Protein AF-A0A4Z0YU75-F1 (afdb_monomer_lite)

Organism: NCBI:txid37992

Foldseek 3Di:
DPDDPLRVCCVVCVPQDFDALCQQVSLLLVLLQDDDPDLLCSQVVCLVVHDPQLVVQADDDPVDDSQLSQLSNQVSSCVTQLDLVCLQQQAPVPDDAPHFSSTHDSHNVCNVLDVLQPVQLQAFQLLPQFGWDWDPPDSFKIKTKDADPFFFADWFDKQALALLVNLVSLLVRLVVLVPDPAPDDVVLLVLLSLCVLLQVDFAEPPDDDVVLLVVLSVVVSVPNPVSSVVSSVSNVVRRHNCSTFIWTAGPNGKIWTDHNPRDGDDDPLADASNHDIDIRPSRHNCLQQNDAPPQKGWHFYFDDDPLDTLDTATWIAGNVVRDIGLDRPSDDDDDPQKDQDQDSRDPDDDRHRRAWIAGNVPRDIDRGDPCSYPVNSVVVVRDMDMHIHSGSPPDDPPPCVVVVLVVVQPPVVPPCPPDPQVPVVQDWLDQDPQWTDDPLFIWHPPQRDGADQLVVLCVQPPPHHDPVNVVLLVVTPWLRSVVGNCVQLVNDDDPVCQDTNNSVVSNVCSVVCSRNDGDPVSVVVSLVSSLVSLVRDDLVNCLVPLPSVCCQAADRPNAGDQVRHVAKDKRKDFQPDDPSLVVNQVSQVVHPQKDWDWADAPGIIIIIIHNDNVRRVVCRVCVRVVVVVVVVVVVVVLVVVLVVLLVVVVVVLVVPDDDDDFDLAAKKFKDFVLLCVVPVPQQRTWIKGWADDPDPQWIKMWTRRRQKTWIKIKGLDPVVQVVVLVVLVPVVDDDDDDDDDDDDDDDDDDDDDDDDDDDDDDDDDDDDDDDDFDKGKMKMWMWIAGPPLRATDAPIWIKMWIADGSNSQKIKIFIDDPPRGHGGIMIIGGSTNDDDDDHDDNCCRHPVVNSVSVVVNVD

pLDDT: mean 72.79, std 19.42, range [22.66, 95.75]

Structure (mmCIF, N/CA/C/O backbone):
data_AF-A0A4Z0YU75-F1
#
_entry.id   AF-A0A4Z0YU75-F1
#
loop_
_atom_site.group_PDB
_atom_site.id
_atom_site.type_symbol
_atom_site.label_atom_id
_atom_site.label_alt_id
_atom_site.label_comp_id
_atom_site.label_asym_id
_atom_site.label_entity_id
_atom_site.label_seq_id
_atom_site.pdbx_PDB_ins_code
_atom_site.Cartn_x
_atom_site.Cartn_y
_atom_site.Cartn_z
_atom_site.occupancy
_atom_site.B_iso_or_equiv
_atom_site.auth_seq_id
_atom_site.auth_comp_id
_atom_site.auth_asym_id
_atom_site.auth_atom_id
_atom_site.pdbx_PDB_model_num
ATOM 1 N N . MET A 1 1 ? -13.061 40.464 -6.332 1.00 37.69 1 MET A N 1
ATOM 2 C CA . MET A 1 1 ? -13.507 39.900 -5.040 1.00 37.69 1 MET A CA 1
ATOM 3 C C . MET A 1 1 ? -12.484 38.860 -4.617 1.00 37.69 1 MET A C 1
ATOM 5 O O . MET A 1 1 ? -11.912 38.257 -5.519 1.00 37.69 1 MET A O 1
ATOM 9 N N . PRO A 1 2 ? -12.206 38.675 -3.318 1.00 36.81 2 PRO A N 1
ATOM 10 C CA . PRO A 1 2 ? -11.420 37.527 -2.878 1.00 36.81 2 PRO A CA 1
ATOM 11 C C . PRO A 1 2 ? -12.155 36.226 -3.252 1.00 36.81 2 PRO A C 1
ATOM 13 O O . PRO A 1 2 ? -13.390 36.224 -3.221 1.00 36.81 2 PRO A O 1
ATOM 16 N N . PRO A 1 3 ? -11.430 35.159 -3.633 1.00 42.34 3 PRO A N 1
ATOM 17 C CA . PRO A 1 3 ? -12.044 33.880 -3.965 1.00 42.34 3 PRO A CA 1
ATOM 18 C C . PRO A 1 3 ? -12.832 33.345 -2.766 1.00 42.34 3 PRO A C 1
ATOM 20 O O . PRO A 1 3 ? -12.418 33.477 -1.611 1.00 42.34 3 PRO A O 1
ATOM 23 N N . THR A 1 4 ? -13.997 32.766 -3.038 1.00 53.59 4 THR A N 1
ATOM 24 C CA . THR A 1 4 ? -14.807 32.099 -2.015 1.00 53.59 4 THR A CA 1
ATOM 25 C C . THR A 1 4 ? -14.056 30.886 -1.456 1.00 53.59 4 THR A C 1
ATOM 27 O O . THR A 1 4 ? -13.216 30.297 -2.134 1.00 53.59 4 THR A O 1
ATOM 30 N N . LEU A 1 5 ? -14.372 30.460 -0.228 1.00 50.31 5 LEU A N 1
ATOM 31 C CA . LEU A 1 5 ? -13.768 29.260 0.375 1.00 50.31 5 LEU A CA 1
ATOM 32 C C . LEU A 1 5 ? -13.909 28.022 -0.536 1.00 50.31 5 LEU A C 1
ATOM 34 O O . LEU A 1 5 ? -12.986 27.223 -0.635 1.00 50.31 5 LEU A O 1
ATOM 38 N N . ASN A 1 6 ? -15.024 27.913 -1.265 1.00 49.09 6 ASN A N 1
ATOM 39 C CA . ASN A 1 6 ? -15.243 26.854 -2.252 1.00 49.09 6 ASN A CA 1
ATOM 40 C C . ASN A 1 6 ? -14.306 26.957 -3.466 1.00 49.09 6 ASN A C 1
ATOM 42 O O . ASN A 1 6 ? -13.868 25.930 -3.973 1.00 49.09 6 ASN A O 1
ATOM 46 N N . GLU A 1 7 ? -13.986 28.163 -3.935 1.00 51.06 7 GLU A N 1
ATOM 47 C CA . GLU A 1 7 ? -13.023 28.373 -5.027 1.00 51.06 7 GLU A CA 1
ATOM 48 C C . GLU A 1 7 ? -11.586 28.090 -4.572 1.00 51.06 7 GLU A C 1
ATOM 50 O O . GLU A 1 7 ? -10.823 27.480 -5.316 1.00 51.06 7 GLU A O 1
ATOM 55 N N . LEU A 1 8 ? -11.240 28.448 -3.330 1.00 50.97 8 LEU A N 1
ATOM 56 C CA . LEU A 1 8 ? -9.939 28.139 -2.730 1.00 50.97 8 LEU A CA 1
ATOM 57 C C . LEU A 1 8 ? -9.740 26.633 -2.527 1.00 50.97 8 LEU A C 1
ATOM 59 O O . LEU A 1 8 ? -8.694 26.110 -2.896 1.00 50.97 8 LEU A O 1
ATOM 63 N N . ILE A 1 9 ? -10.744 25.921 -2.004 1.00 50.03 9 ILE A N 1
ATOM 64 C CA . ILE A 1 9 ? -10.688 24.461 -1.835 1.00 50.03 9 ILE A CA 1
ATOM 65 C C . ILE A 1 9 ? -10.602 23.762 -3.198 1.00 50.03 9 ILE A C 1
ATOM 67 O O . ILE A 1 9 ? -9.820 22.830 -3.345 1.00 50.03 9 ILE A O 1
ATOM 71 N N . ARG A 1 10 ? -11.336 24.233 -4.219 1.00 47.62 10 ARG A N 1
ATOM 72 C CA . ARG A 1 10 ? -11.226 23.688 -5.584 1.00 47.62 10 ARG A CA 1
ATOM 73 C C . ARG A 1 10 ? -9.830 23.865 -6.184 1.00 47.62 10 ARG A C 1
ATOM 75 O O . ARG A 1 10 ? -9.337 22.945 -6.825 1.00 47.62 10 ARG A O 1
ATOM 82 N N . ALA A 1 11 ? -9.193 25.014 -5.953 1.00 42.44 11 ALA A N 1
ATOM 83 C CA . ALA A 1 11 ? -7.854 25.314 -6.459 1.00 42.44 11 ALA A CA 1
ATOM 84 C C . ALA A 1 11 ? -6.733 24.571 -5.707 1.00 42.44 11 ALA A C 1
ATOM 86 O O . ALA A 1 11 ? -5.764 24.150 -6.327 1.00 42.44 11 ALA A O 1
ATOM 87 N N . TYR A 1 12 ? -6.867 24.371 -4.390 1.00 40.75 12 TYR A N 1
ATOM 88 C CA . TYR A 1 12 ? -5.881 23.652 -3.565 1.00 40.75 12 TYR A CA 1
ATOM 89 C C . TYR A 1 12 ? -5.966 22.122 -3.718 1.00 40.75 12 TYR A C 1
ATOM 91 O O . TYR A 1 12 ? -5.117 21.389 -3.222 1.00 40.75 12 TYR A O 1
ATOM 99 N N . CYS A 1 13 ? -7.025 21.621 -4.359 1.00 41.84 13 CYS A N 1
ATOM 100 C CA . CYS A 1 13 ? -7.361 20.203 -4.441 1.00 41.84 13 CYS A CA 1
ATOM 101 C C . CYS A 1 13 ? -7.784 19.807 -5.865 1.00 41.84 13 CYS A C 1
ATOM 103 O O . CYS A 1 13 ? -8.845 19.196 -6.051 1.00 41.84 13 CYS A O 1
ATOM 105 N N . SER A 1 14 ? -6.954 20.122 -6.864 1.00 34.44 14 SER A N 1
ATOM 106 C CA . SER A 1 14 ? -7.152 19.717 -8.267 1.00 34.44 14 SER A CA 1
ATOM 107 C C . SER A 1 14 ? -7.244 18.192 -8.458 1.00 34.44 14 SER A C 1
ATOM 109 O O . SER A 1 14 ? -7.832 17.743 -9.435 1.00 34.44 14 SER A O 1
ATOM 111 N N . GLY A 1 15 ? -6.784 17.387 -7.490 1.00 38.50 15 GLY A N 1
ATOM 112 C CA . GLY A 1 15 ? -7.010 15.934 -7.445 1.00 38.50 15 GLY A CA 1
ATOM 113 C C . GLY A 1 15 ? -8.224 15.463 -6.620 1.00 38.50 15 GLY A C 1
ATOM 114 O O . GLY A 1 15 ? -8.531 14.268 -6.608 1.00 38.50 15 GLY A O 1
ATOM 115 N N . ILE A 1 16 ? -8.919 16.347 -5.880 1.00 38.19 16 ILE A N 1
ATOM 116 C CA . ILE A 1 16 ? -9.810 15.915 -4.781 1.00 38.19 16 ILE A CA 1
ATOM 117 C C . ILE A 1 16 ? -11.239 16.489 -4.811 1.00 38.19 16 ILE A C 1
ATOM 119 O O . ILE A 1 16 ? -12.124 15.895 -4.185 1.00 38.19 16 ILE A O 1
ATOM 123 N N . THR A 1 17 ? -11.548 17.516 -5.608 1.00 32.16 17 THR A N 1
ATOM 124 C CA . THR A 1 17 ? -12.929 18.044 -5.702 1.00 32.16 17 THR A CA 1
ATOM 125 C C . THR A 1 17 ? -13.547 17.976 -7.107 1.00 32.16 17 THR A C 1
ATOM 127 O O . THR A 1 17 ? -13.479 18.946 -7.853 1.00 32.16 17 THR A O 1
ATOM 130 N N . PRO A 1 18 ? -14.244 16.882 -7.475 1.00 36.28 18 PRO A N 1
ATOM 131 C CA . PRO A 1 18 ? -15.213 16.934 -8.565 1.00 36.28 18 PRO A CA 1
ATOM 132 C C . PRO A 1 18 ? -16.542 17.499 -8.044 1.00 36.28 18 PRO A C 1
ATOM 134 O O . PRO A 1 18 ? -17.009 17.119 -6.974 1.00 36.28 18 PRO A O 1
ATOM 137 N N . SER A 1 19 ? -17.147 18.438 -8.769 1.00 38.00 19 SER A N 1
ATOM 138 C CA . SER A 1 19 ? -18.389 19.127 -8.402 1.00 38.00 19 SER A CA 1
ATOM 139 C C . SER A 1 19 ? -19.594 18.193 -8.275 1.00 38.00 19 SER A C 1
ATOM 141 O O . SER A 1 19 ? -20.010 17.630 -9.269 1.00 38.00 19 SER A O 1
ATOM 143 N N . GLY A 1 20 ? -20.214 18.164 -7.083 1.00 38.41 20 GLY A N 1
ATOM 144 C CA . GLY A 1 20 ? -21.573 17.673 -6.781 1.00 38.41 20 GLY A CA 1
ATOM 145 C C . GLY A 1 20 ? -21.689 16.173 -6.429 1.00 38.41 20 GLY A C 1
ATOM 146 O O . GLY A 1 20 ? -20.913 15.341 -6.893 1.00 38.41 20 GLY A O 1
ATOM 147 N N . GLY A 1 21 ? -22.646 15.829 -5.560 1.00 38.50 21 GLY A N 1
ATOM 148 C CA . GLY A 1 21 ? -22.843 14.475 -5.014 1.00 38.50 21 GLY A CA 1
ATOM 149 C C . GLY A 1 21 ? -21.652 13.996 -4.177 1.00 38.50 21 GLY A C 1
ATOM 150 O O . GLY A 1 21 ? -21.591 14.220 -2.979 1.00 38.50 21 GLY A O 1
ATOM 151 N N . GLN A 1 22 ? -20.605 13.475 -4.817 1.00 49.00 22 GLN A N 1
ATOM 152 C CA . GLN A 1 22 ? -19.466 12.842 -4.141 1.00 49.00 22 GLN A CA 1
ATOM 153 C C . GLN A 1 22 ? -18.541 13.791 -3.349 1.00 49.00 22 GLN A C 1
ATOM 155 O O . GLN A 1 22 ? -17.719 13.298 -2.571 1.00 49.00 22 GLN A O 1
ATOM 160 N N . ILE A 1 23 ? -18.672 15.123 -3.492 1.00 54.72 23 ILE A N 1
ATOM 161 C CA . ILE A 1 23 ? -18.047 16.086 -2.558 1.00 54.72 23 ILE A CA 1
ATOM 162 C C . ILE A 1 23 ? -18.497 15.764 -1.144 1.00 54.72 23 ILE A C 1
ATOM 164 O O . ILE A 1 23 ? -17.677 15.698 -0.244 1.00 54.72 23 ILE A O 1
ATOM 168 N N . ALA A 1 24 ? -19.791 15.531 -0.958 1.00 62.03 24 ALA A N 1
ATOM 169 C CA . ALA A 1 24 ? -20.364 15.297 0.347 1.00 62.03 24 ALA A CA 1
ATOM 170 C C . ALA A 1 24 ? -19.774 14.053 0.999 1.00 62.03 24 ALA A C 1
ATOM 172 O O . ALA A 1 24 ? -19.251 14.145 2.102 1.00 62.03 24 ALA A O 1
ATOM 173 N N . ARG A 1 25 ? -19.744 12.927 0.277 1.00 64.25 25 ARG A N 1
ATOM 174 C CA . ARG A 1 25 ? -19.086 11.705 0.743 1.00 64.25 25 ARG A CA 1
ATOM 175 C C . ARG A 1 25 ? -17.615 11.937 1.101 1.00 64.25 25 ARG A C 1
ATOM 177 O O . ARG A 1 25 ? -17.204 11.576 2.191 1.00 64.25 25 ARG A O 1
ATOM 184 N N . ARG A 1 26 ? -16.828 12.581 0.228 1.00 62.75 26 ARG A N 1
ATOM 185 C CA . ARG A 1 26 ? -15.400 12.869 0.492 1.00 62.75 26 ARG A CA 1
ATOM 186 C C . ARG A 1 26 ? -15.195 13.840 1.660 1.00 62.75 26 ARG A C 1
ATOM 188 O O . ARG A 1 26 ? -14.255 13.688 2.429 1.00 62.75 26 ARG A O 1
ATOM 195 N N . LEU A 1 27 ? -16.072 14.823 1.822 1.00 68.69 27 LEU A N 1
ATOM 196 C CA . LEU A 1 27 ? -16.049 15.736 2.962 1.00 68.69 27 LEU A CA 1
ATOM 197 C C . LEU A 1 27 ? -16.445 15.025 4.256 1.00 68.69 27 LEU A C 1
ATOM 199 O O . LEU A 1 27 ? -15.845 15.300 5.289 1.00 68.69 27 LEU A O 1
ATOM 203 N N . LEU A 1 28 ? -17.405 14.098 4.203 1.00 71.81 28 LEU A N 1
ATOM 204 C CA . LEU A 1 28 ? -17.752 13.233 5.328 1.00 71.81 28 LEU A CA 1
ATOM 205 C C . LEU A 1 28 ? -16.569 12.336 5.697 1.00 71.81 28 LEU A C 1
ATOM 207 O O . LEU A 1 28 ? -16.238 12.262 6.875 1.00 71.81 28 LEU A O 1
ATOM 211 N N . THR A 1 29 ? -15.886 11.736 4.711 1.00 64.38 29 THR A N 1
ATOM 212 C CA . THR A 1 29 ? -14.633 10.985 4.898 1.00 64.38 29 THR A CA 1
ATOM 213 C C . THR A 1 29 ? -13.622 11.808 5.689 1.00 64.38 29 THR A C 1
ATOM 215 O O . THR A 1 29 ? -13.151 11.383 6.738 1.00 64.38 29 THR A O 1
ATOM 218 N N . TRP A 1 30 ? -13.321 13.010 5.202 1.00 64.06 30 TRP A N 1
ATOM 219 C CA . TRP A 1 30 ? -12.300 13.887 5.770 1.00 64.06 30 TRP A CA 1
ATOM 220 C C . TRP A 1 30 ? -12.688 14.491 7.115 1.00 64.06 30 TRP A C 1
ATOM 222 O O . TRP A 1 30 ? -11.842 14.682 7.989 1.00 64.06 30 TRP A O 1
ATOM 232 N N . GLY A 1 31 ? -13.970 14.806 7.288 1.00 67.56 31 GLY A N 1
ATOM 233 C CA . GLY A 1 31 ? -14.520 15.335 8.527 1.00 67.56 31 GLY A CA 1
ATOM 234 C C . GLY A 1 31 ? -14.598 14.290 9.640 1.00 67.56 31 GLY A C 1
ATOM 235 O O . GLY A 1 31 ? -14.584 14.662 10.810 1.00 67.56 31 GLY A O 1
ATOM 236 N N . ARG A 1 32 ? -14.636 12.991 9.310 1.00 68.88 32 ARG A N 1
ATOM 237 C CA . ARG A 1 32 ? -14.849 11.893 10.272 1.00 68.88 32 ARG A CA 1
ATOM 238 C C . ARG A 1 32 ? -13.759 11.790 11.335 1.00 68.88 32 ARG A C 1
ATOM 240 O O . ARG A 1 32 ? -14.074 11.579 12.503 1.00 68.88 32 ARG A O 1
ATOM 247 N N . GLY A 1 33 ? -12.498 11.972 10.938 1.00 65.31 33 GLY A N 1
ATOM 248 C CA . GLY A 1 33 ? -11.343 11.958 11.843 1.00 65.31 33 GLY A CA 1
ATOM 249 C C . GLY A 1 33 ? -11.188 13.236 12.677 1.00 65.31 33 GLY A C 1
ATOM 250 O O . GLY A 1 33 ? -10.291 13.327 13.512 1.00 65.31 33 GLY A O 1
ATOM 251 N N . ARG A 1 34 ? -12.038 14.252 12.466 1.00 72.31 34 ARG A N 1
ATOM 252 C CA . ARG A 1 34 ? -11.964 15.523 13.193 1.00 72.31 34 ARG A CA 1
ATOM 253 C C . ARG A 1 34 ? -12.765 15.456 14.489 1.00 72.31 34 ARG A C 1
ATOM 255 O O . ARG A 1 34 ? -13.888 14.954 14.541 1.00 72.31 34 ARG A O 1
ATOM 262 N N . GLN A 1 35 ? -12.185 16.016 15.547 1.00 71.12 35 GLN A N 1
ATOM 263 C CA . GLN A 1 35 ? -12.858 16.147 16.834 1.00 71.12 35 GLN A CA 1
ATOM 264 C C . GLN A 1 35 ? -14.018 17.147 16.711 1.00 71.12 35 GLN A C 1
ATOM 266 O O . GLN A 1 35 ? -13.841 18.258 16.214 1.00 71.12 35 GLN A O 1
ATOM 271 N N . CYS A 1 36 ? -15.206 16.750 17.166 1.00 79.12 36 CYS A N 1
ATOM 272 C CA . CYS A 1 36 ? -16.395 17.598 17.250 1.00 79.12 36 CYS A CA 1
ATOM 273 C C . CYS A 1 36 ? -17.060 17.406 18.615 1.00 79.12 36 CYS A C 1
ATOM 275 O O . CYS A 1 36 ? -17.132 16.287 19.123 1.00 79.12 36 CYS A O 1
ATOM 277 N N . THR A 1 37 ? -17.537 18.502 19.208 1.00 84.00 37 THR A N 1
ATOM 278 C CA . THR A 1 37 ? -18.224 18.479 20.509 1.00 84.00 37 THR A CA 1
ATOM 279 C C . THR A 1 37 ? -19.636 17.904 20.381 1.00 84.00 37 THR A C 1
ATOM 281 O O . THR A 1 37 ? -20.068 17.144 21.244 1.00 84.00 37 THR A O 1
ATOM 284 N N . ASP A 1 38 ? -20.346 18.233 19.296 1.00 86.88 38 ASP A N 1
ATOM 285 C CA . ASP A 1 38 ? -21.648 17.657 18.958 1.00 86.88 38 ASP A CA 1
ATOM 286 C C . ASP A 1 38 ? -21.505 16.678 17.774 1.00 86.88 38 ASP A C 1
ATOM 288 O O . ASP A 1 38 ? -21.054 17.078 16.698 1.00 86.88 38 ASP A O 1
ATOM 292 N N . PRO A 1 39 ? -21.913 15.401 17.907 1.00 86.44 39 PRO A N 1
ATOM 293 C CA . PRO A 1 39 ? -21.851 14.423 16.819 1.00 86.44 39 PRO A CA 1
ATOM 294 C C . PRO A 1 39 ? -22.579 14.827 15.525 1.00 86.44 39 PRO A C 1
ATOM 296 O O . PRO A 1 39 ? -22.256 14.294 14.458 1.00 86.44 39 PRO A O 1
ATOM 299 N N . ARG A 1 40 ? -23.562 15.736 15.590 1.00 89.50 40 ARG A N 1
ATOM 300 C CA . ARG A 1 40 ? -24.286 16.255 14.414 1.00 89.50 40 ARG A CA 1
ATOM 301 C C . ARG A 1 40 ? -23.408 17.151 13.543 1.00 89.50 40 ARG A C 1
ATOM 303 O O . ARG A 1 40 ? -23.630 17.216 12.334 1.00 89.50 40 ARG A O 1
ATOM 310 N N . ASP A 1 41 ? -22.375 17.770 14.116 1.00 89.38 41 ASP A N 1
ATOM 311 C CA . ASP A 1 41 ? -21.453 18.660 13.398 1.00 89.38 41 ASP A CA 1
ATOM 312 C C . ASP A 1 41 ? -20.604 17.927 12.358 1.00 89.38 41 ASP A C 1
ATOM 314 O O . ASP A 1 41 ? -20.024 18.556 11.479 1.00 89.38 41 ASP A O 1
ATOM 318 N N . ARG A 1 42 ? -20.605 16.592 12.366 1.00 84.94 42 ARG A N 1
ATOM 319 C CA . ARG A 1 42 ? -20.034 15.797 11.270 1.00 84.94 42 ARG A CA 1
ATOM 320 C C . ARG A 1 42 ? -20.785 15.976 9.952 1.00 84.94 42 ARG A C 1
ATOM 322 O O . ARG A 1 42 ? -20.191 15.836 8.892 1.00 84.94 42 ARG A O 1
ATOM 329 N N . VAL A 1 43 ? -22.073 16.315 10.024 1.00 87.44 43 VAL A N 1
ATOM 330 C CA . VAL A 1 43 ? -22.901 16.689 8.871 1.00 87.44 43 VAL A CA 1
ATOM 331 C C . VAL A 1 43 ? -23.041 18.208 8.807 1.00 87.44 43 VAL A C 1
ATOM 333 O O . VAL A 1 43 ? -22.760 18.822 7.780 1.00 87.44 43 VAL A O 1
ATOM 336 N N . TYR A 1 44 ? -23.441 18.845 9.910 1.00 90.12 44 TYR A N 1
ATOM 337 C CA . TYR A 1 44 ? -23.746 20.278 9.918 1.00 90.12 44 TYR A CA 1
ATOM 338 C C . TYR A 1 44 ? -22.498 21.159 9.767 1.00 90.12 44 TYR A C 1
ATOM 340 O O . TYR A 1 44 ? -22.562 22.199 9.114 1.00 90.12 44 TYR A O 1
ATOM 348 N N . GLY A 1 45 ? -21.342 20.723 10.274 1.00 86.38 45 GLY A N 1
ATOM 349 C CA . GLY A 1 45 ? -20.077 21.452 10.159 1.00 86.38 45 GLY A CA 1
ATOM 350 C C . GLY A 1 45 ? -19.547 21.537 8.727 1.00 86.38 45 GLY A C 1
ATOM 351 O O . GLY A 1 45 ? -18.863 22.500 8.387 1.00 86.38 45 GLY A O 1
ATOM 352 N N . ILE A 1 46 ? -19.916 20.587 7.858 1.00 82.31 46 ILE A N 1
ATOM 353 C CA . ILE A 1 46 ? -19.573 20.617 6.426 1.00 82.31 46 ILE A CA 1
ATOM 354 C C . ILE A 1 46 ? -20.693 21.197 5.553 1.00 82.31 46 ILE A C 1
ATOM 356 O O . ILE A 1 46 ? -20.513 21.326 4.344 1.00 82.31 46 ILE A O 1
ATOM 360 N N . PHE A 1 47 ? -21.840 21.578 6.129 1.00 85.69 47 PHE A N 1
ATOM 361 C CA . PHE A 1 47 ? -23.033 22.001 5.384 1.00 85.69 47 PHE A CA 1
ATOM 362 C C . PHE A 1 47 ? -22.754 23.145 4.398 1.00 85.69 47 PHE A C 1
ATOM 364 O O . PHE A 1 47 ? -23.247 23.135 3.271 1.00 85.69 47 PHE A O 1
ATOM 371 N N . GLY A 1 48 ? -21.910 24.109 4.787 1.00 81.62 48 GLY A N 1
ATOM 372 C CA . GLY A 1 48 ? -21.517 25.235 3.931 1.00 81.62 48 GLY A CA 1
ATOM 373 C C . GLY A 1 48 ? -20.709 24.846 2.684 1.00 81.62 48 GLY A C 1
ATOM 374 O O . GLY A 1 48 ? -20.639 25.631 1.740 1.00 81.62 48 GLY A O 1
ATOM 375 N N . LEU A 1 49 ? -20.134 23.641 2.668 1.00 77.88 49 LEU A N 1
ATOM 376 C CA . LEU A 1 49 ? -19.327 23.093 1.576 1.00 77.88 49 LEU A CA 1
ATOM 377 C C . LEU A 1 49 ? -20.135 22.166 0.646 1.00 77.88 49 LEU A C 1
ATOM 379 O O . LEU A 1 49 ? -19.639 21.751 -0.402 1.00 77.88 49 LEU A O 1
ATOM 383 N N . LEU A 1 50 ? -21.377 21.828 1.012 1.00 76.94 50 LEU A N 1
ATOM 384 C CA . LEU A 1 50 ? -22.242 20.959 0.216 1.00 76.94 50 LEU A CA 1
ATOM 385 C C . LEU A 1 50 ? -22.807 21.684 -1.015 1.00 76.94 50 LEU A C 1
ATOM 387 O O . LEU A 1 50 ? -22.991 22.905 -1.038 1.00 76.94 50 LEU A O 1
ATOM 391 N N . SER A 1 51 ? -23.139 20.902 -2.047 1.00 72.81 51 SER A N 1
ATOM 392 C CA . SER A 1 51 ? -23.808 21.418 -3.246 1.00 72.81 51 SER A CA 1
ATOM 393 C C . SER A 1 51 ? -25.186 22.010 -2.920 1.00 72.81 51 SER A C 1
ATOM 395 O O . SER A 1 51 ? -25.827 21.625 -1.943 1.00 72.81 51 SER A O 1
ATOM 397 N N . GLU A 1 52 ? -25.657 22.955 -3.736 1.00 79.31 52 GLU A N 1
ATOM 398 C CA . GLU A 1 52 ? -26.964 23.593 -3.533 1.00 79.31 52 GLU A CA 1
ATOM 399 C C . GLU A 1 52 ? -28.130 22.589 -3.428 1.00 79.31 52 GLU A C 1
ATOM 401 O O . GLU A 1 52 ? -28.848 22.683 -2.433 1.00 79.31 52 GLU A O 1
ATOM 406 N N . PRO A 1 53 ? -28.275 21.572 -4.308 1.00 80.19 53 PRO A N 1
ATOM 407 C CA . PRO A 1 53 ? -29.330 20.565 -4.160 1.00 80.19 53 PRO A CA 1
ATOM 408 C C . PRO A 1 53 ? -29.301 19.858 -2.799 1.00 80.19 53 PRO A C 1
ATOM 410 O O . PRO A 1 53 ? -30.333 19.706 -2.152 1.00 80.19 53 PRO A O 1
ATOM 413 N N . MET A 1 54 ? -28.116 19.504 -2.299 1.00 81.88 54 MET A N 1
ATOM 414 C CA . MET A 1 54 ? -27.988 18.850 -0.992 1.00 81.88 54 MET A CA 1
ATOM 415 C C . MET A 1 54 ? -28.350 19.778 0.167 1.00 81.88 54 MET A C 1
ATOM 417 O O . MET A 1 54 ? -29.047 19.363 1.089 1.00 81.88 54 MET A O 1
ATOM 421 N N . ARG A 1 55 ? -27.935 21.050 0.106 1.00 84.81 55 ARG A N 1
ATOM 422 C CA . ARG A 1 55 ? -28.280 22.047 1.132 1.00 84.81 55 ARG A CA 1
ATOM 423 C C . ARG A 1 55 ? -29.784 22.298 1.226 1.00 84.81 55 ARG A C 1
ATOM 425 O O . ARG A 1 55 ? -30.257 22.656 2.295 1.00 84.81 55 ARG A O 1
ATOM 432 N N . THR A 1 56 ? -30.532 22.102 0.138 1.00 87.75 56 THR A N 1
ATOM 433 C CA . THR A 1 56 ? -32.002 22.215 0.163 1.00 87.75 56 THR A CA 1
ATOM 434 C C . THR A 1 56 ? -32.706 21.004 0.775 1.00 87.75 56 THR A C 1
ATOM 436 O O . THR A 1 56 ? -33.842 21.134 1.222 1.00 87.75 56 THR A O 1
ATOM 439 N N . LEU A 1 57 ? -32.045 19.842 0.812 1.00 86.88 57 LEU A N 1
ATOM 440 C CA . LEU A 1 57 ? -32.609 18.590 1.328 1.00 86.88 57 LEU A CA 1
ATOM 441 C C . LEU A 1 57 ? -32.278 18.337 2.807 1.00 86.88 57 LEU A C 1
ATOM 443 O O . LEU A 1 57 ? -32.974 17.559 3.453 1.00 86.88 57 LEU A O 1
ATOM 447 N N . ILE A 1 58 ? -31.242 18.983 3.348 1.00 88.75 58 ILE A N 1
ATOM 448 C CA . ILE A 1 58 ? -30.785 18.799 4.734 1.00 88.75 58 ILE A CA 1
ATOM 449 C C . ILE A 1 58 ? -31.235 19.987 5.586 1.00 88.75 58 ILE A C 1
ATOM 451 O O . ILE A 1 58 ? -30.911 21.134 5.275 1.00 88.75 58 ILE A O 1
ATOM 455 N N . ASN A 1 59 ? -31.933 19.721 6.695 1.00 87.88 59 ASN A N 1
ATOM 456 C CA . ASN A 1 59 ? -32.383 20.765 7.616 1.00 87.88 59 ASN A CA 1
ATOM 457 C C . ASN A 1 59 ? -31.524 20.787 8.891 1.00 87.88 59 ASN A C 1
ATOM 459 O O . ASN A 1 59 ? -31.635 19.890 9.728 1.00 87.88 59 ASN A O 1
ATOM 463 N N . VAL A 1 60 ? -30.710 21.837 9.059 1.00 91.94 60 VAL A N 1
ATOM 464 C CA . VAL A 1 60 ? -29.831 22.016 10.228 1.00 91.94 60 VAL A CA 1
ATOM 465 C C . VAL A 1 60 ? -30.660 22.316 11.476 1.00 91.94 60 VAL A C 1
ATOM 467 O O . VAL A 1 60 ? -31.098 23.442 11.705 1.00 91.94 60 VAL A O 1
ATOM 470 N N . ASP A 1 61 ? -30.855 21.289 12.299 1.00 90.19 61 ASP A N 1
ATOM 471 C CA . ASP A 1 61 ? -31.648 21.354 13.523 1.00 90.19 61 ASP A CA 1
ATOM 472 C C . ASP A 1 61 ? -30.991 20.518 14.633 1.00 90.19 61 ASP A C 1
ATOM 474 O O . ASP A 1 61 ? -30.925 19.286 14.560 1.00 90.19 61 ASP A O 1
ATOM 478 N N . TYR A 1 62 ? -30.489 21.196 15.669 1.00 91.88 62 TYR A N 1
ATOM 479 C CA . TYR A 1 62 ? -29.836 20.568 16.825 1.00 91.88 62 TYR A CA 1
ATOM 480 C C . TYR A 1 62 ? -30.831 19.979 17.836 1.00 91.88 62 TYR A C 1
ATOM 482 O O . TYR A 1 62 ? -30.419 19.270 18.755 1.00 91.88 62 TYR A O 1
ATOM 490 N N . THR A 1 63 ? -32.138 20.220 17.673 1.00 92.38 63 THR A N 1
ATOM 491 C CA . THR A 1 63 ? -33.174 19.599 18.515 1.00 92.38 63 THR A CA 1
ATOM 492 C C . THR A 1 63 ? -33.434 18.139 18.134 1.00 92.38 63 THR A C 1
ATOM 494 O O . THR A 1 63 ? -33.915 17.358 18.958 1.00 92.38 63 THR A O 1
ATOM 497 N N . LYS A 1 64 ? -33.062 17.734 16.912 1.00 87.69 64 LYS A N 1
ATOM 498 C CA . LYS A 1 64 ? -33.221 16.362 16.419 1.00 87.69 64 LYS A CA 1
ATOM 499 C C . LYS A 1 64 ? -32.190 15.399 17.030 1.00 87.69 64 LYS A C 1
ATOM 501 O O . LYS A 1 64 ? -31.073 15.808 17.367 1.00 87.69 64 LYS A O 1
ATOM 506 N N . PRO A 1 65 ? -32.501 14.093 17.141 1.00 87.56 65 PRO A N 1
ATOM 507 C CA . PRO A 1 65 ? -31.508 13.073 17.476 1.00 87.56 65 PRO A CA 1
ATOM 508 C C . PRO A 1 65 ? -30.372 13.012 16.443 1.00 87.56 65 PRO A C 1
ATOM 510 O O . PRO A 1 65 ? -30.597 13.270 15.263 1.00 87.56 65 PRO A O 1
ATOM 513 N N . VAL A 1 66 ? -29.174 12.587 16.861 1.00 87.38 66 VAL A N 1
ATOM 514 C CA . VAL A 1 66 ? -28.006 12.412 15.966 1.00 87.38 66 VAL A CA 1
ATOM 515 C C . VAL A 1 66 ? -28.341 11.526 14.760 1.00 87.38 66 VAL A C 1
ATOM 517 O O . VAL A 1 66 ? -27.973 11.853 13.635 1.00 87.38 66 VAL A O 1
ATOM 520 N N . SER A 1 67 ? -29.109 10.451 14.977 1.00 84.31 67 SER A N 1
ATOM 521 C CA . SER A 1 67 ? -29.520 9.525 13.916 1.00 84.31 67 SER A CA 1
ATOM 522 C C . SER A 1 67 ? -30.270 10.209 12.772 1.00 84.31 67 SER A C 1
ATOM 524 O O . SER A 1 67 ? -30.077 9.836 11.621 1.00 84.31 67 SER A O 1
ATOM 526 N N . HIS A 1 68 ? -31.081 11.232 13.063 1.00 86.81 68 HIS A N 1
ATOM 527 C CA . HIS A 1 68 ? -31.845 11.944 12.038 1.00 86.81 68 HIS A CA 1
ATOM 528 C C . HIS A 1 68 ? -30.939 12.762 11.120 1.00 86.81 68 HIS A C 1
ATOM 530 O O . HIS A 1 68 ? -31.141 12.739 9.912 1.00 86.81 68 HIS A O 1
ATOM 536 N N . ALA A 1 69 ? -29.914 13.426 11.665 1.00 88.44 69 ALA A N 1
ATOM 537 C CA . ALA A 1 69 ? -28.960 14.179 10.851 1.00 88.44 69 ALA A CA 1
ATOM 538 C C . ALA A 1 69 ? -28.222 13.262 9.857 1.00 88.44 69 ALA A C 1
ATOM 540 O O . ALA A 1 69 ? -27.965 13.653 8.721 1.00 88.44 69 ALA A O 1
ATOM 541 N N . TYR A 1 70 ? -27.910 12.026 10.265 1.00 87.50 70 TYR A N 1
ATOM 542 C CA . TYR A 1 70 ? -27.205 11.064 9.412 1.00 87.50 70 TYR A CA 1
ATOM 543 C C . TYR A 1 70 ? -28.147 10.424 8.377 1.00 87.50 70 TYR A C 1
ATOM 545 O O . TYR A 1 70 ? -27.747 10.245 7.228 1.00 87.50 70 TYR A O 1
ATOM 553 N N . ILE A 1 71 ? -29.406 10.143 8.747 1.00 86.56 71 ILE A N 1
ATOM 554 C CA . ILE A 1 71 ? -30.453 9.682 7.817 1.00 86.56 71 ILE A CA 1
ATOM 555 C C . ILE A 1 71 ? -30.708 10.738 6.732 1.00 86.56 71 ILE A C 1
ATOM 557 O O . ILE A 1 71 ? -30.639 10.415 5.550 1.00 86.56 71 ILE A O 1
ATOM 561 N N . GLU A 1 72 ? -30.948 12.000 7.111 1.00 88.19 72 GLU A N 1
ATOM 562 C CA . GLU A 1 72 ? -31.197 13.093 6.155 1.00 88.19 72 GLU A CA 1
ATOM 563 C C . GLU A 1 72 ? -30.026 13.269 5.185 1.00 88.19 72 GLU A C 1
ATOM 565 O O . GLU A 1 72 ? -30.235 13.437 3.985 1.00 88.19 72 GLU A O 1
ATOM 570 N N . MET A 1 73 ? -28.795 13.151 5.689 1.00 87.31 73 MET A N 1
ATOM 571 C CA . MET A 1 73 ? -27.593 13.198 4.863 1.00 87.31 73 MET A CA 1
ATOM 572 C C . MET A 1 73 ? -27.539 12.054 3.841 1.00 87.31 73 MET A C 1
ATOM 574 O O . MET A 1 73 ? -27.308 12.294 2.656 1.00 87.31 73 MET A O 1
ATOM 578 N N . ALA A 1 74 ? -27.781 10.814 4.278 1.00 85.50 74 ALA A N 1
ATOM 579 C CA . ALA A 1 74 ? -27.789 9.645 3.401 1.00 85.50 74 ALA A CA 1
ATOM 580 C C . ALA A 1 74 ? -28.900 9.728 2.339 1.00 85.50 74 ALA A C 1
ATOM 582 O O . ALA A 1 74 ? -28.666 9.442 1.165 1.00 85.50 74 ALA A O 1
ATOM 583 N N . MET A 1 75 ? -30.097 10.175 2.727 1.00 86.69 75 MET A N 1
ATOM 584 C CA . MET A 1 75 ? -31.221 10.381 1.811 1.00 86.69 75 MET A CA 1
ATOM 585 C C . MET A 1 75 ? -30.913 11.457 0.766 1.00 86.69 75 MET A C 1
ATOM 587 O O . MET A 1 75 ? -31.157 11.244 -0.423 1.00 86.69 75 MET A O 1
ATOM 591 N N . ALA A 1 76 ? -30.344 12.588 1.192 1.00 86.00 76 ALA A N 1
ATOM 592 C CA . ALA A 1 76 ? -29.949 13.667 0.294 1.00 86.00 76 ALA A CA 1
ATOM 593 C C . ALA A 1 76 ? -28.878 13.215 -0.711 1.00 86.00 76 ALA A C 1
ATOM 595 O O . ALA A 1 76 ? -28.962 13.564 -1.888 1.00 86.00 76 ALA A O 1
ATOM 596 N N . GLU A 1 77 ? -27.906 12.406 -0.277 1.00 80.69 77 GLU A N 1
ATOM 597 C CA . GLU A 1 77 ? -26.871 11.854 -1.158 1.00 80.69 77 GLU A CA 1
ATOM 598 C C . GLU A 1 77 ? -27.475 10.952 -2.239 1.00 80.69 77 GLU A C 1
ATOM 600 O O . GLU A 1 77 ? -27.163 11.119 -3.418 1.00 80.69 77 GLU A O 1
ATOM 605 N N . VAL A 1 78 ? -28.376 10.032 -1.878 1.00 82.69 78 VAL A N 1
ATOM 606 C CA . VAL A 1 78 ? -29.061 9.155 -2.847 1.00 82.69 78 VAL A CA 1
ATOM 607 C C . VAL A 1 78 ? -29.911 9.963 -3.820 1.00 82.69 78 VAL A C 1
ATOM 609 O O . VAL A 1 78 ? -29.883 9.709 -5.025 1.00 82.69 78 VAL A O 1
ATOM 612 N N . GLU A 1 79 ? -30.644 10.956 -3.316 1.00 83.38 79 GLU A N 1
ATOM 613 C CA . GLU A 1 79 ? -31.538 11.764 -4.140 1.00 83.38 79 GLU A CA 1
ATOM 614 C C . GLU A 1 79 ? -30.767 12.598 -5.167 1.00 83.38 79 GLU A C 1
ATOM 616 O O . GLU A 1 79 ? -31.185 12.668 -6.323 1.00 83.38 79 GLU A O 1
ATOM 621 N N . VAL A 1 80 ? -29.630 13.180 -4.775 1.00 78.81 80 VAL A N 1
ATOM 622 C CA . VAL A 1 80 ? -28.820 14.049 -5.642 1.00 78.81 80 VAL A CA 1
ATOM 623 C C . VAL A 1 80 ? -27.897 13.253 -6.561 1.00 78.81 80 VAL A C 1
ATOM 625 O O . VAL A 1 80 ? -27.780 13.591 -7.736 1.00 78.81 80 VAL A O 1
ATOM 628 N N . SER A 1 81 ? -27.232 12.211 -6.054 1.00 73.44 81 SER A N 1
ATOM 629 C CA . SER A 1 81 ? -26.251 11.444 -6.837 1.00 73.44 81 SER A CA 1
ATOM 630 C C . SER A 1 81 ? -26.883 10.373 -7.724 1.00 73.44 81 SER A C 1
ATOM 632 O O . SER A 1 81 ? -26.244 9.940 -8.680 1.00 73.44 81 SER A O 1
ATOM 634 N N . LYS A 1 82 ? -28.101 9.916 -7.391 1.00 80.19 82 LYS A N 1
ATOM 635 C CA . LYS A 1 82 ? -28.720 8.705 -7.956 1.00 80.19 82 LYS A CA 1
ATOM 636 C C . LYS A 1 82 ? -27.782 7.491 -7.889 1.00 80.19 82 LYS A C 1
ATOM 638 O O . LYS A 1 82 ? -27.777 6.650 -8.782 1.00 80.19 82 LYS A O 1
ATOM 643 N N . GLN A 1 83 ? -26.989 7.392 -6.820 1.00 78.25 83 GLN A N 1
ATOM 644 C CA . GLN A 1 83 ? -26.047 6.302 -6.558 1.00 78.25 83 GLN A CA 1
ATOM 645 C C . GLN A 1 83 ? -26.190 5.795 -5.115 1.00 78.25 83 GLN A C 1
ATOM 647 O O . GLN A 1 83 ? -26.530 6.543 -4.203 1.00 78.25 83 GLN A O 1
ATOM 652 N N . LEU A 1 84 ? -25.861 4.518 -4.889 1.00 80.38 84 LEU A N 1
ATOM 653 C CA . LEU A 1 84 ? -25.812 3.900 -3.551 1.00 80.38 84 LEU A CA 1
ATOM 654 C C . LEU A 1 84 ? -24.378 3.780 -3.012 1.00 80.38 84 LEU A C 1
ATOM 656 O O . LEU A 1 84 ? -24.086 2.952 -2.152 1.00 80.38 84 LEU A O 1
ATOM 660 N N . GLY A 1 85 ? -23.455 4.608 -3.512 1.00 73.81 85 GLY A N 1
ATOM 661 C CA . GLY A 1 85 ? -22.030 4.524 -3.176 1.00 73.81 85 GLY A CA 1
ATOM 662 C C . GLY A 1 85 ? -21.704 4.729 -1.690 1.00 73.81 85 GLY A C 1
ATOM 663 O O . GLY A 1 85 ? -20.620 4.342 -1.261 1.00 73.81 85 GLY A O 1
ATOM 664 N N . PHE A 1 86 ? -22.624 5.309 -0.916 1.00 73.81 86 PHE A N 1
ATOM 665 C CA . PHE A 1 86 ? -22.527 5.492 0.535 1.00 73.81 86 PHE A CA 1
ATOM 666 C C . PHE A 1 86 ? -22.755 4.192 1.336 1.00 73.81 86 PHE A C 1
ATOM 668 O O . PHE A 1 86 ? -22.330 4.098 2.485 1.00 73.81 86 PHE A O 1
ATOM 675 N N . LEU A 1 87 ? -23.350 3.147 0.739 1.00 80.00 87 LEU A N 1
ATOM 676 C CA . LEU A 1 87 ? -23.504 1.842 1.404 1.00 80.00 87 LEU A CA 1
ATOM 677 C C . LEU A 1 87 ? -22.155 1.182 1.714 1.00 80.00 87 LEU A C 1
ATOM 679 O O . LEU A 1 87 ? -22.056 0.399 2.652 1.00 80.00 87 LEU A O 1
ATOM 683 N N . LYS A 1 88 ? -21.095 1.556 0.985 1.00 74.19 88 LYS A N 1
ATOM 684 C CA . LYS A 1 88 ? -19.706 1.156 1.275 1.00 74.19 88 LYS A CA 1
ATOM 685 C C . LYS A 1 88 ? -19.239 1.588 2.670 1.00 74.19 88 LYS A C 1
ATOM 687 O O . LYS A 1 88 ? -18.287 1.034 3.205 1.00 74.19 88 LYS A O 1
ATOM 692 N N . GLU A 1 89 ? -19.905 2.580 3.251 1.00 72.56 89 GLU A N 1
ATOM 693 C CA . GLU A 1 89 ? -19.587 3.161 4.555 1.00 72.56 89 GLU A CA 1
ATOM 694 C C . GLU A 1 89 ? -20.453 2.592 5.687 1.00 72.56 89 GLU A C 1
ATOM 696 O O . GLU A 1 89 ? -20.298 2.976 6.849 1.00 72.56 89 GLU A O 1
ATOM 701 N N . CYS A 1 90 ? -21.381 1.700 5.341 1.00 79.12 90 CYS A N 1
ATOM 702 C CA . CYS A 1 90 ? -22.295 1.051 6.263 1.00 79.12 90 CYS A CA 1
ATOM 703 C C . CYS A 1 90 ? -21.715 -0.308 6.644 1.00 79.12 90 CYS A C 1
ATOM 705 O O . CYS A 1 90 ? -21.565 -1.175 5.790 1.00 79.12 90 CYS A O 1
ATOM 707 N N . PHE A 1 91 ? -21.374 -0.486 7.918 1.00 75.69 91 PHE A N 1
ATOM 708 C CA . PHE A 1 91 ? -20.767 -1.707 8.437 1.00 75.69 91 PHE A CA 1
ATOM 709 C C . PHE A 1 91 ? -21.478 -2.113 9.726 1.00 75.69 91 PHE A C 1
ATOM 711 O O . PHE A 1 91 ? -21.654 -1.297 10.635 1.00 75.69 91 PHE A O 1
ATOM 718 N N . LEU A 1 92 ? -21.922 -3.366 9.795 1.00 77.00 92 LEU A N 1
ATOM 719 C CA . LEU A 1 92 ? -22.767 -3.844 10.882 1.00 77.00 92 LEU A CA 1
ATOM 720 C C . LEU A 1 92 ? -22.016 -3.892 12.218 1.00 77.00 92 LEU A C 1
ATOM 722 O O . LEU A 1 92 ? -22.594 -3.514 13.237 1.00 77.00 92 LEU A O 1
ATOM 726 N N . GLY A 1 93 ? -20.729 -4.253 12.210 1.00 69.31 93 GLY A N 1
ATOM 727 C CA . GLY A 1 93 ? -19.899 -4.296 13.417 1.00 69.31 93 GLY A CA 1
ATOM 728 C C . GLY A 1 93 ? -19.645 -2.938 14.072 1.00 69.31 93 GLY A C 1
ATOM 729 O O . GLY A 1 93 ? -19.303 -2.878 15.249 1.00 69.31 93 GLY A O 1
ATOM 730 N N . SER A 1 94 ? -19.859 -1.829 13.355 1.00 68.31 94 SER A N 1
ATOM 731 C CA . SER A 1 94 ? -19.689 -0.468 13.878 1.00 68.31 94 SER A CA 1
ATOM 732 C C . SER A 1 94 ? -21.010 0.287 14.040 1.00 68.31 94 SER A C 1
ATOM 734 O O . SER A 1 94 ? -21.031 1.518 14.103 1.00 68.31 94 SER A O 1
ATOM 736 N N . LYS A 1 95 ? -22.138 -0.428 14.098 1.00 69.31 95 LYS A N 1
ATOM 737 C CA . LYS A 1 95 ? -23.472 0.177 14.133 1.00 69.31 95 LYS A CA 1
ATOM 738 C C . LYS A 1 95 ? -23.721 0.987 15.410 1.00 69.31 95 LYS A C 1
ATOM 740 O O . LYS A 1 95 ? -23.539 0.511 16.527 1.00 69.31 95 LYS A O 1
ATOM 745 N N . MET A 1 96 ? -24.253 2.198 15.237 1.00 71.94 96 MET A N 1
ATOM 746 C CA . MET A 1 96 ? -24.737 3.039 16.334 1.00 71.94 96 MET A CA 1
ATOM 747 C C . MET A 1 96 ? -26.202 2.707 16.682 1.00 71.94 96 MET A C 1
ATOM 749 O O . MET A 1 96 ? -27.018 2.510 15.770 1.00 71.94 96 MET A O 1
ATOM 753 N N . PRO A 1 97 ? -26.589 2.696 17.975 1.00 72.56 97 PRO A N 1
ATOM 754 C CA . PRO A 1 97 ? -27.978 2.524 18.375 1.00 72.56 97 PRO A CA 1
ATOM 755 C C . PRO A 1 97 ? -28.904 3.535 17.699 1.00 72.56 97 PRO A C 1
ATOM 757 O O . PRO A 1 97 ? -28.666 4.741 17.700 1.00 72.56 97 PRO A O 1
ATOM 760 N N . GLY A 1 98 ? -30.004 3.034 17.146 1.00 73.19 98 GLY A N 1
ATOM 761 C CA . GLY A 1 98 ? -31.054 3.873 16.587 1.00 73.19 98 GLY A CA 1
ATOM 762 C C . GLY A 1 98 ? -30.834 4.364 15.154 1.00 73.19 98 GLY A C 1
ATOM 763 O O . GLY A 1 98 ? -31.688 5.115 14.678 1.00 73.19 98 GLY A O 1
ATOM 764 N N . ILE A 1 99 ? -29.767 3.924 14.479 1.00 79.69 99 ILE A N 1
ATOM 765 C CA . ILE A 1 99 ? -29.495 4.183 13.058 1.00 79.69 99 ILE A CA 1
ATOM 766 C C . ILE A 1 99 ? -29.856 2.936 12.208 1.00 79.69 99 ILE A C 1
ATOM 768 O O . ILE A 1 99 ? -29.552 1.810 12.627 1.00 79.69 99 ILE A O 1
ATOM 772 N N . PRO A 1 100 ? -30.522 3.083 11.044 1.00 84.00 100 PRO A N 1
ATOM 773 C CA . PRO A 1 100 ? -30.769 1.978 10.107 1.00 84.00 100 PRO A CA 1
ATOM 774 C C . PRO A 1 100 ? -29.475 1.364 9.557 1.00 84.00 100 PRO A C 1
ATOM 776 O O . PRO A 1 100 ? -28.462 2.045 9.456 1.00 84.00 100 PRO A O 1
ATOM 779 N N . SER A 1 101 ? -29.485 0.088 9.148 1.00 82.94 101 SER A N 1
ATOM 780 C CA . SER A 1 101 ? -28.258 -0.572 8.650 1.00 82.94 101 SER A CA 1
ATOM 781 C C . SER A 1 101 ? -27.673 0.062 7.388 1.00 82.94 101 SER A C 1
ATOM 783 O O . SER A 1 101 ? -26.502 -0.123 7.102 1.00 82.94 101 SER A O 1
ATOM 785 N N . TRP A 1 102 ? -28.500 0.765 6.616 1.00 84.19 102 TRP A N 1
ATOM 786 C CA . TRP A 1 102 ? -28.104 1.435 5.383 1.00 84.19 102 TRP A CA 1
ATOM 787 C C . TRP A 1 102 ? -27.596 2.855 5.607 1.00 84.19 102 TRP A C 1
ATOM 789 O O . TRP A 1 102 ? -27.270 3.508 4.632 1.00 84.19 102 TRP A O 1
ATOM 799 N N . VAL A 1 103 ? -27.539 3.350 6.846 1.00 86.25 103 VAL A N 1
ATOM 800 C CA . VAL A 1 103 ? -27.045 4.697 7.155 1.00 86.25 103 VAL A CA 1
ATOM 801 C C . VAL A 1 103 ? -25.670 4.592 7.820 1.00 86.25 103 VAL A C 1
ATOM 803 O O . VAL A 1 103 ? -25.515 3.836 8.784 1.00 86.25 103 VAL A O 1
ATOM 806 N N . PRO A 1 104 ? -24.662 5.348 7.348 1.00 82.31 104 PRO A N 1
ATOM 807 C CA . PRO A 1 104 ? -23.306 5.238 7.863 1.00 82.31 104 PRO A CA 1
ATOM 808 C C . PRO A 1 104 ? -23.191 5.762 9.296 1.00 82.31 104 PRO A C 1
ATOM 810 O O . PRO A 1 104 ? -23.730 6.816 9.644 1.00 82.31 104 PRO A O 1
ATOM 813 N N . ASN A 1 105 ? -22.427 5.054 10.132 1.00 80.50 105 ASN A N 1
ATOM 814 C CA . ASN A 1 105 ? -22.052 5.563 11.449 1.00 80.50 105 ASN A CA 1
ATOM 815 C C . ASN A 1 105 ? -20.857 6.515 11.330 1.00 80.50 105 ASN A C 1
ATOM 817 O O . ASN A 1 105 ? -19.722 6.066 11.338 1.00 80.50 105 ASN A O 1
ATOM 821 N N . LEU A 1 106 ? -21.077 7.826 11.311 1.00 79.44 106 LEU A N 1
ATOM 822 C CA . LEU A 1 106 ? -19.999 8.807 11.142 1.00 79.44 106 LEU A CA 1
ATOM 823 C C . LEU A 1 106 ? -19.100 9.019 12.386 1.00 79.44 106 LEU A C 1
ATOM 825 O O . LEU A 1 106 ? -18.355 9.990 12.418 1.00 79.44 106 LEU A O 1
ATOM 829 N N . SER A 1 107 ? -19.142 8.176 13.425 1.00 74.38 107 SER A N 1
ATOM 830 C CA . SER A 1 107 ? -18.339 8.366 14.648 1.00 74.38 107 SER A CA 1
ATOM 831 C C . SER A 1 107 ? -16.823 8.119 14.444 1.00 74.38 107 SER A C 1
ATOM 833 O O . SER A 1 107 ? -16.446 7.328 13.577 1.00 74.38 107 SER A O 1
ATOM 835 N N . PRO A 1 108 ? -15.925 8.784 15.198 1.00 65.88 108 PRO A N 1
ATOM 836 C CA . PRO A 1 108 ? -14.474 8.738 14.990 1.00 65.88 108 PRO A CA 1
ATOM 837 C C . PRO A 1 108 ? -13.874 7.363 15.288 1.00 65.88 108 PRO A C 1
ATOM 839 O O . PRO A 1 108 ? -12.873 7.000 14.685 1.00 65.88 108 PRO A O 1
ATOM 842 N N . GLU A 1 109 ? -14.518 6.553 16.130 1.00 62.69 109 GLU A N 1
ATOM 843 C CA . GLU A 1 109 ? -14.112 5.168 16.412 1.00 62.69 109 GLU A CA 1
ATOM 844 C C . GLU A 1 109 ? -14.205 4.279 15.161 1.00 62.69 109 GLU A C 1
ATOM 846 O O . GLU A 1 109 ? -13.607 3.211 15.099 1.00 62.69 109 GLU A O 1
ATOM 851 N N . THR A 1 110 ? -14.938 4.732 14.139 1.00 59.72 110 THR A N 1
ATOM 852 C CA . THR A 1 110 ? -15.047 4.058 12.840 1.00 59.72 110 THR A CA 1
ATOM 853 C C . THR A 1 110 ? -14.075 4.602 11.789 1.00 59.72 110 THR A C 1
ATOM 855 O O . THR A 1 110 ? -14.011 4.051 10.690 1.00 59.72 110 THR A O 1
ATOM 858 N N . ALA A 1 111 ? -13.309 5.660 12.096 1.00 50.91 111 ALA A N 1
ATOM 859 C CA . ALA A 1 111 ? -12.447 6.355 11.137 1.00 50.91 111 ALA A CA 1
ATOM 860 C C . ALA A 1 111 ? -11.206 5.540 10.723 1.00 50.91 111 ALA A C 1
ATOM 862 O O . ALA A 1 111 ? -10.886 5.514 9.535 1.00 50.91 111 ALA A O 1
ATOM 863 N N . SER A 1 112 ? -10.569 4.807 11.650 1.00 46.12 112 SER A N 1
ATOM 864 C CA . SER A 1 112 ? -9.407 3.943 11.350 1.00 46.12 112 SER A CA 1
ATOM 865 C C . SER A 1 112 ? -9.764 2.809 10.387 1.00 46.12 112 SER A C 1
ATOM 867 O O . SER A 1 112 ? -9.042 2.542 9.435 1.00 46.12 112 SER A O 1
ATOM 869 N N . SER A 1 113 ? -10.952 2.220 10.550 1.00 48.72 113 SER A N 1
ATOM 870 C CA . SER A 1 113 ? -11.469 1.186 9.649 1.00 48.72 113 SER A CA 1
ATOM 871 C C . SER A 1 113 ? -11.803 1.702 8.245 1.00 48.72 113 SER A C 1
ATOM 873 O O . SER A 1 113 ? -12.144 0.914 7.377 1.00 48.72 113 SER A O 1
ATOM 875 N N . TYR A 1 114 ? -11.776 3.012 8.002 1.00 45.28 114 TYR A N 1
ATOM 876 C CA . TYR A 1 114 ? -12.393 3.632 6.834 1.00 45.28 114 TYR A CA 1
ATOM 877 C C . TYR A 1 114 ? -11.381 4.289 5.882 1.00 45.28 114 TYR A C 1
ATOM 879 O O . TYR A 1 114 ? -11.556 4.188 4.665 1.00 45.28 114 TYR A O 1
ATOM 887 N N . GLU A 1 115 ? -10.297 4.889 6.385 1.00 42.19 115 GLU A N 1
ATOM 888 C CA . GLU A 1 115 ? -9.206 5.402 5.532 1.00 42.19 115 GLU A CA 1
ATOM 889 C C . GLU A 1 115 ? -8.520 4.258 4.764 1.00 42.19 115 GLU A C 1
ATOM 891 O O . GLU A 1 115 ? -8.398 4.338 3.538 1.00 42.19 115 GLU A O 1
ATOM 896 N N . SER A 1 116 ? -8.255 3.129 5.434 1.00 41.97 116 SER A N 1
ATOM 897 C CA . SER A 1 116 ? -7.767 1.896 4.800 1.00 41.97 116 SER A CA 1
ATOM 898 C C . SER A 1 116 ? -8.803 1.254 3.864 1.00 41.97 116 SER A C 1
ATOM 900 O O . SER A 1 116 ? -8.439 0.688 2.846 1.00 41.97 116 SER A O 1
ATOM 902 N N . ARG A 1 117 ? -10.116 1.353 4.129 1.00 46.97 117 ARG A N 1
ATOM 903 C CA . ARG A 1 117 ? -11.151 0.688 3.299 1.00 46.97 117 ARG A CA 1
ATOM 904 C C . ARG A 1 117 ? -11.598 1.494 2.071 1.00 46.97 117 ARG A C 1
ATOM 906 O O . ARG A 1 117 ? -12.087 0.909 1.106 1.00 46.97 117 ARG A O 1
ATOM 913 N N . THR A 1 118 ? -11.455 2.823 2.064 1.00 41.59 118 THR A N 1
ATOM 914 C CA . THR A 1 118 ? -12.023 3.691 1.007 1.00 41.59 118 THR A CA 1
ATOM 915 C C . THR A 1 118 ? -11.061 4.124 -0.092 1.00 41.59 118 THR A C 1
ATOM 917 O O . THR A 1 118 ? -11.531 4.458 -1.184 1.00 41.59 118 THR A O 1
ATOM 920 N N . MET A 1 119 ? -9.743 4.100 0.130 1.00 38.50 119 MET A N 1
ATOM 921 C CA . MET A 1 119 ? -8.777 4.372 -0.944 1.00 38.50 119 MET A CA 1
ATOM 922 C C . MET A 1 119 ? -8.761 3.255 -2.002 1.00 38.50 119 MET A C 1
ATOM 924 O O . MET A 1 119 ? -8.676 3.545 -3.195 1.00 38.50 119 MET A O 1
ATOM 928 N N . TYR A 1 120 ? -8.968 2.000 -1.593 1.00 44.97 120 TYR A N 1
ATOM 929 C CA . TYR A 1 120 ? -8.779 0.820 -2.450 1.00 44.97 120 TYR A CA 1
ATOM 930 C C . TYR A 1 120 ? -10.075 0.286 -3.098 1.00 44.97 120 TYR A C 1
ATOM 932 O O . TYR A 1 120 ? -10.045 -0.390 -4.124 1.00 44.97 120 TYR A O 1
ATOM 940 N N . GLN A 1 121 ? -11.254 0.698 -2.612 1.00 48.06 121 GLN A N 1
ATOM 941 C CA . GLN A 1 121 ? -12.556 0.426 -3.255 1.00 48.06 121 GLN A CA 1
ATOM 942 C C . GLN A 1 121 ? -12.890 1.371 -4.431 1.00 48.06 121 GLN A C 1
ATOM 944 O O . GLN A 1 121 ? -14.021 1.351 -4.938 1.00 48.06 121 GLN A O 1
ATOM 949 N N . ARG A 1 122 ? -11.947 2.235 -4.839 1.00 49.00 122 ARG A N 1
ATOM 950 C CA . ARG A 1 122 ? -12.157 3.291 -5.849 1.00 49.00 122 ARG A CA 1
ATOM 951 C C . ARG A 1 122 ? -12.288 2.778 -7.280 1.00 49.00 122 ARG A C 1
ATOM 953 O O . ARG A 1 122 ? -12.917 3.461 -8.085 1.00 49.00 122 ARG A O 1
ATOM 960 N N . TRP A 1 123 ? -11.753 1.597 -7.575 1.00 56.09 123 TRP A N 1
ATOM 961 C CA . TRP A 1 123 ? -11.634 1.125 -8.956 1.00 56.09 123 TRP A CA 1
ATOM 962 C C . TRP A 1 123 ? -12.651 0.046 -9.331 1.00 56.09 123 TRP A C 1
ATOM 964 O O . TRP A 1 123 ? -13.053 -0.009 -10.479 1.00 56.09 123 TRP A O 1
ATOM 974 N N . HIS A 1 124 ? -13.181 -0.722 -8.379 1.00 66.69 124 HIS A N 1
ATOM 975 C CA . HIS A 1 124 ? -14.214 -1.729 -8.649 1.00 66.69 124 HIS A CA 1
ATOM 976 C C . HIS A 1 124 ? -15.525 -1.111 -9.171 1.00 66.69 124 HIS A C 1
ATOM 978 O O . HIS A 1 124 ? -16.002 -0.101 -8.640 1.00 66.69 124 HIS A O 1
ATOM 984 N N . SER A 1 125 ? -16.159 -1.762 -10.149 1.00 72.94 125 SER A N 1
ATOM 985 C CA . SER A 1 125 ? -17.373 -1.268 -10.806 1.00 72.94 125 SER A CA 1
ATOM 986 C C . SER A 1 125 ? -18.420 -2.371 -10.999 1.00 72.94 125 SER A C 1
ATOM 988 O O . SER A 1 125 ? -18.900 -2.620 -12.101 1.00 72.94 125 SER A O 1
ATOM 990 N N . ALA A 1 126 ? -18.815 -3.013 -9.894 1.00 78.38 126 ALA A N 1
ATOM 991 C CA . ALA A 1 126 ? -19.765 -4.130 -9.906 1.00 78.38 126 ALA A CA 1
ATOM 992 C C . ALA A 1 126 ? -21.136 -3.802 -10.527 1.00 78.38 126 ALA A C 1
ATOM 994 O O . ALA A 1 126 ? -21.796 -4.671 -11.083 1.00 78.38 126 ALA A O 1
ATOM 995 N N . THR A 1 127 ? -21.562 -2.540 -10.456 1.00 80.81 127 THR A N 1
ATOM 996 C CA . THR A 1 127 ? -22.811 -2.050 -11.061 1.00 80.81 127 THR A CA 1
ATOM 997 C C . THR A 1 127 ? -22.566 -1.162 -12.280 1.00 80.81 127 THR A C 1
ATOM 999 O O . THR A 1 127 ? -23.490 -0.479 -12.727 1.00 80.81 127 THR A O 1
ATOM 1002 N N . LEU A 1 128 ? -21.324 -1.106 -12.781 1.00 79.25 128 LEU A N 1
ATOM 1003 C CA . LEU A 1 128 ? -20.886 -0.139 -13.788 1.00 79.25 128 LEU A CA 1
ATOM 1004 C C . LEU A 1 128 ? -21.357 1.276 -13.398 1.00 79.25 128 LEU A C 1
ATOM 1006 O O . LEU A 1 128 ? -21.276 1.659 -12.226 1.00 79.25 128 LEU A O 1
ATOM 1010 N N . ASN A 1 129 ? -21.898 2.027 -14.354 1.00 78.19 129 ASN A N 1
ATOM 1011 C CA . ASN A 1 129 ? -22.488 3.341 -14.137 1.00 78.19 129 ASN A CA 1
ATOM 1012 C C . ASN A 1 129 ? -24.034 3.304 -14.131 1.00 78.19 129 ASN A C 1
ATOM 1014 O O . ASN A 1 129 ? -24.684 4.162 -14.728 1.00 78.19 129 ASN A O 1
ATOM 1018 N N . SER A 1 130 ? -24.631 2.281 -13.506 1.00 84.88 130 SER A N 1
ATOM 1019 C CA . SER A 1 130 ? -26.089 2.159 -13.341 1.00 84.88 130 SER A CA 1
ATOM 1020 C C . SER A 1 130 ? -26.658 3.212 -12.384 1.00 84.88 130 SER A C 1
ATOM 1022 O O . SER A 1 130 ? -26.061 3.520 -11.351 1.00 84.88 130 SER A O 1
ATOM 1024 N N . ALA A 1 131 ? -27.867 3.697 -12.676 1.00 85.44 131 ALA A N 1
ATOM 1025 C CA . ALA A 1 131 ? -28.630 4.538 -11.757 1.00 85.44 131 ALA A CA 1
ATOM 1026 C C . ALA A 1 131 ? -29.179 3.715 -10.584 1.00 85.44 131 ALA A C 1
ATOM 1028 O O . ALA A 1 131 ? -29.705 2.617 -10.775 1.00 85.44 131 ALA A O 1
ATOM 1029 N N . ALA A 1 132 ? -29.130 4.276 -9.380 1.00 85.19 132 ALA A N 1
ATOM 1030 C CA . ALA A 1 132 ? -29.864 3.754 -8.240 1.00 85.19 132 ALA A CA 1
ATOM 1031 C C . ALA A 1 132 ? -31.344 4.138 -8.337 1.00 85.19 132 ALA A C 1
ATOM 1033 O O . ALA A 1 132 ? -31.686 5.322 -8.396 1.00 85.19 132 ALA A O 1
ATOM 1034 N N . VAL A 1 133 ? -32.225 3.141 -8.271 1.00 87.94 133 VAL A N 1
ATOM 1035 C CA . VAL A 1 133 ? -33.650 3.354 -8.005 1.00 87.94 133 VAL A CA 1
ATOM 1036 C C . VAL A 1 133 ? -33.892 3.029 -6.543 1.00 87.94 133 VAL A C 1
ATOM 1038 O O . VAL A 1 133 ? -33.833 1.871 -6.133 1.00 87.94 133 VAL A O 1
ATOM 1041 N N . ALA A 1 134 ? -34.105 4.082 -5.761 1.00 86.62 134 ALA A N 1
ATOM 1042 C CA . ALA A 1 134 ? -34.287 4.023 -4.322 1.00 86.62 134 ALA A CA 1
ATOM 1043 C C . ALA A 1 134 ? -35.597 4.705 -3.926 1.00 86.62 134 ALA A C 1
ATOM 1045 O O . ALA A 1 134 ? -35.928 5.779 -4.431 1.00 86.62 134 ALA A O 1
ATOM 1046 N N . ARG A 1 135 ? -36.334 4.093 -2.998 1.00 85.31 135 ARG A N 1
ATOM 1047 C CA . ARG A 1 135 ? -37.558 4.655 -2.425 1.00 85.31 135 ARG A CA 1
ATOM 1048 C C . ARG A 1 135 ? -37.489 4.602 -0.907 1.00 85.31 135 ARG A C 1
ATOM 1050 O O . ARG A 1 135 ? -37.335 3.535 -0.318 1.00 85.31 135 ARG A O 1
ATOM 1057 N N . PHE A 1 136 ? -37.667 5.757 -0.281 1.00 82.38 136 PHE A N 1
ATOM 1058 C CA . PHE A 1 136 ? -37.774 5.878 1.169 1.00 82.38 136 PHE A CA 1
ATOM 1059 C C . PHE A 1 136 ? -39.245 5.731 1.558 1.00 82.38 136 PHE A C 1
ATOM 1061 O O . PHE A 1 136 ? -40.068 6.595 1.261 1.00 82.38 136 PHE A O 1
ATOM 1068 N N . VAL A 1 137 ? -39.598 4.583 2.136 1.00 75.44 137 VAL A N 1
ATOM 1069 C CA . VAL A 1 137 ? -40.986 4.274 2.542 1.00 75.44 137 VAL A CA 1
ATOM 1070 C C . VAL A 1 137 ? -41.300 4.886 3.903 1.00 75.44 137 VAL A C 1
ATOM 1072 O O . VAL A 1 137 ? -42.422 5.310 4.157 1.00 75.44 137 VAL A O 1
ATOM 1075 N N . ASP A 1 138 ? -40.276 4.919 4.747 1.00 69.56 138 ASP A N 1
ATOM 1076 C CA . ASP A 1 138 ? -40.222 5.436 6.108 1.00 69.56 138 ASP A CA 1
ATOM 1077 C C . ASP A 1 138 ? -38.763 5.902 6.330 1.00 69.56 138 ASP A C 1
ATOM 1079 O O . ASP A 1 138 ? -37.876 5.334 5.679 1.00 69.56 138 ASP A O 1
ATOM 1083 N N . PRO A 1 139 ? -38.463 6.900 7.187 1.00 66.81 139 PRO A N 1
ATOM 1084 C CA . PRO A 1 139 ? -37.085 7.282 7.521 1.00 66.81 139 PRO A CA 1
ATOM 1085 C C . PRO A 1 139 ? -36.147 6.117 7.867 1.00 66.81 139 PRO A C 1
ATOM 1087 O O . PRO A 1 139 ? -34.943 6.228 7.652 1.00 66.81 139 PRO A O 1
ATOM 1090 N N . ASP A 1 140 ? -36.682 4.996 8.359 1.00 73.56 140 ASP A N 1
ATOM 1091 C CA . ASP A 1 140 ? -35.896 3.808 8.698 1.00 73.56 140 ASP A CA 1
ATOM 1092 C C . ASP A 1 140 ? -35.865 2.728 7.593 1.00 73.56 140 ASP A C 1
ATOM 1094 O O . ASP A 1 140 ? -35.162 1.723 7.732 1.00 73.56 140 ASP A O 1
ATOM 1098 N N . VAL A 1 141 ? -36.605 2.897 6.488 1.00 81.25 141 VAL A N 1
ATOM 1099 C CA . VAL A 1 141 ? -36.785 1.874 5.443 1.00 81.25 141 VAL A CA 1
ATOM 1100 C C . VAL A 1 141 ? -36.415 2.402 4.060 1.00 81.25 141 VAL A C 1
ATOM 1102 O O . VAL A 1 141 ? -37.175 3.127 3.414 1.00 81.25 141 VAL A O 1
ATOM 1105 N N . LEU A 1 142 ? -35.275 1.912 3.576 1.00 85.88 142 LEU A N 1
ATOM 1106 C CA . LEU A 1 142 ? -34.834 2.042 2.196 1.00 85.88 142 LEU A CA 1
ATOM 1107 C C . LEU A 1 142 ? -35.272 0.809 1.384 1.00 85.88 142 LEU A C 1
ATOM 1109 O O . LEU A 1 142 ? -34.975 -0.331 1.755 1.00 85.88 142 LEU A O 1
ATOM 1113 N N . GLU A 1 143 ? -35.989 1.043 0.286 1.00 88.31 143 GLU A N 1
ATOM 1114 C CA . GLU A 1 143 ? -36.201 0.068 -0.787 1.00 88.31 143 GLU A CA 1
ATOM 1115 C C . GLU A 1 143 ? -35.293 0.399 -1.967 1.00 88.31 143 GLU A C 1
ATOM 1117 O O . GLU A 1 143 ? -35.195 1.566 -2.350 1.00 88.31 143 GLU A O 1
ATOM 1122 N N . VAL A 1 144 ? -34.661 -0.616 -2.555 1.00 89.31 144 VAL A N 1
ATOM 1123 C CA . VAL A 1 144 ? -33.789 -0.459 -3.728 1.00 89.31 144 VAL A CA 1
ATOM 1124 C C . VAL A 1 144 ? -34.073 -1.526 -4.771 1.00 89.31 144 VAL A C 1
ATOM 1126 O O . VAL A 1 144 ? -34.459 -2.644 -4.432 1.00 89.31 144 VAL A O 1
ATOM 1129 N N . GLU A 1 145 ? -33.856 -1.192 -6.038 1.00 90.81 145 GLU A N 1
ATOM 1130 C CA . GLU A 1 145 ? -33.808 -2.180 -7.116 1.00 90.81 145 GLU A CA 1
ATOM 1131 C C . GLU A 1 145 ? -32.376 -2.675 -7.340 1.00 90.81 145 GLU A C 1
ATOM 1133 O O . GLU A 1 145 ? -31.427 -1.891 -7.290 1.00 90.81 145 GLU A O 1
ATOM 1138 N N . GLY A 1 146 ? -32.212 -3.974 -7.591 1.00 90.56 146 GLY A N 1
ATOM 1139 C CA . GLY A 1 146 ? -30.904 -4.581 -7.840 1.00 90.56 146 GLY A CA 1
ATOM 1140 C C . GLY A 1 146 ? -31.000 -5.971 -8.461 1.00 90.56 146 GLY A C 1
ATOM 1141 O O . GLY A 1 146 ? -32.092 -6.483 -8.686 1.00 90.56 146 GLY A O 1
ATOM 1142 N N . VAL A 1 147 ? -29.855 -6.595 -8.724 1.00 90.00 147 VAL A N 1
ATOM 1143 C CA . VAL A 1 147 ? -29.777 -7.983 -9.206 1.00 90.00 147 VAL A CA 1
ATOM 1144 C C . VAL A 1 147 ? -29.365 -8.886 -8.048 1.00 90.00 147 VAL A C 1
ATOM 1146 O O . VAL A 1 147 ? -28.390 -8.600 -7.352 1.00 90.00 147 VAL A O 1
ATOM 1149 N N . HIS A 1 148 ? -30.110 -9.971 -7.831 1.00 88.94 148 HIS A N 1
ATOM 1150 C CA . HIS A 1 148 ? -29.750 -10.991 -6.851 1.00 88.94 148 HIS A CA 1
ATOM 1151 C C . HIS A 1 148 ? -28.610 -11.861 -7.401 1.00 88.94 148 HIS A C 1
ATOM 1153 O O . HIS A 1 148 ? -28.826 -12.670 -8.302 1.00 88.94 148 HIS A O 1
ATOM 1159 N N . CYS A 1 149 ? -27.398 -11.698 -6.864 1.00 86.75 149 CYS A N 1
ATOM 1160 C CA . CYS A 1 149 ? -26.224 -12.421 -7.361 1.00 86.75 149 CYS A CA 1
ATOM 1161 C C . CYS A 1 149 ? -26.052 -13.823 -6.760 1.00 86.75 149 CYS A C 1
ATOM 1163 O O . CYS A 1 149 ? -25.461 -14.660 -7.426 1.00 86.75 149 CYS A O 1
ATOM 1165 N N . GLY A 1 150 ? -26.534 -14.077 -5.539 1.00 86.25 150 GLY A N 1
ATOM 1166 C CA . GLY A 1 150 ? -26.364 -15.362 -4.854 1.00 86.25 150 GLY A CA 1
ATOM 1167 C C . GLY A 1 150 ? -26.622 -15.282 -3.351 1.00 86.25 150 GLY A C 1
ATOM 1168 O O . GLY A 1 150 ? -26.686 -14.194 -2.774 1.00 86.25 150 GLY A O 1
ATOM 1169 N N . ILE A 1 151 ? -26.745 -16.445 -2.717 1.00 87.56 151 ILE A N 1
ATOM 1170 C CA . ILE A 1 151 ? -26.905 -16.612 -1.270 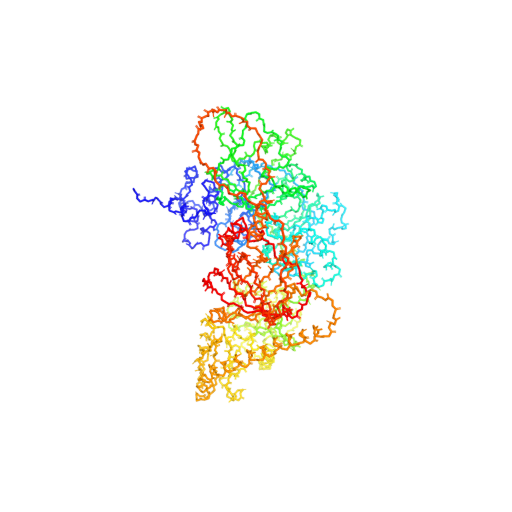1.00 87.56 151 ILE A CA 1
ATOM 1171 C C . ILE A 1 151 ? -25.621 -17.214 -0.718 1.00 87.56 151 ILE A C 1
ATOM 1173 O O . ILE A 1 151 ? -25.115 -18.196 -1.252 1.00 87.56 151 ILE A O 1
ATOM 1177 N N . VAL A 1 152 ? -25.095 -16.667 0.378 1.00 88.12 152 VAL A N 1
ATOM 1178 C CA . VAL A 1 152 ? -23.935 -17.257 1.056 1.00 88.12 152 VAL A CA 1
ATOM 1179 C C . VAL A 1 152 ? -24.295 -18.660 1.551 1.00 88.12 152 VAL A C 1
ATOM 1181 O O . VAL A 1 152 ? -25.155 -18.832 2.418 1.00 88.12 152 VAL A O 1
ATOM 1184 N N . SER A 1 153 ? -23.632 -19.667 0.991 1.00 85.19 153 SER A N 1
ATOM 1185 C CA . SER A 1 153 ? -23.822 -21.075 1.332 1.00 85.19 153 SER A CA 1
ATOM 1186 C C . SER A 1 153 ? -22.825 -21.533 2.391 1.00 85.19 153 SER A C 1
ATOM 1188 O O . SER A 1 153 ? -23.180 -22.319 3.268 1.00 85.19 153 SER A O 1
ATOM 1190 N N . SER A 1 154 ? -21.593 -21.019 2.332 1.00 83.31 154 SER A N 1
ATOM 1191 C CA . SER A 1 154 ? -20.488 -21.460 3.184 1.00 83.31 154 SER A CA 1
ATOM 1192 C C . SER A 1 154 ? -19.611 -20.287 3.606 1.00 83.31 154 SER A C 1
ATOM 1194 O O . SER A 1 154 ? -19.371 -19.367 2.825 1.00 83.31 154 SER A O 1
ATOM 1196 N N . LEU A 1 155 ? -19.094 -20.357 4.831 1.00 85.69 155 LEU A N 1
ATOM 1197 C CA . LEU A 1 155 ? -18.113 -19.418 5.371 1.00 85.69 155 LEU A CA 1
ATOM 1198 C C . LEU A 1 155 ? -16.749 -20.103 5.461 1.00 85.69 155 LEU A C 1
ATOM 1200 O O . LEU A 1 155 ? -16.662 -21.293 5.767 1.00 85.69 155 LEU A O 1
ATOM 1204 N N . GLY A 1 156 ? -15.705 -19.344 5.164 1.00 76.69 156 GLY A N 1
ATOM 1205 C CA . GLY A 1 156 ? -14.315 -19.758 5.235 1.00 76.69 156 GLY A CA 1
ATOM 1206 C C . GLY A 1 156 ? -13.627 -19.296 6.518 1.00 76.69 156 GLY A C 1
ATOM 1207 O O . GLY A 1 156 ? -14.282 -18.824 7.451 1.00 76.69 156 GLY A O 1
ATOM 1208 N N . PRO A 1 157 ? -12.296 -19.458 6.597 1.00 73.69 157 PRO A N 1
ATOM 1209 C CA . PRO A 1 157 ? -11.527 -18.982 7.737 1.00 73.69 157 PRO A CA 1
ATOM 1210 C C . PRO A 1 157 ? -11.554 -17.450 7.820 1.00 73.69 157 PRO A C 1
ATOM 1212 O O . PRO A 1 157 ? -11.715 -16.757 6.809 1.00 73.69 157 PRO A O 1
ATOM 1215 N N . ARG A 1 158 ? -11.342 -16.925 9.035 1.00 73.38 158 ARG A N 1
ATOM 1216 C CA . ARG A 1 158 ? -11.111 -15.491 9.243 1.00 73.38 158 ARG A CA 1
ATOM 1217 C C . ARG A 1 158 ? -9.899 -15.035 8.426 1.00 73.38 158 ARG A C 1
ATOM 1219 O O . ARG A 1 158 ? -8.887 -15.730 8.345 1.00 73.38 158 ARG A O 1
ATOM 1226 N N . VAL A 1 159 ? -10.012 -13.852 7.836 1.00 67.69 159 VAL A N 1
ATOM 1227 C CA . VAL A 1 159 ? -8.912 -13.187 7.137 1.00 67.69 159 VAL A CA 1
ATOM 1228 C C . VAL A 1 159 ? -7.915 -12.703 8.191 1.00 67.69 159 VAL A C 1
ATOM 1230 O O . VAL A 1 159 ? -8.299 -11.966 9.094 1.00 67.69 159 VAL A O 1
ATOM 1233 N N . SER A 1 160 ? -6.660 -13.154 8.101 1.00 61.69 160 SER A N 1
ATOM 1234 C CA . SER A 1 160 ? -5.594 -12.753 9.031 1.00 61.69 160 SER A CA 1
ATOM 1235 C C . SER A 1 160 ? -5.139 -11.301 8.811 1.00 61.69 160 SER A C 1
ATOM 1237 O O . SER A 1 160 ? -5.264 -10.739 7.718 1.00 61.69 160 SER A O 1
ATOM 1239 N N . GLU A 1 161 ? -4.549 -10.701 9.840 1.00 56.62 161 GLU A N 1
ATOM 1240 C CA . GLU A 1 161 ? -3.932 -9.373 9.777 1.00 56.62 161 GLU A CA 1
ATOM 1241 C C . GLU A 1 161 ? -2.548 -9.404 9.105 1.00 56.62 161 GLU A C 1
ATOM 1243 O O . GLU A 1 161 ? -2.140 -8.415 8.488 1.00 56.62 161 GLU A O 1
ATOM 1248 N N . THR A 1 162 ? -1.853 -10.548 9.115 1.00 60.41 162 THR A N 1
ATOM 1249 C CA . THR A 1 162 ? -0.530 -10.679 8.486 1.00 60.41 162 THR A CA 1
ATOM 1250 C C . THR A 1 162 ? -0.650 -11.077 7.004 1.00 60.41 162 THR A C 1
ATOM 1252 O O . THR A 1 162 ? -1.458 -11.943 6.648 1.00 60.41 162 THR A O 1
ATOM 1255 N N . PRO A 1 163 ? 0.152 -10.488 6.097 1.00 58.69 163 PRO A N 1
ATOM 1256 C CA . PRO A 1 163 ? 0.147 -10.851 4.677 1.00 58.69 163 PRO A CA 1
ATOM 1257 C C . PRO A 1 163 ? 0.379 -12.352 4.419 1.00 58.69 163 PRO A C 1
ATOM 1259 O O . PRO A 1 163 ? -0.315 -12.951 3.596 1.00 58.69 163 PRO A O 1
ATOM 1262 N N . ALA A 1 164 ? 1.288 -12.980 5.172 1.00 64.00 164 ALA A N 1
ATOM 1263 C CA . ALA A 1 164 ? 1.648 -14.386 4.994 1.00 64.00 164 ALA A CA 1
ATOM 1264 C C . ALA A 1 164 ? 0.518 -15.337 5.412 1.00 64.00 164 ALA A C 1
ATOM 1266 O O . ALA A 1 164 ? 0.201 -16.285 4.690 1.00 64.00 164 ALA A O 1
ATOM 1267 N N . ASP A 1 165 ? -0.142 -15.078 6.543 1.00 67.81 165 ASP A N 1
ATOM 1268 C CA . ASP A 1 165 ? -1.239 -15.936 6.994 1.00 67.81 165 ASP A CA 1
ATOM 1269 C C . ASP A 1 165 ? -2.519 -15.685 6.202 1.00 67.81 165 ASP A C 1
ATOM 1271 O O . ASP A 1 165 ? -3.322 -16.606 6.038 1.00 67.81 165 ASP A O 1
ATOM 1275 N N . ARG A 1 166 ? -2.697 -14.484 5.629 1.00 67.31 166 ARG A N 1
ATOM 1276 C CA . ARG A 1 166 ? -3.729 -14.249 4.610 1.00 67.31 166 ARG A CA 1
ATOM 1277 C C . ARG A 1 166 ? -3.519 -15.138 3.398 1.00 67.31 166 ARG A C 1
ATOM 1279 O O . ARG A 1 166 ? -4.475 -15.796 2.993 1.00 67.31 166 ARG A O 1
ATOM 1286 N N . LEU A 1 167 ? -2.299 -15.189 2.857 1.00 69.75 167 LEU A N 1
ATOM 1287 C CA . LEU A 1 167 ? -1.971 -16.024 1.701 1.00 69.75 167 LEU A CA 1
ATOM 1288 C C . LEU A 1 167 ? -2.196 -17.514 2.005 1.00 69.75 167 LEU A C 1
ATOM 1290 O O . LEU A 1 167 ? -2.855 -18.208 1.232 1.00 69.75 167 LEU A O 1
ATOM 1294 N N . LYS A 1 168 ? -1.749 -17.996 3.171 1.00 70.69 168 LYS A N 1
ATOM 1295 C CA . LYS A 1 168 ? -1.986 -19.383 3.617 1.00 70.69 168 LYS A CA 1
ATOM 1296 C C . LYS A 1 168 ? -3.475 -19.696 3.791 1.00 70.69 168 LYS A C 1
ATOM 1298 O O . LYS A 1 168 ? -3.952 -20.712 3.289 1.00 70.69 168 LYS A O 1
ATOM 1303 N N . SER A 1 169 ? -4.222 -18.819 4.467 1.00 70.25 169 SER A N 1
ATOM 1304 C CA . SER A 1 169 ? -5.668 -18.986 4.693 1.00 70.25 169 SER A CA 1
ATOM 1305 C C . SER A 1 169 ? -6.448 -18.958 3.382 1.00 70.25 169 SER A C 1
ATOM 1307 O O . SER A 1 169 ? -7.400 -19.716 3.208 1.00 70.25 169 SER A O 1
ATOM 1309 N N . PHE A 1 170 ? -6.014 -18.119 2.441 1.00 71.50 170 PHE A N 1
ATOM 1310 C CA . PHE A 1 170 ? -6.570 -18.030 1.101 1.00 71.50 170 PHE A CA 1
ATOM 1311 C C . PHE A 1 170 ? -6.345 -19.320 0.297 1.00 71.50 170 PHE A C 1
ATOM 1313 O O . PHE A 1 170 ? -7.293 -19.873 -0.259 1.00 71.50 170 PHE A O 1
ATOM 1320 N N . ILE A 1 171 ? -5.113 -19.840 0.284 1.00 71.81 171 ILE A N 1
ATOM 1321 C CA . ILE A 1 171 ? -4.758 -21.113 -0.366 1.00 71.81 171 ILE A CA 1
ATOM 1322 C C . ILE A 1 171 ? -5.566 -22.280 0.225 1.00 71.81 171 ILE A C 1
ATOM 1324 O O . ILE A 1 171 ? -6.131 -23.091 -0.515 1.00 71.81 171 ILE A O 1
ATOM 1328 N N . ALA A 1 172 ? -5.671 -22.347 1.554 1.00 70.19 172 ALA A N 1
ATOM 1329 C CA . ALA A 1 172 ? -6.447 -23.376 2.240 1.00 70.19 172 ALA A CA 1
ATOM 1330 C C . ALA A 1 172 ? -7.943 -23.291 1.896 1.00 70.19 172 ALA A C 1
ATOM 1332 O O . ALA A 1 172 ? -8.574 -24.308 1.608 1.00 70.19 172 ALA A O 1
ATOM 1333 N N . TRP A 1 173 ? -8.505 -22.078 1.876 1.00 72.50 173 TRP A N 1
ATOM 1334 C CA . TRP A 1 173 ? -9.900 -21.850 1.510 1.00 72.50 173 TRP A CA 1
ATOM 1335 C C . TRP A 1 173 ? -10.195 -22.246 0.060 1.00 72.50 173 TRP A C 1
ATOM 1337 O O . TRP A 1 173 ? -11.176 -22.943 -0.191 1.00 72.50 173 TRP A O 1
ATOM 1347 N N . GLN A 1 174 ? -9.323 -21.884 -0.884 1.00 68.88 174 GLN A N 1
ATOM 1348 C CA . GLN A 1 174 ? -9.469 -22.252 -2.295 1.00 68.88 174 GLN A CA 1
ATOM 1349 C C . GLN A 1 174 ? -9.431 -23.772 -2.499 1.00 68.88 174 GLN A C 1
ATOM 1351 O O . GLN A 1 174 ? -10.239 -24.320 -3.248 1.00 68.88 174 GLN A O 1
ATOM 1356 N N . THR A 1 175 ? -8.552 -24.472 -1.778 1.00 65.75 175 THR A N 1
ATOM 1357 C CA . THR A 1 175 ? -8.449 -25.937 -1.859 1.00 65.75 175 THR A CA 1
ATOM 1358 C C . THR A 1 175 ? -9.740 -26.624 -1.397 1.00 65.75 175 THR A C 1
ATOM 1360 O O . THR A 1 175 ? -10.117 -27.669 -1.931 1.00 65.75 175 THR A O 1
ATOM 1363 N N . LEU A 1 176 ? -10.436 -26.034 -0.418 1.00 63.06 176 LEU A N 1
ATOM 1364 C CA . LEU A 1 176 ? -11.722 -26.522 0.086 1.00 63.06 176 LEU A CA 1
ATOM 1365 C C . LEU A 1 176 ? -12.875 -26.215 -0.879 1.00 63.06 176 LEU A C 1
ATOM 1367 O O . LEU A 1 176 ? -13.741 -27.064 -1.083 1.00 63.06 176 LEU A O 1
ATOM 1371 N N . THR A 1 177 ? -12.890 -25.032 -1.498 1.00 63.41 177 THR A N 1
ATOM 1372 C CA . THR A 1 177 ? -13.962 -24.635 -2.425 1.00 63.41 177 THR A CA 1
ATOM 1373 C C . THR A 1 177 ? -13.835 -25.278 -3.804 1.00 63.41 177 THR A C 1
ATOM 1375 O O . THR A 1 177 ? -14.857 -25.559 -4.424 1.00 63.41 177 THR A O 1
ATOM 1378 N N . ALA A 1 178 ? -12.621 -25.621 -4.247 1.00 61.97 178 ALA A N 1
ATOM 1379 C CA . ALA A 1 178 ? -12.371 -26.361 -5.489 1.00 61.97 178 ALA A CA 1
ATOM 1380 C C . ALA A 1 178 ? -12.985 -27.779 -5.508 1.00 61.97 178 ALA A C 1
ATOM 1382 O O . ALA A 1 178 ? -13.111 -28.386 -6.569 1.00 61.97 178 ALA A O 1
ATOM 1383 N N . GLN A 1 179 ? -13.361 -28.319 -4.343 1.00 52.00 179 GLN A N 1
ATOM 1384 C CA . GLN A 1 179 ? -13.996 -29.636 -4.200 1.00 52.00 179 GLN A CA 1
ATOM 1385 C C . GLN A 1 179 ? -15.532 -29.573 -4.228 1.00 52.00 179 GLN A C 1
ATOM 1387 O O . GLN A 1 179 ? -16.188 -30.617 -4.226 1.00 52.00 179 GLN A O 1
ATOM 1392 N N . LEU A 1 180 ? -16.119 -28.373 -4.233 1.00 52.84 180 LEU A N 1
ATOM 1393 C CA . LEU A 1 180 ? -17.565 -28.185 -4.220 1.00 52.84 180 LEU A CA 1
ATOM 1394 C C . LEU A 1 180 ? -18.117 -28.179 -5.657 1.00 52.84 180 LEU A C 1
ATOM 1396 O O . LEU A 1 180 ? -17.495 -27.602 -6.549 1.00 52.84 180 LEU A O 1
ATOM 1400 N N . PRO A 1 181 ? -19.275 -28.820 -5.910 1.00 43.62 181 PRO A N 1
ATOM 1401 C CA . PRO A 1 181 ? -19.888 -28.875 -7.232 1.00 43.62 181 PRO A CA 1
ATOM 1402 C C . PRO A 1 181 ? -20.502 -27.512 -7.552 1.00 43.62 181 PRO A C 1
ATOM 1404 O O . PRO A 1 181 ? -21.665 -27.252 -7.259 1.00 43.62 181 PRO A O 1
ATOM 1407 N N . ILE A 1 182 ? -19.682 -26.621 -8.093 1.00 50.62 182 ILE A N 1
ATOM 1408 C CA . ILE A 1 182 ? -20.067 -25.269 -8.471 1.00 50.62 182 ILE A CA 1
ATOM 1409 C C . ILE A 1 182 ? -20.120 -25.206 -9.999 1.00 50.62 182 ILE A C 1
ATOM 1411 O O . ILE A 1 182 ? -19.134 -25.528 -10.664 1.00 50.62 182 ILE A O 1
ATOM 1415 N N . ASP A 1 183 ? -21.250 -24.771 -10.557 1.00 42.97 183 ASP A N 1
ATOM 1416 C CA . ASP A 1 183 ? -21.409 -24.572 -11.999 1.00 42.97 183 ASP A CA 1
ATOM 1417 C C . ASP A 1 183 ? -20.525 -23.405 -12.482 1.00 42.97 183 ASP A C 1
ATOM 1419 O O . ASP A 1 183 ? -20.787 -22.237 -12.206 1.00 42.97 183 ASP A O 1
ATOM 1423 N N . GLY A 1 184 ? -19.446 -23.720 -13.203 1.00 48.31 184 GLY A N 1
ATOM 1424 C CA . GLY A 1 184 ? -18.532 -22.741 -13.795 1.00 48.31 184 GLY A CA 1
ATOM 1425 C C . GLY A 1 184 ? -17.264 -23.395 -14.348 1.00 48.31 184 GLY A C 1
ATOM 1426 O O . GLY A 1 184 ? -16.830 -24.446 -13.883 1.00 48.31 184 GLY A O 1
ATOM 1427 N N . THR A 1 185 ? -16.646 -22.803 -15.370 1.00 47.19 185 THR A N 1
ATOM 1428 C CA . THR A 1 185 ? -15.354 -23.285 -15.885 1.00 47.19 185 THR A CA 1
ATOM 1429 C C . THR A 1 185 ? -14.247 -23.002 -14.864 1.00 47.19 185 THR A C 1
ATOM 1431 O O . THR A 1 185 ? -14.056 -21.846 -14.489 1.00 47.19 185 THR A O 1
ATOM 1434 N N . ALA A 1 186 ? -13.487 -24.026 -14.458 1.00 48.47 186 ALA A N 1
ATOM 1435 C CA . ALA A 1 186 ? -12.423 -23.958 -13.441 1.00 48.47 186 ALA A CA 1
ATOM 1436 C C . ALA A 1 186 ? -11.408 -22.802 -13.625 1.00 48.47 186 ALA A C 1
ATOM 1438 O O . ALA A 1 186 ? -10.842 -22.297 -12.659 1.00 48.47 186 ALA A O 1
ATOM 1439 N N . THR A 1 187 ? -11.197 -22.341 -14.861 1.00 47.19 187 THR A N 1
ATOM 1440 C CA . THR A 1 187 ? -10.327 -21.205 -15.206 1.00 47.19 187 THR A CA 1
ATOM 1441 C C . THR A 1 187 ? -10.838 -19.866 -14.666 1.00 47.19 187 THR A C 1
ATOM 1443 O O . THR A 1 187 ? -10.056 -19.090 -14.128 1.00 47.19 187 THR A O 1
ATOM 1446 N N . ALA A 1 188 ? -12.150 -19.619 -14.740 1.00 55.47 188 ALA A N 1
ATOM 1447 C CA . ALA A 1 188 ? -12.768 -18.391 -14.232 1.00 55.47 188 ALA A CA 1
ATOM 1448 C C . ALA A 1 188 ? -12.725 -18.326 -12.695 1.00 55.47 188 ALA A C 1
ATOM 1450 O O . ALA A 1 188 ? -12.607 -17.250 -12.115 1.00 55.47 188 ALA A O 1
ATOM 1451 N N . GLN A 1 189 ? -12.765 -19.489 -12.036 1.00 58.56 189 GLN A N 1
ATOM 1452 C CA . GLN A 1 189 ? -12.619 -19.604 -10.585 1.00 58.56 189 GLN A CA 1
ATOM 1453 C C . GLN A 1 189 ? -11.189 -19.283 -10.137 1.00 58.56 189 GLN A C 1
ATOM 1455 O O . GLN A 1 189 ? -11.008 -18.560 -9.158 1.00 58.56 189 GLN A O 1
ATOM 1460 N N . LEU A 1 190 ? -10.176 -19.778 -10.861 1.00 60.88 190 LEU A N 1
ATOM 1461 C CA . LEU A 1 190 ? -8.778 -19.451 -10.580 1.00 60.88 190 LEU A CA 1
ATOM 1462 C C . LEU A 1 190 ? -8.511 -17.957 -10.768 1.00 60.88 190 LEU A C 1
ATOM 1464 O O . LEU A 1 190 ? -7.970 -17.344 -9.859 1.00 60.88 190 LEU A O 1
ATOM 1468 N N . ASP A 1 191 ? -8.941 -17.350 -11.873 1.00 63.75 191 ASP A N 1
ATOM 1469 C CA . ASP A 1 191 ? -8.713 -15.918 -12.105 1.00 63.75 191 ASP A CA 1
ATOM 1470 C C . ASP A 1 191 ? -9.451 -15.051 -11.070 1.00 63.75 191 ASP A C 1
ATOM 1472 O O . ASP A 1 191 ? -8.879 -14.090 -10.559 1.00 63.75 191 ASP A O 1
ATOM 1476 N N . ALA A 1 192 ? -10.666 -15.440 -10.658 1.00 63.34 192 ALA A N 1
ATOM 1477 C CA . ALA A 1 192 ? -11.362 -14.820 -9.530 1.00 63.34 192 ALA A CA 1
ATOM 1478 C C . ALA A 1 192 ? -10.564 -14.945 -8.221 1.00 63.34 192 ALA A C 1
ATOM 1480 O O . ALA A 1 192 ? -10.480 -13.988 -7.455 1.00 63.34 192 ALA A O 1
ATOM 1481 N N . CYS A 1 193 ? -9.935 -16.094 -7.975 1.00 64.50 193 CYS A N 1
ATOM 1482 C CA . CYS A 1 193 ? -9.090 -16.309 -6.806 1.00 64.50 193 CYS A CA 1
ATOM 1483 C C . CYS A 1 193 ? -7.801 -15.473 -6.859 1.00 64.50 193 CYS A C 1
ATOM 1485 O O . CYS A 1 193 ? -7.461 -14.803 -5.889 1.00 64.50 193 CYS A O 1
ATOM 1487 N N . LEU A 1 194 ? -7.100 -15.453 -7.989 1.00 67.12 194 LEU A N 1
ATOM 1488 C CA . LEU A 1 194 ? -5.886 -14.652 -8.154 1.00 67.12 194 LEU A CA 1
ATOM 1489 C C . LEU A 1 194 ? -6.193 -13.154 -8.050 1.00 67.12 194 LEU A C 1
ATOM 1491 O O . LEU A 1 194 ? -5.438 -12.411 -7.433 1.00 67.12 194 LEU A O 1
ATOM 1495 N N . TYR A 1 195 ? -7.346 -12.720 -8.559 1.00 66.31 195 TYR A N 1
ATOM 1496 C CA . TYR A 1 195 ? -7.830 -11.354 -8.395 1.00 66.31 195 TYR A CA 1
ATOM 1497 C C . TYR A 1 195 ? -8.053 -10.991 -6.918 1.00 66.31 195 TYR A C 1
ATOM 1499 O O . TYR A 1 195 ? -7.669 -9.908 -6.482 1.00 66.31 195 TYR A O 1
ATOM 1507 N N . LEU A 1 196 ? -8.621 -11.904 -6.121 1.00 66.62 196 LEU A N 1
ATOM 1508 C CA . LEU A 1 196 ? -8.764 -11.723 -4.672 1.00 66.62 196 LEU A CA 1
ATOM 1509 C C . LEU A 1 196 ? -7.414 -11.711 -3.941 1.00 66.62 196 LEU A C 1
ATOM 1511 O O . LEU A 1 196 ? -7.243 -10.915 -3.019 1.00 66.62 196 LEU A O 1
ATOM 1515 N N . LEU A 1 197 ? -6.465 -12.555 -4.359 1.00 63.97 197 LEU A N 1
ATOM 1516 C CA . LEU A 1 197 ? -5.104 -12.605 -3.814 1.00 63.97 197 LEU A CA 1
ATOM 1517 C C . LEU A 1 197 ? -4.388 -11.266 -4.003 1.00 63.97 197 LEU A C 1
ATOM 1519 O O . LEU A 1 197 ? -3.736 -10.785 -3.084 1.00 63.97 197 LEU A O 1
ATOM 1523 N N . LEU A 1 198 ? -4.597 -10.615 -5.146 1.00 63.38 198 LEU A N 1
ATOM 1524 C CA . LEU A 1 198 ? -4.078 -9.279 -5.435 1.00 63.38 198 LEU A CA 1
ATOM 1525 C C . LEU A 1 198 ? -4.906 -8.149 -4.805 1.00 63.38 198 LEU A C 1
ATOM 1527 O O . LEU A 1 198 ? -4.796 -7.014 -5.244 1.00 63.38 198 LEU A O 1
ATOM 1531 N N . GLY A 1 199 ? -5.769 -8.426 -3.821 1.00 57.69 199 GLY A N 1
ATOM 1532 C CA . GLY A 1 199 ? -6.559 -7.401 -3.127 1.00 57.69 199 GLY A CA 1
ATOM 1533 C C . GLY A 1 199 ? -7.729 -6.838 -3.940 1.00 57.69 199 GLY A C 1
ATOM 1534 O O . GLY A 1 199 ? -8.286 -5.804 -3.582 1.00 57.69 199 GLY A O 1
ATOM 1535 N N . GLY A 1 200 ? -8.124 -7.498 -5.030 1.00 54.12 200 GLY A N 1
ATOM 1536 C CA . GLY A 1 200 ? -9.222 -7.062 -5.886 1.00 54.12 200 GLY A CA 1
ATOM 1537 C C . GLY A 1 200 ? -8.886 -5.883 -6.805 1.00 54.12 200 GLY A C 1
ATOM 1538 O O . GLY A 1 200 ? -9.788 -5.260 -7.357 1.00 54.12 200 GLY A O 1
ATOM 1539 N N . PHE A 1 201 ? -7.619 -5.520 -7.002 1.00 55.62 201 PHE A N 1
ATOM 1540 C CA . PHE A 1 201 ? -7.308 -4.389 -7.876 1.00 55.62 201 PHE A CA 1
ATOM 1541 C C . PHE A 1 201 ? -7.583 -4.712 -9.349 1.00 55.62 201 PHE A C 1
ATOM 1543 O O . PHE A 1 201 ? -7.093 -5.692 -9.908 1.00 55.62 201 PHE A O 1
ATOM 1550 N N . ILE A 1 202 ? -8.321 -3.815 -10.004 1.00 51.09 202 ILE A N 1
ATOM 1551 C CA . ILE A 1 202 ? -8.294 -3.691 -11.459 1.00 51.09 202 ILE A CA 1
ATOM 1552 C C . ILE A 1 202 ? -6.857 -3.300 -11.830 1.00 51.09 202 ILE A C 1
ATOM 1554 O O . ILE A 1 202 ? -6.343 -2.327 -11.275 1.00 51.09 202 ILE A O 1
ATOM 1558 N N . LYS A 1 203 ? -6.216 -4.062 -12.729 1.00 51.62 203 LYS A N 1
ATOM 1559 C CA . LYS A 1 203 ? -4.788 -3.942 -13.092 1.00 51.62 203 LYS A CA 1
ATOM 1560 C C . LYS A 1 203 ? -4.378 -2.469 -13.246 1.00 51.62 203 LYS A C 1
ATOM 1562 O O . LYS A 1 203 ? -4.847 -1.822 -14.178 1.00 51.62 203 LYS A O 1
ATOM 1567 N N . ARG A 1 204 ? -3.546 -1.918 -12.355 1.00 42.19 204 ARG A N 1
ATOM 1568 C CA . ARG A 1 204 ? -2.911 -0.603 -12.578 1.00 42.19 204 ARG A CA 1
ATOM 1569 C C . ARG A 1 204 ? -1.881 -0.750 -13.707 1.00 42.19 204 ARG A C 1
ATOM 1571 O O . ARG A 1 204 ? -1.398 -1.849 -13.958 1.00 42.19 204 ARG A O 1
ATOM 1578 N N . SER A 1 205 ? -1.537 0.348 -14.373 1.00 38.88 205 SER A N 1
ATOM 1579 C CA . SER A 1 205 ? -0.470 0.402 -15.387 1.00 38.88 205 SER A CA 1
ATOM 1580 C C . SER A 1 205 ? 0.924 0.005 -14.864 1.00 38.88 205 SER A C 1
ATOM 1582 O O . SER A 1 205 ? 1.820 -0.210 -15.669 1.00 38.88 205 SER A O 1
ATOM 1584 N N . VAL A 1 206 ? 1.096 -0.149 -13.544 1.00 41.75 206 VAL A N 1
ATOM 1585 C CA . VAL A 1 206 ? 2.294 -0.717 -12.904 1.00 41.75 206 VAL A CA 1
ATOM 1586 C C . VAL A 1 206 ? 2.002 -2.169 -12.508 1.00 41.75 206 VAL A C 1
ATOM 1588 O O . VAL A 1 206 ? 0.994 -2.466 -11.864 1.00 41.75 206 VAL A O 1
ATOM 1591 N N . ILE A 1 207 ? 2.857 -3.061 -12.996 1.00 50.56 207 ILE A N 1
ATOM 1592 C CA . ILE A 1 207 ? 2.574 -4.445 -13.380 1.00 50.56 207 ILE A CA 1
ATOM 1593 C C . ILE A 1 207 ? 2.539 -5.394 -12.174 1.00 50.56 207 ILE A C 1
ATOM 1595 O O . ILE A 1 207 ? 3.547 -5.606 -11.512 1.00 50.56 207 ILE A O 1
ATOM 1599 N N . VAL A 1 208 ? 1.404 -6.069 -11.983 1.00 53.56 208 VAL A N 1
ATOM 1600 C CA . VAL A 1 208 ? 1.422 -7.496 -11.637 1.00 53.56 208 VAL A CA 1
ATOM 1601 C C . VAL A 1 208 ? 0.738 -8.220 -12.789 1.00 53.56 208 VAL A C 1
ATOM 1603 O O . VAL A 1 208 ? -0.465 -8.047 -13.022 1.00 53.56 208 VAL A O 1
ATOM 1606 N N . ASP A 1 209 ? 1.505 -8.981 -13.569 1.00 59.88 209 ASP A N 1
ATOM 1607 C CA . ASP A 1 209 ? 0.933 -9.767 -14.654 1.00 59.88 209 ASP A CA 1
ATOM 1608 C C . ASP A 1 209 ? 0.154 -10.948 -14.060 1.00 59.88 209 ASP A C 1
ATOM 1610 O O . ASP A 1 209 ? 0.702 -11.808 -13.372 1.00 59.88 209 ASP A O 1
ATOM 1614 N N . LEU A 1 210 ? -1.152 -11.019 -14.340 1.00 63.66 210 LEU A N 1
ATOM 1615 C CA . LEU A 1 210 ? -1.967 -12.166 -13.933 1.00 63.66 210 LEU A CA 1
ATOM 1616 C C . LEU A 1 210 ? -1.410 -13.480 -14.495 1.00 63.66 210 LEU A C 1
ATOM 1618 O O . LEU A 1 210 ? -1.596 -14.513 -13.860 1.00 63.66 210 LEU A O 1
ATOM 1622 N N . ALA A 1 211 ? -0.724 -13.464 -15.645 1.00 67.44 211 ALA A N 1
ATOM 1623 C CA . ALA A 1 211 ? -0.068 -14.656 -16.176 1.00 67.44 211 ALA A CA 1
ATOM 1624 C C . ALA A 1 211 ? 1.111 -15.101 -15.295 1.00 67.44 211 ALA A C 1
ATOM 1626 O O . ALA A 1 211 ? 1.257 -16.295 -15.021 1.00 67.44 211 ALA A O 1
ATOM 1627 N N . GLU A 1 212 ? 1.899 -14.154 -14.784 1.00 72.69 212 GLU A N 1
ATOM 1628 C CA . GLU A 1 212 ? 2.975 -14.419 -13.830 1.00 72.69 212 GLU A CA 1
ATOM 1629 C C . GLU A 1 212 ? 2.410 -14.972 -12.517 1.00 72.69 212 GLU A C 1
ATOM 1631 O O . GLU A 1 212 ? 2.803 -16.057 -12.084 1.00 72.69 212 GLU A O 1
ATOM 1636 N N . VAL A 1 213 ? 1.394 -14.322 -11.944 1.00 72.00 213 VAL A N 1
ATOM 1637 C CA . VAL A 1 213 ? 0.708 -14.790 -10.726 1.00 72.00 213 VAL A CA 1
ATOM 1638 C C . VAL A 1 213 ? 0.111 -16.184 -10.921 1.00 72.00 213 VAL A C 1
ATOM 1640 O O . VAL A 1 213 ? 0.231 -17.046 -10.050 1.00 72.00 213 VAL A O 1
ATOM 1643 N N . ARG A 1 214 ? -0.473 -16.451 -12.093 1.00 73.69 214 ARG A N 1
ATOM 1644 C CA . ARG A 1 214 ? -1.013 -17.764 -12.467 1.00 73.69 214 ARG A CA 1
ATOM 1645 C C . ARG A 1 214 ? 0.066 -18.837 -12.568 1.00 73.69 214 ARG A C 1
ATOM 1647 O O . ARG A 1 214 ? -0.224 -20.001 -12.298 1.00 73.69 214 ARG A O 1
ATOM 1654 N N . SER A 1 215 ? 1.294 -18.464 -12.924 1.00 80.00 215 SER A N 1
ATOM 1655 C CA . SER A 1 215 ? 2.443 -19.374 -12.941 1.00 80.00 215 SER A CA 1
ATOM 1656 C C . SER A 1 215 ? 3.014 -19.639 -11.540 1.00 80.00 215 SER A C 1
ATOM 1658 O O . SER A 1 215 ? 3.437 -20.759 -11.244 1.00 80.00 215 SER A O 1
ATOM 1660 N N . LEU A 1 216 ? 2.990 -18.634 -10.660 1.00 76.69 216 LEU A N 1
ATOM 1661 C CA . LEU A 1 216 ? 3.549 -18.700 -9.309 1.00 76.69 216 LEU A CA 1
ATOM 1662 C C . LEU A 1 216 ? 2.607 -19.392 -8.321 1.00 76.69 216 LEU A C 1
ATOM 1664 O O . LEU A 1 216 ? 3.064 -20.142 -7.460 1.00 76.69 216 LEU A O 1
ATOM 1668 N N . TYR A 1 217 ? 1.295 -19.194 -8.461 1.00 77.44 217 TYR A N 1
ATOM 1669 C CA . TYR A 1 217 ? 0.304 -19.697 -7.510 1.00 77.44 217 TYR A CA 1
ATOM 1670 C C . TYR A 1 217 ? 0.376 -21.218 -7.287 1.00 77.44 217 TYR A C 1
ATOM 1672 O O . TYR A 1 217 ? 0.538 -21.628 -6.137 1.00 77.44 217 TYR A O 1
ATOM 1680 N N . PRO A 1 218 ? 0.374 -22.088 -8.319 1.00 75.94 218 PRO A N 1
ATOM 1681 C CA . PRO A 1 218 ? 0.480 -23.533 -8.105 1.00 75.94 218 PRO A CA 1
ATOM 1682 C C . PRO A 1 218 ? 1.797 -23.954 -7.439 1.00 75.94 218 PRO A C 1
ATOM 1684 O O . PRO A 1 218 ? 1.818 -24.922 -6.682 1.00 75.94 218 PRO A O 1
ATOM 1687 N N . ARG A 1 219 ? 2.892 -23.224 -7.696 1.00 78.75 219 ARG A N 1
ATOM 1688 C CA . ARG A 1 219 ? 4.204 -23.476 -7.082 1.00 78.75 219 ARG A CA 1
ATOM 1689 C C . ARG A 1 219 ? 4.187 -23.131 -5.596 1.00 78.75 219 ARG A C 1
ATOM 1691 O O . ARG A 1 219 ? 4.634 -23.937 -4.787 1.00 78.75 219 ARG A O 1
ATOM 1698 N N . ALA A 1 220 ? 3.602 -21.990 -5.233 1.00 73.12 220 ALA A N 1
ATOM 1699 C CA . ALA A 1 220 ? 3.433 -21.593 -3.839 1.00 73.12 220 ALA A CA 1
ATOM 1700 C C . ALA A 1 220 ? 2.541 -22.583 -3.067 1.00 73.12 220 ALA A C 1
ATOM 1702 O O . ALA A 1 220 ? 2.888 -22.982 -1.958 1.00 73.12 220 ALA A O 1
ATOM 1703 N N . VAL A 1 221 ? 1.445 -23.063 -3.675 1.00 73.19 221 VAL A N 1
ATOM 1704 C CA . VAL A 1 221 ? 0.596 -24.128 -3.095 1.00 73.19 221 VAL A CA 1
ATOM 1705 C C . VAL A 1 221 ? 1.380 -25.432 -2.896 1.00 73.19 221 VAL A C 1
ATOM 1707 O O . VAL A 1 221 ? 1.163 -26.142 -1.917 1.00 73.19 221 VAL A O 1
ATOM 1710 N N . ALA A 1 222 ? 2.319 -25.739 -3.794 1.00 75.12 222 ALA A N 1
ATOM 1711 C CA . ALA A 1 222 ? 3.198 -26.902 -3.697 1.00 75.12 222 ALA A CA 1
ATOM 1712 C C . ALA A 1 222 ? 4.378 -26.729 -2.712 1.00 75.12 222 ALA A C 1
ATOM 1714 O O . ALA A 1 222 ? 5.164 -27.663 -2.554 1.00 75.12 222 ALA A O 1
ATOM 1715 N N . GLY A 1 223 ? 4.501 -25.575 -2.043 1.00 67.81 223 GLY A N 1
ATOM 1716 C CA . GLY A 1 223 ? 5.533 -25.305 -1.035 1.00 67.81 223 GLY A CA 1
ATOM 1717 C C . GLY A 1 223 ? 6.817 -24.645 -1.556 1.00 67.81 223 GLY A C 1
ATOM 1718 O O . GLY A 1 223 ? 7.828 -24.667 -0.859 1.00 67.81 223 GLY A O 1
ATOM 1719 N N . ASP A 1 224 ? 6.809 -24.069 -2.762 1.00 73.06 224 ASP A N 1
ATOM 1720 C CA . ASP A 1 224 ? 7.926 -23.270 -3.289 1.00 73.06 224 ASP A CA 1
ATOM 1721 C C . ASP A 1 224 ? 8.023 -21.920 -2.556 1.00 73.06 224 ASP A C 1
ATOM 1723 O O . ASP A 1 224 ? 7.166 -21.050 -2.726 1.00 73.06 224 ASP A O 1
ATOM 1727 N N . ILE A 1 225 ? 9.077 -21.758 -1.750 1.00 66.56 225 ILE A N 1
ATOM 1728 C CA . ILE A 1 225 ? 9.307 -20.579 -0.900 1.00 66.56 225 ILE A CA 1
ATOM 1729 C C . ILE A 1 225 ? 9.488 -19.310 -1.743 1.00 66.56 225 ILE A C 1
ATOM 1731 O O . ILE A 1 225 ? 8.882 -18.293 -1.440 1.00 66.56 225 ILE A O 1
ATOM 1735 N N . THR A 1 226 ? 10.237 -19.363 -2.848 1.00 66.12 226 THR A N 1
ATOM 1736 C CA . THR A 1 226 ? 10.472 -18.182 -3.696 1.00 66.12 226 THR A CA 1
ATOM 1737 C C . THR A 1 226 ? 9.184 -17.718 -4.373 1.00 66.12 226 THR A C 1
ATOM 1739 O O . THR A 1 226 ? 8.908 -16.520 -4.443 1.00 66.12 226 THR A O 1
ATOM 1742 N N . ALA A 1 227 ? 8.368 -18.662 -4.855 1.00 68.38 227 ALA A N 1
ATOM 1743 C CA . ALA A 1 227 ? 7.061 -18.334 -5.419 1.00 68.38 227 ALA A CA 1
ATOM 1744 C C . ALA A 1 227 ? 6.107 -17.773 -4.353 1.00 68.38 227 ALA A C 1
ATOM 1746 O O . ALA A 1 227 ? 5.363 -16.835 -4.633 1.00 68.38 227 ALA A O 1
ATOM 1747 N N . PHE A 1 228 ? 6.151 -18.319 -3.134 1.00 70.12 228 PHE A N 1
ATOM 1748 C CA . PHE A 1 228 ? 5.390 -17.815 -1.994 1.00 70.12 228 PHE A CA 1
ATOM 1749 C C . PHE A 1 228 ? 5.799 -16.380 -1.627 1.00 70.12 228 PHE A C 1
ATOM 1751 O O . PHE A 1 228 ? 4.927 -15.519 -1.529 1.00 70.12 228 PHE A O 1
ATOM 1758 N N . ASP A 1 229 ? 7.098 -16.098 -1.517 1.00 68.62 229 ASP A N 1
ATOM 1759 C CA . ASP A 1 229 ? 7.631 -14.770 -1.183 1.00 68.62 229 ASP A CA 1
ATOM 1760 C C . ASP A 1 229 ? 7.342 -13.735 -2.276 1.00 68.62 229 ASP A C 1
ATOM 1762 O O . ASP A 1 229 ? 7.022 -12.586 -1.981 1.00 68.62 229 ASP A O 1
ATOM 1766 N N . THR A 1 230 ? 7.368 -14.141 -3.547 1.00 69.31 230 THR A N 1
ATOM 1767 C CA . THR A 1 230 ? 7.030 -13.248 -4.669 1.00 69.31 230 THR A CA 1
ATOM 1768 C C . THR A 1 230 ? 5.541 -12.882 -4.651 1.00 69.31 230 THR A C 1
ATOM 1770 O O . THR A 1 230 ? 5.184 -11.710 -4.778 1.00 69.31 230 THR A O 1
ATOM 1773 N N . LEU A 1 231 ? 4.655 -13.858 -4.408 1.00 68.12 231 LEU A N 1
ATOM 1774 C CA . LEU A 1 231 ? 3.222 -13.594 -4.216 1.00 68.12 231 LEU A CA 1
ATOM 1775 C C . LEU A 1 231 ? 2.963 -12.719 -2.984 1.00 68.12 231 LEU A C 1
ATOM 1777 O O . LEU A 1 231 ? 2.113 -11.830 -3.030 1.00 68.12 231 LEU A O 1
ATOM 1781 N N . LEU A 1 232 ? 3.707 -12.945 -1.900 1.00 69.38 232 LEU A N 1
ATOM 1782 C CA . LEU A 1 232 ? 3.662 -12.119 -0.697 1.00 69.38 232 LEU A CA 1
ATOM 1783 C C . LEU A 1 232 ? 4.083 -10.671 -0.992 1.00 69.38 232 LEU A C 1
ATOM 1785 O O . LEU A 1 232 ? 3.433 -9.738 -0.523 1.00 69.38 232 LEU A O 1
ATOM 1789 N N . GLY A 1 233 ? 5.115 -10.482 -1.820 1.00 64.25 233 GLY A N 1
ATOM 1790 C CA . GLY A 1 233 ? 5.549 -9.180 -2.325 1.00 64.25 233 GLY A CA 1
ATOM 1791 C C . GLY A 1 233 ? 4.432 -8.445 -3.067 1.00 64.25 233 GLY A C 1
ATOM 1792 O O . GLY A 1 233 ? 4.125 -7.301 -2.729 1.00 64.25 233 GLY A O 1
ATOM 1793 N N . PHE A 1 234 ? 3.739 -9.119 -3.992 1.00 65.38 234 PHE A N 1
ATOM 1794 C CA . PHE A 1 234 ? 2.576 -8.539 -4.678 1.00 65.38 234 PHE A CA 1
ATOM 1795 C C . PHE A 1 234 ? 1.454 -8.149 -3.704 1.00 65.38 234 PHE A C 1
ATOM 1797 O O . PHE A 1 234 ? 0.846 -7.091 -3.850 1.00 65.38 234 PHE A O 1
ATOM 1804 N N . MET A 1 235 ? 1.202 -8.958 -2.671 1.00 60.25 235 MET A N 1
ATOM 1805 C CA . MET A 1 235 ? 0.210 -8.639 -1.638 1.00 60.25 235 MET A CA 1
ATOM 1806 C C . MET A 1 235 ? 0.605 -7.436 -0.767 1.00 60.25 235 MET A C 1
ATOM 1808 O O . MET A 1 235 ? -0.275 -6.690 -0.336 1.00 60.25 235 MET A O 1
ATOM 1812 N N . ASN A 1 236 ? 1.900 -7.230 -0.512 1.00 57.31 236 ASN A N 1
ATOM 1813 C CA . ASN A 1 236 ? 2.408 -6.114 0.294 1.00 57.31 236 ASN A CA 1
ATOM 1814 C C . ASN A 1 236 ? 2.325 -4.768 -0.437 1.00 57.31 236 ASN A C 1
ATOM 1816 O O . ASN A 1 236 ? 2.030 -3.752 0.189 1.00 57.31 236 ASN A O 1
ATOM 1820 N N . ILE A 1 237 ? 2.522 -4.759 -1.759 1.00 51.62 237 ILE A N 1
ATOM 1821 C CA . ILE A 1 237 ? 2.391 -3.554 -2.598 1.00 51.62 237 ILE A CA 1
ATOM 1822 C C . ILE A 1 237 ? 0.924 -3.081 -2.664 1.00 51.62 237 ILE A C 1
ATOM 1824 O O . ILE A 1 237 ? 0.642 -1.895 -2.839 1.00 51.62 237 ILE A O 1
ATOM 1828 N N . HIS A 1 238 ? -0.032 -3.997 -2.488 1.00 52.34 238 HIS A N 1
ATOM 1829 C CA . HIS A 1 238 ? -1.458 -3.774 -2.739 1.00 52.34 238 HIS A CA 1
ATOM 1830 C C . HIS A 1 238 ? -2.336 -3.801 -1.473 1.00 52.34 238 HIS A C 1
ATOM 1832 O O . HIS A 1 238 ? -3.415 -4.384 -1.501 1.00 52.34 238 HIS A O 1
ATOM 1838 N N . TYR A 1 239 ? -1.877 -3.160 -0.386 1.00 47.47 239 TYR A N 1
ATOM 1839 C CA . TYR A 1 239 ? -2.569 -2.903 0.900 1.00 47.47 239 TYR A CA 1
ATOM 1840 C C . TYR A 1 239 ? -4.007 -3.492 1.031 1.00 47.47 239 TYR A C 1
ATOM 1842 O O . TYR A 1 239 ? -4.943 -3.011 0.382 1.00 47.47 239 TYR A O 1
ATOM 1850 N N . PRO A 1 240 ? -4.232 -4.518 1.873 1.00 50.53 240 PRO A N 1
ATOM 1851 C CA . PRO A 1 240 ? -5.468 -5.297 1.838 1.00 50.53 240 PRO A CA 1
ATOM 1852 C C . PRO A 1 240 ? -6.706 -4.556 2.355 1.00 50.53 240 PRO A C 1
ATOM 1854 O O . PRO A 1 240 ? -6.675 -3.831 3.345 1.00 50.53 240 PRO A O 1
ATOM 1857 N N . ILE A 1 241 ? -7.842 -4.842 1.710 1.00 47.34 241 ILE A N 1
ATOM 1858 C CA . ILE A 1 241 ? -9.150 -4.211 1.951 1.00 47.34 241 ILE A CA 1
ATOM 1859 C C . ILE A 1 241 ? -9.831 -4.654 3.257 1.00 47.34 241 ILE A C 1
ATOM 1861 O O . ILE A 1 241 ? -10.761 -3.986 3.694 1.00 47.34 241 ILE A O 1
ATOM 1865 N N . ASN A 1 242 ? -9.384 -5.707 3.941 1.00 48.81 242 ASN A N 1
ATOM 1866 C CA . ASN A 1 242 ? -10.038 -6.171 5.167 1.00 48.81 242 ASN A CA 1
ATOM 1867 C C . ASN A 1 242 ? -9.003 -6.684 6.173 1.00 48.81 242 ASN A C 1
ATOM 1869 O O . ASN A 1 242 ? -8.643 -7.856 6.144 1.00 48.81 242 ASN A O 1
ATOM 1873 N N . GLU A 1 243 ? -8.554 -5.812 7.078 1.00 48.38 243 GLU A N 1
ATOM 1874 C CA . GLU A 1 243 ? -7.761 -6.205 8.258 1.00 48.38 243 GLU A CA 1
ATOM 1875 C C . GLU A 1 243 ? -8.538 -7.187 9.158 1.00 48.38 243 GLU A C 1
ATOM 1877 O O . GLU A 1 243 ? -7.945 -7.990 9.862 1.00 48.38 243 GLU A O 1
ATOM 1882 N N . THR A 1 244 ? -9.874 -7.191 9.075 1.00 53.97 244 THR A N 1
ATOM 1883 C CA . THR A 1 244 ? -10.771 -8.092 9.809 1.00 53.97 244 THR A CA 1
ATOM 1884 C C . THR A 1 244 ? -11.939 -8.528 8.914 1.00 53.97 244 THR A C 1
ATOM 1886 O O . THR A 1 244 ? -12.604 -7.688 8.301 1.00 53.97 244 THR A O 1
ATOM 1889 N N . GLY A 1 245 ? -12.185 -9.838 8.792 1.00 71.88 245 GLY A N 1
ATOM 1890 C CA . GLY A 1 245 ? -13.263 -10.381 7.954 1.00 71.88 245 GLY A CA 1
ATOM 1891 C C . GLY A 1 245 ? -13.263 -11.906 7.836 1.00 71.88 245 GLY A C 1
ATOM 1892 O O . GLY A 1 245 ? -12.485 -12.588 8.501 1.00 71.88 245 GLY A O 1
ATOM 1893 N N . THR A 1 246 ? -14.120 -12.449 6.971 1.00 78.56 246 THR A N 1
ATOM 1894 C CA . THR A 1 246 ? -14.180 -13.882 6.635 1.00 78.56 246 THR A CA 1
ATOM 1895 C C . THR A 1 246 ? -14.322 -14.090 5.131 1.00 78.56 246 THR A C 1
ATOM 1897 O O . THR A 1 246 ? -14.906 -13.255 4.434 1.00 78.56 246 THR A O 1
ATOM 1900 N N . TYR A 1 247 ? -13.790 -15.193 4.607 1.00 80.00 247 TYR A N 1
ATOM 1901 C CA . TYR A 1 247 ? -14.114 -15.607 3.244 1.00 80.00 247 TYR A CA 1
ATOM 1902 C C . TYR A 1 247 ? -15.521 -16.206 3.190 1.00 80.00 247 TYR A C 1
ATOM 1904 O O . TYR A 1 247 ? -15.988 -16.813 4.149 1.00 80.00 247 TYR A O 1
ATOM 1912 N N . PHE A 1 248 ? -16.202 -16.079 2.059 1.00 82.06 248 PHE A N 1
ATOM 1913 C CA . PHE A 1 248 ? -17.484 -16.733 1.838 1.00 82.06 248 PHE A CA 1
ATOM 1914 C C . PHE A 1 248 ? -17.577 -17.321 0.434 1.00 82.06 248 PHE A C 1
ATOM 1916 O O . PHE A 1 248 ? -16.892 -16.885 -0.493 1.00 82.06 248 PHE A O 1
ATOM 1923 N N . LEU A 1 249 ? -18.444 -18.320 0.303 1.00 81.75 249 LEU A N 1
ATOM 1924 C CA . LEU A 1 249 ? -18.867 -18.925 -0.950 1.00 81.75 249 LEU A CA 1
ATOM 1925 C C . LEU A 1 249 ? -20.387 -18.814 -1.047 1.00 81.75 249 LEU A C 1
ATOM 1927 O O . LEU A 1 249 ? -21.096 -19.020 -0.059 1.00 81.75 249 LEU A O 1
ATOM 1931 N N . THR A 1 250 ? -20.873 -18.499 -2.239 1.00 83.81 250 THR A N 1
ATOM 1932 C CA . THR A 1 250 ? -22.303 -18.477 -2.551 1.00 83.81 250 THR A CA 1
ATOM 1933 C C . THR A 1 250 ? -22.769 -19.779 -3.199 1.00 83.81 250 THR A C 1
ATOM 1935 O O . THR A 1 250 ? -21.980 -20.493 -3.817 1.00 83.81 250 THR A O 1
ATOM 1938 N N . ASP A 1 251 ? -24.068 -20.051 -3.119 1.00 82.31 251 ASP A N 1
ATOM 1939 C CA . ASP A 1 251 ? -24.749 -21.137 -3.835 1.00 82.31 251 ASP A CA 1
ATOM 1940 C C . ASP A 1 251 ? -24.601 -21.049 -5.365 1.00 82.31 251 ASP A C 1
ATOM 1942 O O . ASP A 1 251 ? -24.617 -22.063 -6.055 1.00 82.31 251 ASP A O 1
ATOM 1946 N N . THR A 1 252 ? -24.390 -19.841 -5.883 1.00 78.00 252 THR A N 1
ATOM 1947 C CA . THR A 1 252 ? -24.082 -19.546 -7.288 1.00 78.00 252 THR A CA 1
ATOM 1948 C C . THR A 1 252 ? -22.598 -19.656 -7.646 1.00 78.00 252 THR A C 1
ATOM 1950 O O . THR A 1 252 ? -22.225 -19.392 -8.784 1.00 78.00 252 THR A O 1
ATOM 1953 N N . GLY A 1 253 ? -21.728 -20.005 -6.693 1.00 76.12 253 GLY A N 1
ATOM 1954 C CA . GLY A 1 253 ? -20.310 -20.239 -6.961 1.00 76.12 253 GLY A CA 1
ATOM 1955 C C . GLY A 1 253 ? -19.370 -19.054 -6.802 1.00 76.12 253 GLY A C 1
ATOM 1956 O O . GLY A 1 253 ? -18.155 -19.221 -6.904 1.00 76.12 253 GLY A O 1
ATOM 1957 N N . TYR A 1 254 ? -19.896 -17.863 -6.532 1.00 79.06 254 TYR A N 1
ATOM 1958 C CA . TYR A 1 254 ? -19.066 -16.697 -6.260 1.00 79.06 254 TYR A CA 1
ATOM 1959 C C . TYR A 1 254 ? -18.339 -16.821 -4.926 1.00 79.06 254 TYR A C 1
ATOM 1961 O O . TYR A 1 254 ? -18.939 -17.218 -3.924 1.00 79.06 254 TYR A O 1
ATOM 1969 N N . VAL A 1 255 ? -17.073 -16.406 -4.920 1.00 77.81 255 VAL A N 1
ATOM 1970 C CA . VAL A 1 255 ? -16.191 -16.396 -3.751 1.00 77.81 255 VAL A CA 1
ATOM 1971 C C . VAL A 1 255 ? -15.688 -14.980 -3.481 1.00 77.81 255 VAL A C 1
ATOM 1973 O O . VAL A 1 255 ? -15.462 -14.198 -4.410 1.00 77.81 255 VAL A O 1
ATOM 1976 N N . GLY A 1 256 ? -15.510 -14.638 -2.209 1.00 77.19 256 GLY A N 1
ATOM 1977 C CA . GLY A 1 256 ? -15.046 -13.309 -1.830 1.00 77.19 256 GLY A CA 1
ATOM 1978 C C . GLY A 1 256 ? -14.728 -13.158 -0.345 1.00 77.19 256 GLY A C 1
ATOM 1979 O O . GLY A 1 256 ? -15.245 -13.925 0.466 1.00 77.19 256 GLY A O 1
ATOM 1980 N N . PRO A 1 257 ? -13.878 -12.193 0.043 1.00 77.19 257 PRO A N 1
ATOM 1981 C CA . PRO A 1 257 ? -13.780 -11.736 1.418 1.00 77.19 257 PRO A CA 1
ATOM 1982 C C . PRO A 1 257 ? -14.930 -10.774 1.745 1.00 77.19 257 PRO A C 1
ATOM 1984 O O . PRO A 1 257 ? -15.302 -9.901 0.952 1.00 77.19 257 PRO A O 1
ATOM 1987 N N . GLY A 1 258 ? -15.460 -10.903 2.954 1.00 77.19 258 GLY A N 1
ATOM 1988 C CA . GLY A 1 258 ? -16.507 -10.051 3.492 1.00 77.19 258 GLY A CA 1
ATOM 1989 C C . GLY A 1 258 ? -16.286 -9.711 4.966 1.00 77.19 258 GLY A C 1
ATOM 1990 O O . GLY A 1 258 ? -15.332 -10.191 5.584 1.00 77.19 258 GLY A O 1
ATOM 1991 N N . PRO A 1 259 ? -17.164 -8.867 5.526 1.00 76.75 259 PRO A N 1
ATOM 1992 C CA . PRO A 1 259 ? -17.146 -8.520 6.940 1.00 76.75 259 PRO A CA 1
ATOM 1993 C C . PRO A 1 259 ? -17.359 -9.771 7.808 1.00 76.75 259 PRO A C 1
ATOM 1995 O O . PRO A 1 259 ? -17.886 -10.778 7.341 1.00 76.75 259 PRO A O 1
ATOM 1998 N N . GLU A 1 260 ? -16.944 -9.741 9.071 1.00 77.12 260 GLU A N 1
ATOM 1999 C CA . GLU A 1 260 ? -17.080 -10.916 9.942 1.00 77.12 260 GLU A CA 1
ATOM 2000 C C . GLU A 1 260 ? -18.551 -11.308 10.167 1.00 77.12 260 GLU A C 1
ATOM 2002 O O . GLU A 1 260 ? -18.880 -12.478 10.335 1.00 77.12 260 GLU A O 1
ATOM 2007 N N . GLU A 1 261 ? -19.453 -10.334 10.105 1.00 80.75 261 GLU A N 1
ATOM 2008 C CA . GLU A 1 261 ? -20.881 -10.511 10.331 1.00 80.75 261 GLU A CA 1
ATOM 2009 C C . GLU A 1 261 ? -21.621 -11.181 9.156 1.00 80.75 261 GLU A C 1
ATOM 2011 O O . GLU A 1 261 ? -22.852 -11.263 9.182 1.00 80.75 261 GLU A O 1
ATOM 2016 N N . VAL A 1 262 ? -20.915 -11.646 8.113 1.00 83.31 262 VAL A N 1
ATOM 2017 C CA . VAL A 1 262 ? -21.524 -12.439 7.033 1.00 83.31 262 VAL A CA 1
ATOM 2018 C C . VAL A 1 262 ? -22.080 -13.745 7.607 1.00 83.31 262 VAL A C 1
ATOM 2020 O O . VAL A 1 262 ? -21.408 -14.468 8.337 1.00 83.31 262 VAL A O 1
ATOM 2023 N N . GLN A 1 263 ? -23.320 -14.068 7.242 1.00 83.31 263 GLN A N 1
ATOM 2024 C CA . GLN A 1 263 ? -24.025 -15.274 7.677 1.00 83.31 263 GLN A CA 1
ATOM 2025 C C . GLN A 1 263 ? -24.431 -16.118 6.469 1.00 83.31 263 GLN A C 1
ATOM 2027 O O . GLN A 1 263 ? -24.690 -15.575 5.394 1.00 83.31 263 GLN A O 1
ATOM 2032 N N . SER A 1 264 ? -24.503 -17.438 6.653 1.00 83.62 264 SER A N 1
ATOM 2033 C CA . SER A 1 264 ? -25.037 -18.356 5.648 1.00 83.62 264 SER A CA 1
ATOM 2034 C C . SER A 1 264 ? -26.554 -18.526 5.774 1.00 83.62 264 SER A C 1
ATOM 2036 O O . SER A 1 264 ? -27.122 -18.424 6.864 1.00 83.62 264 SER A O 1
ATOM 2038 N N . GLY A 1 265 ? -27.209 -18.833 4.653 1.00 72.94 265 GLY A N 1
ATOM 2039 C CA . GLY A 1 265 ? -28.628 -19.195 4.613 1.00 72.94 265 GLY A CA 1
ATOM 2040 C C . GLY A 1 265 ? -29.551 -18.164 3.947 1.00 72.94 265 GLY A C 1
ATOM 2041 O O . GLY A 1 265 ? -29.131 -17.062 3.595 1.00 72.94 265 GLY A O 1
ATOM 2042 N N . PRO A 1 266 ? -30.824 -18.538 3.720 1.00 60.16 266 PRO A N 1
ATOM 2043 C CA . PRO A 1 266 ? -31.759 -17.748 2.926 1.00 60.16 266 PRO A CA 1
ATOM 2044 C C . PRO A 1 266 ? -32.203 -16.469 3.646 1.00 60.16 266 PRO A C 1
ATOM 2046 O O . PRO A 1 266 ? -32.431 -16.458 4.857 1.00 60.16 266 PRO A O 1
ATOM 2049 N N . SER A 1 267 ? -32.400 -15.392 2.885 1.00 58.88 267 SER A N 1
ATOM 2050 C CA . SER A 1 267 ? -32.936 -14.137 3.413 1.00 58.88 267 SER A CA 1
ATOM 2051 C C . SER A 1 267 ? -34.453 -14.243 3.637 1.00 58.88 267 SER A C 1
ATOM 2053 O O . SER A 1 267 ? -35.216 -14.653 2.764 1.00 58.88 267 SER A O 1
ATOM 2055 N N . ALA A 1 268 ? -34.931 -13.846 4.820 1.00 56.19 268 ALA A N 1
ATOM 2056 C CA . ALA A 1 268 ? -36.349 -13.901 5.201 1.00 56.19 268 ALA A CA 1
ATOM 2057 C C . ALA A 1 268 ? -37.209 -12.775 4.568 1.00 56.19 268 ALA A C 1
ATOM 2059 O O . ALA A 1 268 ? -38.083 -12.204 5.220 1.00 56.19 268 ALA A O 1
ATOM 2060 N N . GLY A 1 269 ? -36.938 -12.398 3.312 1.00 62.56 269 GLY A N 1
ATOM 2061 C CA . GLY A 1 269 ? -37.637 -11.323 2.586 1.00 62.56 269 GLY A CA 1
ATOM 2062 C C . GLY A 1 269 ? -37.366 -9.896 3.093 1.00 62.56 269 GLY A C 1
ATOM 2063 O O . GLY A 1 269 ? -37.886 -8.932 2.532 1.00 62.56 269 GLY A O 1
ATOM 2064 N N . THR A 1 270 ? -36.550 -9.744 4.139 1.00 73.75 270 THR A N 1
ATOM 2065 C CA . THR A 1 270 ? -36.078 -8.462 4.683 1.00 73.75 270 THR A CA 1
ATOM 2066 C C . THR A 1 270 ? -34.559 -8.479 4.767 1.00 73.75 270 THR A C 1
ATOM 2068 O O . THR A 1 270 ? -33.998 -9.431 5.311 1.00 73.75 270 THR A O 1
ATOM 2071 N N . PHE A 1 271 ? -33.898 -7.441 4.258 1.00 80.88 271 PHE A N 1
ATOM 2072 C CA . PHE A 1 271 ? -32.441 -7.423 4.091 1.00 80.88 271 PHE A CA 1
ATOM 2073 C C . PHE A 1 271 ? -31.777 -6.452 5.058 1.00 80.88 271 PHE A C 1
ATOM 2075 O O . PHE A 1 271 ? -32.242 -5.336 5.197 1.00 80.88 271 PHE A O 1
ATOM 2082 N N . THR A 1 272 ? -30.664 -6.833 5.685 1.00 82.81 272 THR A N 1
ATOM 2083 C CA . THR A 1 272 ? -29.817 -5.915 6.468 1.00 82.81 272 THR A CA 1
ATOM 2084 C C . THR A 1 272 ? -28.515 -5.689 5.713 1.00 82.81 272 THR A C 1
ATOM 2086 O O . THR A 1 272 ? -27.937 -6.638 5.191 1.00 82.81 272 THR A O 1
ATOM 2089 N N . VAL A 1 273 ? -28.044 -4.444 5.652 1.00 85.00 273 VAL A N 1
ATOM 2090 C CA . VAL A 1 273 ? -26.724 -4.143 5.078 1.00 85.00 273 VAL A CA 1
ATOM 2091 C C . VAL A 1 273 ? -25.666 -4.581 6.085 1.00 85.00 273 VAL A C 1
ATOM 2093 O O . VAL A 1 273 ? -25.598 -4.037 7.186 1.00 85.00 273 VAL A O 1
ATOM 2096 N N . VAL A 1 274 ? -24.887 -5.598 5.718 1.00 83.62 274 VAL A N 1
ATOM 2097 C CA . VAL A 1 274 ? -23.848 -6.177 6.582 1.00 83.62 274 VAL A CA 1
ATOM 2098 C C . VAL A 1 274 ? -22.548 -5.382 6.465 1.00 83.62 274 VAL A C 1
ATOM 2100 O O . VAL A 1 274 ? -21.967 -4.978 7.467 1.00 83.62 274 VAL A O 1
ATOM 2103 N N . GLY A 1 275 ? -22.105 -5.113 5.241 1.00 79.44 275 GLY A N 1
ATOM 2104 C CA . GLY A 1 275 ? -20.877 -4.375 4.986 1.00 79.44 275 GLY A CA 1
ATOM 2105 C C . GLY A 1 275 ? -20.416 -4.484 3.538 1.00 79.44 275 GLY A C 1
ATOM 2106 O O . GLY A 1 275 ? -21.014 -5.230 2.756 1.00 79.44 275 GLY A O 1
ATOM 2107 N N . PRO A 1 276 ? -19.359 -3.747 3.163 1.00 78.06 276 PRO A N 1
ATOM 2108 C CA . PRO A 1 276 ? -18.733 -3.892 1.858 1.00 78.06 276 PRO A CA 1
ATOM 2109 C C . PRO A 1 276 ? -18.054 -5.262 1.726 1.00 78.06 276 PRO A C 1
ATOM 2111 O O . PRO A 1 276 ? -17.443 -5.756 2.670 1.00 78.06 276 PRO A O 1
ATOM 2114 N N . CYS A 1 277 ? -18.116 -5.854 0.537 1.00 78.25 277 CYS A N 1
ATOM 2115 C CA . CYS A 1 277 ? -17.388 -7.074 0.193 1.00 78.25 277 CYS A CA 1
ATOM 2116 C C . CYS A 1 277 ? -16.830 -6.979 -1.230 1.00 78.25 277 CYS A C 1
ATOM 2118 O O . CYS A 1 277 ? -17.293 -6.168 -2.038 1.00 78.25 277 CYS A O 1
ATOM 2120 N N . ILE A 1 278 ? -15.830 -7.809 -1.522 1.00 75.88 278 ILE A N 1
ATOM 2121 C CA . ILE A 1 278 ? -15.295 -8.004 -2.873 1.00 75.88 278 ILE A CA 1
ATOM 2122 C C . ILE A 1 278 ? -15.700 -9.401 -3.298 1.00 75.88 278 ILE A C 1
ATOM 2124 O O . ILE A 1 278 ? -15.547 -10.342 -2.529 1.00 75.88 278 ILE A O 1
ATOM 2128 N N . VAL A 1 279 ? -16.206 -9.537 -4.515 1.00 77.25 279 VAL A N 1
ATOM 2129 C CA . VAL A 1 279 ? -16.705 -10.810 -5.028 1.00 77.25 279 VAL A CA 1
ATOM 2130 C C . VAL A 1 279 ? -16.075 -11.059 -6.383 1.00 77.25 279 VAL A C 1
ATOM 2132 O O . VAL A 1 279 ? -16.326 -10.317 -7.334 1.00 77.25 279 VAL A O 1
ATOM 2135 N N . GLY A 1 280 ? -15.220 -12.076 -6.459 1.00 74.31 280 GLY A N 1
ATOM 2136 C CA . GLY A 1 280 ? -14.541 -12.429 -7.700 1.00 74.31 280 GLY A CA 1
ATOM 2137 C C . GLY A 1 280 ? -15.557 -12.751 -8.798 1.00 74.31 280 GLY A C 1
ATOM 2138 O O . GLY A 1 280 ? -16.533 -13.455 -8.550 1.00 74.31 280 GLY A O 1
ATOM 2139 N N . GLY A 1 281 ? -15.349 -12.197 -9.994 1.00 74.12 281 GLY A N 1
ATOM 2140 C CA . GLY A 1 281 ? -16.253 -12.368 -11.136 1.00 74.12 281 GLY A CA 1
ATOM 2141 C C . GLY A 1 281 ? -17.517 -11.499 -11.124 1.00 74.12 281 GLY A C 1
ATOM 2142 O O . GLY A 1 281 ? -18.369 -11.694 -11.982 1.00 74.12 281 GLY A O 1
ATOM 2143 N N . LEU A 1 282 ? -17.659 -10.562 -10.175 1.00 79.44 282 LEU A N 1
ATOM 2144 C CA . LEU A 1 282 ? -18.745 -9.565 -10.165 1.00 79.44 282 LEU A CA 1
ATOM 2145 C C . LEU A 1 282 ? -18.256 -8.114 -10.198 1.00 79.44 282 LEU A C 1
ATOM 2147 O O . LEU A 1 282 ? -19.066 -7.194 -10.288 1.00 79.44 282 LEU A O 1
ATOM 2151 N N . MET A 1 283 ? -16.954 -7.876 -10.041 1.00 77.69 283 MET A N 1
ATOM 2152 C CA . MET A 1 283 ? -16.408 -6.538 -9.792 1.00 77.69 283 MET A CA 1
ATOM 2153 C C . MET A 1 283 ? -16.189 -5.695 -11.052 1.00 77.69 283 MET A C 1
ATOM 2155 O O . MET A 1 283 ? -15.873 -4.506 -10.939 1.00 77.69 283 MET A O 1
ATOM 2159 N N . SER A 1 284 ? -16.417 -6.274 -12.228 1.00 76.69 284 SER A N 1
ATOM 2160 C CA . SER A 1 284 ? -16.299 -5.641 -13.539 1.00 76.69 284 SER A CA 1
ATOM 2161 C C . SER A 1 284 ? -17.650 -5.568 -14.266 1.00 76.69 284 SER A C 1
ATOM 2163 O O . SER A 1 284 ? -17.685 -5.463 -15.492 1.00 76.69 284 SER A O 1
ATOM 2165 N N . GLY A 1 285 ? -18.774 -5.599 -13.542 1.00 81.88 285 GLY A N 1
ATOM 2166 C CA . GLY A 1 285 ? -20.118 -5.411 -14.104 1.00 81.88 285 GLY A CA 1
ATOM 2167 C C . GLY A 1 285 ? -20.730 -6.650 -14.756 1.00 81.88 285 GLY A C 1
ATOM 2168 O O . GLY A 1 285 ? -21.680 -6.536 -15.533 1.00 81.88 285 GLY A O 1
ATOM 2169 N N . GLU A 1 286 ? -20.191 -7.833 -14.471 1.00 85.81 286 GLU A N 1
ATOM 2170 C CA . GLU A 1 286 ? -20.586 -9.099 -15.087 1.00 85.81 286 GLU A CA 1
ATOM 2171 C C . GLU A 1 286 ? -22.047 -9.467 -14.805 1.00 85.81 286 GLU A C 1
ATOM 2173 O O . GLU A 1 286 ? -22.706 -10.037 -15.670 1.00 85.81 286 GLU A O 1
ATOM 2178 N N . SER A 1 287 ? -22.594 -9.076 -13.649 1.00 85.62 287 SER A N 1
ATOM 2179 C CA . SER A 1 287 ? -24.007 -9.309 -13.312 1.00 85.62 287 SER A CA 1
ATOM 2180 C C . SER A 1 287 ? -24.989 -8.527 -14.191 1.00 85.62 287 SER A C 1
ATOM 2182 O O . SER A 1 287 ? -26.144 -8.931 -14.310 1.00 85.62 287 SER A O 1
ATOM 2184 N N . LEU A 1 288 ? -24.551 -7.418 -14.799 1.00 88.12 288 LEU A N 1
ATOM 2185 C CA . LEU A 1 288 ? -25.392 -6.566 -15.647 1.00 88.12 288 LEU A CA 1
ATOM 2186 C C . LEU A 1 288 ? -25.118 -6.765 -17.142 1.00 88.12 288 LEU A C 1
ATOM 2188 O O . LEU A 1 288 ? -26.039 -6.662 -17.948 1.00 88.12 288 LEU A O 1
ATOM 2192 N N . ARG A 1 289 ? -23.860 -7.022 -17.527 1.00 85.75 289 ARG A N 1
ATOM 2193 C CA . ARG A 1 289 ? -23.421 -7.105 -18.936 1.00 85.75 289 ARG A CA 1
ATOM 2194 C C . ARG A 1 289 ? -22.909 -8.482 -19.367 1.00 85.75 289 ARG A C 1
ATOM 2196 O O . ARG A 1 289 ? -22.550 -8.643 -20.530 1.00 85.75 289 ARG A O 1
ATOM 2203 N N . GLY A 1 290 ? -22.853 -9.459 -18.464 1.00 85.06 290 GLY A N 1
ATOM 2204 C CA . GLY A 1 290 ? -22.164 -10.730 -18.697 1.00 85.06 290 GLY A CA 1
ATOM 2205 C C . GLY A 1 290 ? -20.634 -10.600 -18.618 1.00 85.06 290 GLY A C 1
ATOM 2206 O O . GLY A 1 290 ? -20.117 -9.495 -18.442 1.00 85.06 290 GLY A O 1
ATOM 2207 N N . PRO A 1 291 ? -19.881 -11.708 -18.727 1.00 80.44 291 PRO A N 1
ATOM 2208 C CA . PRO A 1 291 ? -18.420 -11.687 -18.644 1.00 80.44 291 PRO A CA 1
ATOM 2209 C C . PRO A 1 291 ? -17.792 -10.853 -19.770 1.00 80.44 291 PRO A C 1
ATOM 2211 O O . PRO A 1 291 ? -18.352 -10.734 -20.862 1.00 80.44 291 PRO A O 1
ATOM 2214 N N . LEU A 1 292 ? -16.615 -10.277 -19.514 1.00 79.88 292 LEU A N 1
ATOM 2215 C CA . LEU A 1 292 ? -15.820 -9.651 -20.574 1.00 79.88 292 LEU A CA 1
ATOM 2216 C C . LEU A 1 292 ? -15.400 -10.706 -21.614 1.00 79.88 292 LEU A C 1
ATOM 2218 O O . LEU A 1 292 ? -15.136 -11.850 -21.234 1.00 79.88 292 LEU A O 1
ATOM 2222 N N . PRO A 1 293 ? -15.325 -10.358 -22.914 1.00 84.56 293 PRO A N 1
ATOM 2223 C CA . PRO A 1 293 ? -14.775 -11.280 -23.903 1.00 84.56 293 PRO A CA 1
ATOM 2224 C C . PRO A 1 293 ? -13.310 -11.606 -23.578 1.00 84.56 293 PRO A C 1
ATOM 2226 O O . PRO A 1 293 ? -12.597 -10.751 -23.064 1.00 84.56 293 PRO A O 1
ATOM 2229 N N . GLU A 1 294 ? -12.855 -12.815 -23.915 1.00 75.12 294 GLU A N 1
ATOM 2230 C CA . GLU A 1 294 ? -11.569 -13.387 -23.467 1.00 75.12 294 GLU A CA 1
ATOM 2231 C C . GLU A 1 294 ? -10.345 -12.500 -23.761 1.00 75.12 294 GLU A C 1
ATOM 2233 O O . GLU A 1 294 ? -9.428 -12.401 -22.949 1.00 75.12 294 GLU A O 1
ATOM 2238 N N . GLN A 1 295 ? -10.350 -11.801 -24.896 1.00 79.81 295 GLN A N 1
ATOM 2239 C CA . GLN A 1 295 ? -9.277 -10.891 -25.293 1.00 79.81 295 GLN A CA 1
ATOM 2240 C C . GLN A 1 295 ? -9.291 -9.538 -24.565 1.00 79.81 295 GLN A C 1
ATOM 2242 O O . GLN A 1 295 ? -8.362 -8.759 -24.737 1.00 79.81 295 GLN A O 1
ATOM 2247 N N . TRP A 1 296 ? -10.325 -9.216 -23.786 1.00 80.88 296 TRP A N 1
ATOM 2248 C CA . TRP A 1 296 ? -10.467 -7.927 -23.113 1.00 80.88 296 TRP A CA 1
ATOM 2249 C C . TRP A 1 296 ? -10.262 -8.055 -21.610 1.00 80.88 296 TRP A C 1
ATOM 2251 O O . TRP A 1 296 ? -10.831 -8.914 -20.946 1.00 80.88 296 TRP A O 1
ATOM 2261 N N . THR A 1 297 ? -9.487 -7.137 -21.042 1.00 75.50 297 THR A N 1
ATOM 2262 C CA . THR A 1 297 ? -9.325 -7.017 -19.592 1.00 75.50 297 TH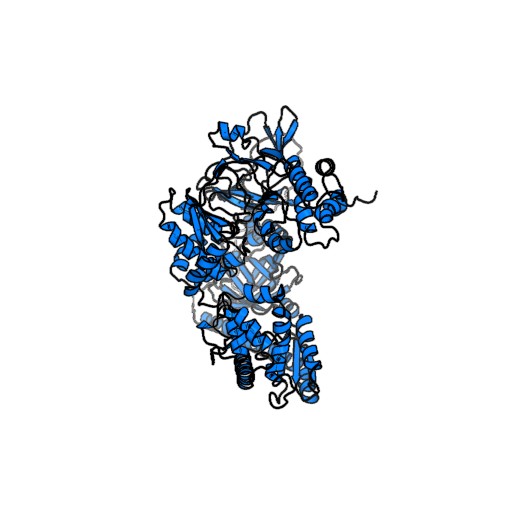R A CA 1
ATOM 2263 C C . THR A 1 297 ? -9.592 -5.590 -19.145 1.00 75.50 297 THR A C 1
ATOM 2265 O O . THR A 1 297 ? -9.121 -4.643 -19.770 1.00 75.50 297 THR A O 1
ATOM 2268 N N . MET A 1 298 ? -10.318 -5.438 -18.040 1.00 74.50 298 MET A N 1
ATOM 2269 C CA . MET A 1 298 ? -10.486 -4.155 -17.363 1.00 74.50 298 MET A CA 1
ATOM 2270 C C . MET A 1 298 ? -9.191 -3.807 -16.605 1.00 74.50 298 MET A C 1
ATOM 2272 O O . MET A 1 298 ? -8.689 -4.611 -15.819 1.00 74.50 298 MET A O 1
ATOM 2276 N N . ILE A 1 299 ? -8.645 -2.623 -16.862 1.00 70.56 299 ILE A N 1
ATOM 2277 C CA . ILE A 1 299 ? -7.427 -2.055 -16.273 1.00 70.56 299 ILE A CA 1
ATOM 2278 C C . ILE A 1 299 ? -7.715 -0.631 -15.762 1.00 70.56 299 ILE A C 1
ATOM 2280 O O . ILE A 1 299 ? -8.717 -0.022 -16.128 1.00 70.56 299 ILE A O 1
ATOM 2284 N N . VAL A 1 300 ? -6.847 -0.086 -14.919 1.00 65.00 300 VAL A N 1
ATOM 2285 C CA . VAL A 1 300 ? -6.822 1.330 -14.542 1.00 65.00 300 VAL A CA 1
ATOM 2286 C C . VAL A 1 300 ? -5.613 1.952 -15.225 1.00 65.00 300 VAL A C 1
ATOM 2288 O O . VAL A 1 300 ? -4.477 1.674 -14.841 1.00 65.00 300 VAL A O 1
ATOM 2291 N N . ALA A 1 301 ? -5.858 2.785 -16.231 1.00 60.91 301 ALA A N 1
ATOM 2292 C CA . ALA A 1 301 ? -4.810 3.480 -16.971 1.00 60.91 301 ALA A CA 1
ATOM 2293 C C . ALA A 1 301 ? -4.832 4.976 -16.639 1.00 60.91 301 ALA A C 1
ATOM 2295 O O . ALA A 1 301 ? -5.897 5.546 -16.388 1.00 60.91 301 ALA A O 1
ATOM 2296 N N . GLY A 1 302 ? -3.657 5.607 -16.596 1.00 59.34 302 GLY A N 1
ATOM 2297 C CA . GLY A 1 302 ? -3.566 7.066 -16.657 1.00 59.34 302 GLY A CA 1
ATOM 2298 C C . GLY A 1 302 ? -4.026 7.541 -18.032 1.00 59.34 302 GLY A C 1
ATOM 2299 O O . GLY A 1 302 ? -3.673 6.928 -19.035 1.00 59.34 302 GLY A O 1
ATOM 2300 N N . HIS A 1 303 ? -4.848 8.587 -18.076 1.00 56.09 303 HIS A N 1
ATOM 2301 C CA . HIS A 1 303 ? -5.270 9.204 -19.331 1.00 56.09 303 HIS A CA 1
ATOM 2302 C C . HIS A 1 303 ? -4.736 10.616 -19.456 1.00 56.09 303 HIS A C 1
ATOM 2304 O O . HIS A 1 303 ? -4.876 11.438 -18.544 1.00 56.09 303 HIS A O 1
ATOM 2310 N N . HIS A 1 304 ? -4.208 10.880 -20.644 1.00 59.47 304 HIS A N 1
ATOM 2311 C CA . HIS A 1 304 ? -3.688 12.162 -21.078 1.00 59.47 304 HIS A CA 1
ATOM 2312 C C . HIS A 1 304 ? -4.553 12.663 -22.229 1.00 59.47 304 HIS A C 1
ATOM 2314 O O . HIS A 1 304 ? -4.872 11.913 -23.149 1.00 59.47 304 HIS A O 1
ATOM 2320 N N . GLU A 1 305 ? -4.966 13.924 -22.176 1.00 50.66 305 GLU A N 1
ATOM 2321 C CA . GLU A 1 305 ? -5.661 14.572 -23.290 1.00 50.66 305 GLU A CA 1
ATOM 2322 C C . GLU A 1 305 ? -4.951 15.894 -23.571 1.00 50.66 305 GLU A C 1
ATOM 2324 O O . GLU A 1 305 ? -4.893 16.763 -22.699 1.00 50.66 305 GLU A O 1
ATOM 2329 N N . SER A 1 306 ? -4.398 16.030 -24.780 1.00 57.41 306 SER A N 1
ATOM 2330 C CA . SER A 1 306 ? -3.621 17.202 -25.213 1.00 57.41 306 SER A CA 1
ATOM 2331 C C . SER A 1 306 ? -2.401 17.511 -24.325 1.00 57.41 306 SER A C 1
ATOM 2333 O O . SER A 1 306 ? -2.139 18.676 -24.041 1.00 57.41 306 SER A O 1
ATOM 2335 N N . GLY A 1 307 ? -1.693 16.477 -23.854 1.00 46.09 307 GLY A N 1
ATOM 2336 C CA . GLY A 1 307 ? -0.511 16.598 -22.980 1.00 46.09 307 GLY A CA 1
ATOM 2337 C C . GLY A 1 307 ? -0.827 16.793 -21.490 1.00 46.09 307 GLY A C 1
ATOM 2338 O O . GLY A 1 307 ? 0.027 16.580 -20.637 1.00 46.09 307 GLY A O 1
ATOM 2339 N N . ASP A 1 308 ? -2.073 17.111 -21.136 1.00 44.34 308 ASP A N 1
ATOM 2340 C CA . ASP A 1 308 ? -2.480 17.254 -19.740 1.00 44.34 308 ASP A CA 1
ATOM 2341 C C . ASP A 1 308 ? -2.933 15.910 -19.158 1.00 44.34 308 ASP A C 1
ATOM 2343 O O . ASP A 1 308 ? -3.852 15.272 -19.688 1.00 44.34 308 ASP A O 1
ATOM 2347 N N . TYR A 1 309 ? -2.395 15.531 -17.997 1.00 51.22 309 TYR A N 1
ATOM 2348 C CA . TYR A 1 309 ? -2.942 14.419 -17.222 1.00 51.22 309 TYR A CA 1
ATOM 2349 C C . TYR A 1 309 ? -4.368 14.740 -16.747 1.00 51.22 309 TYR A C 1
ATOM 2351 O O . TYR A 1 309 ? -4.609 15.742 -16.065 1.00 51.22 309 TYR A O 1
ATOM 2359 N N . LYS A 1 310 ? -5.329 13.879 -17.098 1.00 53.09 310 LYS A N 1
ATOM 2360 C CA . LYS A 1 310 ? -6.750 14.051 -16.749 1.00 53.09 310 LYS A CA 1
ATOM 2361 C C . LYS A 1 310 ? -7.201 13.176 -15.585 1.00 53.09 310 LYS A C 1
ATOM 2363 O O . LYS A 1 310 ? -8.197 13.498 -14.939 1.00 53.09 310 LYS A O 1
ATOM 2368 N N . GLY A 1 311 ? -6.479 12.103 -15.282 1.00 52.62 311 GLY A N 1
ATOM 2369 C CA . GLY A 1 311 ? -6.857 11.173 -14.222 1.00 52.62 311 GLY A CA 1
ATOM 2370 C C . GLY A 1 311 ? -6.522 9.728 -14.551 1.00 52.62 311 GLY A C 1
ATOM 2371 O O . GLY A 1 311 ? -6.184 9.381 -15.680 1.00 52.62 311 GLY A O 1
ATOM 2372 N N . HIS A 1 312 ? -6.690 8.866 -13.555 1.00 59.38 312 HIS A N 1
ATOM 2373 C CA . HIS A 1 312 ? -6.769 7.429 -13.767 1.00 59.38 312 HIS A CA 1
ATOM 2374 C C . HIS A 1 312 ? -8.210 7.024 -14.061 1.00 59.38 312 HIS A C 1
ATOM 2376 O O . HIS A 1 312 ? -9.121 7.376 -13.304 1.00 59.38 312 HIS A O 1
ATOM 2382 N N . TYR A 1 313 ? -8.392 6.232 -15.115 1.00 66.38 313 TYR A N 1
ATOM 2383 C CA . TYR A 1 313 ? -9.695 5.737 -15.530 1.00 66.38 313 TYR A CA 1
ATOM 2384 C C . TYR A 1 313 ? -9.670 4.228 -15.807 1.00 66.38 313 TYR A C 1
ATOM 2386 O O . TYR A 1 313 ? -8.695 3.669 -16.314 1.00 66.38 313 TYR A O 1
ATOM 2394 N N . ILE A 1 314 ? -10.777 3.568 -15.473 1.00 71.25 314 ILE A N 1
ATOM 2395 C CA . ILE A 1 314 ? -11.182 2.257 -15.958 1.00 71.25 314 ILE A CA 1
ATOM 2396 C C . ILE A 1 314 ? -11.096 2.283 -17.482 1.00 71.25 314 ILE A C 1
ATOM 2398 O O . ILE A 1 314 ? -11.753 3.074 -18.154 1.00 71.25 314 ILE A O 1
ATOM 2402 N N . THR A 1 315 ? -10.239 1.413 -17.989 1.00 73.50 315 THR A N 1
ATOM 2403 C CA . THR A 1 315 ? -9.882 1.262 -19.393 1.00 73.50 315 THR A CA 1
ATOM 2404 C C . THR A 1 315 ? -9.914 -0.222 -19.715 1.00 73.50 315 THR A C 1
ATOM 2406 O O . THR A 1 315 ? -9.627 -1.059 -18.867 1.00 73.50 315 THR A O 1
ATOM 2409 N N . PHE A 1 316 ? -10.256 -0.580 -20.937 1.00 80.00 316 PHE A N 1
ATOM 2410 C CA . PHE A 1 316 ? -10.279 -1.950 -21.416 1.00 80.00 316 PHE A CA 1
ATOM 2411 C C . PHE A 1 316 ? -9.083 -2.158 -22.317 1.00 80.00 316 PHE A C 1
ATOM 2413 O O . PHE A 1 316 ? -8.968 -1.501 -23.344 1.00 80.00 316 PHE A O 1
ATOM 2420 N N . ARG A 1 317 ? -8.184 -3.063 -21.944 1.00 80.50 317 ARG A N 1
ATOM 2421 C CA . ARG A 1 317 ? -7.047 -3.441 -22.781 1.00 80.50 317 ARG A CA 1
ATOM 2422 C C . ARG A 1 317 ? -7.364 -4.729 -23.514 1.00 80.50 317 ARG A C 1
ATOM 2424 O O . ARG A 1 317 ? -7.761 -5.713 -22.887 1.00 80.50 317 ARG A O 1
ATOM 2431 N N . ASN A 1 318 ? -7.175 -4.713 -24.825 1.00 83.12 318 ASN A N 1
ATOM 2432 C CA . ASN A 1 318 ? -7.240 -5.896 -25.656 1.00 83.12 318 ASN A CA 1
ATOM 2433 C C . ASN A 1 318 ? -5.864 -6.573 -25.687 1.00 83.12 318 ASN A C 1
ATOM 2435 O O . ASN A 1 318 ? -4.912 -5.992 -26.195 1.00 83.12 318 ASN A O 1
ATOM 2439 N N . SER A 1 319 ? -5.747 -7.791 -25.162 1.00 74.25 319 SER A N 1
ATOM 2440 C CA . SER A 1 319 ? -4.473 -8.518 -25.076 1.00 74.25 319 SER A CA 1
ATOM 2441 C C . SER A 1 319 ? -3.926 -8.985 -26.428 1.00 74.25 319 SER A C 1
ATOM 2443 O O . SER A 1 319 ? -2.733 -9.244 -26.532 1.00 74.25 319 SER A O 1
ATOM 2445 N N . ALA A 1 320 ? -4.766 -9.099 -27.461 1.00 76.44 320 ALA A N 1
ATOM 2446 C CA . ALA A 1 320 ? -4.350 -9.578 -28.779 1.00 76.44 320 ALA A CA 1
ATOM 2447 C C . ALA A 1 320 ? -3.805 -8.463 -29.683 1.00 76.44 320 ALA A C 1
ATOM 2449 O O . ALA A 1 320 ? -2.988 -8.735 -30.558 1.00 76.44 320 ALA A O 1
ATOM 2450 N N . SER A 1 321 ? -4.275 -7.226 -29.505 1.00 80.38 321 SER A N 1
ATOM 2451 C CA . SER A 1 321 ? -3.870 -6.076 -30.326 1.00 80.38 321 SER A CA 1
ATOM 2452 C C . SER A 1 321 ? -3.116 -4.996 -29.553 1.00 80.38 321 SER A C 1
ATOM 2454 O O . SER A 1 321 ? -2.801 -3.969 -30.141 1.00 80.38 321 SER A O 1
ATOM 2456 N N . ASP A 1 322 ? -2.956 -5.178 -28.240 1.00 73.50 322 ASP A N 1
ATOM 2457 C CA . ASP A 1 322 ? -2.472 -4.192 -27.261 1.00 73.50 322 ASP A CA 1
ATOM 2458 C C . ASP A 1 322 ? -3.191 -2.828 -27.306 1.00 73.50 322 ASP A C 1
ATOM 2460 O O . ASP A 1 322 ? -2.730 -1.818 -26.784 1.00 73.50 322 ASP A O 1
ATOM 2464 N N . LYS A 1 323 ? -4.388 -2.794 -27.910 1.00 80.62 323 LYS A N 1
ATOM 2465 C CA . LYS A 1 323 ? -5.200 -1.577 -28.016 1.00 80.62 323 LYS A CA 1
ATOM 2466 C C . LYS A 1 323 ? -5.989 -1.378 -26.733 1.00 80.62 323 LYS A C 1
ATOM 2468 O O . LYS A 1 323 ? -6.590 -2.320 -26.210 1.00 80.62 323 LYS A O 1
ATOM 2473 N N . THR A 1 324 ? -6.041 -0.142 -26.261 1.00 79.56 324 THR A N 1
ATOM 2474 C CA . THR A 1 324 ? -6.873 0.262 -25.130 1.00 79.56 324 THR A CA 1
ATOM 2475 C C . THR A 1 324 ? -8.151 0.944 -25.615 1.00 79.56 324 THR A C 1
ATOM 2477 O O . THR A 1 324 ? -8.193 1.551 -26.682 1.00 79.56 324 THR A O 1
ATOM 2480 N N . SER A 1 325 ? -9.231 0.808 -24.850 1.00 80.75 325 SER A N 1
ATOM 2481 C CA . SER A 1 325 ? -10.496 1.498 -25.083 1.00 80.75 325 SER A CA 1
ATOM 2482 C C . SER A 1 325 ? -11.072 2.001 -23.770 1.00 80.75 325 SER A C 1
ATOM 2484 O O . SER A 1 325 ? -10.985 1.340 -22.740 1.00 80.75 325 SER A O 1
ATOM 2486 N N . LEU A 1 326 ? -11.663 3.184 -23.809 1.00 73.88 326 LEU A N 1
ATOM 2487 C CA . LEU A 1 326 ? -12.340 3.804 -22.671 1.00 73.88 326 LEU A CA 1
ATOM 2488 C C . LEU A 1 326 ? -13.797 3.365 -22.536 1.00 73.88 326 LEU A C 1
ATOM 2490 O O . LEU A 1 326 ? -14.394 3.501 -21.467 1.00 73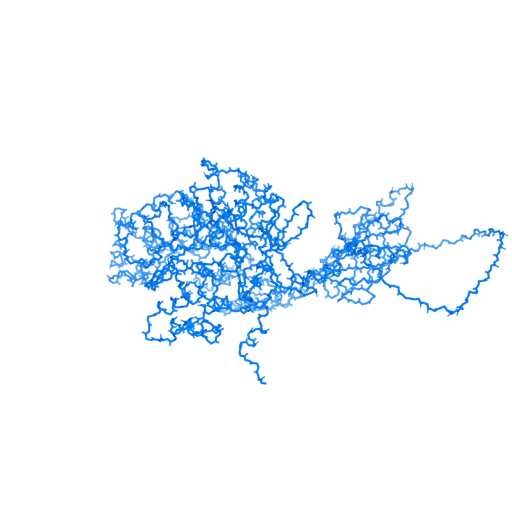.88 326 LEU A O 1
ATOM 2494 N N . ASP A 1 327 ? -14.349 2.831 -23.619 1.00 76.88 327 ASP A N 1
ATOM 2495 C CA . ASP A 1 327 ? -15.690 2.286 -23.652 1.00 76.88 327 ASP A CA 1
ATOM 2496 C C . ASP A 1 327 ? -15.638 0.798 -23.310 1.00 76.88 327 ASP A C 1
ATOM 2498 O O . ASP A 1 327 ? -14.777 0.054 -23.790 1.00 76.88 327 ASP A O 1
ATOM 2502 N N . ASP A 1 328 ? -16.582 0.351 -22.483 1.00 80.94 328 ASP A N 1
ATOM 2503 C CA . ASP A 1 328 ? -16.740 -1.072 -22.207 1.00 80.94 328 ASP A CA 1
ATOM 2504 C C . ASP A 1 328 ? -17.121 -1.802 -23.505 1.00 80.94 328 ASP A C 1
ATOM 2506 O O . ASP A 1 328 ? -18.107 -1.434 -24.150 1.00 80.94 328 ASP A O 1
ATOM 2510 N N . PRO A 1 329 ? -16.369 -2.846 -23.908 1.00 83.50 329 PRO A N 1
ATOM 2511 C CA . PRO A 1 329 ? -16.583 -3.553 -25.170 1.00 83.50 329 PRO A CA 1
ATOM 2512 C C . PRO A 1 329 ? -17.942 -4.267 -25.242 1.00 83.50 329 PRO A C 1
ATOM 2514 O O . PRO A 1 329 ? -18.329 -4.742 -26.309 1.00 83.50 329 PRO A O 1
ATOM 2517 N N . ARG A 1 330 ? -18.668 -4.361 -24.121 1.00 85.50 330 ARG A N 1
ATOM 2518 C CA . ARG A 1 330 ? -20.028 -4.908 -24.027 1.00 85.50 330 ARG A CA 1
ATOM 2519 C C . ARG A 1 330 ? -21.113 -3.831 -24.160 1.00 85.50 330 ARG A C 1
ATOM 2521 O O . ARG A 1 330 ? -22.294 -4.172 -24.092 1.00 85.50 330 ARG A O 1
ATOM 2528 N N . ILE A 1 331 ? -20.760 -2.546 -24.304 1.00 78.88 331 ILE A N 1
ATOM 2529 C CA . ILE A 1 331 ? -21.739 -1.458 -24.435 1.00 78.88 331 ILE A CA 1
ATOM 2530 C C . ILE A 1 331 ? -22.504 -1.618 -25.757 1.00 78.88 331 ILE A C 1
ATOM 2532 O O . ILE A 1 331 ? -21.902 -1.584 -26.833 1.00 78.88 331 ILE A O 1
ATOM 2536 N N . PRO A 1 332 ? -23.840 -1.766 -25.714 1.00 73.38 332 PRO A N 1
ATOM 2537 C CA . PRO A 1 332 ? -24.653 -1.715 -26.913 1.00 73.38 332 PRO A CA 1
ATOM 2538 C C . PRO A 1 332 ? -24.705 -0.273 -27.440 1.00 73.38 332 PRO A C 1
ATOM 2540 O O . PRO A 1 332 ? -24.623 0.673 -26.652 1.00 73.38 332 PRO A O 1
ATOM 2543 N N . PRO A 1 333 ? -24.913 -0.073 -28.753 1.00 76.81 333 PRO A N 1
ATOM 2544 C CA . PRO A 1 333 ? -25.093 1.260 -29.309 1.00 76.81 333 PRO A CA 1
ATOM 2545 C C . PRO A 1 333 ? -26.189 2.026 -28.562 1.00 76.81 333 PRO A C 1
ATOM 2547 O O . PRO A 1 333 ? -27.299 1.518 -28.377 1.00 76.81 333 PRO A O 1
ATOM 2550 N N . LEU A 1 334 ? -25.887 3.260 -28.153 1.00 79.25 334 LEU A N 1
ATOM 2551 C CA . LEU A 1 334 ? -26.894 4.149 -27.583 1.00 79.25 334 LEU A CA 1
ATOM 2552 C C . LEU A 1 334 ? -28.030 4.346 -28.595 1.00 79.25 334 LEU A C 1
ATOM 2554 O O . LEU A 1 334 ? -27.799 4.499 -29.797 1.00 79.25 334 LEU A O 1
ATOM 2558 N N . SER A 1 335 ? -29.271 4.380 -28.107 1.00 79.69 335 SER A N 1
ATOM 2559 C CA . SER A 1 335 ? -30.410 4.767 -28.946 1.00 79.69 335 SER A CA 1
ATOM 2560 C C . SER A 1 335 ? -30.193 6.169 -29.526 1.00 79.69 335 SER A C 1
ATOM 2562 O O . SER A 1 335 ? -29.509 6.992 -28.914 1.00 79.69 335 SER A O 1
ATOM 2564 N N . THR A 1 336 ? -30.848 6.490 -30.642 1.00 79.38 336 THR A N 1
ATOM 2565 C CA . THR A 1 336 ? -30.720 7.796 -31.317 1.00 79.38 336 THR A CA 1
ATOM 2566 C C . THR A 1 336 ? -30.991 8.999 -30.412 1.00 79.38 336 THR A C 1
ATOM 2568 O O . THR A 1 336 ? -30.455 10.077 -30.673 1.00 79.38 336 THR A O 1
ATOM 2571 N N . ASP A 1 337 ? -31.773 8.803 -29.347 1.00 84.44 337 ASP A N 1
ATOM 2572 C CA . ASP A 1 337 ? -32.203 9.824 -28.389 1.00 84.44 337 ASP A CA 1
ATOM 2573 C C . ASP A 1 337 ? -31.136 10.216 -27.367 1.00 84.44 337 ASP A C 1
ATOM 2575 O O . ASP A 1 337 ? -31.286 11.237 -26.695 1.00 84.44 337 ASP A O 1
ATOM 2579 N N . TRP A 1 338 ? -30.064 9.436 -27.247 1.00 84.88 338 TRP A N 1
ATOM 2580 C CA . TRP A 1 338 ? -28.997 9.663 -26.280 1.00 84.88 338 TRP A CA 1
ATOM 2581 C C . TRP A 1 338 ? -27.656 9.863 -26.985 1.00 84.88 338 TRP A C 1
ATOM 2583 O O . TRP A 1 338 ? -27.397 9.332 -28.064 1.00 84.88 338 TRP A O 1
ATOM 2593 N N . GLU A 1 339 ? -26.793 10.658 -26.370 1.00 84.19 339 GLU A N 1
ATOM 2594 C CA . GLU A 1 339 ? -25.379 10.752 -26.718 1.00 84.19 339 GLU A CA 1
ATOM 2595 C C . GLU A 1 339 ? -24.528 10.705 -25.456 1.00 84.19 339 GLU A C 1
ATOM 2597 O O . GLU A 1 339 ? -24.853 11.333 -24.443 1.00 84.19 339 GLU A O 1
ATOM 2602 N N . ALA A 1 340 ? -23.427 9.962 -25.532 1.00 77.50 340 ALA A N 1
ATOM 2603 C CA . ALA A 1 340 ? -22.366 10.063 -24.552 1.00 77.50 340 ALA A CA 1
ATOM 2604 C C . ALA A 1 340 ? -21.672 11.415 -24.746 1.00 77.50 340 ALA A C 1
ATOM 2606 O O . ALA A 1 340 ? -21.271 11.787 -25.847 1.00 77.50 340 ALA A O 1
ATOM 2607 N N . THR A 1 341 ? -21.544 12.163 -23.661 1.00 69.38 341 THR A N 1
ATOM 2608 C CA . THR A 1 341 ? -20.879 13.460 -23.623 1.00 69.38 341 THR A CA 1
ATOM 2609 C C . THR A 1 341 ? -19.718 13.391 -22.649 1.00 69.38 341 THR A C 1
ATOM 2611 O O . THR A 1 341 ? -19.812 12.796 -21.572 1.00 69.38 341 THR A O 1
ATOM 2614 N N . ARG A 1 342 ? -18.605 14.015 -23.030 1.00 62.00 342 ARG A N 1
ATOM 2615 C CA . ARG A 1 342 ? -17.482 14.239 -22.123 1.00 62.00 342 ARG A CA 1
ATOM 2616 C C . ARG A 1 342 ? -17.826 15.435 -21.249 1.00 62.00 342 ARG A C 1
ATOM 2618 O O . ARG A 1 342 ? -18.104 16.518 -21.763 1.00 62.00 342 ARG A O 1
ATOM 2625 N N . ASN A 1 343 ? -17.840 15.247 -19.936 1.00 53.56 343 ASN A N 1
ATOM 2626 C CA . ASN A 1 343 ? -17.966 16.365 -19.016 1.00 53.56 343 ASN A CA 1
ATOM 2627 C C . ASN A 1 343 ? -17.085 16.134 -17.792 1.00 53.56 343 ASN A C 1
ATOM 2629 O O . ASN A 1 343 ? -17.467 15.426 -16.867 1.00 53.56 343 ASN A O 1
ATOM 2633 N N . MET A 1 344 ? -15.913 16.772 -17.789 1.00 48.00 344 MET A N 1
ATOM 2634 C CA . MET A 1 344 ? -14.980 16.754 -16.657 1.00 48.00 344 MET A CA 1
ATOM 2635 C C . MET A 1 344 ? -15.524 17.489 -15.414 1.00 48.00 344 MET A C 1
ATOM 2637 O O . MET A 1 344 ? -14.917 17.418 -14.352 1.00 48.00 344 MET A O 1
ATOM 2641 N N . ASN A 1 345 ? -16.664 18.190 -15.527 1.00 42.19 345 ASN A N 1
ATOM 2642 C CA . ASN A 1 345 ? -17.208 19.071 -14.488 1.00 42.19 345 ASN A CA 1
ATOM 2643 C C . ASN A 1 345 ? -18.526 18.579 -13.854 1.00 42.19 345 ASN A C 1
ATOM 2645 O O . ASN A 1 345 ? -19.121 19.317 -13.061 1.00 42.19 345 ASN A O 1
ATOM 2649 N N . MET A 1 346 ? -19.016 17.377 -14.180 1.00 37.31 346 MET A N 1
ATOM 2650 C CA . MET A 1 346 ? -20.269 16.854 -13.614 1.00 37.31 346 MET A CA 1
ATOM 2651 C C . MET A 1 346 ? -20.058 15.921 -12.406 1.00 37.31 346 MET A C 1
ATOM 2653 O O . MET A 1 346 ? -19.027 15.264 -12.304 1.00 37.31 346 MET A O 1
ATOM 2657 N N . PRO A 1 347 ? -21.043 15.876 -11.488 1.00 35.25 347 PRO A N 1
ATOM 2658 C CA . PRO A 1 347 ? -21.067 15.009 -10.315 1.00 35.25 347 PRO A CA 1
ATOM 2659 C C . PRO A 1 347 ? -21.248 13.537 -10.654 1.00 35.25 347 PRO A C 1
ATOM 2661 O O . PRO A 1 347 ? -22.154 13.164 -11.396 1.00 35.25 347 PRO A O 1
ATOM 2664 N N . GLY A 1 348 ? -20.445 12.701 -10.002 1.00 42.44 348 GLY A N 1
ATOM 2665 C CA . GLY A 1 348 ? -20.193 11.331 -10.436 1.00 42.44 348 GLY A CA 1
ATOM 2666 C C . GLY A 1 348 ? -18.925 11.370 -11.276 1.00 42.44 348 GLY A C 1
ATOM 2667 O O . GLY A 1 348 ? -18.804 12.162 -12.190 1.00 42.44 348 GLY A O 1
ATOM 2668 N N . GLN A 1 349 ? -17.882 10.627 -10.942 1.00 49.00 349 GLN A N 1
ATOM 2669 C CA . GLN A 1 349 ? -17.853 9.195 -11.212 1.00 49.00 349 GLN A CA 1
ATOM 2670 C C . GLN A 1 349 ? -16.538 8.639 -10.651 1.00 49.00 349 GLN A C 1
ATOM 2672 O O . GLN A 1 349 ? -15.535 9.341 -10.567 1.00 49.00 349 GLN A O 1
ATOM 2677 N N . THR A 1 350 ? -16.524 7.464 -10.014 1.00 49.78 350 THR A N 1
ATOM 2678 C CA . THR A 1 350 ? -16.282 6.153 -10.664 1.00 49.78 350 THR A CA 1
ATOM 2679 C C . THR A 1 350 ? -15.295 6.280 -11.821 1.00 49.78 350 THR A C 1
ATOM 2681 O O . THR A 1 350 ? -15.503 7.115 -12.677 1.00 49.78 350 THR A O 1
ATOM 2684 N N . GLY A 1 351 ? -14.231 5.486 -11.878 1.00 48.69 351 GLY A N 1
ATOM 2685 C CA . GLY A 1 351 ? -13.144 5.685 -12.844 1.00 48.69 351 GLY A CA 1
ATOM 2686 C C . GLY A 1 351 ? -13.497 5.642 -14.343 1.00 48.69 351 GLY A C 1
ATOM 2687 O O . GLY A 1 351 ? -12.610 5.430 -15.128 1.00 48.69 351 GLY A O 1
ATOM 2688 N N . TRP A 1 352 ? -14.725 5.798 -14.814 1.00 51.47 352 TRP A N 1
ATOM 2689 C CA . TRP A 1 352 ? -15.075 5.802 -16.234 1.00 51.47 352 TRP A CA 1
ATOM 2690 C C . TRP A 1 352 ? -14.745 7.148 -16.896 1.00 51.47 352 TRP A C 1
ATOM 2692 O O . TRP A 1 352 ? -14.766 8.178 -16.232 1.00 51.47 352 TRP A O 1
ATOM 2702 N N . TYR A 1 353 ? -14.401 7.154 -18.186 1.00 49.06 353 TYR A N 1
ATOM 2703 C CA . TYR A 1 353 ? -14.033 8.376 -18.926 1.00 49.06 353 TYR A CA 1
ATOM 2704 C C . TYR A 1 353 ? -15.243 9.021 -19.631 1.00 49.06 353 TYR A C 1
ATOM 2706 O O . TYR A 1 353 ? -15.341 10.246 -19.733 1.00 49.06 353 TYR A O 1
ATOM 2714 N N . HIS A 1 354 ? -16.225 8.208 -20.047 1.00 54.16 354 HIS A N 1
ATOM 2715 C CA . HIS A 1 354 ? -17.496 8.650 -20.628 1.00 54.16 354 HIS A CA 1
ATOM 2716 C C . HIS A 1 354 ? -18.641 8.542 -19.630 1.00 54.16 354 HIS A C 1
ATOM 2718 O O . HIS A 1 354 ? -19.179 7.481 -19.323 1.00 54.16 354 HIS A O 1
ATOM 2724 N N . ASN A 1 355 ? -19.006 9.708 -19.130 1.00 63.66 355 ASN A N 1
ATOM 2725 C CA . ASN A 1 355 ? -19.521 9.819 -17.787 1.00 63.66 355 ASN A CA 1
ATOM 2726 C C . ASN A 1 355 ? -20.853 10.593 -17.734 1.00 63.66 355 ASN A C 1
ATOM 2728 O O . ASN A 1 355 ? -21.643 10.513 -16.797 1.00 63.66 355 ASN A O 1
ATOM 2732 N N . CYS A 1 356 ? -21.179 11.303 -18.802 1.00 70.50 356 CYS A N 1
ATOM 2733 C CA . CYS A 1 356 ? -22.426 12.032 -18.904 1.00 70.50 356 CYS A CA 1
ATOM 2734 C C . CYS A 1 356 ? -23.184 11.588 -20.137 1.00 70.50 356 CYS A C 1
ATOM 2736 O O . CYS A 1 356 ? -22.621 11.499 -21.224 1.00 70.50 356 CYS A O 1
ATOM 2738 N N . TYR A 1 357 ? -24.481 11.386 -19.983 1.00 80.19 357 TYR A N 1
ATOM 2739 C CA . TYR A 1 357 ? -25.365 11.001 -21.067 1.00 80.19 357 TYR A CA 1
ATOM 2740 C C . TYR A 1 357 ? -26.367 12.124 -21.262 1.00 80.19 357 TYR A C 1
ATOM 2742 O O . TYR A 1 357 ? -27.143 12.445 -20.361 1.00 80.19 357 TYR A O 1
ATOM 2750 N N . ARG A 1 358 ? -26.322 12.770 -22.428 1.00 84.69 358 ARG A N 1
ATOM 2751 C CA . ARG A 1 358 ? -27.277 13.817 -22.781 1.00 84.69 358 ARG A CA 1
ATOM 2752 C C . ARG A 1 358 ? -28.410 13.196 -23.577 1.00 84.69 358 ARG A C 1
ATOM 2754 O O . ARG A 1 358 ? -28.193 12.577 -24.617 1.00 84.69 358 ARG A O 1
ATOM 2761 N N . ASN A 1 359 ? -29.630 13.414 -23.113 1.00 86.00 359 ASN A N 1
ATOM 2762 C CA . ASN A 1 359 ? -30.814 13.133 -23.901 1.00 86.00 359 ASN A CA 1
ATOM 2763 C C . ASN A 1 359 ? -31.003 14.263 -24.929 1.00 86.00 359 ASN A C 1
ATOM 2765 O O . ASN A 1 359 ? -31.212 15.420 -24.560 1.00 86.00 359 ASN A O 1
ATOM 2769 N N . LYS A 1 360 ? -30.935 13.940 -26.222 1.00 85.25 360 LYS A N 1
ATOM 2770 C CA . LYS A 1 360 ? -30.984 14.911 -27.327 1.00 85.25 360 LYS A CA 1
ATOM 2771 C C . LYS A 1 360 ? -32.337 15.610 -27.463 1.00 85.25 360 LYS A C 1
ATOM 2773 O O . LYS A 1 360 ? -32.391 16.716 -27.986 1.00 85.25 360 LYS A O 1
ATOM 2778 N N . GLN A 1 361 ? -33.422 14.990 -26.991 1.00 84.88 361 GLN A N 1
ATOM 2779 C CA . GLN A 1 361 ? -34.772 15.556 -27.087 1.00 84.88 361 GLN A CA 1
ATOM 2780 C C . GLN A 1 361 ? -35.060 16.564 -25.968 1.00 84.88 361 GLN A C 1
ATOM 2782 O O . GLN A 1 361 ? -35.650 17.614 -26.204 1.00 84.88 361 GLN A O 1
ATOM 2787 N N . THR A 1 362 ? -34.647 16.245 -24.741 1.00 86.06 362 THR A N 1
ATOM 2788 C CA . THR A 1 362 ? -34.926 17.061 -23.545 1.00 86.06 362 THR A CA 1
ATOM 2789 C C . THR A 1 362 ? -33.776 17.993 -23.171 1.00 86.06 362 THR A C 1
ATOM 2791 O O . THR A 1 362 ? -33.958 18.909 -22.373 1.00 86.06 362 THR A O 1
ATOM 2794 N N . GLY A 1 363 ? -32.575 17.750 -23.704 1.00 82.06 363 GLY A N 1
ATOM 2795 C CA . GLY A 1 363 ? -31.343 18.438 -23.324 1.00 82.06 363 GLY A CA 1
ATOM 2796 C C . GLY A 1 363 ? -30.815 18.063 -21.935 1.00 82.06 363 GLY A C 1
ATOM 2797 O O . GLY A 1 363 ? -29.762 18.573 -21.544 1.00 82.06 363 GLY A O 1
ATOM 2798 N N . LYS A 1 364 ? -31.515 17.187 -21.196 1.00 81.94 364 LYS A N 1
ATOM 2799 C CA . LYS A 1 364 ? -31.145 16.754 -19.845 1.00 81.94 364 LYS A CA 1
ATOM 2800 C C . LYS A 1 364 ? -29.866 15.917 -19.888 1.00 81.94 364 LYS A C 1
ATOM 2802 O O . LYS A 1 364 ? -29.727 15.050 -20.749 1.00 81.94 364 LYS A O 1
ATOM 2807 N N . VAL A 1 365 ? -28.949 16.191 -18.964 1.00 78.62 365 VAL A N 1
ATOM 2808 C CA . VAL A 1 365 ? -27.689 15.457 -18.797 1.00 78.62 365 VAL A CA 1
ATOM 2809 C C . VAL A 1 365 ? -27.783 14.623 -17.529 1.00 78.62 365 VAL A C 1
ATOM 2811 O O . VAL A 1 365 ? -28.085 15.162 -16.467 1.00 78.62 365 VAL A O 1
ATOM 2814 N N . GLU A 1 366 ? -27.521 13.330 -17.656 1.00 77.44 366 GLU A N 1
ATOM 2815 C CA . GLU A 1 366 ? -27.532 12.361 -16.562 1.00 77.44 366 GLU A CA 1
ATOM 2816 C C . GLU A 1 366 ? -26.124 11.807 -16.333 1.00 77.44 366 GLU A C 1
ATOM 2818 O O . GLU A 1 366 ? -25.339 11.678 -17.274 1.00 77.44 366 GLU A O 1
ATOM 2823 N N . SER A 1 367 ? -25.813 11.456 -15.086 1.00 71.88 367 SER A N 1
ATOM 2824 C CA . SER A 1 367 ? -24.523 10.882 -14.678 1.00 71.88 367 SER A CA 1
ATOM 2825 C C . SER A 1 367 ? -24.479 9.351 -14.751 1.00 71.88 367 SER A C 1
ATOM 2827 O O . SER A 1 367 ? -23.494 8.751 -14.333 1.00 71.88 367 SER A O 1
ATOM 2829 N N . PHE A 1 368 ? -25.523 8.700 -15.268 1.00 78.81 368 PHE A N 1
ATOM 2830 C CA . PHE A 1 368 ? -25.653 7.241 -15.363 1.00 78.81 368 PHE A CA 1
ATOM 2831 C C . PHE A 1 368 ? -25.875 6.787 -16.811 1.00 78.81 368 PHE A C 1
ATOM 2833 O O . PHE A 1 368 ? -26.449 7.522 -17.614 1.00 78.81 368 PHE A O 1
ATOM 2840 N N . ASP A 1 369 ? -25.448 5.563 -17.132 1.00 82.62 369 ASP A N 1
ATOM 2841 C CA . ASP A 1 369 ? -25.654 4.949 -18.448 1.00 82.62 369 ASP A CA 1
ATOM 2842 C C . ASP A 1 369 ? -27.148 4.600 -18.640 1.00 82.62 369 ASP A C 1
ATOM 2844 O O . ASP A 1 369 ? -27.688 3.766 -17.901 1.00 82.62 369 ASP A O 1
ATOM 2848 N N . PRO A 1 370 ? -27.847 5.198 -19.626 1.00 84.88 370 PRO A N 1
ATOM 2849 C CA . PRO A 1 370 ? -29.272 4.963 -19.857 1.00 84.88 370 PRO A CA 1
ATOM 2850 C C . PRO A 1 370 ? -29.577 3.518 -20.276 1.00 84.88 370 PRO A C 1
ATOM 2852 O O . PRO A 1 370 ? -30.705 3.043 -20.122 1.00 84.88 370 PRO A O 1
ATOM 2855 N N . THR A 1 371 ? -28.583 2.789 -20.785 1.00 84.94 371 THR A N 1
ATOM 2856 C CA . THR A 1 371 ? -28.740 1.381 -21.159 1.00 84.94 371 THR A CA 1
ATOM 2857 C C . THR A 1 371 ? -28.661 0.430 -19.961 1.00 84.94 371 THR A C 1
ATOM 2859 O O . THR A 1 371 ? -28.995 -0.743 -20.106 1.00 84.94 371 THR A O 1
ATOM 2862 N N . LEU A 1 372 ? -28.277 0.938 -18.783 1.00 87.75 372 LEU A N 1
ATOM 2863 C CA . LEU A 1 372 ? -28.257 0.221 -17.504 1.00 87.75 372 LEU A CA 1
ATOM 2864 C C . LEU A 1 372 ? -29.428 0.601 -16.585 1.00 87.75 372 LEU A C 1
ATOM 2866 O O . LEU A 1 372 ? -29.456 0.209 -15.422 1.00 87.75 372 LEU A O 1
ATOM 2870 N N . LEU A 1 373 ? -30.408 1.364 -17.076 1.00 87.75 373 LEU A N 1
ATOM 2871 C CA . LEU A 1 373 ? -31.621 1.636 -16.307 1.00 87.75 373 LEU A CA 1
ATOM 2872 C C . LEU A 1 373 ? -32.351 0.324 -15.971 1.00 87.75 373 LEU A C 1
ATOM 2874 O O . LEU A 1 373 ? -32.431 -0.550 -16.837 1.00 87.75 373 LEU A O 1
ATOM 2878 N N . PRO A 1 374 ? -32.965 0.190 -14.779 1.00 88.06 374 PRO A N 1
ATOM 2879 C CA . PRO A 1 374 ? -33.645 -1.044 -14.384 1.00 88.06 374 PRO A CA 1
ATOM 2880 C C . PRO A 1 374 ? -34.666 -1.563 -15.396 1.00 88.06 374 PRO A C 1
ATOM 2882 O O . PRO A 1 374 ? -34.719 -2.762 -15.645 1.00 88.06 374 PRO A O 1
ATOM 2885 N N . GLN A 1 375 ? -35.444 -0.678 -16.028 1.00 87.00 375 GLN A N 1
ATOM 2886 C CA . GLN A 1 375 ? -36.381 -1.091 -17.075 1.00 87.00 375 GLN A CA 1
ATOM 2887 C C . GLN A 1 375 ? -35.652 -1.636 -18.309 1.00 87.00 375 GLN A C 1
ATOM 2889 O O . GLN A 1 375 ? -36.017 -2.696 -18.803 1.00 87.00 375 GLN A O 1
ATOM 2894 N N . THR A 1 376 ? -34.584 -0.971 -18.755 1.00 88.69 376 THR A N 1
ATOM 2895 C CA . THR A 1 376 ? -33.765 -1.433 -19.882 1.00 88.69 376 THR A CA 1
ATOM 2896 C C . THR A 1 376 ? -33.133 -2.797 -19.597 1.00 88.69 376 THR A C 1
ATOM 2898 O O . THR A 1 376 ? -33.116 -3.660 -20.470 1.00 88.69 376 THR A O 1
ATOM 2901 N N . LEU A 1 377 ? -32.664 -3.024 -18.366 1.00 90.00 377 LEU A N 1
ATOM 2902 C CA . LEU A 1 377 ? -32.132 -4.317 -17.928 1.00 90.00 377 LEU A CA 1
ATOM 2903 C C . LEU A 1 377 ? -33.213 -5.412 -17.952 1.00 90.00 377 LEU A C 1
ATOM 2905 O O . LEU A 1 377 ? -32.964 -6.505 -18.460 1.00 90.00 377 LEU A O 1
ATOM 2909 N N . ARG A 1 378 ? -34.434 -5.116 -17.479 1.00 91.19 378 ARG A N 1
ATOM 2910 C CA . ARG A 1 378 ? -35.581 -6.043 -17.568 1.00 91.19 378 ARG A CA 1
ATOM 2911 C C . ARG A 1 378 ? -35.928 -6.380 -19.016 1.00 91.19 378 ARG A C 1
ATOM 2913 O O . ARG A 1 378 ? -36.158 -7.545 -19.326 1.00 91.19 378 ARG A O 1
ATOM 2920 N N . ASP A 1 379 ? -35.931 -5.383 -19.897 1.00 89.25 379 ASP A N 1
ATOM 2921 C CA . ASP A 1 379 ? -36.214 -5.561 -21.325 1.00 89.25 379 ASP A CA 1
ATOM 2922 C C . ASP A 1 379 ? -35.133 -6.420 -22.016 1.00 89.25 379 ASP A C 1
ATOM 2924 O O . ASP A 1 379 ? -35.422 -7.133 -22.976 1.00 89.25 379 ASP A O 1
ATOM 2928 N N . GLN A 1 380 ? -33.902 -6.408 -21.491 1.00 86.31 380 GLN A N 1
ATOM 2929 C CA . GLN A 1 380 ? -32.795 -7.287 -21.894 1.00 86.31 380 GLN A CA 1
ATOM 2930 C C . GLN A 1 380 ? -32.856 -8.689 -21.256 1.00 86.31 380 GLN A C 1
ATOM 2932 O O . GLN A 1 380 ? -31.996 -9.524 -21.530 1.00 86.31 380 GLN A O 1
ATOM 2937 N N . GLY A 1 381 ? -33.864 -8.973 -20.426 1.00 88.75 381 GLY A N 1
ATOM 2938 C CA . GLY A 1 381 ? -34.045 -10.263 -19.759 1.00 88.75 381 GLY A CA 1
ATOM 2939 C C . GLY A 1 381 ? -33.268 -10.428 -18.449 1.00 88.75 381 GLY A C 1
ATOM 2940 O O . GLY A 1 381 ? -33.248 -11.528 -17.901 1.00 88.75 381 GLY A O 1
ATOM 2941 N N . ILE A 1 382 ? -32.651 -9.365 -17.921 1.00 90.75 382 ILE A N 1
ATOM 2942 C CA . ILE A 1 382 ? -32.001 -9.386 -16.605 1.00 90.75 382 ILE A CA 1
ATOM 2943 C C . ILE A 1 382 ? -33.069 -9.298 -15.509 1.00 90.75 382 ILE A C 1
ATOM 2945 O O . ILE A 1 382 ? -33.914 -8.397 -15.497 1.00 90.75 382 ILE A O 1
ATOM 2949 N N . ASN A 1 383 ? -33.024 -10.230 -14.556 1.00 90.62 383 ASN A N 1
ATOM 2950 C CA . ASN A 1 383 ? -33.949 -10.259 -13.427 1.00 90.62 383 ASN A CA 1
ATOM 2951 C C . ASN A 1 383 ? -33.558 -9.211 -12.372 1.00 90.62 383 ASN A C 1
ATOM 2953 O O . ASN A 1 383 ? -32.724 -9.459 -11.502 1.00 90.62 383 ASN A O 1
ATOM 2957 N N . VAL A 1 384 ? -34.164 -8.028 -12.467 1.00 92.44 384 VAL A N 1
ATOM 2958 C CA . VAL A 1 384 ? -34.034 -6.973 -11.457 1.00 92.44 384 VAL A CA 1
ATOM 2959 C C . VAL A 1 384 ? -35.118 -7.150 -10.391 1.00 92.44 384 VAL A C 1
ATOM 2961 O O . VAL A 1 384 ? -36.309 -7.188 -10.690 1.00 92.44 384 VAL A O 1
ATOM 2964 N N . GLU A 1 385 ? -34.740 -7.203 -9.124 1.00 90.94 385 GLU A N 1
ATOM 2965 C CA . GLU A 1 385 ? -35.642 -7.413 -7.992 1.00 90.94 385 GLU A CA 1
ATOM 2966 C C . GLU A 1 385 ? -35.717 -6.173 -7.100 1.00 90.94 385 GLU A C 1
ATOM 2968 O O . GLU A 1 385 ? -34.823 -5.326 -7.104 1.00 90.94 385 GLU A O 1
ATOM 2973 N N . VAL A 1 386 ? -36.802 -6.059 -6.331 1.00 88.50 386 VAL A N 1
ATOM 2974 C CA . VAL A 1 386 ? -36.965 -5.005 -5.322 1.00 88.50 386 VAL A CA 1
ATOM 2975 C C . VAL A 1 386 ? -36.570 -5.565 -3.961 1.00 88.50 386 VAL A C 1
ATOM 2977 O O . VAL A 1 386 ? -37.258 -6.427 -3.412 1.00 88.50 386 VAL A O 1
ATOM 2980 N N . PHE A 1 387 ? -35.512 -5.018 -3.377 1.00 85.31 387 PHE A N 1
ATOM 2981 C CA . PHE A 1 387 ? -35.032 -5.369 -2.047 1.00 85.31 387 PHE A CA 1
ATOM 2982 C C . PHE A 1 387 ? -35.644 -4.420 -1.019 1.00 85.31 387 PHE A C 1
ATOM 2984 O O . PHE A 1 387 ? -35.468 -3.202 -1.095 1.00 85.31 387 PHE A O 1
ATOM 2991 N N . ARG A 1 388 ? -36.391 -4.976 -0.055 1.00 75.44 388 ARG A N 1
ATOM 2992 C CA . ARG A 1 388 ? -37.108 -4.205 0.972 1.00 75.44 388 ARG A CA 1
ATOM 2993 C C . ARG A 1 388 ? -36.505 -4.369 2.368 1.00 75.44 388 ARG A C 1
ATOM 2995 O O . ARG A 1 388 ? -36.004 -5.433 2.732 1.00 75.44 388 ARG A O 1
ATOM 3002 N N . ARG A 1 389 ? -36.716 -3.329 3.186 1.00 61.44 389 ARG A N 1
ATOM 3003 C CA . ARG A 1 389 ? -36.631 -3.349 4.657 1.00 61.44 389 ARG A CA 1
ATOM 3004 C C . ARG A 1 389 ? -35.209 -3.534 5.215 1.00 61.44 389 ARG A C 1
ATOM 3006 O O . ARG A 1 389 ? -34.938 -4.505 5.910 1.00 61.44 389 ARG A O 1
ATOM 3013 N N . MET A 1 390 ? -34.354 -2.531 4.998 1.00 55.31 390 MET A N 1
ATOM 3014 C CA . MET A 1 390 ? -33.066 -2.354 5.692 1.00 55.31 390 MET A CA 1
ATOM 3015 C C . MET A 1 390 ? -33.256 -1.756 7.099 1.00 55.31 390 MET A C 1
ATOM 3017 O O . MET A 1 390 ? -33.063 -0.568 7.326 1.00 55.31 390 MET A O 1
ATOM 3021 N N . VAL A 1 391 ? -33.727 -2.574 8.045 1.00 44.09 391 VAL A N 1
ATOM 3022 C CA . VAL A 1 391 ? -34.301 -2.119 9.331 1.00 44.09 391 VAL A CA 1
ATOM 3023 C C . VAL A 1 391 ? -33.260 -1.641 10.359 1.00 44.09 391 VAL A C 1
ATOM 3025 O O . VAL A 1 391 ? -32.112 -2.090 10.422 1.00 44.09 391 VAL A O 1
ATOM 3028 N N . ARG A 1 392 ? -33.732 -0.814 11.300 1.00 42.59 392 ARG A N 1
ATOM 3029 C CA . ARG A 1 392 ? -33.341 -0.874 12.718 1.00 42.59 392 ARG A CA 1
ATOM 3030 C C . ARG A 1 392 ? -33.484 -2.314 13.242 1.00 42.59 392 ARG A C 1
ATOM 3032 O O . ARG A 1 392 ? -34.592 -2.783 13.479 1.00 42.59 392 ARG A O 1
ATOM 3039 N N . THR A 1 393 ? -32.385 -3.019 13.478 1.00 36.34 393 THR A N 1
ATOM 3040 C CA . THR A 1 393 ? -32.403 -4.172 14.386 1.00 36.34 393 THR A CA 1
ATOM 3041 C C . THR A 1 393 ? -32.600 -3.641 15.803 1.00 36.34 393 THR A C 1
ATOM 3043 O O . THR A 1 393 ? -31.662 -3.152 16.426 1.00 36.34 393 THR A O 1
ATOM 3046 N N . VAL A 1 394 ? -33.839 -3.673 16.287 1.00 32.38 394 VAL A N 1
ATOM 3047 C CA . VAL A 1 394 ? -34.146 -3.609 17.718 1.00 32.38 394 VAL A CA 1
ATOM 3048 C C . VAL A 1 394 ? -34.798 -4.934 18.063 1.00 32.38 394 VAL A C 1
ATOM 3050 O O . VAL A 1 394 ? -36.003 -5.077 17.939 1.00 32.38 394 VAL A O 1
ATOM 3053 N N . GLU A 1 395 ? -33.966 -5.914 18.386 1.00 28.89 395 GLU A N 1
ATOM 3054 C CA . GLU A 1 395 ? -34.177 -6.874 19.468 1.00 28.89 395 GLU A CA 1
ATOM 3055 C C . GLU A 1 395 ? -32.950 -7.779 19.522 1.00 28.89 395 GLU A C 1
ATOM 3057 O O . GLU A 1 395 ? -32.476 -8.309 18.517 1.00 28.89 395 GLU A O 1
ATOM 3062 N N . ALA A 1 396 ? -32.386 -7.873 20.718 1.00 34.19 396 ALA A N 1
ATOM 3063 C CA . ALA A 1 396 ? -31.333 -8.808 21.026 1.00 34.19 396 ALA A CA 1
ATOM 3064 C C . ALA A 1 396 ? -31.853 -10.233 20.793 1.00 34.19 396 ALA A C 1
ATOM 3066 O O . ALA A 1 396 ? -32.799 -10.657 21.452 1.00 34.19 396 ALA A O 1
ATOM 3067 N N . CYS A 1 397 ? -31.173 -11.015 19.953 1.00 24.89 397 CYS A N 1
ATOM 3068 C CA . CYS A 1 397 ? -31.106 -12.453 20.196 1.00 24.89 397 CYS A CA 1
ATOM 3069 C C . CYS A 1 397 ? -30.192 -12.671 21.408 1.00 24.89 397 CYS A C 1
ATOM 3071 O O . CYS A 1 397 ? -29.041 -13.081 21.286 1.00 24.89 397 CYS A O 1
ATOM 3073 N N . SER A 1 398 ? -30.728 -12.409 22.600 1.00 30.66 398 SER A N 1
ATOM 3074 C CA . SER A 1 398 ? -30.147 -12.800 23.887 1.00 30.66 398 SER A CA 1
ATOM 3075 C C . SER A 1 398 ? -30.320 -14.303 24.168 1.00 30.66 398 SER A C 1
ATOM 3077 O O . SER A 1 398 ? -30.437 -14.706 25.318 1.00 30.66 398 SER A O 1
ATOM 3079 N N . SER A 1 399 ? -30.393 -15.140 23.128 1.00 30.05 399 SER A N 1
ATOM 3080 C CA . SER A 1 399 ? -30.519 -16.598 23.257 1.00 30.05 399 SER A CA 1
ATOM 3081 C C . SER A 1 399 ? -29.759 -17.400 22.190 1.00 30.05 399 SER A C 1
ATOM 3083 O O . SER A 1 399 ? -29.984 -18.595 22.067 1.00 30.05 399 SER A O 1
ATOM 3085 N N . GLY A 1 400 ? -28.858 -16.772 21.424 1.00 27.61 400 GLY A N 1
ATOM 3086 C CA . GLY A 1 400 ? -27.984 -17.481 20.470 1.00 27.61 400 GLY A CA 1
ATOM 3087 C C . GLY A 1 400 ? -26.536 -16.982 20.421 1.00 27.61 400 GLY A C 1
ATOM 3088 O O . GLY A 1 400 ? -25.672 -17.657 19.871 1.00 27.61 400 GLY A O 1
ATOM 3089 N N . ILE A 1 401 ? -26.246 -15.824 21.027 1.00 29.56 401 ILE A N 1
ATOM 3090 C CA . ILE A 1 401 ? -24.883 -15.272 21.111 1.00 29.56 401 ILE A CA 1
ATOM 3091 C C . ILE A 1 401 ? -24.050 -15.999 22.182 1.00 29.56 401 ILE A C 1
ATOM 3093 O O . ILE A 1 401 ? -22.834 -16.110 22.033 1.00 29.56 401 ILE A O 1
ATOM 3097 N N . ASP A 1 402 ? -24.694 -16.564 23.208 1.00 29.41 402 ASP A N 1
ATOM 3098 C CA . ASP A 1 402 ? -24.009 -17.354 24.240 1.00 29.41 402 ASP A CA 1
ATOM 3099 C C . ASP A 1 402 ? -23.653 -18.773 23.748 1.00 29.41 402 ASP A C 1
ATOM 3101 O O . ASP A 1 402 ? -22.566 -19.261 24.054 1.00 29.41 402 ASP A O 1
ATOM 3105 N N . ASP A 1 403 ? -24.476 -19.381 22.881 1.00 28.56 403 ASP A N 1
ATOM 3106 C CA . ASP A 1 403 ? -24.184 -20.692 22.270 1.00 28.56 403 ASP A CA 1
ATOM 3107 C C . ASP A 1 403 ? -23.153 -20.603 21.126 1.00 28.56 403 ASP A C 1
ATOM 3109 O O . ASP A 1 403 ? -22.304 -21.487 20.994 1.00 28.56 403 ASP A O 1
ATOM 3113 N N . MET A 1 404 ? -23.126 -19.514 20.340 1.00 28.38 404 MET A N 1
ATOM 3114 C CA . MET A 1 404 ? -22.042 -19.297 19.365 1.00 28.38 404 MET A CA 1
ATOM 3115 C C . MET A 1 404 ? -20.700 -18.973 20.037 1.00 28.38 404 MET A C 1
ATOM 3117 O O . MET A 1 404 ? -19.668 -19.402 19.527 1.00 28.38 404 MET A O 1
ATOM 3121 N N . ARG A 1 405 ? -20.686 -18.290 21.196 1.00 30.67 405 ARG A N 1
ATOM 3122 C CA . ARG A 1 405 ? -19.460 -18.070 21.996 1.00 30.67 405 ARG A CA 1
ATOM 3123 C C . ARG A 1 405 ? -18.905 -19.363 22.604 1.00 30.67 405 ARG A C 1
ATOM 3125 O O . ARG A 1 405 ? -17.686 -19.503 22.710 1.00 30.67 405 ARG A O 1
ATOM 3132 N N . ALA A 1 406 ? -19.775 -20.310 22.954 1.00 28.50 406 ALA A N 1
ATOM 3133 C CA . ALA A 1 406 ? -19.381 -21.630 23.445 1.00 28.50 406 ALA A CA 1
ATOM 3134 C C . ALA A 1 406 ? -18.880 -22.561 22.319 1.00 28.50 406 ALA A C 1
ATOM 3136 O O . ALA A 1 406 ? -17.923 -23.302 22.514 1.00 28.50 406 ALA A O 1
ATOM 3137 N N . ALA A 1 407 ? -19.442 -22.479 21.107 1.00 26.97 407 ALA A N 1
ATOM 3138 C CA . ALA A 1 407 ? -18.936 -23.238 19.954 1.00 26.97 407 ALA A CA 1
ATOM 3139 C C . ALA A 1 407 ? -17.618 -22.664 19.378 1.00 26.97 407 ALA A C 1
ATOM 3141 O O . ALA A 1 407 ? -16.811 -23.405 18.812 1.00 26.97 407 ALA A O 1
ATOM 3142 N N . TYR A 1 408 ? -17.362 -21.361 19.572 1.00 27.42 408 TYR A N 1
ATOM 3143 C CA . TYR A 1 408 ? -16.112 -20.674 19.203 1.00 27.42 408 TYR A CA 1
ATOM 3144 C C . TYR A 1 408 ? -14.890 -21.122 20.024 1.00 27.42 408 TYR A C 1
ATOM 3146 O O . TYR A 1 408 ? -13.753 -20.924 19.598 1.00 27.42 408 TYR A O 1
ATOM 3154 N N . THR A 1 409 ? -15.098 -21.716 21.204 1.00 31.28 409 THR A N 1
ATOM 3155 C CA . THR A 1 409 ? -14.016 -22.027 22.152 1.00 31.28 409 THR A CA 1
ATOM 3156 C C . THR A 1 409 ? -13.421 -23.427 21.978 1.00 31.28 409 THR A C 1
ATOM 3158 O O . THR A 1 409 ? -12.258 -23.621 22.321 1.00 31.28 409 THR A O 1
ATOM 3161 N N . GLU A 1 410 ? -14.132 -24.386 21.371 1.00 26.50 410 GLU A N 1
ATOM 3162 C CA . GLU A 1 410 ? -13.623 -25.765 21.245 1.00 26.50 410 GLU A CA 1
ATOM 3163 C C . GLU A 1 410 ? -12.873 -26.065 19.933 1.00 26.50 410 GLU A C 1
ATOM 3165 O O . GLU A 1 410 ? -11.913 -26.837 19.955 1.00 26.50 410 GLU A O 1
ATOM 3170 N N . SER A 1 411 ? -13.226 -25.451 18.792 1.00 26.62 411 SER A N 1
ATOM 3171 C CA . SER A 1 411 ? -12.576 -25.787 17.505 1.00 26.62 411 SER A CA 1
ATOM 3172 C C . SER A 1 411 ? -11.353 -24.926 17.166 1.00 26.62 411 SER A C 1
ATOM 3174 O O . SER A 1 411 ? -10.480 -25.384 16.426 1.00 26.62 411 SER A O 1
ATOM 3176 N N . SER A 1 412 ? -11.244 -23.710 17.715 1.00 29.33 412 SER A N 1
ATOM 3177 C CA . SER A 1 412 ? -10.050 -22.860 17.551 1.00 29.33 412 SER A CA 1
ATOM 3178 C C . SER A 1 412 ? -8.872 -23.339 18.417 1.00 29.33 412 SER A C 1
ATOM 3180 O O . SER A 1 412 ? -7.718 -23.013 18.147 1.00 29.33 412 SER A O 1
ATOM 3182 N N . ALA A 1 413 ? -9.147 -24.183 19.420 1.00 29.56 413 ALA A N 1
ATOM 3183 C CA . ALA A 1 413 ? -8.176 -24.653 20.407 1.00 29.56 413 ALA A CA 1
ATOM 3184 C C . ALA A 1 413 ? -7.123 -25.640 19.863 1.00 29.56 413 ALA A C 1
ATOM 3186 O O . ALA A 1 413 ? -6.151 -25.923 20.560 1.00 29.56 413 ALA A O 1
ATOM 3187 N N . ARG A 1 414 ? -7.276 -26.177 18.639 1.00 27.00 414 ARG A N 1
ATOM 3188 C CA . ARG A 1 414 ? -6.302 -27.132 18.070 1.00 27.00 414 ARG A CA 1
ATOM 3189 C C . ARG A 1 414 ? -5.363 -26.577 17.002 1.00 27.00 414 ARG A C 1
ATOM 3191 O O . ARG A 1 414 ? -4.296 -27.154 16.840 1.00 27.00 414 ARG A O 1
ATOM 3198 N N . ASN A 1 415 ? -5.698 -25.472 16.332 1.00 27.67 415 ASN A N 1
ATOM 3199 C CA . ASN A 1 415 ? -4.896 -24.971 15.202 1.00 27.67 415 ASN A CA 1
ATOM 3200 C C . ASN A 1 415 ? -4.242 -23.592 15.430 1.00 27.67 415 ASN A C 1
ATOM 3202 O O . ASN A 1 415 ? -3.507 -23.135 14.563 1.00 27.67 415 ASN A O 1
ATOM 3206 N N . CYS A 1 416 ? -4.428 -22.958 16.594 1.00 27.19 416 CYS A N 1
ATOM 3207 C CA . CYS A 1 416 ? -3.746 -21.711 16.987 1.00 27.19 416 CYS A CA 1
ATOM 3208 C C . CYS A 1 416 ? -2.444 -21.950 17.788 1.00 27.19 416 CYS A C 1
ATOM 3210 O O . CYS A 1 416 ? -2.181 -21.247 18.758 1.00 27.19 416 CYS A O 1
ATOM 3212 N N . LEU A 1 417 ? -1.639 -22.954 17.420 1.00 27.42 417 LEU A N 1
ATOM 3213 C CA . LEU A 1 417 ? -0.358 -23.270 18.083 1.00 27.42 417 LEU A CA 1
ATOM 3214 C C . LEU A 1 417 ? 0.876 -23.030 17.197 1.00 27.42 417 LEU A C 1
ATOM 3216 O O . LEU A 1 417 ? 1.893 -23.696 17.361 1.00 27.42 417 LEU A O 1
ATOM 3220 N N . LEU A 1 418 ? 0.802 -22.056 16.293 1.00 28.47 418 LEU A N 1
ATOM 3221 C CA . LEU A 1 418 ? 1.985 -21.356 15.788 1.00 28.47 418 LEU A CA 1
ATOM 3222 C C . LEU A 1 418 ? 1.727 -19.873 16.053 1.00 28.47 418 LEU A C 1
ATOM 3224 O O . LEU A 1 418 ? 0.793 -19.291 15.501 1.00 28.47 418 LEU A O 1
ATOM 3228 N N . THR A 1 419 ? 2.419 -19.334 17.053 1.00 33.16 419 THR A N 1
ATOM 3229 C CA . THR A 1 419 ? 2.173 -18.003 17.605 1.00 33.16 419 THR A CA 1
ATOM 3230 C C . THR A 1 419 ? 2.661 -16.923 16.642 1.00 33.16 419 THR A C 1
ATOM 3232 O O . THR A 1 419 ? 3.645 -17.085 15.927 1.00 33.16 419 THR A O 1
ATOM 3235 N N . PHE A 1 420 ? 1.981 -15.776 16.684 1.00 29.64 420 PHE A N 1
ATOM 3236 C CA . PHE A 1 420 ? 2.277 -14.486 16.033 1.00 29.64 420 PHE A CA 1
ATOM 3237 C C . PHE A 1 420 ? 3.711 -13.947 16.305 1.00 29.64 420 PHE A C 1
ATOM 3239 O O . PHE A 1 420 ? 4.088 -12.878 15.838 1.00 29.64 420 PHE A O 1
ATOM 3246 N N . GLU A 1 421 ? 4.501 -14.691 17.078 1.00 35.84 421 GLU A N 1
ATOM 3247 C CA . GLU A 1 421 ? 5.802 -14.366 17.658 1.00 35.84 421 GLU A CA 1
ATOM 3248 C C . GLU A 1 421 ? 6.966 -14.922 16.807 1.00 35.84 421 GLU A C 1
ATOM 3250 O O . GLU A 1 421 ? 8.062 -14.373 16.857 1.00 35.84 421 GLU A O 1
ATOM 3255 N N . GLU A 1 422 ? 6.720 -15.907 15.925 1.00 33.69 422 GLU A N 1
ATOM 3256 C CA . GLU A 1 422 ? 7.722 -16.447 14.979 1.00 33.69 422 GLU A CA 1
ATOM 3257 C C . GLU A 1 422 ? 8.002 -15.517 13.774 1.00 33.69 422 GLU A C 1
ATOM 3259 O O . GLU A 1 422 ? 8.963 -15.723 13.035 1.00 33.69 422 GLU A O 1
ATOM 3264 N N . VAL A 1 423 ? 7.177 -14.484 13.554 1.00 32.88 423 VAL A N 1
ATOM 3265 C CA . VAL A 1 423 ? 7.181 -13.669 12.318 1.00 32.88 423 VAL A CA 1
ATOM 3266 C C . VAL A 1 423 ? 8.097 -12.439 12.397 1.00 32.88 423 VAL A C 1
ATOM 3268 O O . VAL A 1 423 ? 8.502 -11.917 11.363 1.00 32.88 423 VAL A O 1
ATOM 3271 N N . LEU A 1 424 ? 8.471 -11.987 13.598 1.00 31.64 424 LEU A N 1
ATOM 3272 C CA . LEU A 1 424 ? 9.341 -10.813 13.773 1.00 31.64 424 LEU A CA 1
ATOM 3273 C C . LEU A 1 424 ? 10.828 -11.159 13.941 1.00 31.64 424 LEU A C 1
ATOM 3275 O O . LEU A 1 424 ? 11.627 -10.261 14.172 1.00 31.64 424 LEU A O 1
ATOM 3279 N N . GLY A 1 425 ? 11.215 -12.433 13.834 1.00 33.84 425 GLY A N 1
ATOM 3280 C CA . GLY A 1 425 ? 12.622 -12.853 13.880 1.00 33.84 425 GLY A CA 1
ATOM 3281 C C . GLY A 1 425 ? 13.330 -12.658 15.228 1.00 33.84 425 GLY A C 1
ATOM 3282 O O . GLY A 1 425 ? 14.462 -13.113 15.373 1.00 33.84 425 GLY A O 1
ATOM 3283 N N . TYR A 1 426 ? 12.681 -12.048 16.226 1.00 39.06 426 TYR A N 1
ATOM 3284 C CA . TYR A 1 426 ? 13.257 -11.899 17.556 1.00 39.06 426 TYR A CA 1
ATOM 3285 C C . TYR A 1 426 ? 13.358 -13.257 18.251 1.00 39.06 426 TYR A C 1
ATOM 3287 O O . TYR A 1 426 ? 12.404 -14.039 18.247 1.00 39.06 426 TYR A O 1
ATOM 3295 N N . PRO A 1 427 ? 14.493 -13.550 18.886 1.00 44.53 427 PRO A N 1
ATOM 3296 C CA . PRO A 1 427 ? 14.713 -14.845 19.495 1.00 44.53 427 PRO A CA 1
ATOM 3297 C C . PRO A 1 427 ? 13.871 -14.969 20.778 1.00 44.53 427 PRO A C 1
ATOM 3299 O O . PRO A 1 427 ? 13.786 -14.040 21.580 1.00 44.53 427 PRO A O 1
ATOM 3302 N N . GLU A 1 428 ? 13.188 -16.101 20.958 1.00 55.12 428 GLU A N 1
ATOM 3303 C CA . GLU A 1 428 ? 12.426 -16.389 22.176 1.00 55.12 428 GLU A CA 1
ATOM 3304 C C . GLU A 1 428 ? 13.356 -16.918 23.277 1.00 55.12 428 GLU A C 1
ATOM 3306 O O . GLU A 1 428 ? 14.169 -17.822 23.053 1.00 55.12 428 GLU A O 1
ATOM 3311 N N . SER A 1 429 ? 13.179 -16.450 24.516 1.00 57.06 429 SER A N 1
ATOM 3312 C CA . SER A 1 429 ? 13.708 -17.207 25.656 1.00 57.06 429 SER A CA 1
ATOM 3313 C C . SER A 1 429 ? 12.867 -18.480 25.829 1.00 57.06 429 SER A C 1
ATOM 3315 O O . SER A 1 429 ? 11.637 -18.427 25.900 1.00 57.06 429 SER A O 1
ATOM 3317 N N . GLY A 1 430 ? 13.512 -19.650 25.862 1.00 62.84 430 GLY A N 1
ATOM 3318 C CA . GLY A 1 430 ? 12.807 -20.932 25.956 1.00 62.84 430 GLY A CA 1
ATOM 3319 C C . GLY A 1 430 ? 11.845 -21.002 27.154 1.00 62.84 430 GLY A C 1
ATOM 3320 O O . GLY A 1 430 ? 12.119 -20.453 28.222 1.00 62.84 430 GLY A O 1
ATOM 3321 N N . ARG A 1 431 ? 10.712 -21.702 26.994 1.00 76.94 431 ARG A N 1
ATOM 3322 C CA . ARG A 1 431 ? 9.676 -21.835 28.039 1.00 76.94 431 ARG A CA 1
ATOM 3323 C C . ARG A 1 431 ? 10.233 -22.491 29.312 1.00 76.94 431 ARG A C 1
ATOM 3325 O O . ARG A 1 431 ? 10.729 -23.617 29.255 1.00 76.94 431 ARG A O 1
ATOM 3332 N N . ARG A 1 432 ? 10.080 -21.835 30.469 1.00 84.19 432 ARG A N 1
ATOM 3333 C CA . ARG A 1 432 ? 10.516 -22.329 31.795 1.00 84.19 432 ARG A CA 1
ATOM 3334 C C . ARG A 1 432 ? 9.421 -22.148 32.837 1.00 84.19 432 ARG A C 1
ATOM 3336 O O . ARG A 1 432 ? 8.803 -21.096 32.898 1.00 84.19 432 ARG A O 1
ATOM 3343 N N . ASP A 1 433 ? 9.115 -23.199 33.600 1.00 83.56 433 ASP A N 1
ATOM 3344 C CA . ASP A 1 433 ? 8.043 -23.234 34.618 1.00 83.56 433 ASP A CA 1
ATOM 3345 C C . ASP A 1 433 ? 6.664 -22.758 34.108 1.00 83.56 433 ASP A C 1
ATOM 3347 O O . ASP A 1 433 ? 5.786 -22.289 34.837 1.00 83.56 433 ASP A O 1
ATOM 3351 N N . GLY A 1 434 ? 6.453 -22.920 32.798 1.00 81.69 434 GLY A N 1
ATOM 3352 C CA . GLY A 1 434 ? 5.322 -22.403 32.034 1.00 81.69 434 GLY A CA 1
ATOM 3353 C C . GLY A 1 434 ? 5.193 -20.875 32.078 1.00 81.69 434 GLY A C 1
ATOM 3354 O O . GLY A 1 434 ? 4.079 -20.352 32.144 1.00 8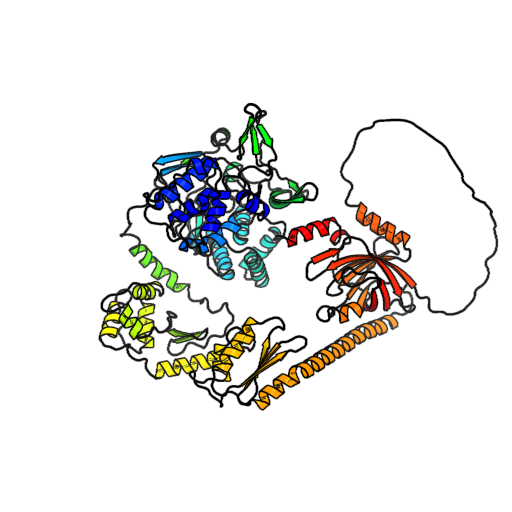1.69 434 GLY A O 1
ATOM 3355 N N . PHE A 1 435 ? 6.330 -20.193 32.035 1.00 86.50 435 PHE A N 1
ATOM 3356 C CA . PHE A 1 435 ? 6.494 -18.797 31.665 1.00 86.50 435 PHE A CA 1
ATOM 3357 C C . PHE A 1 435 ? 7.343 -18.685 30.393 1.00 86.50 435 PHE A C 1
ATOM 3359 O O . PHE A 1 435 ? 8.041 -19.629 30.012 1.00 86.50 435 PHE A O 1
ATOM 3366 N N . GLN A 1 436 ? 7.241 -17.540 29.726 1.00 82.94 436 GLN A N 1
ATOM 3367 C CA . GLN A 1 436 ? 7.964 -17.194 28.503 1.00 82.94 436 GLN A CA 1
ATOM 3368 C C . GLN A 1 436 ? 8.311 -15.700 28.527 1.00 82.94 436 GLN A C 1
ATOM 3370 O O . GLN A 1 436 ? 7.521 -14.905 29.040 1.00 82.94 436 GLN A O 1
ATOM 3375 N N . CYS A 1 437 ? 9.473 -15.316 27.988 1.00 75.69 437 CYS A N 1
ATOM 3376 C CA . CYS A 1 437 ? 9.847 -13.913 27.810 1.00 75.69 437 CYS A CA 1
ATOM 3377 C C . CYS A 1 437 ? 10.119 -13.602 26.334 1.00 75.69 437 CYS A C 1
ATOM 3379 O O . CYS A 1 437 ? 10.889 -14.316 25.684 1.00 75.69 437 CYS A O 1
ATOM 3381 N N . ALA A 1 438 ? 9.451 -12.558 25.837 1.00 69.19 438 ALA A N 1
ATOM 3382 C CA . ALA A 1 438 ? 9.541 -12.045 24.473 1.00 69.19 438 ALA A CA 1
ATOM 3383 C C . ALA A 1 438 ? 9.185 -10.548 24.460 1.00 69.19 438 ALA A C 1
ATOM 3385 O O . ALA A 1 438 ? 8.328 -10.113 25.234 1.00 69.19 438 ALA A O 1
ATOM 3386 N N . PHE A 1 439 ? 9.830 -9.759 23.593 1.00 68.25 439 PHE A N 1
ATOM 3387 C CA . PHE A 1 439 ? 9.612 -8.305 23.457 1.00 68.25 439 PHE A CA 1
ATOM 3388 C C . PHE A 1 439 ? 9.738 -7.527 24.779 1.00 68.25 439 PHE A C 1
ATOM 3390 O O . PHE A 1 439 ? 8.962 -6.614 25.063 1.00 68.25 439 PHE A O 1
ATOM 3397 N N . GLY A 1 440 ? 10.673 -7.941 25.636 1.00 70.31 440 GLY A N 1
ATOM 3398 C CA . GLY A 1 440 ? 10.894 -7.343 26.952 1.00 70.31 440 GLY A CA 1
ATOM 3399 C C . GLY A 1 440 ? 9.763 -7.568 27.961 1.00 70.31 440 GLY A C 1
ATOM 3400 O O . GLY A 1 440 ? 9.696 -6.879 28.979 1.00 70.31 440 GLY A O 1
ATOM 3401 N N . LYS A 1 441 ? 8.858 -8.514 27.692 1.00 79.75 441 LYS A N 1
ATOM 3402 C CA . LYS A 1 441 ? 7.703 -8.836 28.537 1.00 79.75 441 LYS A CA 1
ATOM 3403 C C . LYS A 1 441 ? 7.745 -10.279 29.016 1.00 79.75 441 LYS A C 1
ATOM 3405 O O . LYS A 1 441 ? 8.308 -11.147 28.355 1.00 79.75 441 LYS A O 1
ATOM 3410 N N . PHE A 1 442 ? 7.136 -10.535 30.174 1.00 83.94 442 PHE A N 1
ATOM 3411 C CA . PHE A 1 442 ? 7.133 -11.839 30.843 1.00 83.94 442 PHE A CA 1
ATOM 3412 C C . PHE A 1 442 ? 5.712 -12.373 31.020 1.00 83.94 442 PHE A C 1
ATOM 3414 O O . PHE A 1 442 ? 4.893 -11.804 31.749 1.00 83.94 442 PHE A O 1
ATOM 3421 N N . TYR A 1 443 ? 5.435 -13.496 30.367 1.00 84.56 443 TYR A N 1
ATOM 3422 C CA . TYR A 1 443 ? 4.097 -14.045 30.203 1.00 84.56 443 TYR A CA 1
ATOM 3423 C C . TYR A 1 443 ? 3.957 -15.409 30.863 1.00 84.56 443 TYR A C 1
ATOM 3425 O O . TYR A 1 443 ? 4.886 -16.213 30.858 1.00 84.56 443 TYR A O 1
ATOM 3433 N N . ALA A 1 444 ? 2.761 -15.707 31.367 1.00 83.44 444 ALA A N 1
ATOM 3434 C CA . ALA A 1 444 ? 2.392 -17.063 31.762 1.00 83.44 444 ALA A CA 1
ATOM 3435 C C . ALA A 1 444 ? 1.790 -17.817 30.562 1.00 83.44 444 ALA A C 1
ATOM 3437 O O . ALA A 1 444 ? 0.917 -17.301 29.864 1.00 83.44 444 ALA A O 1
ATOM 3438 N N . THR A 1 445 ? 2.230 -19.055 30.334 1.00 75.44 445 THR A N 1
ATOM 3439 C CA . THR A 1 445 ? 1.726 -19.936 29.265 1.00 75.44 445 THR A CA 1
ATOM 3440 C C . THR A 1 445 ? 0.684 -20.925 29.813 1.00 75.44 445 THR A C 1
ATOM 3442 O O . THR A 1 445 ? 0.731 -21.265 31.004 1.00 75.44 445 THR A O 1
ATOM 3445 N N . PRO A 1 446 ? -0.287 -21.388 28.991 1.00 60.03 446 PRO A N 1
ATOM 3446 C CA . PRO A 1 446 ? -0.426 -21.207 27.534 1.00 60.03 446 PRO A CA 1
ATOM 3447 C C . PRO A 1 446 ? -1.134 -19.915 27.083 1.00 60.03 446 PRO A C 1
ATOM 3449 O O . PRO A 1 446 ? -1.256 -19.697 25.887 1.00 60.03 446 PRO A O 1
ATOM 3452 N N . GLY A 1 447 ? -1.611 -19.072 28.006 1.00 60.91 447 GLY A N 1
ATOM 3453 C CA . GLY A 1 447 ? -2.439 -17.904 27.669 1.00 60.91 447 GLY A CA 1
ATOM 3454 C C . GLY A 1 447 ? -1.694 -16.654 27.188 1.00 60.91 447 GLY A C 1
ATOM 3455 O O . GLY A 1 447 ? -2.354 -15.687 26.829 1.00 60.91 447 GLY A O 1
ATOM 3456 N N . CYS A 1 448 ? -0.358 -16.642 27.241 1.00 71.75 448 CYS A N 1
ATOM 3457 C CA . CYS A 1 448 ? 0.501 -15.482 26.958 1.00 71.75 448 CYS A CA 1
ATOM 3458 C C . CYS A 1 448 ? 0.055 -14.191 27.675 1.00 71.75 448 CYS A C 1
ATOM 3460 O O . CYS A 1 448 ? 0.073 -13.101 27.112 1.00 71.75 448 CYS A O 1
ATOM 3462 N N . VAL A 1 449 ? -0.353 -14.303 28.945 1.00 78.62 449 VAL A N 1
ATOM 3463 C CA . VAL A 1 449 ? -0.880 -13.165 29.716 1.00 78.62 449 VAL A CA 1
ATOM 3464 C C . VAL A 1 449 ? 0.196 -12.592 30.642 1.00 78.62 449 VAL A C 1
ATOM 3466 O O . VAL A 1 449 ? 0.827 -13.319 31.421 1.00 78.62 449 VAL A O 1
ATOM 3469 N N . GLU A 1 450 ? 0.382 -11.273 30.583 1.00 85.19 450 GLU A N 1
ATOM 3470 C CA . GLU A 1 450 ? 1.279 -10.509 31.459 1.00 85.19 450 GLU A CA 1
ATOM 3471 C C . GLU A 1 450 ? 0.660 -10.290 32.852 1.00 85.19 450 GLU A C 1
ATOM 3473 O O . GLU A 1 450 ? -0.561 -10.255 33.032 1.00 85.19 450 GLU A O 1
ATOM 3478 N N . ARG A 1 451 ? 1.500 -10.141 33.879 1.00 92.00 451 ARG A N 1
ATOM 3479 C CA . ARG A 1 451 ? 1.042 -9.897 35.249 1.00 92.00 451 ARG A CA 1
ATOM 3480 C C . ARG A 1 451 ? 0.401 -8.514 35.394 1.00 92.00 451 ARG A C 1
ATOM 3482 O O . ARG A 1 451 ? 1.067 -7.492 35.251 1.00 92.00 451 ARG A O 1
ATOM 3489 N N . VAL A 1 452 ? -0.842 -8.478 35.863 1.00 91.00 452 VAL A N 1
ATOM 3490 C CA . VAL A 1 452 ? -1.502 -7.249 36.318 1.00 91.00 452 VAL A CA 1
ATOM 3491 C C . VAL A 1 452 ? -1.182 -7.026 37.795 1.00 91.00 452 VAL A C 1
ATOM 3493 O O . VAL A 1 452 ? -1.150 -7.964 38.586 1.00 91.00 452 VAL A O 1
ATOM 3496 N N . GLN A 1 453 ? -0.921 -5.781 38.197 1.00 91.88 453 GLN A N 1
ATOM 3497 C CA . GLN A 1 453 ? -0.609 -5.454 39.590 1.00 91.88 453 GLN A CA 1
ATOM 3498 C C . GLN A 1 453 ? -1.793 -5.764 40.524 1.00 91.88 453 GLN A C 1
ATOM 3500 O O . GLN A 1 453 ? -2.941 -5.469 40.203 1.00 91.88 453 GLN A O 1
ATOM 3505 N N . GLY A 1 454 ? -1.520 -6.314 41.710 1.00 90.25 454 GLY A N 1
ATOM 3506 C CA . GLY A 1 454 ? -2.552 -6.804 42.631 1.00 90.25 454 GLY A CA 1
ATOM 3507 C C . GLY A 1 454 ? -3.527 -5.722 43.090 1.00 90.25 454 GLY A C 1
ATOM 3508 O O . GLY A 1 454 ? -4.722 -5.972 43.221 1.00 90.25 454 GLY A O 1
ATOM 3509 N N . SER A 1 455 ? -3.042 -4.489 43.253 1.00 90.88 455 SER A N 1
ATOM 3510 C CA . SER A 1 455 ? -3.862 -3.300 43.512 1.00 90.88 455 SER A CA 1
ATOM 3511 C C . SER A 1 455 ? -4.839 -3.000 42.370 1.00 90.88 455 SER A C 1
ATOM 3513 O O . SER A 1 455 ? -6.005 -2.703 42.625 1.00 90.88 455 SER A O 1
ATOM 3515 N N . VAL A 1 456 ? -4.385 -3.121 41.120 1.00 91.62 456 VAL A N 1
ATOM 3516 C CA . VAL A 1 456 ? -5.192 -2.910 39.908 1.00 91.62 456 VAL A CA 1
ATOM 3517 C C . VAL A 1 456 ? -6.214 -4.032 39.742 1.00 91.62 456 VAL A C 1
ATOM 3519 O O . VAL A 1 456 ? -7.384 -3.750 39.490 1.00 91.62 456 VAL A O 1
ATOM 3522 N N . LEU A 1 457 ? -5.819 -5.289 39.974 1.00 91.62 457 LEU A N 1
ATOM 3523 C CA . LEU A 1 457 ? -6.747 -6.424 40.013 1.00 91.62 457 LEU A CA 1
ATOM 3524 C C . LEU A 1 457 ? -7.821 -6.214 41.084 1.00 91.62 457 LEU A C 1
ATOM 3526 O O . LEU A 1 457 ? -9.011 -6.334 40.808 1.00 91.62 457 LEU A O 1
ATOM 3530 N N . ARG A 1 458 ? -7.428 -5.814 42.296 1.00 91.94 458 ARG A N 1
ATOM 3531 C CA . ARG A 1 458 ? -8.366 -5.532 43.386 1.00 91.94 458 ARG A CA 1
ATOM 3532 C C . ARG A 1 458 ? -9.361 -4.434 43.004 1.00 91.94 458 ARG A C 1
ATOM 3534 O O . ARG A 1 458 ? -10.551 -4.619 43.223 1.00 91.94 458 ARG A O 1
ATOM 3541 N N . ALA A 1 459 ? -8.895 -3.336 42.410 1.00 90.69 459 ALA A N 1
ATOM 3542 C CA . ALA A 1 459 ? -9.755 -2.240 41.960 1.00 90.69 459 ALA A CA 1
ATOM 3543 C C . ALA A 1 459 ? -10.677 -2.629 40.790 1.00 90.69 459 ALA A C 1
ATOM 3545 O O . ALA A 1 459 ? -11.751 -2.053 40.635 1.00 90.69 459 ALA A O 1
ATOM 3546 N N . SER A 1 460 ? -10.261 -3.596 39.970 1.00 91.25 460 SER A N 1
ATOM 3547 C CA . SER A 1 460 ? -10.992 -4.004 38.767 1.00 91.25 460 SER A CA 1
ATOM 3548 C C . SER A 1 460 ? -12.015 -5.112 39.019 1.00 91.25 460 SER A C 1
ATOM 3550 O O . SER A 1 460 ? -12.977 -5.231 38.265 1.00 91.25 460 SER A O 1
ATOM 3552 N N . PHE A 1 461 ? -11.833 -5.910 40.073 1.00 91.44 461 PHE A N 1
ATOM 3553 C CA . PHE A 1 461 ? -12.678 -7.070 40.372 1.00 91.44 461 PHE A CA 1
ATOM 3554 C C . PHE A 1 461 ? -13.477 -6.929 41.678 1.00 91.44 461 PHE A C 1
ATOM 3556 O O . PHE A 1 461 ? -14.470 -7.628 41.852 1.00 91.44 461 PHE A O 1
ATOM 3563 N N . LEU A 1 462 ? -13.102 -6.024 42.595 1.00 89.62 462 LEU A N 1
ATOM 3564 C CA . LEU A 1 462 ? -13.792 -5.833 43.879 1.00 89.62 462 LEU A CA 1
ATOM 3565 C C . LEU A 1 462 ? -14.285 -4.386 44.076 1.00 89.62 462 LEU A C 1
ATOM 3567 O O . LEU A 1 462 ? -13.593 -3.442 43.705 1.00 89.62 462 LEU A O 1
ATOM 3571 N N . PRO A 1 463 ? -15.454 -4.177 44.722 1.00 81.88 463 PRO A N 1
ATOM 3572 C CA . PRO A 1 463 ? -16.396 -5.190 45.220 1.00 81.88 463 PRO A CA 1
ATOM 3573 C C . PRO A 1 463 ? -17.269 -5.807 44.115 1.00 81.88 463 PRO A C 1
ATOM 3575 O O . PRO A 1 463 ? -18.036 -6.725 44.391 1.00 81.88 463 PRO A O 1
ATOM 3578 N N . LYS A 1 464 ? -17.194 -5.269 42.893 1.00 85.69 464 LYS A N 1
ATOM 3579 C CA . LYS A 1 464 ? -17.847 -5.784 41.690 1.00 85.69 464 LYS A CA 1
ATOM 3580 C C . LYS A 1 464 ? -16.900 -5.610 40.508 1.00 85.69 464 LYS A C 1
ATOM 3582 O O . LYS A 1 464 ? -16.143 -4.641 40.482 1.00 85.69 464 LYS A O 1
ATOM 3587 N N . LEU A 1 465 ? -17.020 -6.496 39.526 1.00 88.06 465 LEU A N 1
ATOM 3588 C CA . LEU A 1 465 ? -16.309 -6.409 38.256 1.00 88.06 465 LEU A CA 1
ATOM 3589 C C . LEU A 1 465 ? -16.559 -5.058 37.562 1.00 88.06 465 LEU A C 1
ATOM 3591 O O . LEU A 1 465 ? -17.706 -4.679 37.309 1.00 88.06 465 LEU A O 1
ATOM 3595 N N . THR A 1 466 ? -15.485 -4.332 37.259 1.00 89.50 466 THR A N 1
ATOM 3596 C CA . THR A 1 466 ? -15.519 -3.062 36.523 1.00 89.50 466 THR A CA 1
ATOM 3597 C C . THR A 1 466 ? -15.388 -3.304 35.015 1.00 89.50 466 THR A C 1
ATOM 3599 O O . THR A 1 466 ? -14.979 -4.390 34.603 1.00 89.50 466 THR A O 1
ATOM 3602 N N . PRO A 1 467 ? -15.680 -2.305 34.158 1.00 81.38 467 PRO A N 1
ATOM 3603 C CA . PRO A 1 467 ? -15.436 -2.420 32.720 1.00 81.38 467 PRO A CA 1
ATOM 3604 C C . PRO A 1 467 ? -13.987 -2.788 32.370 1.00 81.38 467 PRO A C 1
ATOM 3606 O O . PRO A 1 467 ? -13.789 -3.627 31.502 1.00 81.38 467 PRO A O 1
ATOM 3609 N N . ALA A 1 468 ? -13.000 -2.245 33.094 1.00 71.44 468 ALA A N 1
ATOM 3610 C CA . ALA A 1 468 ? -11.585 -2.591 32.918 1.00 71.44 468 ALA A CA 1
ATOM 3611 C C . ALA A 1 468 ? -11.286 -4.045 33.330 1.00 71.44 468 ALA A C 1
ATOM 3613 O O . ALA A 1 468 ? -10.560 -4.757 32.646 1.00 71.44 468 ALA A O 1
ATOM 3614 N N . GLY A 1 469 ? -11.903 -4.530 34.415 1.00 78.69 469 GLY A N 1
ATOM 3615 C CA . GLY A 1 469 ? -11.836 -5.946 34.791 1.00 78.69 469 GLY A CA 1
ATOM 3616 C C . GLY A 1 469 ? -12.456 -6.867 33.738 1.00 78.69 469 GLY A C 1
ATOM 3617 O O . GLY A 1 469 ? -11.924 -7.935 33.448 1.00 78.69 469 GLY A O 1
ATOM 3618 N N . ASN A 1 470 ? -13.568 -6.436 33.141 1.00 79.00 470 ASN A N 1
ATOM 3619 C CA . ASN A 1 470 ? -14.270 -7.182 32.101 1.00 79.00 470 ASN A CA 1
ATOM 3620 C C . ASN A 1 470 ? -13.503 -7.194 30.769 1.00 79.00 470 ASN A C 1
ATOM 3622 O O . ASN A 1 470 ? -13.561 -8.174 30.035 1.00 79.00 470 ASN A O 1
ATOM 3626 N N . GLU A 1 471 ? -12.768 -6.125 30.475 1.00 75.81 471 GLU A N 1
ATOM 3627 C CA . GLU A 1 471 ? -11.838 -6.040 29.350 1.00 75.81 471 GLU A CA 1
ATOM 3628 C C . GLU A 1 471 ? -10.709 -7.068 29.480 1.00 75.81 471 GLU A C 1
ATOM 3630 O O . GLU A 1 471 ? -10.536 -7.883 28.579 1.00 75.81 471 GLU A O 1
ATOM 3635 N N . TYR A 1 472 ? -10.061 -7.165 30.647 1.00 76.88 472 TYR A N 1
ATOM 3636 C CA . TYR A 1 472 ? -9.039 -8.192 30.888 1.00 76.88 472 TYR A CA 1
ATOM 3637 C C . TYR A 1 472 ? -9.535 -9.632 30.666 1.00 76.88 472 TYR A C 1
ATOM 3639 O O . TYR A 1 472 ? -8.805 -10.472 30.142 1.00 76.88 472 TYR A O 1
ATOM 3647 N N . LEU A 1 473 ? -10.778 -9.924 31.062 1.00 74.75 473 LEU A N 1
ATOM 3648 C CA . LEU A 1 473 ? -11.401 -11.239 30.874 1.00 74.75 473 LEU A CA 1
ATOM 3649 C C . LEU A 1 473 ? -11.838 -11.504 29.429 1.00 74.75 473 LEU A C 1
ATOM 3651 O O . LEU A 1 473 ? -11.968 -12.660 29.047 1.00 74.75 473 LEU A O 1
ATOM 3655 N N . ARG A 1 474 ? -12.131 -10.456 28.655 1.00 68.81 474 ARG A N 1
ATOM 3656 C CA . ARG A 1 474 ? -12.548 -10.561 27.251 1.00 68.81 474 ARG A CA 1
ATOM 3657 C C . ARG A 1 474 ? -11.346 -10.749 26.334 1.00 68.81 474 ARG A C 1
ATOM 3659 O O . ARG A 1 474 ? -11.426 -11.528 25.391 1.00 68.81 474 ARG A O 1
ATOM 3666 N N . ASP A 1 475 ? -10.264 -10.033 26.615 1.00 55.38 475 ASP A N 1
ATOM 3667 C CA . ASP A 1 475 ? -9.077 -9.985 25.761 1.00 55.38 475 ASP A CA 1
ATOM 3668 C C . ASP A 1 475 ? -8.190 -11.236 25.932 1.00 55.38 475 ASP A C 1
ATOM 3670 O O . ASP A 1 475 ? -7.305 -11.496 25.123 1.00 55.38 475 ASP A O 1
ATOM 3674 N N . SER A 1 476 ? -8.459 -12.057 26.955 1.00 54.28 476 SER A N 1
ATOM 3675 C CA . SER A 1 476 ? -7.889 -13.399 27.118 1.00 54.28 476 SER A CA 1
ATOM 3676 C C . SER A 1 476 ? -8.978 -14.458 26.942 1.00 54.28 476 SER A C 1
ATOM 3678 O O . SER A 1 476 ? -10.015 -14.397 27.595 1.00 54.28 476 SER A O 1
ATOM 3680 N N . TYR A 1 477 ? -8.752 -15.469 26.105 1.00 47.72 477 TYR A N 1
ATOM 3681 C CA . TYR A 1 477 ? -9.749 -16.518 25.870 1.00 47.72 477 TYR A CA 1
ATOM 3682 C C . TYR A 1 477 ? -10.013 -17.374 27.127 1.00 47.72 477 TYR A C 1
ATOM 3684 O O . TYR A 1 477 ? -9.085 -17.801 27.814 1.00 47.72 477 TYR A O 1
ATOM 3692 N N . GLY A 1 478 ? -11.284 -17.669 27.416 1.00 66.31 478 GLY A N 1
ATOM 3693 C CA . GLY A 1 478 ? -11.681 -18.608 28.474 1.00 66.31 478 GLY A CA 1
ATOM 3694 C C . GLY A 1 478 ? -11.280 -18.173 29.890 1.00 66.31 478 GLY A C 1
ATOM 3695 O O . GLY A 1 478 ? -11.571 -17.062 30.324 1.00 66.31 478 GLY A O 1
ATOM 3696 N N . ASP A 1 479 ? -10.642 -19.074 30.637 1.00 74.19 479 ASP A N 1
ATOM 3697 C CA . ASP A 1 479 ? -10.128 -18.844 31.993 1.00 74.19 479 ASP A CA 1
ATOM 3698 C C . ASP A 1 479 ? -8.621 -18.515 32.014 1.00 74.19 479 ASP A C 1
ATOM 3700 O O . ASP A 1 479 ? -8.020 -18.391 33.088 1.00 74.19 479 ASP A O 1
ATOM 3704 N N . HIS A 1 480 ? -7.996 -18.334 30.840 1.00 80.56 480 HIS A N 1
ATOM 3705 C CA . HIS A 1 480 ? -6.554 -18.126 30.713 1.00 80.56 480 HIS A CA 1
ATOM 3706 C C . HIS A 1 480 ? -6.060 -16.875 31.435 1.00 80.56 480 HIS A C 1
ATOM 3708 O O . HIS A 1 480 ? -4.987 -16.938 32.038 1.00 80.56 480 HIS A O 1
ATOM 3714 N N . PHE A 1 481 ? -6.829 -15.778 31.440 1.00 87.00 481 PHE A N 1
ATOM 3715 C CA . PHE A 1 481 ? -6.480 -14.590 32.228 1.00 87.00 481 PHE A CA 1
ATOM 3716 C C . PHE A 1 481 ? -6.323 -14.952 33.701 1.00 87.00 481 PHE A C 1
ATOM 3718 O O . PHE A 1 481 ? -5.268 -14.727 34.291 1.00 87.00 481 PHE A O 1
ATOM 3725 N N . VAL A 1 482 ? -7.355 -15.567 34.286 1.00 88.50 482 VAL A N 1
ATOM 3726 C CA . VAL A 1 482 ? -7.382 -15.897 35.713 1.00 88.50 482 VAL A CA 1
ATOM 3727 C C . VAL A 1 482 ? -6.288 -16.899 36.052 1.00 88.50 482 VAL A C 1
ATOM 3729 O O . VAL A 1 482 ? -5.501 -16.634 36.957 1.00 88.50 482 VAL A O 1
ATOM 3732 N N . ARG A 1 483 ? -6.163 -17.998 35.298 1.00 89.38 483 ARG A N 1
ATOM 3733 C CA . ARG A 1 483 ? -5.090 -18.988 35.493 1.00 89.38 483 ARG A CA 1
ATOM 3734 C C . ARG A 1 483 ? -3.708 -18.341 35.460 1.00 89.38 483 ARG A C 1
ATOM 3736 O O . ARG A 1 483 ? -2.879 -18.615 36.324 1.00 89.38 483 ARG A O 1
ATOM 3743 N N . SER A 1 484 ? -3.478 -17.458 34.492 1.00 89.50 484 SER A N 1
ATOM 3744 C CA . SER A 1 484 ? -2.200 -16.771 34.319 1.00 89.50 484 SER A CA 1
ATOM 3745 C C . SER A 1 484 ? -1.908 -15.798 35.456 1.00 89.50 484 SER A C 1
ATOM 3747 O O . SER A 1 484 ? -0.798 -15.804 35.982 1.00 89.50 484 SER A O 1
ATOM 3749 N N . GLN A 1 485 ? -2.896 -15.011 35.901 1.00 94.31 485 GLN A N 1
ATOM 3750 C CA . GLN A 1 485 ? -2.727 -14.142 37.068 1.00 94.31 485 GLN A CA 1
ATOM 3751 C C . GLN A 1 485 ? -2.438 -14.965 38.328 1.00 94.31 485 GLN A C 1
ATOM 3753 O O . GLN A 1 485 ? -1.464 -14.690 39.025 1.00 94.31 485 GLN A O 1
ATOM 3758 N N . LEU A 1 486 ? -3.218 -16.016 38.606 1.00 93.56 486 LEU A N 1
ATOM 3759 C CA . LEU A 1 486 ? -2.983 -16.895 39.758 1.00 93.56 486 LEU A CA 1
ATOM 3760 C C . LEU A 1 486 ? -1.575 -17.499 39.725 1.00 93.56 486 LEU A C 1
ATOM 3762 O O . LEU A 1 486 ? -0.907 -17.543 40.757 1.00 93.56 486 LEU A O 1
ATOM 3766 N N . LYS A 1 487 ? -1.088 -17.870 38.538 1.00 92.62 487 LYS A N 1
ATOM 3767 C CA . LYS A 1 487 ? 0.264 -18.388 38.336 1.00 92.62 487 LYS A CA 1
ATOM 3768 C C . LYS A 1 487 ? 1.353 -17.349 38.603 1.00 92.62 487 LYS A C 1
ATOM 3770 O O . LYS A 1 487 ? 2.280 -17.645 39.353 1.00 92.62 487 LYS A O 1
ATOM 3775 N N . HIS A 1 488 ? 1.220 -16.130 38.072 1.00 93.06 488 HIS A N 1
ATOM 3776 C CA . HIS A 1 488 ? 2.127 -15.012 38.385 1.00 93.06 488 HIS A CA 1
ATOM 3777 C C . HIS A 1 488 ? 2.200 -14.737 39.893 1.00 93.06 488 HIS A C 1
ATOM 3779 O O . HIS A 1 488 ? 3.249 -14.359 40.405 1.00 93.06 488 HIS A O 1
ATOM 3785 N N . TYR A 1 489 ? 1.103 -14.961 40.617 1.00 95.00 489 TYR A N 1
ATOM 3786 C CA . TYR A 1 489 ? 1.024 -14.800 42.070 1.00 95.00 489 TYR A CA 1
ATOM 3787 C C . TYR A 1 489 ? 1.345 -16.075 42.871 1.00 95.00 489 TYR A C 1
ATOM 3789 O O . TYR A 1 489 ? 1.270 -16.060 44.098 1.00 95.00 489 TYR A O 1
ATOM 3797 N N . GLY A 1 490 ? 1.723 -17.179 42.214 1.00 91.56 490 GLY A N 1
ATOM 3798 C CA . GLY A 1 490 ? 2.029 -18.461 42.861 1.00 91.56 490 GLY A CA 1
ATOM 3799 C C . GLY A 1 490 ? 0.858 -19.074 43.633 1.00 91.56 490 GLY A C 1
ATOM 3800 O O . GLY A 1 490 ? 1.063 -19.851 44.569 1.00 91.56 490 GLY A O 1
ATOM 3801 N N . VAL A 1 491 ? -0.376 -18.711 43.282 1.00 93.25 491 VAL A N 1
ATOM 3802 C CA . VAL A 1 491 ? -1.583 -19.187 43.952 1.00 93.25 491 VAL A CA 1
ATOM 3803 C C . VAL A 1 491 ? -1.917 -20.580 43.441 1.00 93.25 491 VAL A C 1
ATOM 3805 O O . VAL A 1 491 ? -2.279 -20.760 42.283 1.00 93.25 491 VAL A O 1
ATOM 3808 N N . GLN A 1 492 ? -1.824 -21.561 44.334 1.00 90.31 492 GLN A N 1
ATOM 3809 C CA . GLN A 1 492 ? -2.280 -22.925 44.077 1.00 90.31 492 GLN A CA 1
ATOM 3810 C C . GLN A 1 492 ? -3.808 -22.991 44.170 1.00 90.31 492 GLN A C 1
ATOM 3812 O O . GLN A 1 492 ? -4.396 -22.439 45.108 1.00 90.31 492 GLN A O 1
ATOM 3817 N N . PHE A 1 493 ? -4.428 -23.673 43.215 1.00 88.56 493 PHE A N 1
ATOM 3818 C CA . PHE A 1 493 ? -5.863 -23.935 43.153 1.00 88.56 493 PHE A CA 1
ATOM 3819 C C . PHE A 1 493 ? -6.096 -25.307 42.517 1.00 88.56 493 PHE A C 1
ATOM 3821 O O . PHE A 1 493 ? -5.258 -25.786 41.751 1.00 88.56 493 PHE A O 1
ATOM 3828 N N . ASP A 1 494 ? -7.217 -25.939 42.850 1.00 87.94 494 ASP A N 1
ATOM 3829 C CA . ASP A 1 494 ? -7.671 -27.138 42.146 1.00 87.94 494 ASP A CA 1
ATOM 3830 C C . ASP A 1 494 ? -8.446 -26.735 40.882 1.00 87.94 494 ASP A C 1
ATOM 3832 O O . ASP A 1 494 ? -9.215 -25.773 40.910 1.00 87.94 494 ASP A O 1
ATOM 3836 N N . ASP A 1 495 ? -8.277 -27.458 39.771 1.00 82.75 495 ASP A N 1
ATOM 3837 C CA . ASP A 1 495 ? -8.962 -27.140 38.509 1.00 82.75 495 ASP A CA 1
ATOM 3838 C C . ASP A 1 495 ? -10.494 -27.119 38.650 1.00 82.75 495 ASP A C 1
ATOM 3840 O O . ASP A 1 495 ? -11.163 -26.366 37.944 1.00 82.75 495 ASP A O 1
ATOM 3844 N N . SER A 1 496 ? -11.059 -27.879 39.597 1.00 84.81 496 SER A N 1
ATOM 3845 C CA . SER A 1 496 ? -12.497 -27.860 39.896 1.00 84.81 496 SER A CA 1
ATOM 3846 C C . SER A 1 496 ? -12.982 -26.563 40.560 1.00 84.81 496 SER A C 1
ATOM 3848 O O . SER A 1 496 ? -14.185 -26.295 40.557 1.00 84.81 496 SER A O 1
ATOM 3850 N N . GLU A 1 497 ? -12.079 -25.738 41.108 1.00 84.00 497 GLU A N 1
ATOM 3851 C CA . GLU A 1 497 ? -12.410 -24.422 41.672 1.00 84.00 497 GLU A CA 1
ATOM 3852 C C . GLU A 1 497 ? -12.622 -23.351 40.590 1.00 84.00 497 GLU A C 1
ATOM 3854 O O . GLU A 1 497 ? -13.190 -22.294 40.884 1.00 84.00 497 GLU A O 1
ATOM 3859 N N . ILE A 1 498 ? -12.190 -23.593 39.346 1.00 83.56 498 ILE A N 1
ATOM 3860 C CA . ILE A 1 498 ? -12.453 -22.686 38.228 1.00 83.56 498 ILE A CA 1
ATOM 3861 C C . ILE A 1 498 ? -13.814 -23.008 37.609 1.00 83.56 498 ILE A C 1
ATOM 3863 O O . ILE A 1 498 ? -14.010 -24.020 36.945 1.00 83.56 498 ILE A O 1
ATOM 3867 N N . THR A 1 499 ? -14.759 -22.084 37.775 1.00 77.50 499 THR A N 1
ATOM 3868 C CA . THR A 1 499 ? -16.059 -22.113 37.094 1.00 77.50 499 THR A CA 1
ATOM 3869 C C . THR A 1 499 ? -16.184 -20.940 36.124 1.00 77.50 499 THR A C 1
ATOM 3871 O O . THR A 1 499 ? -15.873 -19.802 36.492 1.00 77.50 499 THR A O 1
ATOM 3874 N N . GLY A 1 500 ? -16.683 -21.187 34.909 1.00 80.88 500 GLY A N 1
ATOM 3875 C CA . GLY A 1 500 ? -16.781 -20.161 33.865 1.00 80.88 500 GLY A CA 1
ATOM 3876 C C . GLY A 1 500 ? -15.396 -19.645 33.462 1.00 80.88 500 GLY A C 1
ATOM 3877 O O . GLY A 1 500 ? -14.500 -20.431 33.195 1.00 80.88 500 GLY A O 1
ATOM 3878 N N . ASN A 1 501 ? -15.202 -18.327 33.470 1.00 76.88 501 ASN A N 1
ATOM 3879 C CA . ASN A 1 501 ? -13.907 -17.681 33.206 1.00 76.88 501 ASN A CA 1
ATOM 3880 C C . ASN A 1 501 ? -13.024 -17.520 34.466 1.00 76.88 501 ASN A C 1
ATOM 3882 O O . ASN A 1 501 ? -12.059 -16.762 34.452 1.00 76.88 501 ASN A O 1
ATOM 3886 N N . GLY A 1 502 ? -13.372 -18.173 35.585 1.00 83.62 502 GLY A N 1
ATOM 3887 C CA . GLY A 1 502 ? -12.596 -18.138 36.832 1.00 83.62 502 GLY A CA 1
ATOM 3888 C C . GLY A 1 502 ? -12.770 -16.878 37.689 1.00 83.62 502 GLY A C 1
ATOM 3889 O O . GLY A 1 502 ? -12.137 -16.769 38.739 1.00 83.62 502 GLY A O 1
ATOM 3890 N N . THR A 1 503 ? -13.645 -15.942 37.303 1.00 88.19 503 THR A N 1
ATOM 3891 C CA . THR A 1 503 ? -13.826 -14.652 38.005 1.00 88.19 503 THR A CA 1
ATOM 3892 C C . THR A 1 503 ? -14.119 -14.817 39.498 1.00 88.19 503 THR A C 1
ATOM 3894 O O . THR A 1 503 ? -13.509 -14.138 40.318 1.00 88.19 503 THR A O 1
ATOM 3897 N N . GLN A 1 504 ? -14.988 -15.760 39.878 1.00 88.56 504 GLN A N 1
ATOM 3898 C CA . GLN A 1 504 ? -15.338 -15.994 41.288 1.00 88.56 504 GLN A CA 1
ATOM 3899 C C . GLN A 1 504 ? -14.137 -16.467 42.122 1.00 88.56 504 GLN A C 1
ATOM 3901 O O . GLN A 1 504 ? -13.976 -16.065 43.277 1.00 88.56 504 GLN A O 1
ATOM 3906 N N . LEU A 1 505 ? -13.271 -17.300 41.534 1.00 91.75 505 LEU A N 1
ATOM 3907 C CA . LEU A 1 505 ? -12.039 -17.736 42.183 1.00 91.75 505 LEU A CA 1
ATOM 3908 C C . LEU A 1 505 ? -11.081 -16.554 42.347 1.00 91.75 505 LEU A C 1
ATOM 3910 O O . LEU A 1 505 ? -10.545 -16.356 43.437 1.00 91.75 505 LEU A O 1
ATOM 3914 N N . LEU A 1 506 ? -10.913 -15.733 41.305 1.00 92.56 506 LEU A N 1
ATOM 3915 C CA . LEU A 1 506 ? -10.068 -14.543 41.373 1.00 92.56 506 LEU A CA 1
ATOM 3916 C C . LEU A 1 506 ? -10.571 -13.552 42.435 1.00 92.56 506 LEU A C 1
ATOM 3918 O O . LEU A 1 506 ? -9.777 -13.080 43.244 1.00 92.56 506 LEU A O 1
ATOM 3922 N N . GLU A 1 507 ? -11.879 -13.298 42.513 1.00 92.50 507 GLU A N 1
ATOM 3923 C CA . GLU A 1 507 ? -12.481 -12.462 43.560 1.00 92.50 507 GLU A CA 1
ATOM 3924 C C . GLU A 1 507 ? -12.179 -13.001 44.967 1.00 92.50 507 GLU A C 1
ATOM 3926 O O . GLU A 1 507 ? -11.739 -12.242 45.833 1.00 92.50 507 GLU A O 1
ATOM 3931 N N . LYS A 1 508 ? -12.334 -14.314 45.196 1.00 93.00 508 LYS A N 1
ATOM 3932 C CA . LYS A 1 508 ? -12.019 -14.975 46.477 1.00 93.00 508 LYS A CA 1
ATOM 3933 C C . LYS A 1 508 ? -10.534 -14.854 46.836 1.00 93.00 508 LYS A C 1
ATOM 3935 O O . LYS A 1 508 ? -10.192 -14.584 47.988 1.00 93.00 508 LYS A O 1
ATOM 3940 N N . VAL A 1 509 ? -9.644 -15.038 45.862 1.00 93.94 509 VAL A N 1
ATOM 3941 C CA . VAL A 1 509 ? -8.184 -14.929 46.029 1.00 93.94 509 VAL A CA 1
ATOM 3942 C C . VAL A 1 509 ? -7.774 -13.484 46.339 1.00 93.94 509 VAL A C 1
ATOM 3944 O O . VAL A 1 509 ? -6.975 -13.259 47.253 1.00 93.94 509 VAL A O 1
ATOM 3947 N N . LEU A 1 510 ? -8.365 -12.503 45.651 1.00 93.75 510 LEU A N 1
ATOM 3948 C CA . LEU A 1 510 ? -8.146 -11.076 45.900 1.00 93.75 510 LEU A CA 1
ATOM 3949 C C . LEU A 1 510 ? -8.675 -10.656 47.277 1.00 93.75 510 LEU A C 1
ATOM 3951 O O . LEU A 1 510 ? -7.982 -9.956 48.019 1.00 93.75 510 LEU A O 1
ATOM 3955 N N . GLN A 1 511 ? -9.865 -11.113 47.673 1.00 93.19 511 GLN A N 1
ATOM 3956 C CA . GLN A 1 511 ? -10.406 -10.880 49.019 1.00 93.19 511 GLN A CA 1
ATOM 3957 C C . GLN A 1 511 ? -9.496 -11.465 50.106 1.00 93.19 511 GLN A C 1
ATOM 3959 O O . GLN A 1 511 ? -9.317 -10.842 51.148 1.00 93.19 511 GLN A O 1
ATOM 3964 N N . ALA A 1 512 ? -8.866 -12.611 49.837 1.00 91.69 512 ALA A N 1
ATOM 3965 C CA . ALA A 1 512 ? -7.910 -13.255 50.735 1.00 91.69 512 ALA A CA 1
ATOM 3966 C C . ALA A 1 512 ? -6.495 -12.633 50.725 1.00 91.69 512 ALA A C 1
ATOM 3968 O O . ALA A 1 512 ? -5.633 -13.113 51.457 1.00 91.69 512 ALA A O 1
ATOM 3969 N N . GLY A 1 513 ? -6.229 -11.609 49.901 1.00 91.69 513 GLY A N 1
ATOM 3970 C CA . GLY A 1 513 ? -4.917 -10.941 49.825 1.00 91.69 513 GLY A CA 1
ATOM 3971 C C . GLY A 1 513 ? -3.813 -11.765 49.154 1.00 91.69 513 GLY A C 1
ATOM 3972 O O . GLY A 1 513 ? -2.637 -11.420 49.213 1.00 91.69 513 GLY A O 1
ATOM 3973 N N . LYS A 1 514 ? -4.167 -12.861 48.478 1.00 91.69 514 LYS A N 1
ATOM 3974 C CA . LYS A 1 514 ? -3.192 -13.789 47.884 1.00 91.69 514 LYS A CA 1
ATOM 3975 C C . LYS A 1 514 ? -2.491 -13.248 46.628 1.00 91.69 514 LYS A C 1
ATOM 3977 O O . LYS A 1 514 ? -1.513 -13.841 46.197 1.00 91.69 514 LYS A O 1
ATOM 3982 N N . CYS A 1 515 ? -2.959 -12.130 46.066 1.00 92.00 515 CYS A N 1
ATOM 3983 C CA . CYS A 1 515 ? -2.308 -11.425 44.952 1.00 92.00 515 CYS A CA 1
ATOM 3984 C C . CYS A 1 515 ? -1.635 -10.109 45.386 1.00 92.00 515 CYS A C 1
ATOM 3986 O O . CYS A 1 515 ? -1.347 -9.257 44.546 1.00 92.00 515 CYS A O 1
ATOM 3988 N N . ASP A 1 516 ? -1.407 -9.901 46.686 1.00 89.69 516 ASP A N 1
ATOM 3989 C CA . ASP A 1 516 ? -0.803 -8.655 47.174 1.00 89.69 516 ASP A CA 1
ATOM 3990 C C . ASP A 1 516 ? 0.720 -8.611 46.933 1.00 89.69 516 ASP A C 1
ATOM 3992 O O . ASP A 1 516 ? 1.290 -7.528 46.801 1.00 89.69 516 ASP A O 1
ATOM 3996 N N . GLN A 1 517 ? 1.386 -9.770 46.828 1.00 89.25 517 GLN A N 1
ATOM 3997 C CA . GLN A 1 517 ? 2.824 -9.885 46.554 1.00 89.25 517 GLN A CA 1
ATOM 3998 C C . GLN A 1 517 ? 3.125 -11.025 45.578 1.00 89.25 517 GLN A C 1
ATOM 4000 O O . GLN A 1 517 ? 2.469 -12.063 45.604 1.00 89.25 517 GLN A O 1
ATOM 4005 N N . VAL A 1 518 ? 4.136 -10.827 44.732 1.00 92.00 518 VAL A N 1
ATOM 4006 C CA . VAL A 1 518 ? 4.644 -11.843 43.799 1.00 92.00 518 VAL A CA 1
ATOM 4007 C C . VAL A 1 518 ? 5.693 -12.696 44.519 1.00 92.00 518 VAL A C 1
ATOM 4009 O O . VAL A 1 518 ? 6.549 -12.127 45.202 1.00 92.00 518 VAL A O 1
ATOM 4012 N N . PRO A 1 519 ? 5.671 -14.034 44.388 1.00 93.38 519 PRO A N 1
ATOM 4013 C CA . PRO A 1 519 ? 6.700 -14.880 44.980 1.00 93.38 519 PRO A CA 1
ATOM 4014 C C . PRO A 1 519 ? 8.117 -14.525 44.476 1.00 93.38 519 PRO A C 1
ATOM 4016 O O . PRO A 1 519 ? 8.286 -14.307 43.272 1.00 93.38 519 PRO A O 1
ATOM 4019 N N . PRO A 1 520 ? 9.152 -14.533 45.344 1.00 91.25 520 PRO A N 1
ATOM 4020 C CA . PRO A 1 520 ? 10.523 -14.191 44.950 1.00 91.25 520 PRO A CA 1
ATOM 4021 C C . PRO A 1 520 ? 11.048 -15.013 43.768 1.00 91.25 520 PRO A C 1
ATOM 4023 O O . PRO A 1 520 ? 11.536 -14.434 42.807 1.00 91.25 520 PRO A O 1
ATOM 4026 N N . HIS A 1 521 ? 10.823 -16.331 43.772 1.00 91.19 521 HIS A N 1
ATOM 4027 C CA . HIS A 1 521 ? 11.280 -17.223 42.700 1.00 91.19 521 HIS A CA 1
ATOM 4028 C C . HIS A 1 521 ? 10.688 -16.891 41.315 1.00 91.19 521 HIS A C 1
ATOM 4030 O O . HIS A 1 521 ? 11.349 -17.102 40.309 1.00 91.19 521 HIS A O 1
ATOM 4036 N N . ILE A 1 522 ? 9.466 -16.341 41.237 1.00 90.38 522 ILE A N 1
ATOM 4037 C CA . ILE A 1 522 ? 8.869 -15.894 39.961 1.00 90.38 522 ILE A CA 1
ATOM 4038 C C . ILE A 1 522 ? 9.523 -14.596 39.481 1.00 90.38 522 ILE A C 1
ATOM 4040 O O . ILE A 1 522 ? 9.702 -14.388 38.285 1.00 90.38 522 ILE A O 1
ATOM 4044 N N . THR A 1 523 ? 9.888 -13.719 40.418 1.00 88.75 523 THR A N 1
ATOM 4045 C CA . THR A 1 523 ? 10.586 -12.465 40.106 1.00 88.75 523 THR A CA 1
ATOM 4046 C C . THR A 1 523 ? 12.016 -12.743 39.642 1.00 88.75 523 THR A C 1
ATOM 4048 O O . THR A 1 523 ? 12.449 -12.163 38.653 1.00 88.75 523 THR A O 1
ATOM 4051 N N . GLU A 1 524 ? 12.712 -13.672 40.303 1.00 89.69 524 GLU A N 1
ATOM 4052 C CA . GLU A 1 524 ? 14.037 -14.161 39.900 1.00 89.69 524 GLU A CA 1
ATOM 4053 C C . GLU A 1 524 ? 13.982 -14.810 38.511 1.00 89.69 524 GLU A C 1
ATOM 4055 O O . GLU A 1 524 ? 14.740 -14.418 37.628 1.00 89.69 524 GLU A O 1
ATOM 4060 N N . LEU A 1 525 ? 13.015 -15.707 38.270 1.00 89.31 525 LEU A N 1
ATOM 4061 C CA . LEU A 1 525 ? 12.831 -16.351 36.966 1.00 89.31 525 LEU A CA 1
ATOM 4062 C C . LEU A 1 525 ? 12.572 -15.337 35.842 1.00 89.31 525 LEU A C 1
ATOM 4064 O O . LEU A 1 525 ? 13.130 -15.464 34.754 1.00 89.31 525 LEU A O 1
ATOM 4068 N N . ARG A 1 526 ? 11.745 -14.316 36.097 1.00 88.62 526 ARG A N 1
ATOM 4069 C CA . ARG A 1 526 ? 11.517 -13.219 35.148 1.00 88.62 526 ARG A CA 1
ATOM 4070 C C . ARG A 1 526 ? 12.818 -12.507 34.798 1.00 88.62 526 ARG A C 1
ATOM 4072 O O . ARG A 1 526 ? 13.089 -12.298 33.619 1.00 88.62 526 ARG A O 1
ATOM 4079 N N . ASP A 1 527 ? 13.585 -12.108 35.808 1.00 85.88 527 ASP A N 1
ATOM 4080 C CA . ASP A 1 527 ? 14.808 -11.325 35.618 1.00 85.88 527 ASP A CA 1
ATOM 4081 C C . ASP A 1 527 ? 15.883 -12.145 34.877 1.00 85.88 527 ASP A C 1
ATOM 4083 O O . ASP A 1 527 ? 16.570 -11.617 33.998 1.00 85.88 527 ASP A O 1
ATOM 4087 N N . GLU A 1 528 ? 15.978 -13.448 35.161 1.00 87.12 528 GLU A N 1
ATOM 4088 C CA . GLU A 1 528 ? 16.833 -14.392 34.432 1.00 87.12 528 GLU A CA 1
ATOM 4089 C C . GLU A 1 528 ? 16.424 -14.521 32.958 1.00 87.12 528 GLU A C 1
ATOM 4091 O O . GLU A 1 528 ? 17.255 -14.334 32.069 1.00 87.12 528 GLU A O 1
ATOM 4096 N N . MET A 1 529 ? 15.142 -14.796 32.685 1.00 86.31 529 MET A N 1
ATOM 4097 C CA . MET A 1 529 ? 14.632 -14.980 31.320 1.00 86.31 529 MET A CA 1
ATOM 4098 C C . MET A 1 529 ? 14.759 -13.710 30.477 1.00 86.31 529 MET A C 1
ATOM 4100 O O . MET A 1 529 ? 15.136 -13.785 29.310 1.00 86.31 529 MET A O 1
ATOM 4104 N N . HIS A 1 530 ? 14.496 -12.544 31.070 1.00 85.19 530 HIS A N 1
ATOM 4105 C CA . HIS A 1 530 ? 14.656 -11.251 30.404 1.00 85.19 530 HIS A CA 1
ATOM 4106 C C . HIS A 1 530 ? 16.123 -10.955 30.072 1.00 85.19 530 HIS A C 1
ATOM 4108 O O . HIS A 1 530 ? 16.439 -10.492 28.979 1.00 85.19 530 HIS A O 1
ATOM 4114 N N . THR A 1 531 ? 17.042 -11.285 30.985 1.00 84.00 531 THR A N 1
ATOM 4115 C CA . THR A 1 531 ? 18.486 -11.114 30.757 1.00 84.00 531 THR A CA 1
ATOM 4116 C C . THR A 1 531 ? 18.998 -12.021 29.638 1.00 84.00 531 THR A C 1
ATOM 4118 O O . THR A 1 531 ? 19.806 -11.585 28.817 1.00 84.00 531 THR A O 1
ATOM 4121 N N . GLU A 1 532 ? 18.536 -13.272 29.592 1.00 84.69 532 GLU A N 1
ATOM 4122 C CA . GLU A 1 532 ? 18.852 -14.208 28.508 1.00 84.69 532 GLU A CA 1
ATOM 4123 C C . GLU A 1 532 ? 18.288 -13.739 27.168 1.00 84.69 532 GLU A C 1
ATOM 4125 O O . GLU A 1 532 ? 18.998 -13.789 26.169 1.00 84.69 532 GLU A O 1
ATOM 4130 N N . TRP A 1 533 ? 17.049 -13.242 27.156 1.00 83.56 533 TRP A N 1
ATOM 4131 C CA . TRP A 1 533 ? 16.399 -12.712 25.960 1.00 83.56 533 TRP A CA 1
ATOM 4132 C C . TRP A 1 533 ? 17.160 -11.508 25.384 1.00 83.56 533 TRP A C 1
ATOM 4134 O O . TRP A 1 533 ? 17.572 -11.530 24.226 1.00 83.56 533 TRP A O 1
ATOM 4144 N N . LEU A 1 534 ? 17.476 -10.508 26.217 1.00 81.88 534 LEU A N 1
ATOM 4145 C CA . LEU A 1 534 ? 18.293 -9.354 25.814 1.00 81.88 534 LEU A CA 1
ATOM 4146 C C . LEU A 1 534 ? 19.684 -9.757 25.300 1.00 81.88 534 LEU A C 1
ATOM 4148 O O . LEU A 1 534 ? 20.296 -9.022 24.528 1.00 81.88 534 LEU A O 1
ATOM 4152 N N . ALA A 1 535 ? 20.227 -10.893 25.744 1.00 82.62 535 ALA A N 1
ATOM 4153 C CA . ALA A 1 535 ? 21.535 -11.361 25.300 1.00 82.62 535 ALA A CA 1
ATOM 4154 C C . ALA A 1 535 ? 21.540 -11.946 23.882 1.00 82.62 535 ALA A C 1
ATOM 4156 O O . ALA A 1 535 ? 22.623 -12.097 23.317 1.00 82.62 535 ALA A O 1
ATOM 4157 N N . GLN A 1 536 ? 20.368 -12.266 23.333 1.00 79.19 536 GLN A N 1
ATOM 4158 C CA . GLN A 1 536 ? 20.212 -12.854 22.005 1.00 79.19 536 GLN A CA 1
ATOM 4159 C C . GLN A 1 536 ? 20.022 -11.795 20.900 1.00 79.19 536 GLN A C 1
ATOM 4161 O O . GLN A 1 536 ? 20.152 -12.137 19.730 1.00 79.19 536 GLN A O 1
ATOM 4166 N N . LEU A 1 537 ? 19.756 -10.532 21.260 1.00 74.94 537 LEU A N 1
ATOM 4167 C CA . LEU A 1 537 ? 19.543 -9.426 20.319 1.00 74.94 537 LEU A CA 1
ATOM 4168 C C . LEU A 1 537 ? 20.856 -8.873 19.738 1.00 74.94 537 LEU A C 1
ATOM 4170 O O . LEU A 1 537 ? 21.879 -8.770 20.426 1.00 74.94 537 LEU A O 1
ATOM 4174 N N . THR A 1 538 ? 20.800 -8.465 18.475 1.00 73.56 538 THR A N 1
ATOM 4175 C CA . THR A 1 538 ? 21.873 -7.792 17.734 1.00 73.56 538 THR A CA 1
ATOM 4176 C C . THR A 1 538 ? 21.902 -6.277 18.007 1.00 73.56 538 THR A C 1
ATOM 4178 O O . THR A 1 538 ? 20.878 -5.686 18.355 1.00 73.56 538 THR A O 1
ATOM 4181 N N . PRO A 1 539 ? 23.057 -5.597 17.840 1.00 66.06 539 PRO A N 1
ATOM 4182 C CA . PRO A 1 539 ? 23.176 -4.139 17.985 1.00 66.06 539 PRO A CA 1
ATOM 4183 C C . PRO A 1 539 ? 22.185 -3.315 17.150 1.00 66.06 539 PRO A C 1
ATOM 4185 O O . PRO A 1 539 ? 21.755 -2.261 17.603 1.00 66.06 539 PRO A O 1
ATOM 4188 N N . GLU A 1 540 ? 21.812 -3.789 15.961 1.00 62.53 540 GLU A N 1
ATOM 4189 C CA . GLU A 1 540 ? 20.882 -3.111 15.047 1.00 62.53 540 GLU A CA 1
ATOM 4190 C C . GLU A 1 540 ? 19.432 -3.191 15.548 1.00 62.53 540 GLU A C 1
ATOM 4192 O O . GLU A 1 540 ? 18.704 -2.199 15.517 1.00 62.53 540 GLU A O 1
ATOM 4197 N N . GLU A 1 541 ? 19.038 -4.335 16.115 1.00 66.06 541 GLU A N 1
ATOM 4198 C CA . GLU A 1 541 ? 17.722 -4.547 16.734 1.00 66.06 541 GLU A CA 1
ATOM 4199 C C . GLU A 1 541 ? 17.497 -3.658 17.969 1.00 66.06 541 GLU A C 1
ATOM 4201 O O . GLU A 1 541 ? 16.359 -3.318 18.300 1.00 66.06 541 GLU A O 1
ATOM 4206 N N . PHE A 1 542 ? 18.579 -3.232 18.628 1.00 68.88 542 PHE A N 1
ATOM 4207 C CA . PHE A 1 542 ? 18.540 -2.319 19.769 1.00 68.88 542 PHE A CA 1
ATOM 4208 C C . PHE A 1 542 ? 18.274 -0.853 19.392 1.00 68.88 542 PHE A C 1
ATOM 4210 O O . PHE A 1 542 ? 17.788 -0.097 20.234 1.00 68.88 542 PHE A O 1
ATOM 4217 N N . LEU A 1 543 ? 18.581 -0.417 18.162 1.00 66.19 543 LEU A N 1
ATOM 4218 C CA . LEU A 1 543 ? 18.569 1.011 17.789 1.00 66.19 543 LEU A CA 1
ATOM 4219 C C . LEU A 1 543 ? 17.169 1.652 17.831 1.00 66.19 543 LEU A C 1
ATOM 4221 O O . LEU A 1 543 ? 17.055 2.878 17.875 1.00 66.19 543 LEU A O 1
ATOM 4225 N N . GLY A 1 544 ? 16.107 0.839 17.830 1.00 67.12 544 GLY A N 1
ATOM 4226 C CA . GLY A 1 544 ? 14.723 1.283 18.020 1.00 67.12 544 GLY A CA 1
ATOM 4227 C C . GLY A 1 544 ? 14.260 1.369 19.480 1.00 67.12 544 GLY A C 1
ATOM 4228 O O . GLY A 1 544 ? 13.193 1.925 19.725 1.00 67.12 544 GLY A O 1
ATOM 4229 N N . HIS A 1 545 ? 15.042 0.842 20.431 1.00 78.94 545 HIS A N 1
ATOM 4230 C CA . HIS A 1 545 ? 14.640 0.615 21.826 1.00 78.94 545 HIS A CA 1
ATOM 4231 C C . HIS A 1 545 ? 15.740 1.032 22.827 1.00 78.94 545 HIS A C 1
ATOM 4233 O O . HIS A 1 545 ? 16.449 0.182 23.384 1.00 78.94 545 HIS A O 1
ATOM 4239 N N . PRO A 1 546 ? 15.910 2.346 23.081 1.00 81.38 546 PRO A N 1
ATOM 4240 C CA . PRO A 1 546 ? 16.916 2.881 24.005 1.00 81.38 546 PRO A CA 1
ATOM 4241 C C . PRO A 1 546 ? 16.893 2.258 25.407 1.00 81.38 546 PRO A C 1
ATOM 4243 O O . PRO A 1 546 ? 17.937 2.090 26.035 1.00 81.38 546 PRO A O 1
ATOM 4246 N N . GLU A 1 547 ? 15.714 1.888 25.901 1.00 82.88 547 GLU A N 1
ATOM 4247 C CA . GLU A 1 547 ? 15.504 1.240 27.192 1.00 82.88 547 GLU A CA 1
ATOM 4248 C C . GLU A 1 547 ? 16.217 -0.117 27.292 1.00 82.88 547 GLU A C 1
ATOM 4250 O O . GLU A 1 547 ? 16.877 -0.398 28.296 1.00 82.88 547 GLU A O 1
ATOM 4255 N N . TRP A 1 548 ? 16.185 -0.923 26.228 1.00 85.69 548 TRP A N 1
ATOM 4256 C CA . TRP A 1 548 ? 16.843 -2.229 26.192 1.00 85.69 548 TRP A CA 1
ATOM 4257 C C . TRP A 1 548 ? 18.361 -2.097 26.103 1.00 85.69 548 TRP A C 1
ATOM 4259 O O . TRP A 1 548 ? 19.078 -2.898 26.700 1.00 85.69 548 TRP A O 1
ATOM 4269 N N . ILE A 1 549 ? 18.865 -1.051 25.435 1.00 86.44 549 ILE A N 1
ATOM 4270 C CA . ILE A 1 549 ? 20.299 -0.721 25.427 1.00 86.44 549 ILE A CA 1
ATOM 4271 C C . ILE A 1 549 ? 20.779 -0.445 26.853 1.00 86.44 549 ILE A C 1
ATOM 4273 O O . ILE A 1 549 ? 21.802 -0.988 27.288 1.00 86.44 549 ILE A O 1
ATOM 4277 N N . MET A 1 550 ? 20.027 0.363 27.605 1.00 89.12 550 MET A N 1
ATOM 4278 C CA . MET A 1 550 ? 20.370 0.662 28.993 1.00 89.12 550 MET A CA 1
ATOM 4279 C C . MET A 1 550 ? 20.370 -0.604 29.852 1.00 89.12 550 MET A C 1
ATOM 4281 O O . MET A 1 550 ? 21.324 -0.837 30.593 1.00 89.12 550 MET A O 1
ATOM 4285 N N . GLU A 1 551 ? 19.358 -1.460 29.722 1.00 86.94 551 GLU A N 1
ATOM 4286 C CA . GLU A 1 551 ? 19.260 -2.724 30.464 1.00 86.94 551 GLU A CA 1
ATOM 4287 C C . GLU A 1 551 ? 20.332 -3.750 30.083 1.00 86.94 551 GLU A C 1
ATOM 4289 O O . GLU A 1 551 ? 20.872 -4.451 30.947 1.00 86.94 551 GLU A O 1
ATOM 4294 N N . ARG A 1 552 ? 20.699 -3.826 28.805 1.00 86.50 552 ARG A N 1
ATOM 4295 C CA . ARG A 1 552 ? 21.720 -4.755 28.326 1.00 86.50 552 ARG A CA 1
ATOM 4296 C C . ARG A 1 552 ? 23.106 -4.370 28.830 1.00 86.50 552 ARG A C 1
ATOM 4298 O O . ARG A 1 552 ? 23.810 -5.228 29.365 1.00 86.50 552 ARG A O 1
ATOM 4305 N N . TYR A 1 553 ? 23.483 -3.102 28.678 1.00 86.44 553 TYR A N 1
ATOM 4306 C CA . TYR A 1 553 ? 24.868 -2.663 28.854 1.00 86.44 553 TYR A CA 1
ATOM 4307 C C . TYR A 1 553 ? 25.140 -1.941 30.181 1.00 86.44 553 TYR A C 1
ATOM 4309 O O . TYR A 1 553 ? 26.278 -1.977 30.654 1.00 86.44 553 TYR A O 1
ATOM 4317 N N . PHE A 1 554 ? 24.144 -1.301 30.805 1.00 89.31 554 PHE A N 1
ATOM 4318 C CA . PHE A 1 554 ? 24.397 -0.327 31.880 1.00 89.31 554 PHE A CA 1
ATOM 4319 C C . PHE A 1 554 ? 23.551 -0.498 33.152 1.00 89.31 554 PHE A C 1
ATOM 4321 O O . PHE A 1 554 ? 23.920 0.063 34.187 1.00 89.31 554 PHE A O 1
ATOM 4328 N N . LEU A 1 555 ? 22.452 -1.257 33.123 1.00 87.44 555 LEU A N 1
ATOM 4329 C CA . LEU A 1 555 ? 21.555 -1.448 34.269 1.00 87.44 555 LEU A CA 1
ATOM 4330 C C . LEU A 1 555 ? 21.413 -2.922 34.650 1.00 87.44 555 LEU A C 1
ATOM 4332 O O . LEU A 1 555 ? 21.306 -3.774 33.780 1.00 87.44 555 LEU A O 1
ATOM 4336 N N . THR A 1 556 ? 21.294 -3.230 35.938 1.00 82.69 556 THR A N 1
ATOM 4337 C CA . THR A 1 556 ? 20.855 -4.537 36.454 1.00 82.69 556 THR A CA 1
ATOM 4338 C C . THR A 1 556 ? 19.631 -4.312 37.332 1.00 82.69 556 THR A C 1
ATOM 4340 O O . THR A 1 556 ? 19.683 -3.528 38.279 1.00 82.69 556 THR A O 1
ATOM 4343 N N . SER A 1 557 ? 18.502 -4.934 36.975 1.00 73.38 557 SER A N 1
ATOM 4344 C CA . SER A 1 557 ? 17.198 -4.728 37.635 1.00 73.38 557 SER A CA 1
ATOM 4345 C C . SER A 1 557 ? 16.830 -3.238 37.784 1.00 73.38 557 SER A C 1
ATOM 4347 O O . SER A 1 557 ? 16.379 -2.786 38.838 1.00 73.38 557 SER A O 1
ATOM 4349 N N . GLY A 1 558 ? 17.084 -2.450 36.731 1.00 76.06 558 GLY A N 1
ATOM 4350 C CA . GLY A 1 558 ? 16.810 -1.008 36.683 1.00 76.06 558 GLY A CA 1
ATOM 4351 C C . GLY A 1 558 ? 17.779 -0.124 37.478 1.00 76.06 558 GLY A C 1
ATOM 4352 O O . GLY A 1 558 ? 17.570 1.085 37.547 1.00 76.06 558 GLY A O 1
ATOM 4353 N N . GLN A 1 559 ? 18.831 -0.687 38.084 1.00 83.19 559 GLN A N 1
ATOM 4354 C CA . GLN A 1 559 ? 19.851 0.066 38.821 1.00 83.19 559 GLN A CA 1
ATOM 4355 C C . GLN A 1 559 ? 21.172 0.141 38.043 1.00 83.19 559 GLN A C 1
ATOM 4357 O O . GLN A 1 559 ? 21.545 -0.850 37.421 1.00 83.19 559 GLN A O 1
ATOM 4362 N N . PRO A 1 560 ? 21.913 1.266 38.095 1.00 88.81 560 PRO A N 1
ATOM 4363 C CA . PRO A 1 560 ? 23.212 1.398 37.433 1.00 88.81 560 PRO A CA 1
ATOM 4364 C C . PRO A 1 560 ? 24.202 0.304 37.855 1.00 88.81 560 PRO A C 1
ATOM 4366 O O . PRO A 1 560 ? 24.556 0.210 39.032 1.00 88.81 560 PRO A O 1
ATOM 4369 N N . ASP A 1 561 ? 24.693 -0.479 36.892 1.00 87.00 561 ASP A N 1
ATOM 4370 C CA . ASP A 1 561 ? 25.639 -1.573 37.116 1.00 87.00 561 ASP A CA 1
ATOM 4371 C C . ASP A 1 561 ? 26.924 -1.379 36.300 1.00 87.00 561 ASP A C 1
ATOM 4373 O O . ASP A 1 561 ? 26.989 -1.593 35.089 1.00 87.00 561 ASP A O 1
ATOM 4377 N N . ARG A 1 562 ? 27.989 -0.993 37.005 1.00 86.19 562 ARG A N 1
ATOM 4378 C CA . ARG A 1 562 ? 29.313 -0.743 36.418 1.00 86.19 562 ARG A CA 1
ATOM 4379 C C . ARG A 1 562 ? 30.075 -2.017 36.064 1.00 86.19 562 ARG A C 1
ATOM 4381 O O . ARG A 1 562 ? 31.093 -1.926 35.386 1.00 86.19 562 ARG A O 1
ATOM 4388 N N . ALA A 1 563 ? 29.635 -3.179 36.545 1.00 84.12 563 ALA A N 1
ATOM 4389 C CA . ALA A 1 563 ? 30.284 -4.447 36.243 1.00 84.12 563 ALA A CA 1
ATOM 4390 C C . ALA A 1 563 ? 29.899 -4.981 34.854 1.00 84.12 563 ALA A C 1
ATOM 4392 O O . ALA A 1 563 ? 30.674 -5.741 34.279 1.00 84.12 563 ALA A O 1
ATOM 4393 N N . LYS A 1 564 ? 28.747 -4.565 34.300 1.00 82.50 564 LYS A N 1
ATOM 4394 C CA . LYS A 1 564 ? 28.258 -5.024 32.987 1.00 82.50 564 LYS A CA 1
ATOM 4395 C C . LYS A 1 564 ? 29.136 -4.586 31.821 1.00 82.50 564 LYS A C 1
ATOM 4397 O O . LYS A 1 564 ? 29.429 -5.387 30.940 1.00 82.50 564 LYS A O 1
ATOM 4402 N N . THR A 1 565 ? 29.577 -3.333 31.835 1.00 82.19 565 THR A N 1
ATOM 4403 C CA . THR A 1 565 ? 30.365 -2.759 30.744 1.00 82.19 565 THR A CA 1
ATOM 4404 C C . THR A 1 565 ? 31.494 -1.922 31.314 1.00 82.19 565 THR A C 1
ATOM 4406 O O . THR A 1 565 ? 31.254 -0.967 32.046 1.00 82.19 565 THR A O 1
ATOM 4409 N N . THR A 1 566 ? 32.733 -2.263 30.966 1.00 80.94 566 THR A N 1
ATOM 4410 C CA . THR A 1 566 ? 33.940 -1.529 31.383 1.00 80.94 566 THR A CA 1
ATOM 4411 C C . THR A 1 566 ? 34.530 -0.661 30.270 1.00 80.94 566 THR A C 1
ATOM 4413 O O . THR A 1 566 ? 35.374 0.188 30.548 1.00 80.94 566 THR A O 1
ATOM 4416 N N . MET A 1 567 ? 34.081 -0.851 29.026 1.00 84.75 567 MET A N 1
ATOM 4417 C CA . MET A 1 567 ? 34.529 -0.122 27.836 1.00 84.75 567 MET A CA 1
ATOM 4418 C C . MET A 1 567 ? 33.470 0.875 27.348 1.00 84.75 567 MET A C 1
ATOM 4420 O O . MET A 1 567 ? 32.320 0.843 27.775 1.00 84.75 567 MET A O 1
ATOM 4424 N N . VAL A 1 568 ? 33.862 1.781 26.456 1.00 88.88 568 VAL A N 1
ATOM 4425 C CA . VAL A 1 568 ? 32.917 2.659 25.755 1.00 88.88 568 VAL A CA 1
ATOM 4426 C C . VAL A 1 568 ? 32.231 1.859 24.653 1.00 88.88 568 VAL A C 1
ATOM 4428 O O . VAL A 1 568 ? 32.907 1.162 23.899 1.00 88.88 568 VAL A O 1
ATOM 4431 N N . VAL A 1 569 ? 30.910 1.971 24.554 1.00 89.06 569 VAL A N 1
ATOM 4432 C CA . VAL A 1 569 ? 30.104 1.341 23.499 1.00 89.06 569 VAL A CA 1
ATOM 4433 C C . VAL A 1 569 ? 29.656 2.425 22.527 1.00 89.06 569 VAL A C 1
ATOM 4435 O O . VAL A 1 569 ? 29.181 3.471 22.966 1.00 89.06 569 VAL A O 1
ATOM 4438 N N . GLY A 1 570 ? 29.849 2.202 21.227 1.00 88.06 570 GLY A N 1
ATOM 4439 C CA . GLY A 1 570 ? 29.407 3.107 20.166 1.00 88.06 570 GLY A CA 1
ATOM 4440 C C . GLY A 1 570 ? 28.192 2.544 19.437 1.00 88.06 570 GLY A C 1
ATOM 4441 O O . GLY A 1 570 ? 28.199 1.371 19.071 1.00 88.06 570 GLY A O 1
ATOM 4442 N N . PHE A 1 571 ? 27.179 3.381 19.225 1.00 87.44 571 PHE A N 1
ATOM 4443 C CA . PHE A 1 571 ? 25.943 3.030 18.527 1.00 87.44 571 PHE A CA 1
ATOM 4444 C C . PHE A 1 571 ? 25.829 3.840 17.226 1.00 87.44 571 PHE A C 1
ATOM 4446 O O . PHE A 1 571 ? 25.828 5.075 17.315 1.00 87.44 571 PHE A O 1
ATOM 4453 N N . PRO A 1 572 ? 25.770 3.180 16.051 1.00 85.38 572 PRO A N 1
ATOM 4454 C CA . PRO A 1 572 ? 25.697 3.847 14.756 1.00 85.38 572 PRO A CA 1
ATOM 4455 C C . PRO A 1 572 ? 24.277 4.286 14.403 1.00 85.38 572 PRO A C 1
ATOM 4457 O O . PRO A 1 572 ? 23.305 3.585 14.675 1.00 85.38 572 PRO A O 1
ATOM 4460 N N . PHE A 1 573 ? 24.184 5.444 13.759 1.00 81.06 573 PHE A N 1
ATOM 4461 C CA . PHE A 1 573 ? 22.971 6.025 13.199 1.00 81.06 573 PHE A CA 1
ATOM 4462 C C . PHE A 1 573 ? 23.279 6.680 11.850 1.00 81.06 573 PHE A C 1
ATOM 4464 O O . PHE A 1 573 ? 24.406 7.123 11.604 1.00 81.06 573 PHE A O 1
ATOM 4471 N N . ASP A 1 574 ? 22.256 6.799 11.008 1.00 70.50 574 ASP A N 1
ATOM 4472 C CA . ASP A 1 574 ? 22.349 7.565 9.766 1.00 70.50 574 ASP A CA 1
ATOM 4473 C C . ASP A 1 574 ? 22.619 9.042 10.064 1.00 70.50 574 ASP A C 1
ATOM 4475 O O . ASP A 1 574 ? 22.044 9.618 10.992 1.00 70.50 574 ASP A O 1
ATOM 4479 N N . SER A 1 575 ? 23.451 9.677 9.241 1.00 66.25 575 SER A N 1
ATOM 4480 C CA . SER A 1 575 ? 23.883 11.074 9.403 1.00 66.25 575 SER A CA 1
ATOM 4481 C C . SER A 1 575 ? 22.734 12.097 9.407 1.00 66.25 575 SER A C 1
ATOM 4483 O O . SER A 1 575 ? 22.885 13.193 9.949 1.00 66.25 575 SER A O 1
ATOM 4485 N N . TYR A 1 576 ? 21.574 11.738 8.847 1.00 58.84 576 TYR A N 1
ATOM 4486 C CA . TYR A 1 576 ? 20.371 12.577 8.787 1.00 58.84 576 TYR A CA 1
ATOM 4487 C C . TYR A 1 576 ? 19.331 12.266 9.881 1.00 58.84 576 TYR A C 1
ATOM 4489 O O . TYR A 1 576 ? 18.324 12.970 9.994 1.00 58.84 576 TYR A O 1
ATOM 4497 N N . SER A 1 577 ? 19.536 11.223 10.693 1.00 66.38 577 SER A N 1
ATOM 4498 C CA . SER A 1 577 ? 18.583 10.810 11.729 1.00 66.38 577 SER A CA 1
ATOM 4499 C C . SER A 1 577 ? 18.765 11.635 13.004 1.00 66.38 577 SER A C 1
ATOM 4501 O O . SER A 1 577 ? 19.676 11.385 13.780 1.00 66.38 577 SER A O 1
ATOM 4503 N N . SER A 1 578 ? 17.844 12.553 13.305 1.00 68.06 578 SER A N 1
ATOM 4504 C CA . SER A 1 578 ? 17.887 13.326 14.559 1.00 68.06 578 SER A CA 1
ATOM 4505 C C . SER A 1 578 ? 17.149 12.660 15.727 1.00 68.06 578 SER A C 1
ATOM 4507 O O . SER A 1 578 ? 17.605 12.710 16.862 1.00 68.06 578 SER A O 1
ATOM 4509 N N . HIS A 1 579 ? 16.027 11.980 15.472 1.00 74.38 579 HIS A N 1
ATOM 4510 C CA . HIS A 1 579 ? 15.118 11.559 16.547 1.00 74.38 579 HIS A CA 1
ATOM 4511 C C . HIS A 1 579 ? 15.642 10.408 17.424 1.00 74.38 579 HIS A C 1
ATOM 4513 O O . HIS A 1 579 ? 15.530 10.462 18.646 1.00 74.38 579 HIS A O 1
ATOM 4519 N N . ARG A 1 580 ? 16.195 9.348 16.820 1.00 77.50 580 ARG A N 1
ATOM 4520 C CA . ARG A 1 580 ? 16.635 8.144 17.555 1.00 77.50 580 ARG A CA 1
ATOM 4521 C C . ARG A 1 580 ? 17.906 8.360 18.395 1.00 77.50 580 ARG A C 1
ATOM 4523 O O . ARG A 1 580 ? 17.911 7.927 19.549 1.00 77.50 580 ARG A O 1
ATOM 4530 N N . PRO A 1 581 ? 18.951 9.053 17.896 1.00 82.62 581 PRO A N 1
ATOM 4531 C CA . PRO A 1 581 ? 20.114 9.393 18.714 1.00 82.62 581 PRO A CA 1
ATOM 4532 C C . PRO A 1 581 ? 19.742 10.224 19.941 1.00 82.62 581 PRO A C 1
ATOM 4534 O O . PRO A 1 581 ? 20.265 9.972 21.025 1.00 82.62 581 PRO A O 1
ATOM 4537 N N . ASP A 1 582 ? 18.814 11.174 19.787 1.00 83.69 582 ASP A N 1
ATOM 4538 C CA . ASP A 1 582 ? 18.365 12.041 20.878 1.00 83.69 582 ASP A CA 1
ATOM 4539 C C . ASP A 1 582 ? 17.694 11.239 21.999 1.00 83.69 582 ASP A C 1
ATOM 4541 O O . ASP A 1 582 ? 18.016 11.437 23.172 1.00 83.69 582 ASP A O 1
ATOM 4545 N N . GLN A 1 583 ? 16.835 10.271 21.658 1.00 84.94 583 GLN A N 1
ATOM 4546 C CA . GLN A 1 583 ? 16.221 9.380 22.651 1.00 84.94 583 GLN A CA 1
ATOM 4547 C C . GLN A 1 583 ? 17.263 8.531 23.393 1.00 84.94 583 GLN A C 1
ATOM 4549 O O . GLN A 1 583 ? 17.157 8.330 24.605 1.00 84.94 583 GLN A O 1
ATOM 4554 N N . LEU A 1 584 ? 18.288 8.041 22.688 1.00 87.00 584 LEU A N 1
ATOM 4555 C CA . LEU A 1 584 ? 19.362 7.261 23.300 1.00 87.00 584 LEU A CA 1
ATOM 4556 C C . LEU A 1 584 ? 20.217 8.110 24.253 1.00 87.00 584 LEU A C 1
ATOM 4558 O O . LEU A 1 584 ? 20.554 7.673 25.357 1.00 87.00 584 LEU A O 1
ATOM 4562 N N . VAL A 1 585 ? 20.537 9.335 23.839 1.00 88.75 585 VAL A N 1
ATOM 4563 C CA . VAL A 1 585 ? 21.248 10.327 24.650 1.00 88.75 585 VAL A CA 1
ATOM 4564 C C . VAL A 1 585 ? 20.444 10.694 25.899 1.00 88.75 585 VAL A C 1
ATOM 4566 O O . VAL A 1 585 ? 21.003 10.722 26.999 1.00 88.75 585 VAL A O 1
ATOM 4569 N N . GLU A 1 586 ? 19.137 10.918 25.761 1.00 90.00 586 GLU A N 1
ATOM 4570 C CA . GLU A 1 586 ? 18.235 11.203 26.878 1.00 90.00 586 GLU A CA 1
ATOM 4571 C C . GLU A 1 586 ? 18.183 10.032 27.870 1.00 90.00 586 GLU A C 1
ATOM 4573 O O . GLU A 1 586 ? 18.382 10.223 29.074 1.00 90.00 586 GLU A O 1
ATOM 4578 N N . ALA A 1 587 ? 17.999 8.805 27.372 1.00 87.94 587 ALA A N 1
ATOM 4579 C CA . ALA A 1 587 ? 17.987 7.598 28.193 1.00 87.94 587 ALA A CA 1
ATOM 4580 C C . ALA A 1 587 ? 19.302 7.421 28.974 1.00 87.94 587 ALA A C 1
ATOM 4582 O O . ALA A 1 587 ? 19.275 7.157 30.178 1.00 87.94 587 ALA A O 1
ATOM 4583 N N . ALA A 1 588 ? 20.451 7.647 28.328 1.00 90.44 588 ALA A N 1
ATOM 4584 C CA . ALA A 1 588 ? 21.755 7.594 28.984 1.00 90.44 588 ALA A CA 1
ATOM 4585 C C . ALA A 1 588 ? 21.943 8.721 30.015 1.00 90.44 588 ALA A C 1
ATOM 4587 O O . ALA A 1 588 ? 22.504 8.493 31.088 1.00 90.44 588 ALA A O 1
ATOM 4588 N N . GLY A 1 589 ? 21.461 9.931 29.712 1.00 89.25 589 GLY A N 1
ATOM 4589 C CA . GLY A 1 589 ? 21.529 11.100 30.594 1.00 89.25 589 GLY A CA 1
ATOM 4590 C C . GLY A 1 589 ? 20.731 10.942 31.892 1.00 89.25 589 GLY A C 1
ATOM 4591 O O . GLY A 1 589 ? 21.104 11.513 32.919 1.00 89.25 589 GLY A O 1
ATOM 4592 N N . ASN A 1 590 ? 19.686 10.113 31.877 1.00 90.62 590 ASN A N 1
ATOM 4593 C CA . ASN A 1 590 ? 18.889 9.784 33.059 1.00 90.62 590 ASN A CA 1
ATOM 4594 C C . ASN A 1 590 ? 19.600 8.816 34.028 1.00 90.62 590 ASN A C 1
ATOM 4596 O O . ASN A 1 590 ? 19.164 8.652 35.171 1.00 90.62 590 ASN A O 1
ATOM 4600 N N . ILE A 1 591 ? 20.716 8.197 33.621 1.00 89.06 591 ILE A N 1
ATOM 4601 C CA . ILE A 1 591 ? 21.478 7.251 34.443 1.00 89.06 591 ILE A CA 1
ATOM 4602 C C . ILE A 1 591 ? 22.623 7.974 35.156 1.00 89.06 591 ILE A C 1
ATOM 4604 O O . ILE A 1 591 ? 23.562 8.500 34.558 1.00 89.06 591 ILE A O 1
ATOM 4608 N N . SER A 1 592 ? 22.588 7.952 36.489 1.00 87.56 592 SER A N 1
ATOM 4609 C CA . SER A 1 592 ? 23.592 8.620 37.319 1.00 87.56 592 SER A CA 1
ATOM 4610 C C . SER A 1 592 ? 25.020 8.137 37.017 1.00 87.56 592 SER A C 1
ATOM 4612 O O . SER A 1 592 ? 25.356 6.972 37.237 1.00 87.56 592 SER A O 1
ATOM 4614 N N . ARG A 1 593 ? 25.897 9.086 36.649 1.00 87.25 593 ARG A N 1
ATOM 4615 C CA . ARG A 1 593 ? 27.331 8.890 36.336 1.00 87.25 593 ARG A CA 1
ATOM 4616 C C . ARG A 1 593 ? 27.614 8.084 35.062 1.00 87.25 593 ARG A C 1
ATOM 4618 O O . ARG A 1 593 ? 28.748 7.632 34.901 1.00 87.25 593 ARG A O 1
ATOM 4625 N N . LEU A 1 594 ? 26.621 7.891 34.200 1.00 92.25 594 LEU A N 1
ATOM 4626 C CA . LEU A 1 594 ? 26.843 7.424 32.839 1.00 92.25 594 LEU A CA 1
ATOM 4627 C C . LEU A 1 594 ? 27.135 8.639 31.950 1.00 92.25 594 LEU A C 1
ATOM 4629 O O . LEU A 1 594 ? 26.499 9.684 32.083 1.00 92.25 594 LEU A O 1
ATOM 4633 N N . HIS A 1 595 ? 28.138 8.528 31.088 1.00 92.69 595 HIS A N 1
ATOM 4634 C CA . HIS A 1 595 ? 28.551 9.595 30.187 1.00 92.69 595 HIS A CA 1
ATOM 4635 C C . HIS A 1 595 ? 28.259 9.194 28.749 1.00 92.69 595 HIS A C 1
ATOM 4637 O O . HIS A 1 595 ? 28.402 8.028 28.385 1.00 92.69 595 HIS A O 1
ATOM 4643 N N . HIS A 1 596 ? 27.886 10.175 27.935 1.00 93.88 596 HIS A N 1
ATOM 4644 C CA . HIS A 1 596 ? 27.656 9.998 26.512 1.00 93.88 596 HIS A CA 1
ATOM 4645 C C . HIS A 1 596 ? 28.328 11.123 25.721 1.00 93.88 596 HIS A C 1
ATOM 4647 O O . HIS A 1 596 ? 28.543 12.219 26.245 1.00 93.88 596 HIS A O 1
ATOM 4653 N N . ALA A 1 597 ? 28.672 10.850 24.469 1.00 91.75 597 ALA A N 1
ATOM 4654 C CA . ALA A 1 597 ? 29.119 11.854 23.518 1.00 91.75 597 ALA A CA 1
ATOM 4655 C C . ALA A 1 597 ? 28.709 11.442 22.107 1.00 91.75 597 ALA A C 1
ATOM 4657 O O . ALA A 1 597 ? 28.936 10.306 21.695 1.00 91.75 597 ALA A O 1
ATOM 4658 N N . THR A 1 598 ? 28.138 12.386 21.370 1.00 89.69 598 THR A N 1
ATOM 4659 C CA . THR A 1 598 ? 27.794 12.202 19.962 1.00 89.69 598 THR A CA 1
ATOM 4660 C C . THR A 1 598 ? 28.941 12.700 19.097 1.00 89.69 598 THR A C 1
ATOM 4662 O O . THR A 1 598 ? 29.506 13.763 19.365 1.00 89.69 598 THR A O 1
ATOM 4665 N N . SER A 1 599 ? 29.278 11.939 18.063 1.00 86.50 599 SER A N 1
ATOM 4666 C CA . SER A 1 599 ? 30.225 12.337 17.030 1.00 86.50 599 SER A CA 1
ATOM 4667 C C . SER A 1 599 ? 29.619 12.154 15.650 1.00 86.50 599 SER A C 1
ATOM 4669 O O . SER A 1 599 ? 28.749 11.306 15.454 1.00 86.50 599 SER A O 1
ATOM 4671 N N . TYR A 1 600 ? 30.096 12.955 14.708 1.00 84.44 600 TYR A N 1
ATOM 4672 C CA . TYR A 1 600 ? 29.649 12.951 13.326 1.00 84.44 600 TYR A CA 1
ATOM 4673 C C . TYR A 1 600 ? 30.846 12.619 12.447 1.00 84.44 600 TYR A C 1
ATOM 4675 O O . TYR A 1 600 ? 31.861 13.319 12.469 1.00 84.44 600 TYR A O 1
ATOM 4683 N N . GLY A 1 601 ? 30.725 11.514 11.729 1.00 78.69 601 GLY A N 1
ATOM 4684 C CA . GLY A 1 601 ? 31.565 11.175 10.602 1.00 78.69 601 GLY A CA 1
ATOM 4685 C C . GLY A 1 601 ? 31.038 11.803 9.310 1.00 78.69 601 GLY A C 1
ATOM 4686 O O . GLY A 1 601 ? 30.015 12.486 9.286 1.00 78.69 601 GLY A O 1
ATOM 4687 N N . SER A 1 602 ? 31.769 11.559 8.234 1.00 69.88 602 SER A N 1
ATOM 4688 C CA . SER A 1 602 ? 31.364 11.829 6.857 1.00 69.88 602 SER A CA 1
ATOM 4689 C C . SER A 1 602 ? 30.144 11.017 6.409 1.00 69.88 602 SER A C 1
ATOM 4691 O O . SER A 1 602 ? 29.321 11.561 5.680 1.00 69.88 602 SER A O 1
ATOM 4693 N N . LYS A 1 603 ? 29.996 9.763 6.870 1.00 72.62 603 LYS A N 1
ATOM 4694 C CA . LYS A 1 603 ? 28.862 8.890 6.504 1.00 72.62 603 LYS A CA 1
ATOM 4695 C C . LYS A 1 603 ? 27.955 8.550 7.689 1.00 72.62 603 LYS A C 1
ATOM 4697 O O . LYS A 1 603 ? 26.743 8.458 7.523 1.00 72.62 603 LYS A O 1
ATOM 4702 N N . THR A 1 604 ? 28.509 8.410 8.894 1.00 80.94 604 THR A N 1
ATOM 4703 C CA . THR A 1 604 ? 27.754 7.942 10.070 1.00 80.94 604 THR A CA 1
ATOM 4704 C C . THR A 1 604 ? 27.708 8.951 11.212 1.00 80.94 604 THR A C 1
ATOM 4706 O O . THR A 1 604 ? 28.664 9.680 11.480 1.00 80.94 604 THR A O 1
ATOM 4709 N N . GLN A 1 605 ? 26.608 8.947 11.961 1.00 86.69 605 GLN A N 1
ATOM 4710 C CA . GLN A 1 605 ? 26.533 9.549 13.288 1.00 86.69 605 GLN A CA 1
ATOM 4711 C C . GLN A 1 605 ? 26.728 8.453 14.342 1.00 86.69 605 GLN A C 1
ATOM 4713 O O . GLN A 1 605 ? 26.063 7.425 14.306 1.00 86.69 605 GLN A O 1
ATOM 4718 N N . MET A 1 606 ? 27.605 8.676 15.320 1.00 87.69 606 MET A N 1
ATOM 4719 C CA . MET A 1 606 ? 27.848 7.727 16.411 1.00 87.69 606 MET A CA 1
ATOM 4720 C C . MET A 1 606 ? 27.489 8.335 17.760 1.00 87.69 606 MET A C 1
ATOM 4722 O O . MET A 1 606 ? 27.939 9.434 18.093 1.00 87.69 606 MET A O 1
ATOM 4726 N N . VAL A 1 607 ? 26.752 7.590 18.584 1.00 90.62 607 VAL A N 1
ATOM 4727 C CA . VAL A 1 607 ? 26.566 7.907 20.008 1.00 90.62 607 VAL A CA 1
ATOM 4728 C C . VAL A 1 607 ? 27.431 6.964 20.833 1.00 90.62 607 VAL A C 1
ATOM 4730 O O . VAL A 1 607 ? 27.213 5.756 20.850 1.00 90.62 607 VAL A O 1
ATOM 4733 N N . PHE A 1 608 ? 28.420 7.513 21.533 1.00 92.19 608 PHE A N 1
ATOM 4734 C CA . PHE A 1 608 ? 29.290 6.767 22.437 1.00 92.19 608 PHE A CA 1
ATOM 4735 C C . PHE A 1 608 ? 28.782 6.872 23.866 1.00 92.19 608 PHE A C 1
ATOM 4737 O O . PHE A 1 608 ? 28.507 7.977 24.325 1.00 92.19 608 PHE A O 1
ATOM 4744 N N . ILE A 1 609 ? 28.703 5.753 24.586 1.00 93.06 609 ILE A N 1
ATOM 4745 C CA . ILE A 1 609 ? 28.211 5.684 25.967 1.00 93.06 609 ILE A CA 1
ATOM 4746 C C . ILE A 1 609 ? 29.187 4.874 26.826 1.00 93.06 609 ILE A C 1
ATOM 4748 O O . ILE A 1 609 ? 29.672 3.820 26.415 1.00 93.06 609 ILE A O 1
ATOM 4752 N N . GLY A 1 610 ? 29.491 5.354 28.032 1.00 93.25 610 GLY A N 1
ATOM 4753 C CA . GLY A 1 610 ? 30.380 4.661 28.964 1.00 93.25 610 GLY A CA 1
ATOM 4754 C C . GLY A 1 610 ? 30.492 5.332 30.333 1.00 93.25 610 GLY A C 1
ATOM 4755 O O . GLY A 1 610 ? 30.028 6.448 30.553 1.00 93.25 610 GLY A O 1
ATOM 4756 N N . TRP A 1 611 ? 31.127 4.647 31.287 1.00 92.88 611 TRP A N 1
ATOM 4757 C CA . TRP A 1 611 ? 31.273 5.138 32.669 1.00 92.88 611 TRP A CA 1
ATOM 4758 C C . TRP A 1 611 ? 32.436 6.115 32.877 1.00 92.88 611 TRP A C 1
ATOM 4760 O O . TRP A 1 611 ? 32.498 6.771 33.917 1.00 92.88 611 TRP A O 1
ATOM 4770 N N . ASP A 1 612 ? 33.362 6.201 31.920 1.00 91.50 612 ASP A N 1
ATOM 4771 C CA . ASP A 1 612 ? 34.514 7.101 31.961 1.00 91.50 612 ASP A CA 1
ATOM 4772 C C . ASP A 1 612 ? 34.334 8.225 30.937 1.00 91.50 612 ASP A C 1
ATOM 4774 O O . ASP A 1 612 ? 34.404 8.015 29.725 1.00 91.50 612 ASP A O 1
ATOM 4778 N N . SER A 1 613 ? 34.119 9.439 31.442 1.00 89.88 613 SER A N 1
ATOM 4779 C CA . SER A 1 613 ? 33.918 10.631 30.619 1.00 89.88 613 SER A CA 1
ATOM 4780 C C . SER A 1 613 ? 35.093 10.930 29.681 1.00 89.88 613 SER A C 1
ATOM 4782 O O . SER A 1 613 ? 34.872 11.390 28.561 1.00 89.88 613 SER A O 1
ATOM 4784 N N . ALA A 1 614 ? 36.333 10.664 30.107 1.00 87.88 614 ALA A N 1
ATOM 4785 C CA . ALA A 1 614 ? 37.507 10.897 29.278 1.00 87.88 614 ALA A CA 1
ATOM 4786 C C . ALA A 1 614 ? 37.570 9.875 28.141 1.00 87.88 614 ALA A C 1
ATOM 4788 O O . ALA A 1 614 ? 37.785 10.267 26.997 1.00 87.88 614 ALA A O 1
ATOM 4789 N N . ALA A 1 615 ? 37.327 8.594 28.431 1.00 89.38 615 ALA A N 1
ATOM 4790 C CA . ALA A 1 615 ? 37.306 7.548 27.409 1.00 89.38 615 ALA A CA 1
ATOM 4791 C C . ALA A 1 615 ? 36.204 7.793 26.363 1.00 89.38 615 ALA A C 1
ATOM 4793 O O . ALA A 1 615 ? 36.467 7.698 25.166 1.00 89.38 615 ALA A O 1
ATOM 4794 N N . VAL A 1 616 ? 35.000 8.178 26.805 1.00 90.94 616 VAL A N 1
ATOM 4795 C CA . VAL A 1 616 ? 33.876 8.536 25.918 1.00 90.94 616 VAL A CA 1
ATOM 4796 C C . VAL A 1 616 ? 34.238 9.736 25.040 1.00 90.94 616 VAL A C 1
ATOM 4798 O O . VAL A 1 616 ? 34.041 9.706 23.827 1.00 90.94 616 VAL A O 1
ATOM 4801 N N . GLY A 1 617 ? 34.834 10.776 25.631 1.00 87.12 617 GLY A N 1
ATOM 4802 C CA . GLY A 1 617 ? 35.271 11.958 24.891 1.00 87.12 617 GLY A CA 1
ATOM 4803 C C . GLY A 1 617 ? 36.395 11.679 23.886 1.00 87.12 617 GLY A C 1
ATOM 4804 O O . GLY A 1 617 ? 36.436 12.320 22.839 1.00 87.12 617 GLY A O 1
ATOM 4805 N N . TRP A 1 618 ? 37.298 10.739 24.178 1.00 87.50 618 TRP A N 1
ATOM 4806 C CA . TRP A 1 618 ? 38.327 10.290 23.233 1.00 87.50 618 TRP A CA 1
ATOM 4807 C C . TRP A 1 618 ? 37.723 9.509 22.066 1.00 87.50 618 TRP A C 1
ATOM 4809 O O . TRP A 1 618 ? 38.020 9.835 20.921 1.00 87.50 618 TRP A O 1
ATOM 4819 N N . ALA A 1 619 ? 36.835 8.548 22.341 1.00 88.12 619 ALA A N 1
ATOM 4820 C CA . ALA A 1 619 ? 36.165 7.764 21.304 1.00 88.12 619 ALA A CA 1
ATOM 4821 C C . ALA A 1 619 ? 35.383 8.657 20.326 1.00 88.12 619 ALA A C 1
ATOM 4823 O O . ALA A 1 619 ? 35.541 8.532 19.115 1.00 88.12 619 ALA A O 1
ATOM 4824 N N . ALA A 1 620 ? 34.629 9.629 20.849 1.00 89.19 620 ALA A N 1
ATOM 4825 C CA . ALA A 1 620 ? 33.898 10.582 20.021 1.00 89.19 620 ALA A CA 1
ATOM 4826 C C . ALA A 1 620 ? 34.826 11.439 19.144 1.00 89.19 620 ALA A C 1
ATOM 4828 O O . ALA A 1 620 ? 34.547 11.630 17.964 1.00 89.19 620 ALA A O 1
ATOM 4829 N N . LYS A 1 621 ? 35.949 11.930 19.682 1.00 87.88 621 LYS A N 1
ATOM 4830 C CA . LYS A 1 621 ? 36.895 12.760 18.916 1.00 87.88 621 LYS A CA 1
ATOM 4831 C C . LYS A 1 621 ? 37.611 11.996 17.809 1.00 87.88 621 LYS A C 1
ATOM 4833 O O . LYS A 1 621 ? 37.896 12.586 16.780 1.00 87.88 621 LYS A O 1
ATOM 4838 N N . SER A 1 622 ? 37.918 10.721 18.030 1.00 85.81 622 SER A N 1
ATOM 4839 C CA . SER A 1 622 ? 38.631 9.900 17.049 1.00 85.81 622 SER A CA 1
ATOM 4840 C C . SER A 1 622 ? 37.726 9.334 15.952 1.00 85.81 622 SER A C 1
ATOM 4842 O O . SER A 1 622 ? 38.246 8.822 14.969 1.00 85.81 622 SER A O 1
ATOM 4844 N N . HIS A 1 623 ? 36.397 9.411 16.096 1.00 86.12 623 HIS A N 1
ATOM 4845 C CA . HIS A 1 623 ? 35.457 8.801 15.147 1.00 86.12 623 HIS A CA 1
ATOM 4846 C C . HIS A 1 623 ? 35.606 9.337 13.719 1.00 86.12 623 HIS A C 1
ATOM 4848 O O . HIS A 1 623 ? 35.778 8.543 12.801 1.00 86.12 623 HIS A O 1
ATOM 4854 N N . SER A 1 624 ? 35.607 10.661 13.533 1.00 81.38 624 SER A N 1
ATOM 4855 C CA . SER A 1 624 ? 35.705 11.269 12.197 1.00 81.38 624 SER A CA 1
ATOM 4856 C C . SER A 1 624 ? 36.994 10.883 11.470 1.00 81.38 624 SER A C 1
ATOM 4858 O O . SER A 1 624 ? 36.964 10.577 10.283 1.00 81.38 624 SER A O 1
ATOM 4860 N N . ASP A 1 625 ? 38.118 10.871 12.191 1.00 83.44 625 ASP A N 1
ATOM 4861 C CA . ASP A 1 625 ? 39.431 10.563 11.622 1.00 83.44 625 ASP A CA 1
ATOM 4862 C C . ASP A 1 625 ? 39.537 9.072 11.274 1.00 83.44 625 ASP A C 1
ATOM 4864 O O . ASP A 1 625 ? 39.991 8.719 10.188 1.00 83.44 625 ASP A O 1
ATOM 4868 N N . ASN A 1 626 ? 39.050 8.195 12.159 1.00 84.12 626 ASN A N 1
ATOM 4869 C CA . ASN A 1 626 ? 39.029 6.753 11.922 1.00 84.12 626 ASN A CA 1
ATOM 4870 C C . ASN A 1 626 ? 38.108 6.378 10.752 1.00 84.12 626 ASN A C 1
ATOM 4872 O O . ASN A 1 626 ? 38.457 5.509 9.956 1.00 84.12 626 ASN A O 1
ATOM 4876 N N . GLU A 1 627 ? 36.938 7.014 10.642 1.00 82.06 627 GLU A N 1
ATOM 4877 C CA . GLU A 1 627 ? 36.013 6.783 9.530 1.00 82.06 627 GLU A CA 1
ATOM 4878 C C . GLU A 1 627 ? 36.626 7.265 8.208 1.00 82.06 627 GLU A C 1
ATOM 4880 O O . GLU A 1 627 ? 36.596 6.534 7.222 1.00 82.06 627 GLU A O 1
ATOM 4885 N N . ALA A 1 628 ? 37.273 8.434 8.197 1.00 81.38 628 ALA A N 1
ATOM 4886 C CA . ALA A 1 628 ? 37.971 8.935 7.016 1.00 81.38 628 ALA A CA 1
ATOM 4887 C C . ALA A 1 628 ? 39.131 8.017 6.578 1.00 81.38 628 ALA A C 1
ATOM 4889 O O . ALA A 1 628 ? 39.321 7.787 5.382 1.00 81.38 628 ALA A O 1
ATOM 4890 N N . GLU A 1 629 ? 39.904 7.467 7.523 1.00 84.06 629 GLU A N 1
ATOM 4891 C CA . GLU A 1 629 ? 40.945 6.475 7.222 1.00 84.06 629 GLU A CA 1
ATOM 4892 C C . GLU A 1 629 ? 40.358 5.167 6.675 1.00 84.06 629 GLU A C 1
ATOM 4894 O O . GLU A 1 629 ? 40.910 4.610 5.723 1.00 84.06 629 GLU A O 1
ATOM 4899 N N . ALA A 1 630 ? 39.239 4.698 7.235 1.00 82.25 630 ALA A N 1
ATOM 4900 C CA . ALA A 1 630 ? 38.556 3.490 6.782 1.00 82.25 630 ALA A CA 1
ATOM 4901 C C . ALA A 1 630 ? 37.975 3.646 5.369 1.00 82.25 630 ALA A C 1
ATOM 4903 O O . ALA A 1 630 ? 38.190 2.768 4.535 1.00 82.25 630 ALA A O 1
ATOM 4904 N N . ILE A 1 631 ? 37.318 4.775 5.076 1.00 79.94 631 ILE A N 1
ATOM 4905 C CA . ILE A 1 631 ? 36.802 5.099 3.735 1.00 79.94 631 ILE A CA 1
ATOM 4906 C C . ILE A 1 631 ? 37.952 5.113 2.729 1.00 79.94 631 ILE A C 1
ATOM 4908 O O . ILE A 1 631 ? 37.925 4.391 1.740 1.00 79.94 631 ILE A O 1
ATOM 4912 N N . LYS A 1 632 ? 39.040 5.827 3.038 1.00 81.81 632 LYS A N 1
ATOM 4913 C CA . LYS A 1 632 ? 40.211 5.891 2.157 1.00 81.81 632 LYS A CA 1
ATOM 4914 C C . LYS A 1 632 ? 40.858 4.521 1.916 1.00 81.81 632 LYS A C 1
ATOM 4916 O O . LYS A 1 632 ? 41.377 4.262 0.826 1.00 81.81 632 LYS A O 1
ATOM 4921 N N . ALA A 1 633 ? 40.899 3.664 2.935 1.00 82.06 633 ALA A N 1
ATOM 4922 C CA . ALA A 1 633 ? 41.414 2.307 2.800 1.00 82.06 633 ALA A CA 1
ATOM 4923 C C . ALA A 1 633 ? 40.523 1.462 1.876 1.00 82.06 633 ALA A C 1
ATOM 4925 O O . ALA A 1 633 ? 41.059 0.790 0.994 1.00 82.06 633 ALA A O 1
ATOM 4926 N N . ALA A 1 634 ? 39.198 1.559 2.027 1.00 81.44 634 ALA A N 1
ATOM 4927 C CA . ALA A 1 634 ? 38.228 0.888 1.166 1.00 81.44 634 ALA A CA 1
ATOM 4928 C C . ALA A 1 634 ? 38.328 1.363 -0.295 1.00 81.44 634 ALA A C 1
ATOM 4930 O O . ALA A 1 634 ? 38.430 0.529 -1.193 1.00 81.44 634 ALA A O 1
ATOM 4931 N N . ASP A 1 635 ? 38.426 2.676 -0.533 1.00 79.56 635 ASP A N 1
ATOM 4932 C CA . ASP A 1 635 ? 38.615 3.247 -1.877 1.00 79.56 635 ASP A CA 1
ATOM 4933 C C . ASP A 1 635 ? 39.903 2.728 -2.535 1.00 79.56 635 ASP A C 1
ATOM 4935 O O . ASP A 1 635 ? 39.940 2.392 -3.721 1.00 79.56 635 ASP A O 1
ATOM 4939 N N . THR A 1 636 ? 40.979 2.619 -1.746 1.00 84.88 636 THR A N 1
ATOM 4940 C CA . THR A 1 636 ? 42.265 2.094 -2.224 1.00 84.88 636 THR A CA 1
ATOM 4941 C C . THR A 1 636 ? 42.158 0.614 -2.596 1.00 84.88 636 THR A C 1
ATOM 4943 O O . THR A 1 636 ? 42.670 0.209 -3.638 1.00 84.88 636 THR A O 1
ATOM 4946 N N . GLU A 1 637 ? 41.510 -0.203 -1.762 1.00 85.75 637 GLU A N 1
ATOM 4947 C CA . GLU A 1 637 ? 41.300 -1.633 -2.026 1.00 85.75 637 GLU A CA 1
ATOM 4948 C C . GLU A 1 637 ? 40.424 -1.857 -3.267 1.00 85.75 637 GLU A C 1
ATOM 4950 O O . GLU A 1 637 ? 40.763 -2.672 -4.132 1.00 85.75 637 GLU A O 1
ATOM 4955 N N . ARG A 1 638 ? 39.353 -1.070 -3.409 1.00 83.56 638 ARG A N 1
ATOM 4956 C CA . ARG A 1 638 ? 38.464 -1.076 -4.575 1.00 83.56 638 ARG A CA 1
ATOM 4957 C C . ARG A 1 638 ? 39.216 -0.762 -5.869 1.00 83.56 638 ARG A C 1
ATOM 4959 O O . ARG A 1 638 ? 39.081 -1.503 -6.845 1.00 83.56 638 ARG A O 1
ATOM 4966 N N . GLU A 1 639 ? 40.046 0.282 -5.892 1.00 87.00 639 GLU A N 1
ATOM 4967 C CA . GLU A 1 639 ? 40.816 0.631 -7.095 1.00 87.00 639 GLU A CA 1
ATOM 4968 C C . GLU A 1 639 ? 41.886 -0.418 -7.438 1.00 87.00 639 GLU A C 1
ATOM 4970 O O . GLU A 1 639 ? 42.131 -0.685 -8.618 1.00 87.00 639 GLU A O 1
ATOM 4975 N N . VAL A 1 640 ? 42.484 -1.077 -6.438 1.00 88.56 640 VAL A N 1
ATOM 4976 C CA . VAL A 1 640 ? 43.380 -2.220 -6.683 1.00 88.56 640 VAL A CA 1
ATOM 4977 C C . VAL A 1 640 ? 42.633 -3.334 -7.420 1.00 88.56 640 VAL A C 1
ATOM 4979 O O . VAL A 1 640 ? 43.104 -3.782 -8.466 1.00 88.56 640 VAL A O 1
ATOM 4982 N N . GLY A 1 641 ? 41.444 -3.724 -6.948 1.00 87.94 641 GLY A N 1
ATOM 4983 C CA . GLY A 1 641 ? 40.626 -4.746 -7.610 1.00 87.94 641 GLY A CA 1
ATOM 4984 C C . GLY A 1 641 ? 40.207 -4.357 -9.035 1.00 87.94 641 GLY A C 1
ATOM 4985 O O . GLY A 1 641 ? 40.321 -5.156 -9.967 1.00 87.94 641 GLY A O 1
ATOM 4986 N N . ARG A 1 642 ? 39.786 -3.102 -9.241 1.00 89.62 642 ARG A N 1
ATOM 4987 C CA . ARG A 1 642 ? 39.420 -2.559 -10.564 1.00 89.62 642 ARG A CA 1
ATOM 4988 C C . ARG A 1 642 ? 40.596 -2.575 -11.544 1.00 89.62 642 ARG A C 1
ATOM 4990 O O . ARG A 1 642 ? 40.441 -2.975 -12.702 1.00 89.62 642 ARG A O 1
ATOM 4997 N N . SER A 1 643 ? 41.783 -2.195 -11.076 1.00 90.38 643 SER A N 1
ATOM 4998 C CA . SER A 1 643 ? 43.016 -2.260 -11.863 1.00 90.38 643 SER A CA 1
ATOM 4999 C C . SER A 1 643 ? 43.397 -3.699 -12.233 1.00 90.38 643 SER A C 1
ATOM 5001 O O . SER A 1 643 ? 43.754 -3.953 -13.386 1.00 90.38 643 SER A O 1
ATOM 5003 N N . GLU A 1 644 ? 43.257 -4.658 -11.312 1.00 92.12 644 GLU A N 1
ATOM 5004 C CA . GLU A 1 644 ? 43.532 -6.078 -11.578 1.00 92.12 644 GLU A CA 1
ATOM 5005 C C . GLU A 1 644 ? 42.623 -6.661 -12.673 1.00 92.12 644 GLU A C 1
ATOM 5007 O O . GLU A 1 644 ? 43.115 -7.360 -13.565 1.00 92.12 644 GLU A O 1
ATOM 5012 N N . LEU A 1 645 ? 41.327 -6.320 -12.675 1.00 90.88 645 LEU A N 1
ATOM 5013 C CA . LEU A 1 645 ? 40.381 -6.738 -13.720 1.00 90.88 645 LEU A CA 1
ATOM 5014 C C . LEU A 1 645 ? 40.813 -6.264 -15.116 1.00 90.88 645 LEU A C 1
ATOM 5016 O O . LEU A 1 645 ? 40.791 -7.036 -16.081 1.00 90.88 645 LEU A O 1
ATOM 5020 N N . HIS A 1 646 ? 41.224 -4.999 -15.235 1.00 93.69 646 HIS A N 1
ATOM 5021 C CA . HIS A 1 646 ? 41.700 -4.448 -16.503 1.00 93.69 646 HIS A CA 1
ATOM 5022 C C . HIS A 1 646 ? 43.027 -5.085 -16.947 1.00 93.69 646 HIS A C 1
ATOM 5024 O O . HIS A 1 646 ? 43.193 -5.439 -18.119 1.00 93.69 646 HIS A O 1
ATOM 5030 N N . ASP A 1 647 ? 43.962 -5.287 -16.020 1.00 92.38 647 ASP A N 1
ATOM 5031 C CA . ASP A 1 647 ? 45.243 -5.937 -16.301 1.00 92.38 647 ASP A CA 1
ATOM 5032 C C . ASP A 1 647 ? 45.065 -7.385 -16.768 1.00 92.38 647 ASP A C 1
ATOM 5034 O O . ASP A 1 647 ? 45.750 -7.842 -17.692 1.00 92.38 647 ASP A O 1
ATOM 5038 N N . ASP A 1 648 ? 44.135 -8.122 -16.167 1.00 91.56 648 ASP A N 1
ATOM 5039 C CA . ASP A 1 648 ? 43.811 -9.485 -16.576 1.00 91.56 648 ASP A CA 1
ATOM 5040 C C . ASP A 1 648 ? 43.169 -9.532 -17.963 1.00 91.56 648 ASP A C 1
ATOM 5042 O O . ASP A 1 648 ? 43.543 -10.387 -18.781 1.00 91.56 648 ASP A O 1
ATOM 5046 N N . TYR A 1 649 ? 42.314 -8.560 -18.292 1.00 90.75 649 TYR A N 1
ATOM 5047 C CA . TYR A 1 649 ? 41.828 -8.369 -19.656 1.00 90.75 649 TYR A CA 1
ATOM 5048 C C . TYR A 1 649 ? 42.980 -8.101 -20.640 1.00 90.75 649 TYR A C 1
ATOM 5050 O O . TYR A 1 649 ? 43.077 -8.775 -21.671 1.00 90.75 649 TYR A O 1
ATOM 5058 N N . LEU A 1 650 ? 43.909 -7.189 -20.329 1.00 89.88 650 LEU A N 1
ATOM 5059 C CA . LEU A 1 650 ? 45.061 -6.896 -21.192 1.00 89.88 650 LEU A CA 1
ATOM 5060 C C . LEU A 1 650 ? 45.960 -8.126 -21.400 1.00 89.88 650 LEU A C 1
ATOM 5062 O O . LEU A 1 650 ? 46.402 -8.392 -22.524 1.00 89.88 650 LEU A O 1
ATOM 5066 N N . LYS A 1 651 ? 46.193 -8.927 -20.350 1.00 89.00 651 LYS A N 1
ATOM 5067 C CA . LYS A 1 651 ? 46.922 -10.205 -20.447 1.00 89.00 651 LYS A CA 1
ATOM 5068 C C . LYS A 1 651 ? 46.180 -11.207 -21.334 1.00 89.00 651 LYS A C 1
ATOM 5070 O O . LYS A 1 651 ? 46.819 -11.898 -22.132 1.00 89.00 651 LYS A O 1
ATOM 5075 N N . ALA A 1 652 ? 44.855 -11.306 -21.217 1.00 86.44 652 ALA A N 1
ATOM 5076 C CA . ALA A 1 652 ? 44.034 -12.176 -22.058 1.00 86.44 652 ALA A CA 1
ATOM 5077 C C . ALA A 1 652 ? 44.053 -11.728 -23.528 1.00 86.44 652 ALA A C 1
ATOM 5079 O O . ALA A 1 652 ? 44.211 -12.559 -24.427 1.00 86.44 652 ALA A O 1
ATOM 5080 N N . LEU A 1 653 ? 43.982 -10.418 -23.774 1.00 84.81 653 LEU A N 1
ATOM 5081 C CA . LEU A 1 653 ? 44.062 -9.819 -25.103 1.00 84.81 653 LEU A CA 1
ATOM 5082 C C . LEU A 1 653 ? 45.419 -10.093 -25.765 1.00 84.81 653 LEU A C 1
ATOM 5084 O O . LEU A 1 653 ? 45.461 -10.491 -26.927 1.00 84.81 653 LEU A O 1
ATOM 5088 N N . ALA A 1 654 ? 46.525 -9.977 -25.021 1.00 82.69 654 ALA A N 1
ATOM 5089 C CA . ALA A 1 654 ? 47.871 -10.272 -25.521 1.00 82.69 654 ALA A CA 1
ATOM 5090 C C . ALA A 1 654 ? 48.072 -11.749 -25.920 1.00 82.69 654 ALA A C 1
ATOM 5092 O O . ALA A 1 654 ? 48.909 -12.056 -26.770 1.00 82.69 654 ALA A O 1
ATOM 5093 N N . ARG A 1 655 ? 47.302 -12.678 -25.333 1.00 80.25 655 ARG A N 1
ATOM 5094 C CA . ARG A 1 655 ? 47.336 -14.112 -25.678 1.00 80.25 655 ARG A CA 1
ATOM 5095 C C . ARG A 1 655 ? 46.567 -14.437 -26.968 1.00 80.25 655 ARG A C 1
ATOM 5097 O O . ARG A 1 655 ? 46.854 -15.460 -27.591 1.00 80.25 655 ARG A O 1
ATOM 5104 N N . LYS A 1 656 ? 45.622 -13.589 -27.397 1.00 74.12 656 LYS A N 1
ATOM 5105 C CA . LYS A 1 656 ? 44.855 -13.748 -28.648 1.00 74.12 656 LYS A CA 1
ATOM 5106 C C . LYS A 1 656 ? 45.707 -13.290 -29.848 1.00 74.12 656 LYS A C 1
ATOM 5108 O O . LYS A 1 656 ? 45.664 -12.134 -30.253 1.00 74.12 656 LYS A O 1
ATOM 5113 N N . ASN A 1 657 ? 46.515 -14.188 -30.416 1.00 50.72 657 ASN A N 1
ATOM 5114 C CA . ASN A 1 657 ? 47.449 -13.853 -31.500 1.00 50.72 657 ASN A CA 1
ATOM 5115 C C . ASN A 1 657 ? 46.792 -13.900 -32.904 1.00 50.72 657 ASN A C 1
ATOM 5117 O O . ASN A 1 657 ? 46.209 -14.911 -33.280 1.00 50.72 657 ASN A O 1
ATOM 5121 N N . TRP A 1 658 ? 46.961 -12.807 -33.664 1.00 48.56 658 TRP A N 1
ATOM 5122 C CA . TRP A 1 658 ? 46.745 -12.588 -35.112 1.00 48.56 658 TRP A CA 1
ATOM 5123 C C . TRP A 1 658 ? 45.385 -12.988 -35.740 1.00 48.56 658 TRP A C 1
ATOM 5125 O O . TRP A 1 658 ? 45.227 -14.110 -36.205 1.00 48.56 658 TRP A O 1
ATOM 5135 N N . ILE A 1 659 ? 44.454 -12.014 -35.815 1.00 48.09 659 ILE A N 1
ATOM 5136 C CA . ILE A 1 659 ? 43.486 -11.699 -36.915 1.00 48.09 659 ILE A CA 1
ATOM 5137 C C . ILE A 1 659 ? 42.414 -10.670 -36.455 1.00 48.09 659 ILE A C 1
ATOM 5139 O O . ILE A 1 659 ? 41.651 -10.170 -37.274 1.00 48.09 659 ILE A O 1
ATOM 5143 N N . ASN A 1 660 ? 42.365 -10.256 -35.184 1.00 54.44 660 ASN A N 1
ATOM 5144 C CA . ASN A 1 660 ? 41.264 -9.400 -34.726 1.00 54.44 660 ASN A CA 1
ATOM 5145 C C . ASN A 1 660 ? 41.380 -7.925 -35.139 1.00 54.44 660 ASN A C 1
ATOM 5147 O O . ASN A 1 660 ? 42.355 -7.235 -34.843 1.00 54.44 660 ASN A O 1
ATOM 5151 N N . VAL A 1 661 ? 40.313 -7.442 -35.775 1.00 65.88 661 VAL A N 1
ATOM 5152 C CA . VAL A 1 661 ? 39.946 -6.027 -35.820 1.00 65.88 661 VAL A CA 1
ATOM 5153 C C . VAL A 1 661 ? 39.550 -5.640 -34.395 1.00 65.88 661 VAL A C 1
ATOM 5155 O O . VAL A 1 661 ? 38.570 -6.167 -33.873 1.00 65.88 661 VAL A O 1
ATOM 5158 N N . TYR A 1 662 ? 40.335 -4.781 -33.739 1.00 81.75 662 TYR A N 1
ATOM 5159 C CA . TYR A 1 662 ? 39.959 -4.239 -32.431 1.00 81.75 662 TYR A CA 1
ATOM 5160 C C . TYR A 1 662 ? 38.625 -3.499 -32.547 1.00 81.75 662 TYR A C 1
ATOM 5162 O O . TYR A 1 662 ? 38.395 -2.785 -33.527 1.00 81.75 662 TYR A O 1
ATOM 5170 N N . SER A 1 663 ? 37.752 -3.716 -31.566 1.00 85.19 663 SER A N 1
ATOM 5171 C CA . SER A 1 663 ? 36.382 -3.215 -31.558 1.00 85.19 663 SER A CA 1
ATOM 5172 C C . SER A 1 663 ? 36.087 -2.489 -30.241 1.00 85.19 663 SER A C 1
ATOM 5174 O O . SER A 1 663 ? 36.557 -2.954 -29.195 1.00 85.19 663 SER A O 1
ATOM 5176 N N . PRO A 1 664 ? 35.285 -1.405 -30.279 1.00 88.44 664 PRO A N 1
ATOM 5177 C CA . PRO A 1 664 ? 34.704 -0.780 -29.090 1.00 88.44 664 PRO A CA 1
ATOM 5178 C C . PRO A 1 664 ? 33.821 -1.707 -28.245 1.00 88.44 664 PRO A C 1
ATOM 5180 O O . PRO A 1 664 ? 33.539 -1.380 -27.105 1.00 88.44 664 PRO A O 1
ATOM 5183 N N . VAL A 1 665 ? 33.333 -2.827 -28.791 1.00 91.19 665 VAL A N 1
ATOM 5184 C CA . VAL A 1 665 ? 32.338 -3.677 -28.116 1.00 91.19 665 VAL A CA 1
ATOM 5185 C C . VAL A 1 665 ? 32.919 -4.356 -26.882 1.00 91.19 665 VAL A C 1
ATOM 5187 O O . VAL A 1 665 ? 33.945 -5.030 -26.986 1.00 91.19 665 VAL A O 1
ATOM 5190 N N . GLY A 1 666 ? 32.240 -4.229 -25.744 1.00 91.81 666 GLY A N 1
ATOM 5191 C CA . GLY A 1 666 ? 32.604 -4.868 -24.484 1.00 91.81 666 GLY A CA 1
ATOM 5192 C C . GLY A 1 666 ? 32.136 -4.092 -23.257 1.00 91.81 666 GLY A C 1
ATOM 5193 O O . GLY A 1 666 ? 31.444 -3.084 -23.386 1.00 91.81 666 GLY A O 1
ATOM 5194 N N . THR A 1 667 ? 32.547 -4.573 -22.087 1.00 93.44 667 THR A N 1
ATOM 5195 C CA . THR A 1 667 ? 32.232 -3.980 -20.779 1.00 93.44 667 THR A CA 1
ATOM 5196 C C . THR A 1 667 ? 33.412 -3.169 -20.270 1.00 93.44 667 THR A C 1
ATOM 5198 O O . THR A 1 667 ? 34.568 -3.604 -20.370 1.00 93.44 667 THR A O 1
ATOM 5201 N N . TYR A 1 668 ? 33.116 -1.991 -19.732 1.00 94.44 668 TYR A N 1
ATOM 5202 C CA . TYR A 1 668 ? 34.083 -1.022 -19.247 1.00 94.44 668 TYR A CA 1
ATOM 5203 C C . TYR A 1 668 ? 33.745 -0.594 -17.822 1.00 94.44 668 TYR A C 1
ATOM 5205 O O . TYR A 1 668 ? 32.596 -0.295 -17.510 1.00 94.44 668 TYR A O 1
ATOM 5213 N N . ILE A 1 669 ? 34.779 -0.506 -16.991 1.00 94.50 669 ILE A N 1
ATOM 5214 C CA . ILE A 1 669 ? 34.731 0.272 -15.753 1.00 94.50 669 ILE A CA 1
ATOM 5215 C C . ILE A 1 669 ? 35.017 1.735 -16.096 1.00 94.50 669 ILE A C 1
ATOM 5217 O O . ILE A 1 669 ? 35.879 2.012 -16.940 1.00 94.50 669 ILE A O 1
ATOM 5221 N N . VAL A 1 670 ? 34.284 2.656 -15.479 1.00 94.69 670 VAL A N 1
ATOM 5222 C CA . VAL A 1 670 ? 34.380 4.096 -15.739 1.00 94.69 670 VAL A CA 1
ATOM 5223 C C . VAL A 1 670 ? 34.870 4.818 -14.490 1.00 94.69 670 VAL A C 1
ATOM 5225 O O . VAL A 1 670 ? 34.501 4.450 -13.381 1.00 94.69 670 VAL A O 1
ATOM 5228 N N . ASP A 1 671 ? 35.718 5.821 -14.680 1.00 92.88 671 ASP A N 1
ATOM 5229 C CA . ASP A 1 671 ? 36.187 6.738 -13.642 1.00 92.88 671 ASP A CA 1
ATOM 5230 C C . ASP A 1 671 ? 35.780 8.163 -14.070 1.00 92.88 671 ASP A C 1
ATOM 5232 O O . ASP A 1 671 ? 36.022 8.564 -15.220 1.00 92.88 671 ASP A O 1
ATOM 5236 N N . CYS A 1 672 ? 35.127 8.913 -13.179 1.00 93.00 672 CYS A N 1
ATOM 5237 C CA . CYS A 1 672 ? 34.574 10.239 -13.473 1.00 93.00 672 CYS A CA 1
ATOM 5238 C C . CYS A 1 672 ? 34.690 11.146 -12.248 1.00 93.00 672 CYS A C 1
ATOM 5240 O O . CYS A 1 672 ? 33.844 11.139 -11.353 1.00 93.00 672 CYS A O 1
ATOM 5242 N N . LYS A 1 673 ? 35.732 11.978 -12.244 1.00 89.56 673 LYS A N 1
ATOM 5243 C CA . LYS A 1 673 ? 36.121 12.781 -11.085 1.00 89.56 673 LYS A CA 1
ATOM 5244 C C . LYS A 1 673 ? 35.020 13.744 -10.630 1.00 89.56 673 LYS A C 1
ATOM 5246 O O . LYS A 1 673 ? 34.776 13.884 -9.439 1.00 89.56 673 LYS A O 1
ATOM 5251 N N . GLU A 1 674 ? 34.346 14.399 -11.569 1.00 89.31 674 GLU A N 1
ATOM 5252 C CA . GLU A 1 674 ? 33.266 15.343 -11.275 1.00 89.31 674 GLU A CA 1
ATOM 5253 C C . GLU A 1 674 ? 32.071 14.678 -10.577 1.00 89.31 674 GLU A C 1
ATOM 5255 O O . GLU A 1 674 ? 31.392 15.337 -9.792 1.00 89.31 674 GLU A O 1
ATOM 5260 N N . ILE A 1 675 ? 31.827 13.394 -10.858 1.00 87.31 675 ILE A N 1
ATOM 5261 C CA . ILE A 1 675 ? 30.767 12.584 -10.245 1.00 87.31 675 ILE A CA 1
ATOM 5262 C C . ILE A 1 675 ? 31.216 12.090 -8.868 1.00 87.31 675 ILE A C 1
ATOM 5264 O O . ILE A 1 675 ? 30.496 12.274 -7.892 1.00 87.31 675 ILE A O 1
ATOM 5268 N N . GLU A 1 676 ? 32.437 11.562 -8.776 1.00 85.69 676 GLU A N 1
ATOM 5269 C CA . GLU A 1 676 ? 33.056 11.102 -7.526 1.00 85.69 676 GLU A CA 1
ATOM 5270 C C . GLU A 1 676 ? 33.156 12.216 -6.469 1.00 85.69 676 GLU A C 1
ATOM 5272 O O . GLU A 1 676 ? 32.981 11.963 -5.280 1.00 85.69 676 GLU A O 1
ATOM 5277 N N . GLU A 1 677 ? 33.411 13.463 -6.882 1.00 82.44 677 GLU A N 1
ATOM 5278 C CA . GLU A 1 677 ? 33.494 14.608 -5.966 1.00 82.44 677 GLU A CA 1
ATOM 5279 C C . GLU A 1 677 ? 32.120 15.122 -5.510 1.00 82.44 677 GLU A C 1
ATOM 5281 O O . GLU A 1 677 ? 31.987 15.578 -4.373 1.00 82.44 677 GLU A O 1
ATOM 5286 N N . GLN A 1 678 ? 31.110 15.095 -6.384 1.00 81.56 678 GLN A N 1
ATOM 5287 C CA . GLN A 1 678 ? 29.788 15.662 -6.093 1.00 81.56 678 GLN A CA 1
ATOM 5288 C C . GLN A 1 678 ? 28.830 14.653 -5.438 1.00 81.56 678 GLN A C 1
ATOM 5290 O O . GLN A 1 678 ? 27.978 15.063 -4.650 1.00 81.56 678 GLN A O 1
ATOM 5295 N N . TRP A 1 679 ? 29.000 13.354 -5.701 1.00 83.19 679 TRP A N 1
ATOM 5296 C CA . TRP A 1 679 ? 28.174 12.268 -5.157 1.00 83.19 679 TRP A CA 1
ATOM 5297 C C . TRP A 1 679 ? 29.028 11.022 -4.854 1.00 83.19 679 TRP A C 1
ATOM 5299 O O . TRP A 1 679 ? 28.935 9.998 -5.538 1.00 83.19 679 TRP A O 1
ATOM 5309 N N . PRO A 1 680 ? 29.867 11.082 -3.813 1.00 74.62 680 PRO A N 1
ATOM 5310 C CA . PRO A 1 680 ? 30.801 10.006 -3.491 1.00 74.62 680 PRO A CA 1
ATOM 5311 C C . PRO A 1 680 ? 30.119 8.669 -3.164 1.00 74.62 680 PRO A C 1
ATOM 5313 O O . PRO A 1 680 ? 30.712 7.627 -3.412 1.00 74.62 680 PRO A O 1
ATOM 5316 N N . ASP A 1 681 ? 28.889 8.683 -2.637 1.00 74.94 681 ASP A N 1
ATOM 5317 C CA . ASP A 1 681 ? 28.146 7.463 -2.276 1.00 74.94 681 ASP A CA 1
ATOM 5318 C C . ASP A 1 681 ? 27.509 6.749 -3.480 1.00 74.94 681 ASP A C 1
ATOM 5320 O O . ASP A 1 681 ? 27.234 5.558 -3.404 1.00 74.94 681 ASP A O 1
ATOM 5324 N N . GLU A 1 682 ? 27.312 7.454 -4.597 1.00 78.94 682 GLU A N 1
ATOM 5325 C CA . GLU A 1 682 ? 26.736 6.889 -5.828 1.00 78.94 682 GLU A CA 1
ATOM 5326 C C . GLU A 1 682 ? 27.826 6.552 -6.861 1.00 78.94 682 GLU A C 1
ATOM 5328 O O . GLU A 1 682 ? 27.579 5.877 -7.854 1.00 78.94 682 GLU A O 1
ATOM 5333 N N . ALA A 1 683 ? 29.070 6.987 -6.640 1.00 82.25 683 ALA A N 1
ATOM 5334 C CA . ALA A 1 683 ? 30.178 6.797 -7.576 1.00 82.25 683 ALA A CA 1
ATOM 5335 C C . ALA A 1 683 ? 30.862 5.413 -7.466 1.00 82.25 683 ALA A C 1
ATOM 5337 O O . ALA A 1 683 ? 31.981 5.214 -7.961 1.00 82.25 683 ALA A O 1
ATOM 5338 N N . ASP A 1 684 ? 30.218 4.446 -6.800 1.00 76.31 684 ASP A N 1
ATOM 5339 C CA . ASP A 1 684 ? 30.851 3.194 -6.386 1.00 76.31 684 ASP A CA 1
ATOM 5340 C C . ASP A 1 684 ? 31.000 2.133 -7.491 1.00 76.31 684 ASP A C 1
ATOM 5342 O O . ASP A 1 684 ? 31.950 1.353 -7.459 1.00 76.31 684 ASP A O 1
ATOM 5346 N N . ASP A 1 685 ? 30.197 2.146 -8.552 1.00 82.88 685 ASP A N 1
ATOM 5347 C CA . ASP A 1 685 ? 30.311 1.134 -9.618 1.00 82.88 685 ASP A CA 1
ATOM 5348 C C . ASP A 1 685 ? 30.007 1.688 -11.015 1.00 82.88 685 ASP A C 1
ATOM 5350 O O . ASP A 1 685 ? 29.281 1.091 -11.810 1.00 82.88 685 ASP A O 1
ATOM 5354 N N . LEU A 1 686 ? 30.634 2.821 -11.360 1.00 93.06 686 LEU A N 1
ATOM 5355 C CA . LEU A 1 686 ? 30.420 3.424 -12.675 1.00 93.06 686 LEU A CA 1
ATOM 5356 C C . LEU A 1 686 ? 30.855 2.477 -13.801 1.00 93.06 686 LEU A C 1
ATOM 5358 O O . LEU A 1 686 ? 32.001 1.998 -13.841 1.00 93.06 686 LEU A O 1
ATOM 5362 N N . SER A 1 687 ? 29.946 2.234 -14.740 1.00 93.44 687 SER A N 1
ATOM 5363 C CA . SER A 1 687 ? 30.109 1.238 -15.789 1.00 93.44 687 SER A CA 1
ATOM 5364 C C . SER A 1 687 ? 29.544 1.692 -17.135 1.00 93.44 687 SER A C 1
ATOM 5366 O O . SER A 1 687 ? 28.673 2.558 -17.240 1.00 93.44 687 SER A O 1
ATOM 5368 N N . LEU A 1 688 ? 30.096 1.113 -18.202 1.00 94.38 688 LEU A N 1
ATOM 5369 C CA . LEU A 1 688 ? 29.652 1.333 -19.572 1.00 94.38 688 LEU A CA 1
ATOM 5370 C C . LEU A 1 688 ? 29.764 0.042 -20.378 1.00 94.38 688 LEU A C 1
ATOM 5372 O O . LEU A 1 688 ? 30.831 -0.562 -20.483 1.00 94.38 688 LEU A O 1
ATOM 5376 N N . ASP A 1 689 ? 28.677 -0.314 -21.041 1.00 93.94 689 ASP A N 1
ATOM 5377 C CA . ASP A 1 689 ? 28.561 -1.510 -21.857 1.00 93.94 689 ASP A CA 1
ATOM 5378 C C . ASP A 1 689 ? 28.301 -1.145 -23.313 1.00 93.94 689 ASP A C 1
ATOM 5380 O O . ASP A 1 689 ? 27.212 -0.693 -23.654 1.00 93.94 689 ASP A O 1
ATOM 5384 N N . ILE A 1 690 ? 29.273 -1.378 -24.197 1.00 93.88 690 ILE A N 1
ATOM 5385 C CA . ILE A 1 690 ? 29.191 -1.024 -25.621 1.00 93.88 690 ILE A CA 1
ATOM 5386 C C . ILE A 1 690 ? 28.866 -2.262 -26.463 1.00 93.88 690 ILE A C 1
ATOM 5388 O O . ILE A 1 690 ? 29.556 -3.279 -26.392 1.00 93.88 690 ILE A O 1
ATOM 5392 N N . ARG A 1 691 ? 27.861 -2.160 -27.337 1.00 91.62 691 ARG A N 1
ATOM 5393 C CA . ARG A 1 691 ? 27.406 -3.207 -28.267 1.00 91.62 691 ARG A CA 1
ATOM 5394 C C . ARG A 1 691 ? 27.395 -2.695 -29.705 1.00 91.62 691 ARG A C 1
ATOM 5396 O O . ARG A 1 691 ? 27.248 -1.502 -29.947 1.00 91.62 691 ARG A O 1
ATOM 5403 N N . ALA A 1 692 ? 27.550 -3.596 -30.673 1.00 89.25 692 ALA A N 1
ATOM 5404 C CA . ALA A 1 692 ? 27.363 -3.251 -32.082 1.00 89.25 692 ALA A CA 1
ATOM 5405 C C . ALA A 1 692 ? 25.869 -3.052 -32.381 1.00 89.25 692 ALA A C 1
ATOM 5407 O O . ALA A 1 692 ? 25.047 -3.823 -31.885 1.00 89.25 692 ALA A O 1
ATOM 5408 N N . ALA A 1 693 ? 25.538 -2.032 -33.173 1.00 87.00 693 ALA A N 1
ATOM 5409 C CA . ALA A 1 693 ? 24.194 -1.839 -33.711 1.00 87.00 693 ALA A CA 1
ATOM 5410 C C . ALA A 1 693 ? 24.011 -2.606 -35.035 1.00 87.00 693 ALA A C 1
ATOM 5412 O O . ALA A 1 693 ? 24.970 -3.160 -35.582 1.00 87.00 693 ALA A O 1
ATOM 5413 N N . ASP A 1 694 ? 22.784 -2.610 -35.563 1.00 84.19 694 ASP A N 1
ATOM 5414 C CA . ASP A 1 694 ? 22.473 -3.223 -36.861 1.00 84.19 694 ASP A CA 1
ATOM 5415 C C . ASP A 1 694 ? 23.141 -2.477 -38.033 1.00 84.19 694 ASP A C 1
ATOM 5417 O O . ASP A 1 694 ? 23.479 -3.086 -39.053 1.00 84.19 694 ASP A O 1
ATOM 5421 N N . GLU A 1 695 ? 23.388 -1.168 -37.885 1.00 84.25 695 GLU A N 1
ATOM 5422 C CA . GLU A 1 695 ? 24.108 -0.362 -38.874 1.00 84.25 695 GLU A CA 1
ATOM 5423 C C . GLU A 1 695 ? 25.640 -0.474 -38.687 1.00 84.25 695 GLU A C 1
ATOM 5425 O O . GLU A 1 695 ? 26.170 -0.144 -37.620 1.00 84.25 695 GLU A O 1
ATOM 5430 N N . PRO A 1 696 ? 26.400 -0.914 -39.713 1.00 82.94 696 PRO A N 1
ATOM 5431 C CA . PRO A 1 696 ? 27.846 -1.073 -39.601 1.00 82.94 696 PRO A CA 1
ATOM 5432 C C . PRO A 1 696 ? 28.564 0.236 -39.253 1.00 82.94 696 PRO A C 1
ATOM 5434 O O . PRO A 1 696 ? 28.486 1.212 -39.993 1.00 82.94 696 PRO A O 1
ATOM 5437 N N . GLY A 1 697 ? 29.345 0.223 -38.171 1.00 84.12 697 GLY A N 1
ATOM 5438 C CA . GLY A 1 697 ? 30.096 1.394 -37.706 1.00 84.12 697 GLY A CA 1
ATOM 5439 C C . GLY A 1 697 ? 29.352 2.256 -36.683 1.00 84.12 697 GLY A C 1
ATOM 5440 O O . GLY A 1 697 ? 29.959 3.190 -36.158 1.00 84.12 697 GLY A O 1
ATOM 5441 N N . ILE A 1 698 ? 28.100 1.908 -36.366 1.00 91.19 698 ILE A N 1
ATOM 5442 C CA . ILE A 1 698 ? 27.349 2.433 -35.226 1.00 91.19 698 ILE A CA 1
ATOM 5443 C C . ILE A 1 698 ? 27.385 1.428 -34.072 1.00 91.19 698 ILE A C 1
ATOM 5445 O O . ILE A 1 698 ? 27.310 0.209 -34.252 1.00 91.19 698 ILE A O 1
ATOM 5449 N N . TYR A 1 699 ? 27.511 1.958 -32.864 1.00 93.12 699 TYR A N 1
ATOM 5450 C CA . TYR A 1 699 ? 27.515 1.211 -31.619 1.00 93.12 699 TYR A CA 1
ATOM 5451 C C . TYR A 1 699 ? 26.496 1.826 -30.666 1.00 93.12 699 TYR A C 1
ATOM 5453 O O . TYR A 1 699 ? 26.308 3.040 -30.641 1.00 93.12 699 TYR A O 1
ATOM 5461 N N . LYS A 1 700 ? 25.858 0.981 -29.864 1.00 92.94 700 LYS A N 1
ATOM 5462 C CA . LYS A 1 700 ? 24.948 1.390 -28.799 1.00 92.94 700 LYS A CA 1
ATOM 5463 C C . LYS A 1 700 ? 25.588 1.036 -27.471 1.00 92.94 700 LYS A C 1
ATOM 5465 O O . LYS A 1 700 ? 25.990 -0.111 -27.284 1.00 92.94 700 LYS A O 1
ATOM 5470 N N . ALA A 1 701 ? 25.673 1.996 -26.568 1.00 93.38 701 ALA A N 1
ATOM 5471 C CA . ALA A 1 701 ? 26.164 1.780 -25.225 1.00 93.38 701 ALA A CA 1
ATOM 5472 C C . ALA A 1 701 ? 25.073 2.033 -24.18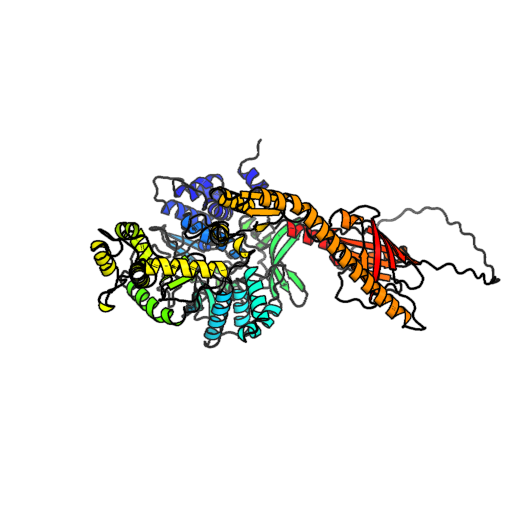9 1.00 93.38 701 ALA A C 1
ATOM 5474 O O . ALA A 1 701 ? 24.257 2.932 -24.373 1.00 93.38 701 ALA A O 1
ATOM 5475 N N . SER A 1 702 ? 25.072 1.249 -23.120 1.00 93.56 702 SER A N 1
ATOM 5476 C CA . SER A 1 702 ? 24.307 1.520 -21.901 1.00 93.56 702 SER A CA 1
ATOM 5477 C C . SER A 1 702 ? 25.298 1.911 -20.814 1.00 93.56 702 SER A C 1
ATOM 5479 O O . SER A 1 702 ? 26.346 1.273 -20.706 1.00 93.56 702 SER A O 1
ATOM 5481 N N . PHE A 1 703 ? 25.007 2.965 -20.061 1.00 93.50 703 PHE A N 1
ATOM 5482 C CA . PHE A 1 703 ? 25.873 3.438 -18.988 1.00 93.50 703 PHE A CA 1
ATOM 5483 C C . PHE A 1 703 ? 25.112 3.538 -17.676 1.00 93.50 703 PHE A C 1
ATOM 5485 O O . PHE A 1 703 ? 23.936 3.898 -17.669 1.00 93.50 703 PHE A O 1
ATOM 5492 N N . ASP A 1 704 ? 25.823 3.253 -16.595 1.00 92.69 704 ASP A N 1
ATOM 5493 C CA . ASP A 1 704 ? 25.397 3.484 -15.223 1.00 92.69 704 ASP A CA 1
ATOM 5494 C C . ASP A 1 704 ? 26.517 4.267 -14.544 1.00 92.69 704 ASP A C 1
ATOM 5496 O O . ASP A 1 704 ? 27.606 3.744 -14.311 1.00 92.69 704 ASP A O 1
ATOM 5500 N N . PHE A 1 705 ? 26.292 5.562 -14.350 1.00 92.75 705 PHE A N 1
ATOM 5501 C CA . PHE A 1 705 ? 27.213 6.484 -13.695 1.00 92.75 705 PHE A CA 1
ATOM 5502 C C . PHE A 1 705 ? 26.739 6.794 -12.260 1.00 92.75 705 PHE A C 1
ATOM 5504 O O . PHE A 1 705 ? 27.075 7.845 -11.716 1.00 92.75 705 PHE A O 1
ATOM 5511 N N . GLY A 1 706 ? 25.971 5.888 -11.642 1.00 87.81 706 GLY A N 1
ATOM 5512 C CA . GLY A 1 706 ? 25.512 6.006 -10.262 1.00 87.81 706 GLY A CA 1
ATOM 5513 C C . GLY A 1 706 ? 24.262 6.863 -10.146 1.00 87.81 706 GLY A C 1
ATOM 5514 O O . GLY A 1 706 ? 23.145 6.356 -10.117 1.00 87.81 706 GLY A O 1
ATOM 5515 N N . MET A 1 707 ? 24.429 8.191 -10.143 1.00 86.44 707 MET A N 1
ATOM 5516 C CA . MET A 1 707 ? 23.285 9.116 -10.126 1.00 86.44 707 MET A CA 1
ATOM 5517 C C . MET A 1 707 ? 22.614 9.290 -11.490 1.00 86.44 707 MET A C 1
ATOM 5519 O O . MET A 1 707 ? 21.520 9.848 -11.561 1.00 86.44 707 MET A O 1
ATOM 5523 N N . LEU A 1 708 ? 23.262 8.849 -12.571 1.00 89.19 708 LEU A N 1
ATOM 5524 C CA . LEU A 1 708 ? 22.746 8.915 -13.935 1.00 89.19 708 LEU A CA 1
ATOM 5525 C C . LEU A 1 708 ? 22.871 7.559 -14.616 1.00 89.19 708 LEU A C 1
ATOM 5527 O O . LEU A 1 708 ? 23.971 7.028 -14.738 1.00 89.19 708 LEU A O 1
ATOM 5531 N N . GLU A 1 709 ? 21.774 7.068 -15.171 1.00 92.44 709 GLU A N 1
ATOM 5532 C CA . GLU A 1 709 ? 21.776 5.918 -16.072 1.00 92.44 709 GLU A CA 1
ATOM 5533 C C . GLU A 1 709 ? 21.284 6.330 -17.456 1.00 92.44 709 GLU A C 1
ATOM 5535 O O . GLU A 1 709 ? 20.474 7.247 -17.602 1.00 92.44 709 GLU A O 1
ATOM 5540 N N . GLY A 1 710 ? 21.766 5.680 -18.510 1.00 92.38 710 GLY A N 1
ATOM 5541 C CA . GLY A 1 710 ? 21.374 6.095 -19.847 1.00 92.38 710 GLY A CA 1
ATOM 5542 C C . GLY A 1 710 ? 21.927 5.268 -20.986 1.00 92.38 710 GLY A C 1
ATOM 5543 O O . GLY A 1 710 ? 22.493 4.184 -20.828 1.00 92.38 710 GLY A O 1
ATOM 5544 N N . VAL A 1 711 ? 21.747 5.816 -22.182 1.00 93.56 711 VAL A N 1
ATOM 5545 C CA . VAL A 1 711 ? 22.158 5.211 -23.445 1.00 93.56 711 VAL A CA 1
ATOM 5546 C C . VAL A 1 711 ? 22.977 6.189 -24.269 1.00 93.56 711 VAL A C 1
ATOM 5548 O O . VAL A 1 711 ? 22.672 7.377 -24.333 1.00 93.56 711 VAL A O 1
ATOM 5551 N N . MET A 1 712 ? 24.005 5.676 -24.944 1.00 94.75 712 MET A N 1
ATOM 5552 C CA . MET A 1 712 ? 24.819 6.427 -25.896 1.00 94.75 712 MET A CA 1
ATOM 5553 C C . MET A 1 712 ? 24.782 5.750 -27.267 1.00 94.75 712 MET A C 1
ATOM 5555 O O . MET A 1 712 ? 24.981 4.541 -27.377 1.00 94.75 712 MET A O 1
ATOM 5559 N N . ILE A 1 713 ? 24.584 6.522 -28.329 1.00 94.25 713 ILE A N 1
ATOM 5560 C CA . ILE A 1 713 ? 24.823 6.090 -29.709 1.00 94.25 713 ILE A CA 1
ATOM 5561 C C . ILE A 1 713 ? 26.183 6.627 -30.122 1.00 94.25 713 ILE A C 1
ATOM 5563 O O . ILE A 1 713 ? 26.413 7.826 -30.040 1.00 94.25 713 ILE A O 1
ATOM 5567 N N . ILE A 1 714 ? 27.084 5.744 -30.547 1.00 94.50 714 ILE A N 1
ATOM 5568 C CA . ILE A 1 714 ? 28.492 6.044 -30.818 1.00 94.50 714 ILE A CA 1
ATOM 5569 C C . ILE A 1 714 ? 28.811 5.676 -32.271 1.00 94.50 714 ILE A C 1
ATOM 5571 O O . ILE A 1 714 ? 28.480 4.580 -32.721 1.00 94.50 714 ILE A O 1
ATOM 5575 N N . GLY A 1 715 ? 29.509 6.544 -33.002 1.00 92.00 715 GLY A N 1
ATOM 5576 C CA . GLY A 1 715 ? 29.899 6.295 -34.393 1.00 92.00 715 GLY A CA 1
ATOM 5577 C C . GLY A 1 715 ? 31.172 7.029 -34.811 1.00 92.00 715 GLY A C 1
ATOM 5578 O O . GLY A 1 715 ? 31.608 7.976 -34.159 1.00 92.00 715 GLY A O 1
ATOM 5579 N N . GLU A 1 716 ? 31.813 6.572 -35.890 1.00 87.06 716 GLU A N 1
ATOM 5580 C CA . GLU A 1 716 ? 33.022 7.227 -36.431 1.00 87.06 716 GLU A CA 1
ATOM 5581 C C . GLU A 1 716 ? 32.711 8.571 -37.115 1.00 87.06 716 GLU A C 1
ATOM 5583 O O . GLU A 1 716 ? 33.583 9.433 -37.205 1.00 87.06 716 GLU A O 1
ATOM 5588 N N . ASP A 1 717 ? 31.478 8.742 -37.596 1.00 87.19 717 ASP A N 1
ATOM 5589 C CA . ASP A 1 717 ? 31.016 9.909 -38.343 1.00 87.19 717 ASP A CA 1
ATOM 5590 C C . ASP A 1 717 ? 29.789 10.530 -37.667 1.00 87.19 717 ASP A C 1
ATOM 5592 O O . ASP A 1 717 ? 28.783 9.860 -37.435 1.00 87.19 717 ASP A O 1
ATOM 5596 N N . GLU A 1 718 ? 29.878 11.826 -37.375 1.00 88.75 718 GLU A N 1
ATOM 5597 C CA . GLU A 1 718 ? 28.848 12.604 -36.678 1.00 88.75 718 GLU A CA 1
ATOM 5598 C C . GLU A 1 718 ? 27.505 12.592 -37.422 1.00 88.75 718 GLU A C 1
ATOM 5600 O O . GLU A 1 718 ? 26.462 12.365 -36.816 1.00 88.75 718 GLU A O 1
ATOM 5605 N N . MET A 1 719 ? 27.522 12.743 -38.753 1.00 85.75 719 MET A N 1
ATOM 5606 C CA . MET A 1 719 ? 26.292 12.730 -39.557 1.00 85.75 719 MET A CA 1
ATOM 5607 C C . MET A 1 719 ? 25.611 11.358 -39.553 1.00 85.75 71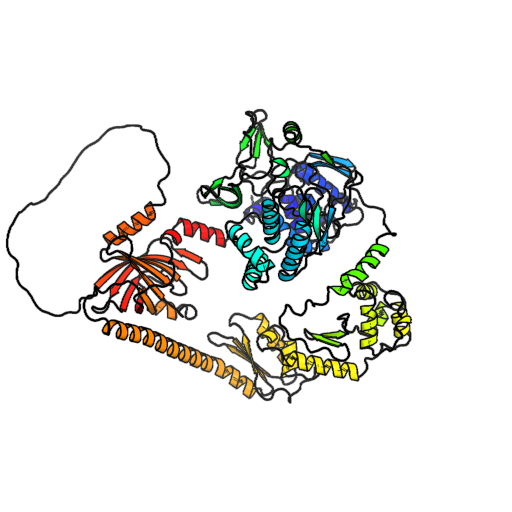9 MET A C 1
ATOM 5609 O O . MET A 1 719 ? 24.388 11.277 -39.660 1.00 85.75 719 MET A O 1
ATOM 5613 N N . SER A 1 720 ? 26.390 10.283 -39.445 1.00 87.56 720 SER A N 1
ATOM 5614 C CA . SER A 1 720 ? 25.868 8.919 -39.351 1.00 87.56 720 SER A CA 1
ATOM 5615 C C . SER A 1 720 ? 25.190 8.678 -37.999 1.00 87.56 720 SER A C 1
ATOM 5617 O O . SER A 1 720 ? 24.102 8.108 -37.971 1.00 87.56 720 SER A O 1
ATOM 5619 N N . VAL A 1 721 ? 25.765 9.188 -36.901 1.00 89.25 721 VAL A N 1
ATOM 5620 C CA . VAL A 1 721 ? 25.134 9.168 -35.566 1.00 89.25 721 VAL A CA 1
ATOM 5621 C C . VAL A 1 721 ? 23.833 9.974 -35.571 1.00 89.25 721 VAL A C 1
ATOM 5623 O O . VAL A 1 721 ? 22.798 9.453 -35.163 1.00 89.25 721 VAL A O 1
ATOM 5626 N N . GLU A 1 722 ? 23.849 11.194 -36.118 1.00 88.75 722 GLU A N 1
ATOM 5627 C CA . GLU A 1 722 ? 22.662 12.058 -36.214 1.00 88.75 722 GLU A CA 1
ATOM 5628 C C . GLU A 1 722 ? 21.513 11.375 -36.964 1.00 88.75 722 GLU A C 1
ATOM 5630 O O . GLU A 1 722 ? 20.360 11.357 -36.525 1.00 88.75 722 GLU A O 1
ATOM 5635 N N . ARG A 1 723 ? 21.843 10.777 -38.114 1.00 88.06 723 ARG A N 1
ATOM 5636 C CA . ARG A 1 723 ? 20.880 10.084 -38.965 1.00 88.06 723 ARG A CA 1
ATOM 5637 C C . ARG A 1 723 ? 20.322 8.834 -38.285 1.00 88.06 723 ARG A C 1
ATOM 5639 O O . ARG A 1 723 ? 19.158 8.510 -38.514 1.00 88.06 723 ARG A O 1
ATOM 5646 N N . TYR A 1 724 ? 21.132 8.122 -37.504 1.00 88.75 724 TYR A N 1
ATOM 5647 C CA . TYR A 1 724 ? 20.690 6.940 -36.768 1.00 88.75 724 TYR A CA 1
ATOM 5648 C C . TYR A 1 724 ? 19.743 7.325 -35.626 1.00 88.75 724 TYR A C 1
ATOM 5650 O O . TYR A 1 724 ? 18.649 6.777 -35.544 1.00 88.75 724 TYR A O 1
ATOM 5658 N N . CYS A 1 725 ? 20.086 8.337 -34.819 1.00 88.00 725 CYS A N 1
ATOM 5659 C CA . CYS A 1 725 ? 19.193 8.847 -33.773 1.00 88.00 725 CYS A CA 1
ATOM 5660 C C . CYS A 1 725 ? 17.863 9.357 -34.352 1.00 88.00 725 CYS A C 1
ATOM 5662 O O . CYS A 1 725 ? 16.806 9.033 -33.826 1.00 88.00 725 CYS A O 1
ATOM 5664 N N . SER A 1 726 ? 17.902 10.063 -35.489 1.00 86.44 726 SER A N 1
ATOM 5665 C CA . SER A 1 726 ? 16.685 10.540 -36.167 1.00 86.44 726 SER A CA 1
ATOM 5666 C C . SER A 1 726 ? 15.783 9.401 -36.663 1.00 86.44 726 SER A C 1
ATOM 5668 O O . SER A 1 726 ? 14.569 9.557 -36.703 1.00 86.44 726 SER A O 1
ATOM 5670 N N . GLN A 1 727 ? 16.359 8.262 -37.071 1.00 86.25 727 GLN A N 1
ATOM 5671 C CA . GLN A 1 727 ? 15.581 7.073 -37.446 1.00 86.25 727 GLN A CA 1
ATOM 5672 C C . GLN A 1 727 ? 14.918 6.445 -36.219 1.00 86.25 727 GLN A C 1
ATOM 5674 O O . GLN A 1 727 ? 13.734 6.134 -36.273 1.00 86.25 727 GLN A O 1
ATOM 5679 N N . LEU A 1 728 ? 15.653 6.336 -35.108 1.00 83.75 728 LEU A N 1
ATOM 5680 C CA . LEU A 1 728 ? 15.115 5.826 -33.845 1.00 83.75 728 LEU A CA 1
ATOM 5681 C C . LEU A 1 728 ? 13.992 6.706 -33.280 1.00 83.75 728 LEU A C 1
ATOM 5683 O O . LEU A 1 728 ? 13.080 6.181 -32.651 1.00 83.75 728 LEU A O 1
ATOM 5687 N N . ASP A 1 729 ? 14.050 8.019 -33.509 1.00 79.25 729 ASP A N 1
ATOM 5688 C CA . ASP A 1 729 ? 12.990 8.951 -33.108 1.00 79.25 729 ASP A CA 1
ATOM 5689 C C . ASP A 1 729 ? 11.783 8.925 -34.080 1.00 79.25 729 ASP A C 1
ATOM 5691 O O . ASP A 1 729 ? 10.665 9.215 -33.668 1.00 79.25 729 ASP A O 1
ATOM 5695 N N . GLY A 1 730 ? 11.979 8.563 -35.358 1.00 58.53 730 GLY A N 1
ATOM 5696 C CA . GLY A 1 730 ? 10.933 8.556 -36.396 1.00 58.53 730 GLY A CA 1
ATOM 5697 C C . GLY A 1 730 ? 10.119 7.260 -36.523 1.00 58.53 730 GLY A C 1
ATOM 5698 O O . GLY A 1 730 ? 9.015 7.291 -37.056 1.00 58.53 730 GLY A O 1
ATOM 5699 N N . GLU A 1 731 ? 10.613 6.125 -36.020 1.00 51.56 731 GLU A N 1
ATOM 5700 C CA . GLU A 1 731 ? 9.877 4.844 -36.026 1.00 51.56 731 GLU A CA 1
ATOM 5701 C C . GLU A 1 731 ? 8.685 4.805 -35.037 1.00 51.56 731 GLU A C 1
ATOM 5703 O O . GLU A 1 731 ? 7.976 3.801 -34.973 1.00 51.56 731 GLU A O 1
ATOM 5708 N N . GLY A 1 732 ? 8.428 5.894 -34.299 1.00 40.59 732 GLY A N 1
ATOM 5709 C CA . GLY A 1 732 ? 7.299 6.040 -33.372 1.00 40.59 732 GLY A CA 1
ATOM 5710 C C . GLY A 1 732 ? 6.061 6.777 -33.908 1.00 40.59 732 GLY A C 1
ATOM 5711 O O . GLY A 1 732 ? 5.054 6.786 -33.206 1.00 40.59 732 GLY A O 1
ATOM 5712 N N . ASP A 1 733 ? 6.103 7.369 -35.112 1.00 36.78 733 ASP A N 1
ATOM 5713 C CA . ASP A 1 733 ? 5.141 8.420 -35.524 1.00 36.78 733 ASP A CA 1
ATOM 5714 C C . ASP A 1 733 ? 4.300 8.119 -36.790 1.00 36.78 733 ASP A C 1
ATOM 5716 O O . ASP A 1 733 ? 3.554 8.977 -37.261 1.00 36.78 733 ASP A O 1
ATOM 5720 N N . ASP A 1 734 ? 4.363 6.908 -37.354 1.00 33.59 734 ASP A N 1
ATOM 5721 C CA . ASP A 1 734 ? 3.653 6.568 -38.600 1.00 33.59 734 ASP A CA 1
ATOM 5722 C C . ASP A 1 734 ? 2.379 5.720 -38.372 1.00 33.59 734 ASP A C 1
ATOM 5724 O O . ASP A 1 734 ? 2.344 4.555 -38.758 1.00 33.59 734 ASP A O 1
ATOM 5728 N N . GLU A 1 735 ? 1.288 6.297 -37.846 1.00 36.03 735 GLU A N 1
ATOM 5729 C CA . GLU A 1 735 ? -0.085 5.925 -38.258 1.00 36.03 735 GLU A CA 1
ATOM 5730 C C . GLU A 1 735 ? -1.046 7.140 -38.214 1.00 36.03 735 GLU A C 1
ATOM 5732 O O . GLU A 1 735 ? -1.204 7.789 -37.187 1.00 36.03 735 GLU A O 1
ATOM 5737 N N . GLU A 1 736 ? -1.743 7.362 -39.342 1.00 31.30 736 GLU A N 1
ATOM 5738 C CA . GLU A 1 736 ? -2.748 8.406 -39.663 1.00 31.30 736 GLU A CA 1
ATOM 5739 C C . GLU A 1 736 ? -2.154 9.767 -40.107 1.00 31.30 736 GLU A C 1
ATOM 5741 O O . GLU A 1 736 ? -1.537 10.501 -39.357 1.00 31.30 736 GLU A O 1
ATOM 5746 N N . ASP A 1 737 ? -2.293 10.207 -41.362 1.00 27.86 737 ASP A N 1
ATOM 5747 C CA . ASP A 1 737 ? -3.596 10.547 -41.926 1.00 27.86 737 ASP A CA 1
ATOM 5748 C C . ASP A 1 737 ? -3.577 10.616 -43.468 1.00 27.86 737 ASP A C 1
ATOM 5750 O O . ASP A 1 737 ? -2.628 11.075 -44.114 1.00 27.86 737 ASP A O 1
ATOM 5754 N N . SER A 1 738 ? -4.680 10.180 -44.073 1.00 31.20 738 SER A N 1
ATOM 5755 C CA . SER A 1 738 ? -4.905 10.201 -45.515 1.00 31.20 738 SER A CA 1
ATOM 5756 C C . SER A 1 738 ? -6.081 11.117 -45.867 1.00 31.20 738 SER A C 1
ATOM 5758 O O . SER A 1 738 ? -7.177 10.975 -45.333 1.00 31.20 738 SER A O 1
ATOM 5760 N N . SER A 1 739 ? -5.874 11.956 -46.897 1.00 31.45 739 SER A N 1
ATOM 5761 C CA . SER A 1 739 ? -6.864 12.771 -47.642 1.00 31.45 739 SER A CA 1
ATOM 5762 C C . SER A 1 739 ? -7.212 14.134 -46.993 1.00 31.45 739 SER A C 1
ATOM 5764 O O . SER A 1 739 ? -7.454 14.208 -45.805 1.00 31.45 739 SER A O 1
ATOM 5766 N N . LYS A 1 740 ? -7.278 15.298 -47.664 1.00 31.69 740 LYS A N 1
ATOM 5767 C CA . LYS A 1 740 ? -7.525 15.681 -49.067 1.00 31.69 740 LYS A CA 1
ATOM 5768 C C . LYS A 1 740 ? -6.860 17.032 -49.409 1.00 31.69 740 LYS A C 1
ATOM 5770 O O . LYS A 1 740 ? -6.689 17.894 -48.556 1.00 31.69 740 LYS A O 1
ATOM 5775 N N . ASP A 1 741 ? -6.596 17.195 -50.705 1.00 29.47 741 ASP A N 1
ATOM 5776 C CA . ASP A 1 741 ? -6.285 18.415 -51.467 1.00 29.47 741 ASP A CA 1
ATOM 5777 C C . ASP A 1 741 ? -6.999 19.719 -51.042 1.00 29.47 741 ASP A C 1
ATOM 5779 O O . ASP A 1 741 ? -8.216 19.726 -50.887 1.00 29.47 741 ASP A O 1
ATOM 5783 N N . GLU A 1 742 ? -6.298 20.862 -51.141 1.00 28.33 742 GLU A N 1
ATOM 5784 C CA . GLU A 1 742 ? -6.737 21.927 -52.059 1.00 28.33 742 GLU A CA 1
ATOM 5785 C C . GLU A 1 742 ? -5.597 22.848 -52.543 1.00 28.33 742 GLU A C 1
ATOM 5787 O O . GLU A 1 742 ? -4.670 23.230 -51.834 1.00 28.33 742 GLU A O 1
ATOM 5792 N N . ARG A 1 743 ? -5.673 23.179 -53.834 1.00 27.19 743 ARG A N 1
ATOM 5793 C CA . ARG A 1 743 ? -4.660 23.860 -54.649 1.00 27.19 743 ARG A CA 1
ATOM 5794 C C . ARG A 1 743 ? -4.621 25.367 -54.380 1.00 27.19 743 ARG A C 1
ATOM 5796 O O . ARG A 1 743 ? -5.673 25.999 -54.378 1.00 27.19 743 ARG A O 1
ATOM 5803 N N . LYS A 1 744 ? -3.432 25.986 -54.467 1.00 25.55 744 LYS A N 1
ATOM 5804 C CA . LYS A 1 744 ? -3.245 27.202 -55.290 1.00 25.55 744 LYS A CA 1
ATOM 5805 C C . LYS A 1 744 ? -1.789 27.490 -55.658 1.00 25.55 744 LYS A C 1
ATOM 5807 O O . LYS A 1 744 ? -0.841 27.194 -54.948 1.00 25.55 744 LYS A O 1
ATOM 5812 N N . SER A 1 745 ? -1.672 28.039 -56.860 1.00 24.41 745 SER A N 1
ATOM 5813 C CA . SER A 1 745 ? -0.488 28.161 -57.699 1.00 24.41 745 SER A CA 1
ATOM 5814 C C . SER A 1 745 ? 0.325 29.428 -57.410 1.00 24.41 745 SER A C 1
ATOM 5816 O O . SER A 1 745 ? -0.222 30.523 -57.487 1.00 24.41 745 SER A O 1
ATOM 5818 N N . GLY A 1 746 ? 1.647 29.260 -57.316 1.00 23.92 746 GLY A N 1
ATOM 5819 C CA . GLY A 1 746 ? 2.607 29.995 -58.146 1.00 23.92 746 GLY A CA 1
ATOM 5820 C C . GLY A 1 746 ? 3.277 31.239 -57.556 1.00 23.92 746 GLY A C 1
ATOM 5821 O O . GLY A 1 746 ? 2.648 32.275 -57.409 1.00 23.92 746 GLY A O 1
ATOM 5822 N N . SER A 1 747 ? 4.609 31.192 -57.431 1.00 23.81 747 SER A N 1
ATOM 5823 C CA . SER A 1 747 ? 5.500 32.140 -58.120 1.00 23.81 747 SER A CA 1
ATOM 5824 C C . SER A 1 747 ? 6.956 31.653 -58.085 1.00 23.81 747 SER A C 1
ATOM 5826 O O . SER A 1 747 ? 7.522 31.393 -57.029 1.00 23.81 747 SER A O 1
ATOM 5828 N N . LYS A 1 748 ? 7.560 31.512 -59.271 1.00 24.97 748 LYS A N 1
ATOM 5829 C CA . LYS A 1 748 ? 8.986 31.220 -59.499 1.00 24.97 748 LYS A CA 1
ATOM 5830 C C . LYS A 1 748 ? 9.788 32.523 -59.559 1.00 24.97 748 LYS A C 1
ATOM 5832 O O . LYS A 1 748 ? 9.371 33.421 -60.289 1.00 24.97 748 LYS A O 1
ATOM 5837 N N . ARG A 1 749 ? 11.004 32.518 -58.990 1.00 24.31 749 ARG A N 1
ATOM 5838 C CA . ARG A 1 749 ? 12.316 33.002 -59.523 1.00 24.31 749 ARG A CA 1
ATOM 5839 C C . ARG A 1 749 ? 13.261 33.298 -58.338 1.00 24.31 749 ARG A C 1
ATOM 5841 O O . ARG A 1 749 ? 12.779 33.817 -57.349 1.00 24.31 749 ARG A O 1
ATOM 5848 N N . LYS A 1 750 ? 14.590 33.133 -58.368 1.00 24.41 750 LYS A N 1
ATOM 5849 C CA . LYS A 1 750 ? 15.608 32.504 -59.247 1.00 24.41 750 LYS A CA 1
ATOM 5850 C C . LYS A 1 750 ? 16.984 32.826 -58.604 1.00 24.41 750 LYS A C 1
ATOM 5852 O O . LYS A 1 750 ? 17.066 33.839 -57.924 1.00 24.41 750 LYS A O 1
ATOM 5857 N N . TYR A 1 751 ? 18.022 32.071 -58.990 1.00 22.66 751 TYR A N 1
ATOM 5858 C CA . TYR A 1 751 ? 19.489 32.271 -58.863 1.00 22.66 751 TYR A CA 1
ATOM 5859 C C . TYR A 1 751 ? 20.213 31.391 -57.839 1.00 22.66 751 TYR A C 1
ATOM 5861 O O . TYR A 1 751 ? 19.767 31.299 -56.711 1.00 22.66 751 TYR A O 1
ATOM 5869 N N . VAL A 1 752 ? 21.364 30.773 -58.133 1.00 24.00 752 VAL A N 1
ATOM 5870 C CA . VAL A 1 752 ? 22.064 30.354 -59.373 1.00 24.00 752 VAL A CA 1
ATOM 5871 C C . VAL A 1 752 ? 23.136 29.364 -58.894 1.00 24.00 752 VAL A C 1
ATOM 5873 O O . VAL A 1 752 ? 23.714 29.552 -57.829 1.00 24.00 752 VAL A O 1
ATOM 5876 N N . ALA A 1 753 ? 23.378 28.316 -59.675 1.00 24.39 753 ALA A N 1
ATOM 5877 C CA . ALA A 1 753 ? 24.465 27.372 -59.466 1.00 24.39 753 ALA A CA 1
ATOM 5878 C C . ALA A 1 753 ? 25.788 27.950 -59.982 1.00 24.39 753 ALA A C 1
ATOM 5880 O O . ALA A 1 753 ? 25.810 28.482 -61.090 1.00 24.39 753 ALA A O 1
ATOM 5881 N N . ASP A 1 754 ? 26.875 27.739 -59.244 1.00 24.19 754 ASP A N 1
ATOM 5882 C CA . ASP A 1 754 ? 28.214 27.709 -59.824 1.00 24.19 754 ASP A CA 1
ATOM 5883 C C . ASP A 1 754 ? 28.958 26.477 -59.308 1.00 24.19 754 ASP A C 1
ATOM 5885 O O . ASP A 1 754 ? 29.170 26.285 -58.113 1.00 24.19 754 ASP A O 1
ATOM 5889 N N . ALA A 1 755 ? 29.324 25.621 -60.252 1.00 28.80 755 ALA A N 1
ATOM 5890 C CA . ALA A 1 755 ? 30.216 24.493 -60.071 1.00 28.80 755 ALA A CA 1
ATOM 5891 C C . ALA A 1 755 ? 31.344 24.643 -61.093 1.00 28.80 755 ALA A C 1
ATOM 5893 O O . ALA A 1 755 ? 31.056 24.957 -62.251 1.00 28.80 755 ALA A O 1
ATOM 5894 N N . PRO A 1 756 ? 32.595 24.299 -60.759 1.00 27.22 756 PRO A N 1
ATOM 5895 C CA . PRO A 1 756 ? 33.573 23.950 -61.768 1.00 27.22 756 PRO A CA 1
ATOM 5896 C C . PRO A 1 756 ? 33.799 22.434 -61.792 1.00 27.22 756 PRO A C 1
ATOM 5898 O O . PRO A 1 756 ? 34.118 21.796 -60.792 1.00 27.22 756 PRO A O 1
ATOM 5901 N N . LYS A 1 757 ? 33.658 21.855 -62.988 1.00 32.31 757 LYS A N 1
ATOM 5902 C CA . LYS A 1 757 ? 34.138 20.513 -63.338 1.00 32.31 757 LYS A CA 1
ATOM 5903 C C . LYS A 1 757 ? 35.634 20.576 -63.656 1.00 32.31 757 LYS A C 1
ATOM 5905 O O . LYS A 1 757 ? 36.032 21.428 -64.445 1.00 32.31 757 LYS A O 1
ATOM 5910 N N . PHE A 1 758 ? 36.417 19.588 -63.218 1.00 24.09 758 PHE A N 1
ATOM 5911 C CA . PHE A 1 758 ? 37.563 19.116 -64.006 1.00 24.09 758 PHE A CA 1
ATOM 5912 C C . PHE A 1 758 ? 37.852 17.628 -63.761 1.00 24.09 758 PHE A C 1
ATOM 5914 O O . PHE A 1 758 ? 37.934 17.170 -62.626 1.00 24.09 758 PHE A O 1
ATOM 5921 N N . CYS A 1 759 ? 37.992 16.872 -64.853 1.00 32.16 759 CYS A N 1
ATOM 5922 C CA . CYS A 1 759 ? 38.451 15.483 -64.872 1.00 32.16 759 CYS A CA 1
ATOM 5923 C C . CYS A 1 759 ? 39.986 15.437 -64.908 1.00 32.16 759 CYS A C 1
ATOM 5925 O O . CYS A 1 759 ? 40.598 16.193 -65.658 1.00 32.16 759 CYS A O 1
ATOM 5927 N N . GLY A 1 760 ? 40.606 14.485 -64.207 1.00 24.78 760 GLY A N 1
ATOM 5928 C CA . GLY A 1 760 ? 42.033 14.193 -64.354 1.00 24.78 760 GLY A CA 1
ATOM 5929 C C . GLY A 1 760 ? 42.396 12.791 -63.868 1.00 24.78 760 GLY A C 1
ATOM 5930 O O . GLY A 1 760 ? 42.373 12.515 -62.675 1.00 24.78 760 GLY A O 1
ATOM 5931 N N . ARG A 1 761 ? 42.754 11.898 -64.799 1.00 33.34 761 ARG A N 1
ATOM 5932 C CA . ARG A 1 761 ? 43.467 10.645 -64.501 1.00 33.34 761 ARG A CA 1
ATOM 5933 C C . ARG A 1 761 ? 44.899 10.973 -64.056 1.00 33.34 761 ARG A C 1
ATOM 5935 O O . ARG A 1 761 ? 45.598 11.659 -64.795 1.00 33.34 761 ARG A O 1
ATOM 5942 N N . GLY A 1 762 ? 45.378 10.357 -62.972 1.00 24.97 762 GLY A N 1
ATOM 5943 C CA . GLY A 1 762 ? 46.805 10.042 -62.827 1.00 24.97 762 GLY A CA 1
ATOM 5944 C C . GLY A 1 762 ? 47.440 10.191 -61.439 1.00 24.97 762 GLY A C 1
ATOM 5945 O O . GLY A 1 762 ? 47.602 11.296 -60.943 1.00 24.97 762 GLY A O 1
ATOM 5946 N N . ARG A 1 763 ? 48.005 9.059 -60.984 1.00 24.48 763 ARG A N 1
ATOM 5947 C CA . ARG A 1 763 ? 49.229 8.885 -60.168 1.00 24.48 763 ARG A CA 1
ATOM 5948 C C . ARG A 1 763 ? 49.095 8.821 -58.634 1.00 24.48 763 ARG A C 1
ATOM 5950 O O . ARG A 1 763 ? 48.956 9.822 -57.949 1.00 24.48 763 ARG A O 1
ATOM 5957 N N . LEU A 1 764 ? 49.310 7.609 -58.109 1.00 40.00 764 LEU A N 1
ATOM 5958 C CA . LEU A 1 764 ? 49.734 7.334 -56.728 1.00 40.00 764 LEU A CA 1
ATOM 5959 C C . LEU A 1 764 ? 51.069 8.035 -56.407 1.00 40.00 764 LEU A C 1
ATOM 5961 O O . LEU A 1 764 ? 52.011 7.906 -57.200 1.00 40.00 764 LEU A O 1
ATOM 5965 N N . PRO A 1 765 ? 51.227 8.619 -55.204 1.00 31.11 765 PRO A N 1
ATOM 5966 C CA . PRO A 1 765 ? 52.535 8.764 -54.582 1.00 31.11 765 PRO A CA 1
ATOM 5967 C C . PRO A 1 765 ? 52.617 8.053 -53.216 1.00 31.11 765 PRO A C 1
ATOM 5969 O O . PRO A 1 765 ? 51.962 8.412 -52.250 1.00 31.11 765 PRO A O 1
ATOM 5972 N N . LYS A 1 766 ? 53.490 7.039 -53.203 1.00 26.86 766 LYS A N 1
ATOM 5973 C CA . LYS A 1 766 ? 54.512 6.682 -52.198 1.00 26.86 766 LYS A CA 1
ATOM 5974 C C . LYS A 1 766 ? 54.172 6.672 -50.695 1.00 26.86 766 LYS A C 1
ATOM 5976 O O . LYS A 1 766 ? 53.982 7.701 -50.063 1.00 26.86 766 LYS A O 1
ATOM 5981 N N . LYS A 1 767 ? 54.361 5.471 -50.121 1.00 37.53 767 LYS A N 1
ATOM 5982 C CA . LYS A 1 767 ? 54.662 5.184 -48.706 1.00 37.53 767 LYS A CA 1
ATOM 5983 C C . LYS A 1 767 ? 55.509 6.282 -48.044 1.00 37.53 767 LYS A C 1
ATOM 5985 O O . LYS A 1 767 ? 56.659 6.478 -48.435 1.00 37.53 767 LYS A O 1
ATOM 5990 N N . ALA A 1 768 ? 54.989 6.838 -46.956 1.00 26.95 768 ALA A N 1
ATOM 5991 C CA . ALA A 1 768 ? 55.785 7.382 -45.866 1.00 26.95 768 ALA A CA 1
ATOM 5992 C C . ALA A 1 768 ? 55.517 6.527 -44.617 1.00 26.95 768 ALA A C 1
ATOM 5994 O O . ALA A 1 768 ? 54.380 6.383 -44.178 1.00 26.95 768 ALA A O 1
ATOM 5995 N N . LYS A 1 769 ? 56.574 5.889 -44.105 1.00 33.94 769 LYS A N 1
ATOM 5996 C CA . LYS A 1 769 ? 56.608 5.273 -42.778 1.00 33.94 769 LYS A CA 1
ATOM 5997 C C . LYS A 1 769 ? 56.856 6.389 -41.763 1.00 33.94 769 LYS A C 1
ATOM 5999 O O . LYS A 1 769 ? 57.929 6.981 -41.789 1.00 33.94 769 LYS A O 1
ATOM 6004 N N . SER A 1 770 ? 55.923 6.584 -40.843 1.00 29.59 770 SER A N 1
ATOM 6005 C CA . SER A 1 770 ? 56.199 7.088 -39.497 1.00 29.59 770 SER A CA 1
ATOM 6006 C C . SER A 1 770 ? 55.119 6.532 -38.575 1.00 29.59 770 SER A C 1
ATOM 6008 O O . SER A 1 770 ? 53.944 6.850 -38.729 1.00 29.59 770 SER A O 1
ATOM 6010 N N . SER A 1 771 ? 55.520 5.628 -37.686 1.00 38.62 771 SER A N 1
ATOM 6011 C CA . SER A 1 771 ? 54.686 5.056 -36.633 1.00 38.62 771 SER A CA 1
ATOM 6012 C C . SER A 1 771 ? 54.308 6.152 -35.636 1.00 38.62 771 SER A C 1
ATOM 6014 O O . SER A 1 771 ? 55.140 6.562 -34.828 1.00 38.62 771 SER A O 1
ATOM 6016 N N . ALA A 1 772 ? 53.070 6.621 -35.710 1.00 35.56 772 ALA A N 1
ATOM 6017 C CA . ALA A 1 772 ? 52.400 7.353 -34.648 1.00 35.56 772 ALA A CA 1
ATOM 6018 C C . ALA A 1 772 ? 51.119 6.566 -34.355 1.00 35.56 772 ALA A C 1
ATOM 6020 O O . ALA A 1 772 ? 50.369 6.274 -35.289 1.00 35.56 772 ALA A O 1
ATOM 6021 N N . SER A 1 773 ? 50.931 6.141 -33.102 1.00 45.28 773 SER A N 1
ATOM 6022 C CA . SER A 1 773 ? 49.794 5.314 -32.684 1.00 45.28 773 SER A CA 1
ATOM 6023 C C . SER A 1 773 ? 48.497 6.014 -33.070 1.00 45.28 773 SER A C 1
ATOM 6025 O O . SER A 1 773 ? 48.270 7.163 -32.685 1.00 45.28 773 SER A O 1
ATOM 6027 N N . ARG A 1 774 ? 47.669 5.356 -33.873 1.00 53.78 774 ARG A N 1
ATOM 6028 C CA . ARG A 1 774 ? 46.501 5.988 -34.480 1.00 53.78 774 ARG A CA 1
ATOM 6029 C C . ARG A 1 774 ? 45.360 6.032 -33.456 1.00 53.78 774 ARG A C 1
ATOM 6031 O O . ARG A 1 774 ? 44.579 5.088 -33.396 1.00 53.78 774 ARG A O 1
ATOM 6038 N N . SER A 1 775 ? 45.289 7.087 -32.639 1.00 60.97 775 SER A N 1
ATOM 6039 C CA . SER A 1 775 ? 44.115 7.352 -31.797 1.00 60.97 775 SER A CA 1
ATOM 6040 C C . SER A 1 775 ? 42.870 7.437 -32.684 1.00 60.97 775 SER A C 1
ATOM 6042 O O . SER A 1 775 ? 42.906 8.023 -33.772 1.00 60.97 775 SER A O 1
ATOM 6044 N N . ARG A 1 776 ? 41.783 6.784 -32.262 1.00 81.88 776 ARG A N 1
ATOM 6045 C CA . ARG A 1 776 ? 40.509 6.769 -32.992 1.00 81.88 776 ARG A CA 1
ATOM 6046 C C . ARG A 1 776 ? 39.486 7.560 -32.198 1.00 81.88 776 ARG A C 1
ATOM 6048 O O . ARG A 1 776 ? 39.210 7.214 -31.050 1.00 81.88 776 ARG A O 1
ATOM 6055 N N . LYS A 1 777 ? 38.971 8.619 -32.817 1.00 90.00 777 LYS A N 1
ATOM 6056 C CA . LYS A 1 777 ? 37.920 9.465 -32.264 1.00 90.00 777 LYS A CA 1
ATOM 6057 C C . LYS A 1 777 ? 36.567 8.991 -32.788 1.00 90.00 777 LYS A C 1
ATOM 6059 O O . LYS A 1 777 ? 36.452 8.701 -33.975 1.00 90.00 777 LYS A O 1
ATOM 6064 N N . TYR A 1 778 ? 35.594 8.933 -31.894 1.00 93.00 778 TYR A N 1
ATOM 6065 C CA . TYR A 1 778 ? 34.195 8.636 -32.151 1.00 93.00 778 TYR A CA 1
ATOM 6066 C C . TYR A 1 778 ? 33.347 9.803 -31.650 1.00 93.00 778 TYR A C 1
ATOM 6068 O O . TYR A 1 778 ? 33.697 10.462 -30.667 1.00 93.00 778 TYR A O 1
ATOM 6076 N N . HIS A 1 779 ? 32.244 10.046 -32.338 1.00 94.06 779 HIS A N 1
ATOM 6077 C CA . HIS A 1 779 ? 31.195 10.968 -31.930 1.00 94.06 779 HIS A CA 1
ATOM 6078 C C . HIS A 1 779 ? 30.121 10.177 -31.191 1.00 94.06 779 HIS A C 1
ATOM 6080 O O . HIS A 1 779 ? 29.887 9.013 -31.531 1.00 94.06 779 HIS A O 1
ATOM 6086 N N . LEU A 1 780 ? 29.496 10.781 -30.183 1.00 94.06 780 LEU A N 1
ATOM 6087 C CA . LEU A 1 780 ? 28.368 10.176 -29.487 1.00 94.06 780 LEU A CA 1
ATOM 6088 C C . LEU A 1 780 ? 27.223 11.161 -29.289 1.00 94.06 780 LEU A C 1
ATOM 6090 O O . LEU A 1 780 ? 27.456 12.360 -29.157 1.00 94.06 780 LEU A O 1
ATOM 6094 N N . LYS A 1 781 ? 26.013 10.609 -29.215 1.00 94.06 781 LYS A N 1
ATOM 6095 C CA . LYS A 1 781 ? 24.828 11.262 -28.658 1.00 94.06 781 LYS A CA 1
ATOM 6096 C C . LYS A 1 781 ? 24.287 10.438 -27.506 1.00 94.06 781 LYS A C 1
ATOM 6098 O O . LYS A 1 781 ? 24.264 9.211 -27.614 1.00 94.06 781 LYS A O 1
ATOM 6103 N N . LEU A 1 782 ? 23.838 11.083 -26.436 1.00 94.12 782 LEU A N 1
ATOM 6104 C CA . LEU A 1 782 ? 23.317 10.396 -25.257 1.00 94.12 782 LEU A CA 1
ATOM 6105 C C . LEU A 1 782 ? 21.960 10.928 -24.806 1.00 94.12 782 LEU A C 1
ATOM 6107 O O . LEU A 1 782 ? 21.651 12.100 -25.001 1.00 94.12 782 LEU A O 1
ATOM 6111 N N . ARG A 1 783 ? 21.177 10.047 -24.184 1.00 93.50 783 ARG A N 1
ATOM 6112 C CA . ARG A 1 783 ? 19.992 10.362 -23.376 1.00 93.50 783 ARG A CA 1
ATOM 6113 C C . ARG A 1 783 ? 20.107 9.606 -22.059 1.00 93.50 783 ARG A C 1
ATOM 6115 O O . ARG A 1 783 ? 20.689 8.518 -22.031 1.00 93.50 783 ARG A O 1
ATOM 6122 N N . CYS A 1 784 ? 19.584 10.170 -20.980 1.00 91.69 784 CYS A N 1
ATOM 6123 C CA . CYS A 1 784 ? 19.769 9.601 -19.649 1.00 91.69 784 CYS A CA 1
ATOM 6124 C C . CYS A 1 784 ? 18.623 9.935 -18.703 1.00 91.69 784 CYS A C 1
ATOM 6126 O O . CYS A 1 784 ? 17.775 10.767 -19.015 1.00 91.69 784 CYS A O 1
ATOM 6128 N N . ALA A 1 785 ? 18.617 9.298 -17.539 1.00 89.88 785 ALA A N 1
ATOM 6129 C CA . ALA A 1 785 ? 17.760 9.637 -16.424 1.00 89.88 785 ALA A CA 1
ATOM 6130 C C . ALA A 1 785 ? 18.547 9.700 -15.114 1.00 89.88 785 ALA A C 1
ATOM 6132 O O . ALA A 1 785 ? 19.542 8.999 -14.946 1.00 89.88 785 ALA A O 1
ATOM 6133 N N . GLU A 1 786 ? 18.085 10.528 -14.183 1.00 86.56 786 GLU A N 1
ATOM 6134 C CA . GLU A 1 786 ? 18.588 10.549 -12.806 1.00 86.56 786 GLU A CA 1
ATOM 6135 C C . GLU A 1 786 ? 18.048 9.351 -12.026 1.00 86.56 786 GLU A C 1
ATOM 6137 O O . GLU A 1 786 ? 16.838 9.154 -12.012 1.00 86.56 786 GLU A O 1
ATOM 6142 N N . THR A 1 787 ? 18.891 8.577 -11.347 1.00 79.19 787 THR A N 1
ATOM 6143 C CA . THR A 1 787 ? 18.479 7.329 -10.673 1.00 79.19 787 THR A CA 1
ATOM 6144 C C . THR A 1 787 ? 17.651 7.570 -9.410 1.00 79.19 787 THR A C 1
ATOM 6146 O O . THR A 1 787 ? 16.659 6.878 -9.190 1.00 79.19 787 THR A O 1
ATOM 6149 N N . MET A 1 788 ? 17.985 8.589 -8.609 1.00 66.50 788 MET A N 1
ATOM 6150 C CA . MET A 1 788 ? 17.300 8.851 -7.332 1.00 66.50 788 MET A CA 1
ATOM 6151 C C . MET A 1 788 ? 15.865 9.341 -7.509 1.00 66.50 788 MET A C 1
ATOM 6153 O O . MET A 1 788 ? 14.948 8.870 -6.839 1.00 66.50 788 MET A O 1
ATOM 6157 N N . GLU A 1 789 ? 15.663 10.318 -8.390 1.00 65.75 789 GLU A N 1
ATOM 6158 C CA . GLU A 1 789 ? 14.332 10.862 -8.618 1.00 65.75 789 GLU A CA 1
ATOM 6159 C C . GLU A 1 789 ? 13.640 10.191 -9.823 1.00 65.75 789 GLU A C 1
ATOM 6161 O O . GLU A 1 789 ? 12.434 10.352 -10.009 1.00 65.75 789 GLU A O 1
ATOM 6166 N N . SER A 1 790 ? 14.371 9.469 -10.680 1.00 72.69 790 SER A N 1
ATOM 6167 C CA . SER A 1 790 ? 13.922 8.970 -11.996 1.00 72.69 790 SER A CA 1
ATOM 6168 C C . SER A 1 790 ? 13.678 10.092 -13.022 1.00 72.69 790 SER A C 1
ATOM 6170 O O . SER A 1 790 ? 12.643 10.118 -13.678 1.00 72.69 790 SER A O 1
ATOM 6172 N N . MET A 1 791 ? 14.539 11.123 -13.103 1.00 81.19 791 MET A N 1
ATOM 6173 C CA . MET A 1 791 ? 14.265 12.292 -13.978 1.00 81.19 791 MET A CA 1
ATOM 6174 C C . MET A 1 791 ? 14.800 11.996 -15.358 1.00 81.19 791 MET A C 1
ATOM 6176 O O . MET A 1 791 ? 16.011 12.008 -15.525 1.00 81.19 791 MET A O 1
ATOM 6180 N N . ILE A 1 792 ? 13.936 11.762 -16.341 1.00 87.44 792 ILE A N 1
ATOM 6181 C CA . ILE A 1 792 ? 14.393 11.523 -17.712 1.00 87.44 792 ILE A CA 1
ATOM 6182 C C . ILE A 1 792 ? 14.798 12.849 -18.368 1.00 87.44 792 ILE A C 1
ATOM 6184 O O . ILE A 1 792 ? 14.053 13.824 -18.375 1.00 87.44 792 ILE A O 1
ATOM 6188 N N . HIS A 1 793 ? 15.975 12.865 -18.975 1.00 87.19 793 HIS A N 1
ATOM 6189 C CA . HIS A 1 793 ? 16.491 13.956 -19.787 1.00 87.19 793 HIS A CA 1
ATOM 6190 C C . HIS A 1 793 ? 16.466 13.521 -21.251 1.00 87.19 793 HIS A C 1
ATOM 6192 O O . HIS A 1 793 ? 17.386 12.878 -21.759 1.00 87.19 793 HIS A O 1
ATOM 6198 N N . HIS A 1 794 ? 15.354 13.835 -21.917 1.00 85.00 794 HIS A N 1
ATOM 6199 C CA . HIS A 1 794 ? 15.056 13.322 -23.255 1.00 85.00 794 HIS A CA 1
ATOM 6200 C C . HIS A 1 794 ? 15.736 14.085 -24.400 1.00 85.00 794 HIS A C 1
ATOM 6202 O O . HIS A 1 794 ? 15.807 13.589 -25.529 1.00 85.00 794 HIS A O 1
ATOM 6208 N N . GLN A 1 795 ? 16.221 15.303 -24.154 1.00 86.69 795 GLN A N 1
ATOM 6209 C CA . GLN A 1 795 ? 16.963 16.051 -25.165 1.00 86.69 795 GLN A CA 1
ATOM 6210 C C . GLN A 1 795 ? 18.343 15.405 -25.347 1.00 86.69 795 GLN A C 1
ATOM 6212 O O . GLN A 1 795 ? 19.064 15.257 -24.363 1.00 86.69 795 GLN A O 1
ATOM 6217 N N . PRO A 1 796 ? 18.707 14.974 -26.570 1.00 88.62 796 PRO A N 1
ATOM 6218 C CA . PRO A 1 796 ? 19.970 14.288 -26.781 1.00 88.62 796 PRO A CA 1
ATOM 6219 C C . PRO A 1 796 ? 21.146 15.257 -26.640 1.00 88.62 796 PRO A C 1
ATOM 6221 O O . PRO A 1 796 ? 21.183 16.288 -27.311 1.00 88.62 796 PRO A O 1
ATOM 6224 N N . GLU A 1 797 ? 22.116 14.884 -25.812 1.00 91.81 797 GLU A N 1
ATOM 6225 C CA . GLU A 1 797 ? 23.350 15.638 -25.582 1.00 91.81 797 GLU A CA 1
ATOM 6226 C C . GLU A 1 797 ? 24.502 15.077 -26.423 1.00 91.81 797 GLU A C 1
ATOM 6228 O O . GLU A 1 797 ? 24.617 13.862 -26.624 1.00 91.81 797 GLU A O 1
ATOM 6233 N N . ASP A 1 798 ? 25.367 15.965 -26.913 1.00 91.44 798 ASP A N 1
ATOM 6234 C CA . ASP A 1 798 ? 26.512 15.609 -27.751 1.00 91.44 798 ASP A CA 1
ATOM 6235 C C . ASP A 1 798 ? 27.762 15.294 -26.918 1.00 91.44 798 ASP A C 1
ATOM 6237 O O . ASP A 1 798 ? 28.015 15.868 -25.854 1.00 91.44 798 ASP A O 1
ATOM 6241 N N . GLY A 1 799 ? 28.610 14.418 -27.452 1.00 93.38 799 GLY A N 1
ATOM 6242 C CA . GLY A 1 799 ? 29.910 14.128 -26.865 1.00 93.38 799 GLY A CA 1
ATOM 6243 C C . GLY A 1 799 ? 30.883 13.467 -27.831 1.00 93.38 799 GLY A C 1
ATOM 6244 O O . GLY A 1 799 ? 30.595 13.216 -29.006 1.00 93.38 799 GLY A O 1
ATOM 6245 N N . THR A 1 800 ? 32.070 13.140 -27.326 1.00 95.06 800 THR A N 1
ATOM 6246 C CA . THR A 1 800 ? 33.081 12.403 -28.086 1.00 95.06 800 THR A CA 1
ATOM 6247 C C . THR A 1 800 ? 33.835 11.406 -27.220 1.00 95.06 800 THR A C 1
ATOM 6249 O O . THR A 1 800 ? 34.056 11.638 -26.037 1.00 95.06 800 THR A O 1
ATOM 6252 N N . ILE A 1 801 ? 34.275 10.305 -27.829 1.00 94.81 801 ILE A N 1
ATOM 6253 C CA . ILE A 1 801 ? 35.142 9.296 -27.210 1.00 94.81 801 ILE A CA 1
ATOM 6254 C C . ILE A 1 801 ? 36.429 9.183 -28.019 1.00 94.81 801 ILE A C 1
ATOM 6256 O O . ILE A 1 801 ? 36.405 9.052 -29.242 1.00 94.81 801 ILE A O 1
ATOM 6260 N N . THR A 1 802 ? 37.574 9.192 -27.343 1.00 94.38 802 THR A N 1
ATOM 6261 C CA . THR A 1 802 ? 38.886 9.002 -27.965 1.00 94.38 802 THR A CA 1
ATOM 6262 C C . THR A 1 802 ? 39.597 7.808 -27.345 1.00 94.38 802 THR A C 1
ATOM 6264 O O . THR A 1 802 ? 40.044 7.862 -26.201 1.00 94.38 802 THR A O 1
ATOM 6267 N N . PHE A 1 803 ? 39.742 6.731 -28.121 1.00 91.31 803 PHE A N 1
ATOM 6268 C CA . PHE A 1 803 ? 40.468 5.539 -27.683 1.00 91.31 803 PHE A CA 1
ATOM 6269 C C . PHE A 1 803 ? 41.970 5.800 -27.581 1.00 91.31 803 PHE A C 1
ATOM 6271 O O . PHE A 1 803 ? 42.593 6.357 -28.498 1.00 91.31 803 PHE A O 1
ATOM 6278 N N . THR A 1 804 ? 42.554 5.348 -26.475 1.00 82.00 804 THR A N 1
ATOM 6279 C CA . THR A 1 804 ? 43.986 5.413 -26.208 1.00 82.00 804 THR A CA 1
ATOM 6280 C C . THR A 1 804 ? 44.652 4.130 -26.721 1.00 82.00 804 THR A C 1
ATOM 6282 O O . THR A 1 804 ? 44.304 3.011 -26.357 1.00 82.00 804 THR A O 1
ATOM 6285 N N . GLY A 1 805 ? 45.623 4.276 -27.627 1.00 74.56 805 GLY A N 1
ATOM 6286 C CA . GLY A 1 805 ? 46.334 3.138 -28.221 1.00 74.56 805 GLY A CA 1
ATOM 6287 C C . GLY A 1 805 ? 45.564 2.388 -29.320 1.00 74.56 805 GLY A C 1
ATOM 6288 O O . GLY A 1 805 ? 44.442 2.724 -29.686 1.00 74.56 805 GLY A O 1
ATOM 6289 N N . GLU A 1 806 ? 46.213 1.383 -29.916 1.00 75.56 806 GLU A N 1
ATOM 6290 C CA . GLU A 1 806 ? 45.665 0.654 -31.077 1.00 75.56 806 GLU A CA 1
ATOM 6291 C C . GLU A 1 806 ? 44.714 -0.489 -30.693 1.00 75.56 806 GLU A C 1
ATOM 6293 O O . GLU A 1 806 ? 43.946 -0.941 -31.538 1.00 75.56 806 GLU A O 1
ATOM 6298 N N . ASN A 1 807 ? 44.751 -0.942 -29.436 1.00 84.31 807 ASN A N 1
ATOM 6299 C CA . ASN A 1 807 ? 44.017 -2.111 -28.944 1.00 84.31 807 ASN A CA 1
ATOM 6300 C C . ASN A 1 807 ? 42.572 -1.811 -28.495 1.00 84.31 807 ASN A C 1
ATOM 6302 O O . ASN A 1 807 ? 41.845 -2.748 -28.173 1.00 84.31 807 ASN A O 1
ATOM 6306 N N . MET A 1 808 ? 42.170 -0.533 -28.469 1.00 85.94 808 MET A N 1
ATOM 6307 C CA . MET A 1 808 ? 40.837 -0.059 -28.061 1.00 85.94 808 MET A CA 1
ATOM 6308 C C . MET A 1 808 ? 40.398 -0.541 -26.661 1.00 85.94 808 MET A C 1
ATOM 6310 O O . MET A 1 808 ? 39.210 -0.722 -26.395 1.00 85.94 808 MET A O 1
ATOM 6314 N N . ALA A 1 809 ? 41.366 -0.766 -25.766 1.00 89.31 809 ALA A N 1
ATOM 6315 C CA . ALA A 1 809 ? 41.132 -1.278 -24.415 1.00 89.31 809 ALA A CA 1
ATOM 6316 C C . ALA A 1 809 ? 40.802 -0.182 -23.391 1.00 89.31 809 ALA A C 1
ATOM 6318 O O . ALA A 1 809 ? 40.327 -0.487 -22.303 1.00 89.31 809 ALA A O 1
ATOM 6319 N N . SER A 1 810 ? 41.058 1.079 -23.720 1.00 92.31 810 SER A N 1
ATOM 6320 C CA . SER A 1 810 ? 40.740 2.217 -22.867 1.00 92.31 810 SER A CA 1
ATOM 6321 C C . SER A 1 810 ? 40.494 3.465 -23.705 1.00 92.31 810 SER A C 1
ATOM 6323 O O . SER A 1 810 ? 40.916 3.555 -24.865 1.00 92.31 810 SER A O 1
ATOM 6325 N N . PHE A 1 811 ? 39.744 4.409 -23.146 1.00 94.81 811 PHE A N 1
ATOM 6326 C CA . PHE A 1 811 ? 39.428 5.662 -23.815 1.00 94.81 811 PHE A CA 1
ATOM 6327 C C . PHE A 1 811 ? 39.148 6.788 -22.821 1.00 94.81 811 PHE A C 1
ATOM 6329 O O . PHE A 1 811 ? 38.882 6.550 -21.643 1.00 94.81 811 PHE A O 1
ATOM 6336 N N . THR A 1 812 ? 39.186 8.015 -23.333 1.00 95.75 812 THR A N 1
ATOM 6337 C CA . THR A 1 812 ? 38.691 9.213 -22.646 1.00 95.75 812 THR A CA 1
ATOM 6338 C C . THR A 1 812 ? 37.467 9.730 -23.389 1.00 95.75 812 THR A C 1
ATOM 6340 O O . THR A 1 812 ? 37.513 9.877 -24.614 1.00 95.75 812 THR A O 1
ATOM 6343 N N . GLY A 1 813 ? 36.379 9.945 -22.661 1.00 94.25 813 GLY A N 1
ATOM 6344 C CA . GLY A 1 813 ? 35.149 10.547 -23.146 1.00 94.25 813 GLY A CA 1
ATOM 6345 C C . GLY A 1 813 ? 34.985 11.974 -22.633 1.00 94.25 813 GLY A C 1
ATOM 6346 O O . GLY A 1 813 ? 35.476 12.313 -21.559 1.00 94.25 813 GLY A O 1
ATOM 6347 N N . GLU A 1 814 ? 34.303 12.799 -23.415 1.00 95.69 814 GLU A N 1
ATOM 6348 C CA . GLU A 1 814 ? 33.859 14.140 -23.035 1.00 95.69 814 GLU A CA 1
ATOM 6349 C C . GLU A 1 814 ? 32.414 14.302 -23.508 1.00 95.69 814 GLU A C 1
ATOM 6351 O O . GLU A 1 814 ? 32.144 14.105 -24.696 1.00 95.69 814 GLU A O 1
ATOM 6356 N N . ALA A 1 815 ? 31.492 14.613 -22.599 1.00 93.12 815 ALA A N 1
ATOM 6357 C CA . ALA A 1 815 ? 30.078 14.804 -22.918 1.00 93.12 815 ALA A CA 1
ATOM 6358 C C . ALA A 1 815 ? 29.408 15.771 -21.934 1.00 93.12 815 ALA A C 1
ATOM 6360 O O . ALA A 1 815 ? 29.919 16.024 -20.840 1.00 93.12 815 ALA A O 1
ATOM 6361 N N . SER A 1 816 ? 28.262 16.322 -22.322 1.00 89.88 816 SER A N 1
ATOM 6362 C CA . SER A 1 816 ? 27.393 17.052 -21.398 1.00 89.88 816 SER A CA 1
ATOM 6363 C C . SER A 1 816 ? 26.481 16.074 -20.664 1.00 89.88 816 SER A C 1
ATOM 6365 O O . SER A 1 816 ? 25.839 15.237 -21.296 1.00 89.88 816 SER A O 1
ATOM 6367 N N . PHE A 1 817 ? 26.412 16.199 -19.339 1.00 88.38 817 PHE A N 1
ATOM 6368 C CA . PHE A 1 817 ? 25.491 15.425 -18.511 1.00 88.38 817 PHE A CA 1
ATOM 6369 C C . PHE A 1 817 ? 24.588 16.384 -17.732 1.00 88.38 817 PHE A C 1
ATOM 6371 O O . PHE A 1 817 ? 25.098 17.253 -17.009 1.00 88.38 817 PHE A O 1
ATOM 6378 N N . PRO A 1 818 ? 23.259 16.244 -17.854 1.00 82.75 818 PRO A N 1
ATOM 6379 C CA . PRO A 1 818 ? 22.313 16.991 -17.038 1.00 82.75 818 PRO A CA 1
ATOM 6380 C C . PRO A 1 818 ? 22.634 16.855 -15.546 1.00 82.75 818 PRO A C 1
ATOM 6382 O O . PRO A 1 818 ? 23.069 15.800 -15.093 1.00 82.75 818 PRO A O 1
ATOM 6385 N N . SER A 1 819 ? 22.465 17.942 -14.793 1.00 77.31 819 SER A N 1
ATOM 6386 C CA . SER A 1 819 ? 22.703 18.016 -13.340 1.00 77.31 819 SER A CA 1
ATOM 6387 C C . SER A 1 819 ? 24.160 17.831 -12.867 1.00 77.31 819 SER A C 1
ATOM 6389 O O . SER A 1 819 ? 24.471 18.265 -11.763 1.00 77.31 819 SER A O 1
ATOM 6391 N N . VAL A 1 820 ? 25.074 17.315 -13.702 1.00 83.06 820 VAL A N 1
ATOM 6392 C CA . VAL A 1 820 ? 26.514 17.167 -13.391 1.00 83.06 820 VAL A CA 1
ATOM 6393 C C . VAL A 1 820 ? 27.343 18.330 -13.945 1.00 83.06 820 VAL A C 1
ATOM 6395 O O . VAL A 1 820 ? 28.150 18.914 -13.221 1.00 83.06 820 VAL A O 1
ATOM 6398 N N . GLY A 1 821 ? 27.160 18.690 -15.221 1.00 84.25 821 GLY A N 1
ATOM 6399 C CA . GLY A 1 821 ? 27.909 19.781 -15.850 1.00 84.25 821 GLY A CA 1
ATOM 6400 C C . GLY A 1 821 ? 28.005 19.701 -17.375 1.00 84.25 821 GLY A C 1
ATOM 6401 O O . GLY A 1 821 ? 27.631 18.715 -18.008 1.00 84.25 821 GLY A O 1
ATOM 6402 N N . THR A 1 822 ? 28.540 20.763 -17.980 1.00 84.75 822 THR A N 1
ATOM 6403 C CA . THR A 1 822 ? 28.846 20.813 -19.416 1.00 84.75 822 THR A CA 1
ATOM 6404 C C . THR A 1 822 ? 30.300 20.407 -19.663 1.00 84.75 822 THR A C 1
ATOM 6406 O O . THR A 1 822 ? 31.192 20.846 -18.939 1.00 84.75 822 THR A O 1
ATOM 6409 N N . ALA A 1 823 ? 30.544 19.586 -20.693 1.00 87.69 823 ALA A N 1
ATOM 6410 C CA . ALA A 1 823 ? 31.875 19.063 -21.045 1.00 87.69 823 ALA A CA 1
ATOM 6411 C C . ALA A 1 823 ? 32.585 18.291 -19.907 1.00 87.69 823 ALA A C 1
ATOM 6413 O O . ALA A 1 823 ? 33.760 18.515 -19.610 1.00 87.69 823 ALA A O 1
ATOM 6414 N N . VAL A 1 824 ? 31.867 17.363 -19.272 1.00 91.62 824 VAL A N 1
ATOM 6415 C CA . VAL A 1 824 ? 32.402 16.466 -18.238 1.00 91.62 824 VAL A CA 1
ATOM 6416 C C . VAL A 1 824 ? 33.324 15.437 -18.884 1.00 91.62 824 VAL A C 1
ATOM 6418 O O . VAL A 1 824 ? 32.975 14.823 -19.896 1.00 91.62 824 VAL A O 1
ATOM 6421 N N . THR A 1 825 ? 34.501 15.236 -18.292 1.00 94.44 825 THR A N 1
ATOM 6422 C CA . THR A 1 825 ? 35.491 14.268 -18.775 1.00 94.44 825 THR A CA 1
ATOM 6423 C C . THR A 1 825 ? 35.412 12.978 -17.969 1.00 94.44 825 THR A C 1
ATOM 6425 O O . THR A 1 825 ? 35.454 13.006 -16.746 1.00 94.44 825 THR A O 1
ATOM 6428 N N . PHE A 1 826 ? 35.383 11.835 -18.650 1.00 94.69 826 PHE A N 1
ATOM 6429 C CA . PHE A 1 826 ? 35.412 10.519 -18.010 1.00 94.69 826 PHE A CA 1
ATOM 6430 C C . PHE A 1 826 ? 36.417 9.596 -18.698 1.00 94.69 826 PHE A C 1
ATOM 6432 O O . PHE A 1 826 ? 36.716 9.734 -19.889 1.00 94.69 826 PHE A O 1
ATOM 6439 N N . THR A 1 827 ? 36.968 8.639 -17.958 1.00 94.75 827 THR A N 1
ATOM 6440 C CA . THR A 1 827 ? 37.870 7.617 -18.507 1.00 94.75 827 THR A CA 1
ATOM 6441 C C . THR A 1 827 ? 37.278 6.237 -18.345 1.00 94.75 827 THR A C 1
ATOM 6443 O O . THR A 1 827 ? 36.644 5.952 -17.341 1.00 94.75 827 THR A O 1
ATOM 6446 N N . ALA A 1 828 ? 37.503 5.367 -19.324 1.00 95.19 828 ALA A N 1
ATOM 6447 C CA . ALA A 1 828 ? 36.964 4.017 -19.308 1.00 95.19 828 ALA A CA 1
ATOM 6448 C C . ALA A 1 828 ? 38.054 2.982 -19.589 1.00 95.19 828 ALA A C 1
ATOM 6450 O O . ALA A 1 828 ? 38.884 3.157 -20.492 1.00 95.19 828 ALA A O 1
ATOM 6451 N N . ARG A 1 829 ? 38.030 1.879 -18.836 1.00 94.88 829 ARG A N 1
ATOM 6452 C CA . ARG A 1 829 ? 38.960 0.748 -18.952 1.00 94.88 829 ARG A CA 1
ATOM 6453 C C . ARG A 1 829 ? 38.170 -0.532 -19.214 1.00 94.88 829 ARG A C 1
ATOM 6455 O O . ARG A 1 829 ? 37.266 -0.880 -18.465 1.00 94.88 829 ARG A O 1
ATOM 6462 N N . LYS A 1 830 ? 38.497 -1.239 -20.293 1.00 94.12 830 LYS A N 1
ATOM 6463 C CA . LYS A 1 830 ? 37.775 -2.443 -20.721 1.00 94.12 830 LYS A CA 1
ATOM 6464 C C . LYS A 1 830 ? 38.139 -3.644 -19.853 1.00 94.12 830 LYS A C 1
ATOM 6466 O O . LYS A 1 830 ? 39.324 -3.890 -19.629 1.00 94.12 830 LYS A O 1
ATOM 6471 N N . THR A 1 831 ? 37.148 -4.416 -19.430 1.00 92.62 831 THR A N 1
ATOM 6472 C CA . THR A 1 831 ? 37.330 -5.634 -18.619 1.00 92.62 831 THR A CA 1
ATOM 6473 C C . THR A 1 831 ? 36.895 -6.901 -19.359 1.00 92.62 831 THR A C 1
ATOM 6475 O O . THR A 1 831 ? 37.374 -7.992 -19.054 1.00 92.62 831 THR A O 1
ATOM 6478 N N . SER A 1 832 ? 36.044 -6.780 -20.384 1.00 90.38 832 SER A N 1
ATOM 6479 C CA . SER A 1 832 ? 35.547 -7.919 -21.163 1.00 90.38 832 SER A CA 1
ATOM 6480 C C . SER A 1 832 ? 35.231 -7.544 -22.614 1.00 90.38 832 SER A C 1
ATOM 6482 O O . SER A 1 832 ? 34.803 -6.429 -22.891 1.00 90.38 832 SER A O 1
ATOM 6484 N N . ASP A 1 833 ? 35.407 -8.489 -23.549 1.00 87.50 833 ASP A N 1
ATOM 6485 C CA . ASP A 1 833 ? 34.942 -8.372 -24.947 1.00 87.50 833 ASP A CA 1
ATOM 6486 C C . ASP A 1 833 ? 33.451 -8.740 -25.111 1.00 87.50 833 ASP A C 1
ATOM 6488 O O . ASP A 1 833 ? 32.871 -8.497 -26.169 1.00 87.50 833 ASP A O 1
ATOM 6492 N N . SER A 1 834 ? 32.838 -9.366 -24.102 1.00 81.81 834 SER A N 1
ATOM 6493 C CA . SER A 1 834 ? 31.421 -9.741 -24.092 1.00 81.81 834 SER A CA 1
ATOM 6494 C C . SER A 1 834 ? 30.646 -8.873 -23.115 1.00 81.81 834 SER A C 1
ATOM 6496 O O . SER A 1 834 ? 31.111 -8.655 -22.001 1.00 81.81 834 SER A O 1
ATOM 6498 N N . VAL A 1 835 ? 29.452 -8.454 -23.526 1.00 77.75 835 VAL A N 1
ATOM 6499 C CA . VAL A 1 835 ? 28.528 -7.686 -22.689 1.00 77.75 835 VAL A CA 1
ATOM 6500 C C . VAL A 1 835 ? 27.538 -8.629 -22.002 1.00 77.75 835 VAL A C 1
ATOM 6502 O O . VAL A 1 835 ? 27.085 -9.599 -22.617 1.00 77.75 835 VAL A O 1
ATOM 6505 N N . HIS A 1 836 ? 27.190 -8.348 -20.747 1.00 58.91 836 HIS A N 1
ATOM 6506 C CA . HIS A 1 836 ? 26.222 -9.116 -19.964 1.00 58.91 836 HIS A CA 1
ATOM 6507 C C . HIS A 1 836 ? 24.924 -8.296 -19.780 1.00 58.91 836 HIS A C 1
ATOM 6509 O O . HIS A 1 836 ? 24.989 -7.121 -19.456 1.00 58.91 836 HIS A O 1
ATOM 6515 N N . GLY A 1 837 ? 23.744 -8.890 -20.027 1.00 56.28 837 GLY A N 1
ATOM 6516 C CA . GLY A 1 837 ? 22.423 -8.247 -19.839 1.00 56.28 837 GLY A CA 1
ATOM 6517 C C . GLY A 1 837 ? 21.715 -7.749 -21.117 1.00 56.28 837 GLY A C 1
ATOM 6518 O O . GLY A 1 837 ? 22.341 -7.554 -22.159 1.00 56.28 837 GLY A O 1
ATOM 6519 N N . GLN A 1 838 ? 20.388 -7.555 -21.057 1.00 56.84 838 GLN A N 1
ATOM 6520 C CA . GLN A 1 838 ? 19.662 -6.692 -22.009 1.00 56.84 838 GLN A CA 1
ATOM 6521 C C . GLN A 1 838 ? 19.933 -5.235 -21.613 1.00 56.84 838 GLN A C 1
ATOM 6523 O O . GLN A 1 838 ? 20.147 -4.956 -20.445 1.00 56.84 838 GLN A O 1
ATOM 6528 N N . GLY A 1 839 ? 20.054 -4.326 -22.578 1.00 62.56 839 GLY A N 1
ATOM 6529 C CA . GLY A 1 839 ? 20.494 -2.946 -22.321 1.00 62.56 839 GLY A CA 1
ATOM 6530 C C . GLY A 1 839 ? 19.414 -1.980 -22.757 1.00 62.56 839 GLY A C 1
ATOM 6531 O O . GLY A 1 839 ? 18.736 -2.265 -23.750 1.00 62.56 839 GLY A O 1
ATOM 6532 N N . ASN A 1 840 ? 19.289 -0.877 -22.026 1.00 77.06 840 ASN A N 1
ATOM 6533 C CA . ASN A 1 840 ? 18.208 0.097 -22.159 1.00 77.06 840 ASN A CA 1
ATOM 6534 C C . ASN A 1 840 ? 18.087 0.611 -23.601 1.00 77.06 840 ASN A C 1
ATOM 6536 O O . ASN A 1 840 ? 19.064 0.658 -24.361 1.00 77.06 840 ASN A O 1
ATOM 6540 N N . SER A 1 841 ? 16.871 0.923 -24.028 1.00 83.88 841 SER A N 1
ATOM 6541 C CA . SER A 1 841 ? 16.535 1.426 -25.358 1.00 83.88 841 SER A CA 1
ATOM 6542 C C . SER A 1 841 ? 16.673 2.944 -25.461 1.00 83.88 841 SER A C 1
ATOM 6544 O O . SER A 1 841 ? 16.559 3.666 -24.481 1.00 83.88 841 SER A O 1
ATOM 6546 N N . TRP A 1 842 ? 16.896 3.443 -26.681 1.00 85.62 842 TRP A N 1
ATOM 6547 C CA . TRP A 1 842 ? 16.865 4.884 -26.972 1.00 85.62 842 TRP A CA 1
ATOM 6548 C C . TRP A 1 842 ? 15.485 5.499 -26.699 1.00 85.62 842 TRP A C 1
ATOM 6550 O O . TRP A 1 842 ? 15.384 6.656 -26.293 1.00 85.62 842 TRP A O 1
ATOM 6560 N N . SER A 1 843 ? 14.433 4.695 -26.873 1.00 85.19 843 SER A N 1
ATOM 6561 C CA . SER A 1 843 ? 13.039 5.041 -26.589 1.00 85.19 843 SER A CA 1
ATOM 6562 C C . SER A 1 843 ? 12.726 5.166 -25.096 1.00 85.19 843 SER A C 1
ATOM 6564 O O . SER A 1 843 ? 11.831 5.930 -24.741 1.00 85.19 843 SER A O 1
ATOM 6566 N N . ASP A 1 844 ? 13.472 4.472 -24.229 1.00 83.88 844 ASP A N 1
ATOM 6567 C CA . ASP A 1 844 ? 13.230 4.454 -22.774 1.00 83.88 844 ASP A CA 1
ATOM 6568 C C . ASP A 1 844 ? 13.520 5.820 -22.131 1.00 83.88 844 ASP A C 1
ATOM 6570 O O . ASP A 1 844 ? 13.061 6.109 -21.033 1.00 83.88 844 ASP A O 1
ATOM 6574 N N . TYR A 1 845 ? 14.242 6.684 -22.851 1.00 87.06 845 TYR A N 1
ATOM 6575 C CA . TYR A 1 845 ? 14.562 8.055 -22.459 1.00 87.06 845 TYR A CA 1
ATOM 6576 C C . TYR A 1 845 ? 13.967 9.084 -23.433 1.00 87.06 845 TYR A C 1
ATOM 6578 O O . TYR A 1 845 ? 14.513 10.168 -23.612 1.00 87.06 845 TYR A O 1
ATOM 6586 N N . SER A 1 846 ? 12.890 8.732 -24.136 1.00 85.50 846 SER A N 1
ATOM 6587 C CA . SER A 1 846 ? 12.192 9.640 -25.055 1.00 85.50 846 SER A CA 1
ATOM 6588 C C . SER A 1 846 ? 11.432 10.748 -24.316 1.00 85.50 846 SER A C 1
ATOM 6590 O O . SER A 1 846 ? 11.239 10.691 -23.102 1.00 85.50 846 SER A O 1
ATOM 6592 N N . GLU A 1 847 ? 10.976 11.763 -25.056 1.00 80.88 847 GLU A N 1
ATOM 6593 C CA . GLU A 1 847 ? 10.088 12.802 -24.512 1.00 80.88 847 GLU A CA 1
ATOM 6594 C C . GLU A 1 847 ? 8.806 12.177 -23.951 1.00 80.88 847 GLU A C 1
ATOM 6596 O O . GLU A 1 847 ? 8.380 12.521 -22.854 1.00 80.88 847 GLU A O 1
ATOM 6601 N N . THR A 1 848 ? 8.273 11.161 -24.634 1.00 78.50 848 THR A N 1
ATOM 6602 C CA . THR A 1 848 ? 7.134 10.367 -24.165 1.00 78.50 848 THR A CA 1
ATOM 6603 C C . THR A 1 848 ? 7.426 9.681 -22.832 1.00 78.50 848 THR A C 1
ATOM 6605 O O . THR A 1 848 ? 6.642 9.812 -21.897 1.00 78.50 848 THR A O 1
ATOM 6608 N N . ALA A 1 849 ? 8.575 9.011 -22.698 1.00 78.00 849 ALA A N 1
ATOM 6609 C CA . ALA A 1 849 ? 8.962 8.372 -21.440 1.00 78.00 849 ALA A CA 1
ATOM 6610 C C . ALA A 1 849 ? 9.165 9.404 -20.311 1.00 78.00 849 ALA A C 1
ATOM 6612 O O . ALA A 1 849 ? 8.750 9.177 -19.173 1.00 78.00 849 ALA A O 1
ATOM 6613 N N . TYR A 1 850 ? 9.746 10.570 -20.620 1.00 76.62 850 TYR A N 1
ATOM 6614 C CA . TYR A 1 850 ? 9.854 11.683 -19.675 1.00 76.62 850 TYR A CA 1
ATOM 6615 C C . TYR A 1 850 ? 8.491 12.156 -19.177 1.00 76.62 850 TYR A C 1
ATOM 6617 O O . TYR A 1 850 ? 8.304 12.301 -17.968 1.00 76.62 850 TYR A O 1
ATOM 6625 N N . GLU A 1 851 ? 7.532 12.359 -20.078 1.00 70.31 851 GLU A N 1
ATOM 6626 C CA . GLU A 1 851 ? 6.171 12.741 -19.708 1.00 70.31 851 GLU A CA 1
ATOM 6627 C C . GLU A 1 851 ? 5.494 11.662 -18.845 1.00 70.31 851 GLU A C 1
ATOM 6629 O O . GLU A 1 851 ? 4.860 11.995 -17.841 1.00 70.31 851 GLU A O 1
ATOM 6634 N N . GLU A 1 852 ? 5.685 10.377 -19.159 1.00 70.25 852 GLU A N 1
ATOM 6635 C CA . GLU A 1 852 ? 5.168 9.250 -18.368 1.00 70.25 852 GLU A CA 1
ATOM 6636 C C . GLU A 1 852 ? 5.714 9.237 -16.930 1.00 70.25 852 GLU A C 1
ATOM 6638 O O . GLU A 1 852 ? 4.945 9.105 -15.969 1.00 70.25 852 GLU A O 1
ATOM 6643 N N . VAL A 1 853 ? 7.028 9.417 -16.755 1.00 66.00 853 VAL A N 1
ATOM 6644 C CA . VAL A 1 853 ? 7.662 9.406 -15.426 1.00 66.00 853 VAL A CA 1
ATOM 6645 C C . VAL A 1 853 ? 7.378 10.689 -14.642 1.00 66.00 853 VAL A C 1
ATOM 6647 O O . VAL A 1 853 ? 7.104 10.621 -13.440 1.00 66.00 853 VAL A O 1
ATOM 6650 N N . LEU A 1 854 ? 7.359 11.855 -15.302 1.00 54.12 854 LEU A N 1
ATOM 6651 C CA . LEU A 1 854 ? 6.975 13.128 -14.682 1.00 54.12 854 LEU A CA 1
ATOM 6652 C C . LEU A 1 854 ? 5.586 13.014 -14.049 1.00 54.12 854 LEU A C 1
ATOM 6654 O O . LEU A 1 854 ? 5.367 13.465 -12.928 1.00 54.12 854 LEU A O 1
ATOM 6658 N N . VAL A 1 855 ? 4.654 12.373 -14.745 1.00 51.62 855 VAL A N 1
ATOM 6659 C CA . VAL A 1 855 ? 3.288 12.162 -14.267 1.00 51.62 855 VAL A CA 1
ATOM 6660 C C . VAL A 1 855 ? 3.270 11.206 -13.076 1.00 51.62 855 VAL A C 1
ATOM 6662 O O . VAL A 1 855 ? 2.545 11.466 -12.120 1.00 51.62 855 VAL A O 1
ATOM 6665 N N . GLY A 1 856 ? 4.103 10.162 -13.073 1.00 44.84 856 GLY A N 1
ATOM 6666 C CA . GLY A 1 856 ? 4.235 9.216 -11.961 1.00 44.84 856 GLY A CA 1
ATOM 6667 C C . GLY A 1 856 ? 4.707 9.827 -10.634 1.00 44.84 856 GLY A C 1
ATOM 6668 O O . GLY A 1 856 ? 4.307 9.338 -9.583 1.00 44.84 856 GLY A O 1
ATOM 6669 N N . ARG A 1 857 ? 5.497 10.912 -10.655 1.00 42.81 857 ARG A N 1
ATOM 6670 C CA . ARG A 1 857 ? 6.050 11.558 -9.441 1.00 42.81 857 ARG A CA 1
ATOM 6671 C C . ARG A 1 857 ? 5.054 12.379 -8.618 1.00 42.81 857 ARG A C 1
ATOM 6673 O O . ARG A 1 857 ? 5.328 12.681 -7.459 1.00 42.81 857 ARG A O 1
ATOM 6680 N N . TRP A 1 858 ? 3.936 12.795 -9.209 1.00 35.78 858 TRP A N 1
ATOM 6681 C CA . TRP A 1 858 ? 2.935 13.645 -8.546 1.00 35.78 858 TRP A CA 1
ATOM 6682 C C . TRP A 1 858 ? 1.688 12.864 -8.078 1.00 35.78 858 TRP A C 1
ATOM 6684 O O . TRP A 1 858 ? 0.699 13.484 -7.669 1.00 35.78 858 TRP A O 1
ATOM 6694 N N . TYR A 1 859 ? 1.743 11.524 -8.106 1.00 34.06 859 TYR A N 1
ATOM 6695 C CA . TYR A 1 859 ? 0.723 10.584 -7.609 1.00 34.06 859 TYR A CA 1
ATOM 6696 C C . TYR A 1 859 ? 1.261 9.684 -6.505 1.00 34.06 859 TYR A C 1
ATOM 6698 O O . TYR A 1 859 ? 0.404 9.184 -5.733 1.00 34.06 859 TYR A O 1
#

InterPro domains:
  IPR052895 Heterokaryon Regulation/Transcriptional Modulator [PTHR24148] (25-294)

Sequence (859 aa):
MPPTLNELIRAYCSGITPSGGQIARRLLTWGRGRQCTDPRDRVYGIFGLLSEPMRTLINVDYTKPVSHAYIEMAMAEVEVSKQLGFLKECFLGSKMPGIPSWVPNLSPETASSYESRTMYQRWHSATLNSAAVARFVDPDVLEVEGVHCGIVSSLGPRVSETPADRLKSFIAWQTLTAQLPIDGTATAQLDACLYLLLGGFIKRSVIVDLAEVRSLYPRAVAGDITAFDTLLGFMNIHYPINETGTYFLTDTGYVGPGPEEVQSGPSAGTFTVVGPCIVGGLMSGESLRGPLPEQWTMIVAGHHESGDYKGHYITFRNSASDKTSLDDPRIPPLSTDWEATRNMNMPGQTGWYHNCYRNKQTGKVESFDPTLLPQTLRDQGINVEVFRRMVRTVEACSSGIDDMRAAYTESSARNCLLTFEEVLGYPESGRRDGFQCAFGKFYATPGCVERVQGSVLRASFLPKLTPAGNEYLRDSYGDHFVRSQLKHYGVQFDDSEITGNGTQLLEKVLQAGKCDQVPPHITELRDEMHTEWLAQLTPEEFLGHPEWIMERYFLTSGQPDRAKTTMVVGFPFDSYSSHRPDQLVEAAGNISRLHHATSYGSKTQMVFIGWDSAAVGWAAKSHSDNEAEAIKAADTEREVGRSELHDDYLKALARKNWINVYSPVGTYIVDCKEIEEQWPDEADDLSLDIRAADEPGIYKASFDFGMLEGVMIIGEDEMSVERYCSQLDGEGDDEEDSSKDERKSGSKRKYVADAPKFCGRGRLPKKAKSSASRSRKYHLKLRCAETMESMIHHQPEDGTITFTGENMASFTGEASFPSVGTAVTFTARKTSDSVHGQGNSWSDYSETAYEEVLVGRWY

Radius of gyration: 36.38 Å; chains: 1; bounding box: 98×70×116 Å

Secondary structure (DSSP, 8-state):
-PPPHHHHHHHHTTTT--SSSHHHHHHHHHHHTS--SSTTHHHHTTGGGS-HHHHHH----TTS-HHHHHHHHHHHHHHHH---GGGGG--GGGPPTT--TTS----GGGTHHHHHHHTGGGS--TTTTPPP-EEEEETTEEEEEEE----EEEEEEEPPSSHHHHHHHHHHHHHHHTTS--SS-HHHHHHHHHHHHTTT--EESS---HHHHHHHHHHHHTT-HHHHHHHHHHHHHT--S-SS-EEEEETTS-EEEE-TT---S---S----------TTTTTSHHHH-SPPTTEEEEEEEEEETTEEEEEEEEEEETTT--EESS-TTPPPPPTTEEEE--TTSS--SS-S--EEEETTT--EESS-GGGSHHHHHHTT--EEEE----------TTTHHHHHHHHHHHTTTT--S-TTSSS-PPPEEEETTEEEETTEEEETTTTEEPPPHHHHHHHHSSS--HHHHHHHHHS-TTHHHHHHHHHTT----GGG--TTSHHHHHHHHHTTTTSS--HHHHHHHHHHHHHHHTT--TTGGGG-HHHHHHHHTEETTEE-TTT--S-EEEEEETT--HHHHHHHHHHHTSTT-EEEEEE-SSEEEEEEES-HHHHHHHHHHHHHHHHHHHHHHHHHHHHHHHHHHHHHHHHHHHS-S-----S-EEEEEE-HHHHHH-TTTGGG-EEEEEE-SSTTEEEEEEE-SSEEEEEEEESSHHHHHHHHHHHHHTT-------------------------------------------EEEEEEEEEEETTTTEEEEEEEEEEEEEESSS--EEEEEEEETTTEEEEEEEEEEEESS--S----GGGGSHHHHHHHHHHTT-